Protein 6V6N (pdb70)

Organism: Agrobacterium tumefaciens (NCBI:txid358)

B-factor: mean 37.76, std 15.02, range [13.53, 128.52]

CATH classification: 3.40.710.10

Foldseek 3Di:
DPDDDDPWDKWKWKAWLVVRGTQFIDDPQADKDQQALVVLLLLLLLCQVPVAPFQFPDWAAADPPFDWDPVLRGIDHLLCCQVVVTQSVQLVSLVVCDDVSQLVSLVQQVQAPSDQCFAPPPRCSSRCCSAQRPGIHTFVSLQVSQSCLVVQNGPGDSVSSVRSQVSQDWDAAPPGKIWRKGKGKHAQDPVGRGDQQWIKMKIWHKIDHPHIIMTMIIMTTGRGHDPDTVRVVRVVVCRHCVVVSNPD/DPWDKWKWKAWLVVRGTLFIDDPQFDKDQQALLVLLLLLLCVLVPNAPFQFPDWDAADPPQDFDPVQRGIDHNQNCQVVVTQSVQLVSLVVCDDPNQQVSLVQQVQAVSDLCFAPPPRCSSRCCSQQRPGIHTFVSLQVSQSCLVVQNGPGDSVSSVRSQVRQDWDAAPPGKIWRWGKRKHAQDPVGRGDQQWIKMKIWGKIDDPRIIMTMIMMTTGRGHDDDTVRVVRVVVCRHCVVVSNPSD/DPWDKWKWKAWLVVRHTLDIDDPQADKDQQALLVLLLLLLCVLVPNAPFQFPDWDAADPPQDFDPVLRGIDHNLNCQVVVTLSVQLVSLVVCDDVSQLVSLVQQVQAVSDLCFAPPPSCSSRCCSQQRPGIHTFVSLQVSQSCLVVQNGPGDSVSSVRSQVRQDWDAAPPGKIWRWGKGKHAQDPVGHGDQQWIKMKIWHKIDDPNIIMTMIIMTIGRGHDPDGVRVVVVVVCSHCVVVSNPRD/DPWDKWKWKAWLVPRHTLDIDDPQFDKDQQALQVLLLLLLCVLVPVAPFQFPDWDAADPPQDFDPVLHGIDHLLNCQVVVTLSVQLVSLVVCDDVSQLVSLVQQVQAVSDLCFAPPPSCSSRCCSQQRPGIHTFVSLQVSQSCLVVCNGPGDSVSSVRSQVRQDWDAAPPGKIWRWGKGKHAQDDVRDGDQQWIKMKIWHKIDDPHIIMTMIMMTTGRGHDPDTVNVVRVVVCSHCVVVSND

Solvent-accessible surface area: 42645 Å² total

InterPro domains:
  IPR001460 Penicillin-binding protein, transpeptidase [PF00905] (46-265)
  IPR002137 Beta-lactamase, class-D active site [PS00337] (57-67)
  IPR012338 Beta-lactamase/transpeptidase-like [G3DSA:3.40.710.10] (22-273)
  IPR012338 Beta-lactamase/transpeptidase-like [SSF56601] (33-249)

Secondary structure (DSSP, 8-state):
--SPPP--EEEEEEEETTT--EEEEES-----B--GGG--HHHHHHHHHTS--SSS-S-EE--TTS---GGG-SEE-HHHHHHHT-HHHHHHHHHHH-HHHHHHHHHHHT-TT---S-STTT--HHHHGGGTTS--B-HHHHHHHHHHHHHT-SSS-HHHHHHHHHHS-EEEETTTEEEEEEEEEE---TTSS--TTS-EEEEEEEEEETTEEEEEEEEEE-SS--SS-HHHHHHHHHHHHHHHHTT-/---EEEEEEEETTT-SEEEEES-----B--GGG--HHHHHHHHHTS--SSS---EE--TTS---GGG-SEE-HHHHHHHT-HHHHHHHHHHHHHHHHHHHHHHHT-TT---S-STTT--HHHHGGGTTS--B-HHHHHHHHHHHHHT-SSS-HHHHHHHHHHS-EEEETTTEEEEEEEEEE---SSSS--TTS-EEEEEEEEEETTEEEEEEEEEE-SS--SS-HHHHHHHHHHHHHHHHTTT-/---EEEEEEEETTT--EEEEES-----B--GGG--HHHHHHHHHTS--SSS---EE--TTS---GGG-SEE-HHHHHHHT-HHHHHHHHHHHHHHHHHHHHHHHT-TT-----STTT--HHHHGGGTTS--B-HHHHHHHHHHHHHT-SSS-HHHHHHHHHTS-EEEETTTEEEEEEEEEE---TTSS--TTS-EEEEEEEEEETTEEEEEEEEEE-SS--SS-HHHHHHHHHHHHHHHHTT--/---EEEEEEEETTT--EEEEES-----B--GGG--HHHHHHHHHTS--SSS---EE--TTS---GGG-SEE-HHHHHHHT-HHHHHHHHHHH-HHHHHHHHHHHT-TT-----STTT--HHHHGGGTTS--B-HHHHHHHHHHHHHT-SSS-HHHHHHHHHTS-EEEETTTEEEEEEEEEE---SSS---TT--EEEEEEEEEETTEEEEEEEEEE-SS--SS-HHHHHHHHHHHHHHHH--

Radius of gyration: 34.35 Å; Cα contacts (8 Å, |Δi|>4): 2169; chains: 4; bounding box: 76×96×93 Å

Sequence (978 aa):
SNAQQSQAFECCTLVTSIETGAVINQQGACDQRVAPASTFVPLALIGYDAGILLDDKTPAWDWKPGTEARAQDRKTVDPTIWEQDSVLWYSRELTRRLGPEKFAAYVKRLGYGNADVSGEPGKNNGLTHSWLGASLTVSPVEQVGFIRRLLAGNLPVSRDAQAKTRAIVPVFYAPESWSVHGKTGTGFRDEKGNPDRSRPFGWFVGWAEREGQHIVFARRLRRVADKPSSEPLGPAVRDAFLRDIARLAVHSQAFECCTLVTSIETGAVINQQGACDQRVAPASTFVPLALIGYDAGILLDDKTPAWDWKPGTEARAQDRKTVDPTIWEQDSVLWYSRELTRRLGPEKFAAYVKRLGYGNADVSGEPGKNNGLTHSWLGASLTVSPVVEQVGFIRRLLAGNLPVSRDAQAKTRAIVPVFYAPESWSVHGKTGTGFRDEKGNPDRSRPFGWFVGWAEREGQHIVFARRLRVADKPSSEPLGPAVRRDAFLRDIARLAVHRSQAFECCTLVTSIETGAVINQQGACDQRVAPASTFVPLALIGYDAGILLDDKTPAWDWKPGTEARAQDRKTVDPTIWEQDSVLWYSRELTRRLGPEKFAAYVKRLGYGNADVSGEPGKNNGLTHSWLGASLTVSPVEQVGFIRRLLAGNLPVSRDAQAKTRAIVPVFYAPESWSSVHGKTGTGFRDEKGNPDRSRPFGWFVGWAEREGQHIVFARLRVADKPSSEPLGPAVRRDAFLRDIARLAVHRSQAFECCTLVTSIETGAVINQQGACDQRVVAPASTFVPLALIGYDAGILLDDKTPAWDWKPGTEARAQDRKTVDPTIWEQDSVLWYSRELTRRLGPEKFAAYVKRLGYGNADVSGEPGKNNGLTHSWLGASLTVSPVEQVGFIRRRLLAGNLPVSRDAQAKTRAIVPVFYAPESWSVHGKTGTGFRDEKGNPDRSRPFGWFVGWAEREGQHIVFARLRVADKPSSEPLGPAVRRDAFLRRDIARLAV

Nearest PDB structures (foldseek):
  4gn2-assembly1_A  TM=9.568E-01  e=1.330E-32  Pseudomonas aeruginosa
  6ni0-assembly1_A  TM=9.558E-01  e=9.386E-31  Burkholderia thailandensis
  6whl-assembly9_I  TM=9.369E-01  e=4.673E-27  Legionella pneumophila str. Paris
  6huh-assembly1_B  TM=9.194E-01  e=2.414E-26  Klebsiella pneumoniae
  4mll-assembly4_D  TM=9.193E-01  e=9.934E-24  Escherichia coli

Structure (mmCIF, N/CA/C/O backbone):
data_6V6N
#
_entry.id   6V6N
#
_cell.length_a   58.119
_cell.length_b   101.655
_cell.length_c   108.142
_cell.angle_alpha   90.000
_cell.angle_beta   97.841
_cell.angle_gamma   90.000
#
_symmetry.space_group_name_H-M   'P 1 21 1'
#
loop_
_entity.id
_entity.type
_entity.pdbx_description
1 polymer Beta-lactamase
2 non-polymer GLYCEROL
3 non-polymer 'FORMIC ACID'
4 non-polymer 'SULFATE ION'
5 water water
#
loop_
_atom_site.group_PDB
_atom_site.id
_atom_site.type_symbol
_atom_site.label_atom_id
_atom_site.label_alt_id
_atom_site.label_comp_id
_atom_site.label_asym_id
_atom_site.label_entity_id
_atom_site.label_seq_id
_atom_site.pdbx_PDB_ins_code
_atom_site.Cartn_x
_atom_site.Cartn_y
_atom_site.Cartn_z
_atom_site.occupancy
_atom_site.B_iso_or_equiv
_atom_site.auth_seq_id
_atom_site.auth_comp_id
_atom_site.auth_asym_id
_atom_site.auth_atom_id
_atom_site.pdbx_PDB_model_num
ATOM 1 N N . SER A 1 1 ? -26.17397 -29.91212 17.00621 1.000 92.84216 23 SER A N 1
ATOM 2 C CA . SER A 1 1 ? -24.94337 -29.90262 17.78982 1.000 100.80469 23 SER A CA 1
ATOM 3 C C . SER A 1 1 ? -23.85546 -29.10064 17.08414 1.000 106.70000 23 SER A C 1
ATOM 4 O O . SER A 1 1 ? -23.30324 -29.54523 16.07927 1.000 111.76136 23 SER A O 1
ATOM 7 N N . ASN A 1 2 ? -23.53958 -27.92216 17.62852 1.000 106.88103 24 ASN A N 1
ATOM 8 C CA . ASN A 1 2 ? -22.56074 -27.03964 17.00125 1.000 106.77117 24 ASN A CA 1
ATOM 9 C C . ASN A 1 2 ? -21.16822 -27.65923 16.94029 1.000 105.71615 24 ASN A C 1
ATOM 10 O O . ASN A 1 2 ? -20.31764 -27.17038 16.18917 1.000 114.28867 24 ASN A O 1
ATOM 15 N N . ALA A 1 3 ? -20.91787 -28.72403 17.69783 1.000 93.54396 25 ALA A N 1
ATOM 16 C CA . ALA A 1 3 ? -19.61279 -29.36440 17.70799 1.000 83.48678 25 ALA A CA 1
ATOM 17 C C . ALA A 1 3 ? -19.41070 -30.21144 16.45065 1.000 79.25500 25 ALA A C 1
ATOM 18 O O . ALA A 1 3 ? -20.34413 -30.49728 15.69503 1.000 74.04698 25 ALA A O 1
ATOM 20 N N . GLN A 1 4 ? -18.16094 -30.61047 16.22943 1.000 79.36198 26 GLN A N 1
ATOM 21 C CA . GLN A 1 4 ? -17.84083 -31.47774 15.10925 1.000 75.95721 26 GLN A CA 1
ATOM 22 C C . GLN A 1 4 ? -18.34949 -32.89259 15.37707 1.000 70.05157 26 GLN A C 1
ATOM 23 O O . GLN A 1 4 ? -18.73080 -33.24876 16.49656 1.000 68.31947 26 GLN A O 1
ATOM 25 N N . GLN A 1 5 ? -18.35221 -33.70545 14.32540 1.000 64.16629 27 GLN A N 1
ATOM 26 C CA . GLN A 1 5 ? -18.82519 -35.07560 14.44362 1.000 61.19481 27 GLN A CA 1
ATOM 27 C C . GLN A 1 5 ? -17.88972 -35.88739 15.33712 1.000 64.09981 27 GLN A C 1
ATOM 28 O O . GLN A 1 5 ? -16.67638 -35.66090 15.37997 1.000 60.48311 27 GLN A O 1
ATOM 34 N N . SER A 1 6 ? -18.47397 -36.83097 16.07122 1.000 65.68870 28 SER A N 1
ATOM 35 C CA . SER A 1 6 ? -17.70603 -37.63546 17.01132 1.000 64.72309 28 SER A CA 1
ATOM 36 C C . SER A 1 6 ? -16.73867 -38.55161 16.27122 1.000 64.99154 28 SER A C 1
ATOM 37 O O . SER A 1 6 ? -17.13030 -39.27883 15.35305 1.000 67.33487 28 SER A O 1
ATOM 40 N N . GLN A 1 7 ? -15.46979 -38.51384 16.67604 1.000 57.57389 29 GLN A N 1
ATOM 41 C CA . GLN A 1 7 ? -14.44325 -39.40360 16.15071 1.000 46.05556 29 GLN A CA 1
ATOM 42 C C . GLN A 1 7 ? -14.00148 -40.42706 17.19670 1.000 43.90160 29 GLN A C 1
ATOM 43 O O . GLN A 1 7 ? -12.87582 -40.92828 17.15037 1.000 45.73310 29 GLN A O 1
ATOM 49 N N . ALA A 1 8 ? -14.88070 -40.74277 18.14496 1.000 42.39416 30 ALA A N 1
ATOM 50 C CA . ALA A 1 8 ? -14.57692 -41.74941 19.15232 1.000 42.14002 30 ALA A CA 1
ATOM 51 C C . ALA A 1 8 ? -14.62467 -43.15049 18.55366 1.000 41.01010 30 ALA A C 1
ATOM 52 O O . ALA A 1 8 ? -15.42102 -43.44194 17.65704 1.000 39.72302 30 ALA A O 1
ATOM 54 N N . PHE A 1 9 ? -13.76208 -44.02776 19.06270 1.000 38.65455 31 PHE A N 1
ATOM 55 C CA . PHE A 1 9 ? -13.80131 -45.42189 18.64690 1.000 37.39907 31 PHE A CA 1
ATOM 56 C C . PHE A 1 9 ? -13.01934 -46.26825 19.63562 1.000 36.54150 31 PHE A C 1
ATOM 57 O O . PHE A 1 9 ? -12.23167 -45.76313 20.44103 1.000 36.97323 31 PHE A O 1
ATOM 65 N N . GLU A 1 10 ? -13.25844 -47.56960 19.55576 1.000 35.70015 32 GLU A N 1
ATOM 66 C CA . GLU A 1 10 ? -12.62411 -48.55552 20.41293 1.000 34.98057 32 GLU A CA 1
ATOM 67 C C . GLU A 1 10 ? -12.13184 -49.69516 19.54225 1.000 43.04792 32 GLU A C 1
ATOM 68 O O . GLU A 1 10 ? -12.80750 -50.08789 18.58606 1.000 42.04475 32 GLU A O 1
ATOM 74 N N A CYS A 1 11 ? -10.98087 -50.25216 19.90893 0.445 33.10320 33 CYS A N 1
ATOM 75 N N B CYS A 1 11 ? -10.92621 -50.18006 19.82151 0.555 33.10292 33 CYS A N 1
ATOM 76 C CA A CYS A 1 11 ? -10.39558 -51.37129 19.18687 0.445 32.18526 33 CYS A CA 1
ATOM 77 C CA B CYS A 1 11 ? -10.44574 -51.40680 19.20634 0.555 32.19395 33 CYS A CA 1
ATOM 78 C C A CYS A 1 11 ? -9.78728 -52.34696 20.18325 0.445 31.57267 33 CYS A C 1
ATOM 79 C C B CYS A 1 11 ? -9.92389 -52.33831 20.28370 0.555 31.66759 33 CYS A C 1
ATOM 80 O O A CYS A 1 11 ? -9.02002 -51.93945 21.06031 0.445 31.68986 33 CYS A O 1
ATOM 81 O O B CYS A 1 11 ? -9.34643 -51.90504 21.28550 0.555 31.92426 33 CYS A O 1
ATOM 86 N N . THR A 1 12 ? -10.14163 -53.62700 20.05505 1.000 31.32610 34 THR A N 1
ATOM 87 C CA . THR A 1 12 ? -9.59650 -54.69076 20.89529 1.000 30.92993 34 THR A CA 1
ATOM 88 C C . THR A 1 12 ? -9.19877 -55.81235 19.94955 1.000 34.56393 34 THR A C 1
ATOM 89 O O . THR A 1 12 ? -10.06594 -56.40115 19.29553 1.000 34.66204 34 THR A O 1
ATOM 93 N N . LEU A 1 13 ? -7.90013 -56.08941 19.85113 1.000 29.35687 35 LEU A N 1
ATOM 94 C CA . LEU A 1 13 ? -7.38299 -57.09519 18.93086 1.000 31.88241 35 LEU A CA 1
ATOM 95 C C . LEU A 1 13 ? -6.55942 -58.10275 19.71412 1.000 32.00285 35 LEU A C 1
ATOM 96 O O . LEU A 1 13 ? -5.59598 -57.72643 20.38836 1.000 27.87310 35 LEU A O 1
ATOM 101 N N . VAL A 1 14 ? -6.94184 -59.37468 19.62949 1.000 28.55845 36 VAL A N 1
ATOM 102 C CA . VAL A 1 14 ? -6.21245 -60.46517 20.26601 1.000 28.16220 36 VAL A CA 1
ATOM 103 C C . VAL A 1 14 ? -5.92686 -61.51601 19.20319 1.000 28.12582 36 VAL A C 1
ATOM 104 O O . VAL A 1 14 ? -6.83615 -61.92891 18.47375 1.000 33.86060 36 VAL A O 1
ATOM 108 N N . THR A 1 15 ? -4.66603 -61.92211 19.09079 1.000 27.22933 37 THR A N 1
ATOM 109 C CA . THR A 1 15 ? -4.26385 -62.91062 18.10104 1.000 27.37398 37 THR A CA 1
ATOM 110 C C . THR A 1 15 ? -3.46897 -64.02125 18.76628 1.000 26.90492 37 THR A C 1
ATOM 111 O O . THR A 1 15 ? -2.75244 -63.79487 19.74408 1.000 26.21068 37 THR A O 1
ATOM 115 N N . SER A 1 16 ? -3.58865 -65.22090 18.20722 1.000 27.61956 38 SER A N 1
ATOM 116 C CA . SER A 1 16 ? -2.91518 -66.39666 18.73722 1.000 35.46881 38 SER A CA 1
ATOM 117 C C . SER A 1 16 ? -1.52777 -66.51046 18.12725 1.000 31.54470 38 SER A C 1
ATOM 118 O O . SER A 1 16 ? -1.36985 -66.41381 16.90731 1.000 38.82972 38 SER A O 1
ATOM 121 N N . ILE A 1 17 ? -0.52780 -66.73033 18.97752 1.000 41.02565 39 ILE A N 1
ATOM 122 C CA . ILE A 1 17 ? 0.83075 -66.90081 18.47941 1.000 42.59102 39 ILE A CA 1
ATOM 123 C C . ILE A 1 17 ? 0.99516 -68.26686 17.82730 1.000 40.03634 39 ILE A C 1
ATOM 124 O O . ILE A 1 17 ? 1.67210 -68.40050 16.80149 1.000 46.97708 39 ILE A O 1
ATOM 129 N N . GLU A 1 18 ? 0.37110 -69.30006 18.39928 1.000 41.26103 40 GLU A N 1
ATOM 130 C CA . GLU A 1 18 ? 0.59793 -70.65876 17.92086 1.000 51.44701 40 GLU A CA 1
ATOM 131 C C . GLU A 1 18 ? -0.13653 -70.95998 16.61694 1.000 45.61000 40 GLU A C 1
ATOM 132 O O . GLU A 1 18 ? 0.37127 -71.73214 15.79491 1.000 48.16306 40 GLU A O 1
ATOM 138 N N . THR A 1 19 ? -1.32220 -70.38446 16.40767 1.000 40.90246 41 THR A N 1
ATOM 139 C CA . THR A 1 19 ? -2.07155 -70.59246 15.17394 1.000 50.04188 41 THR A CA 1
ATOM 140 C C . THR A 1 19 ? -1.98070 -69.41595 14.21184 1.000 47.68448 41 THR A C 1
ATOM 141 O O . THR A 1 19 ? -2.39916 -69.55119 13.05822 1.000 44.32150 41 THR A O 1
ATOM 145 N N . GLY A 1 20 ? -1.46678 -68.27052 14.65760 1.000 49.07634 42 GLY A N 1
ATOM 146 C CA . GLY A 1 20 ? -1.40477 -67.07738 13.83847 1.000 46.32163 42 GLY A CA 1
ATOM 147 C C . GLY A 1 20 ? -2.72956 -66.39115 13.58280 1.000 47.14935 42 GLY A C 1
ATOM 148 O O . GLY A 1 20 ? -2.73961 -65.30869 12.98446 1.000 47.82879 42 GLY A O 1
ATOM 149 N N . ALA A 1 21 ? -3.84394 -66.96917 14.01813 1.000 35.75171 43 ALA A N 1
ATOM 150 C CA . ALA A 1 21 ? -5.15768 -66.45880 13.66340 1.000 39.20301 43 ALA A CA 1
ATOM 151 C C . ALA A 1 21 ? -5.65842 -65.43752 14.67614 1.000 33.55146 43 ALA A C 1
ATOM 152 O O . ALA A 1 21 ? -5.28674 -65.45662 15.85195 1.000 32.53661 43 ALA A O 1
ATOM 154 N N . VAL A 1 22 ? -6.52550 -64.54277 14.19824 1.000 33.21211 44 VAL A N 1
ATOM 155 C CA . VAL A 1 22 ? -7.25750 -63.65615 15.09105 1.000 33.09171 44 VAL A CA 1
ATOM 156 C C . VAL A 1 22 ? -8.10380 -64.49099 16.04511 1.000 37.97211 44 VAL A C 1
ATOM 157 O O . VAL A 1 22 ? -8.76927 -65.45024 15.63697 1.000 37.91923 44 VAL A O 1
ATOM 161 N N . ILE A 1 23 ? -8.05486 -64.15268 17.32948 1.000 34.21180 45 ILE A N 1
ATOM 162 C CA . ILE A 1 23 ? -8.92564 -64.78517 18.31762 1.000 37.73534 45 ILE A CA 1
ATOM 163 C C . ILE A 1 23 ? -10.16782 -63.94146 18.56910 1.000 31.25181 45 ILE A C 1
ATOM 164 O O . ILE A 1 23 ? -11.29148 -64.45049 18.60447 1.000 32.45824 45 ILE A O 1
ATOM 169 N N . ASN A 1 24 ? -9.96800 -62.64134 18.75872 1.000 31.69488 46 ASN A N 1
ATOM 170 C CA . ASN A 1 24 ? -11.05114 -61.72406 19.08514 1.000 29.70636 46 ASN A CA 1
ATOM 171 C C . ASN A 1 24 ? -10.67944 -60.35904 18.54364 1.000 28.70164 46 ASN A C 1
ATOM 172 O O . ASN A 1 24 ? -9.61359 -59.83632 18.87156 1.000 34.81829 46 ASN A O 1
ATOM 177 N N . GLN A 1 25 ? -11.54916 -59.79088 17.71528 1.000 29.32736 47 GLN A N 1
ATOM 178 C CA . GLN A 1 25 ? -11.35278 -58.45320 17.17615 1.000 30.64729 47 GLN A CA 1
ATOM 179 C C . GLN A 1 25 ? -12.65530 -57.68782 17.32560 1.000 31.14696 47 GLN A C 1
ATOM 180 O O . GLN A 1 25 ? -13.67717 -58.09222 16.76354 1.000 30.61344 47 GLN A O 1
ATOM 186 N N . GLN A 1 26 ? -12.62148 -56.59056 18.07886 1.000 28.48410 48 GLN A N 1
ATOM 187 C CA . GLN A 1 26 ? -13.76031 -55.68741 18.19663 1.000 30.22670 48 GLN A CA 1
ATOM 188 C C . GLN A 1 26 ? -13.32890 -54.31526 17.70196 1.000 32.97639 48 GLN A C 1
ATOM 189 O O . GLN A 1 26 ? -12.45589 -53.68200 18.30417 1.000 35.13348 48 GLN A O 1
ATOM 195 N N . GLY A 1 27 ? -13.93431 -53.86286 16.61082 1.000 29.75428 49 GLY A N 1
ATOM 196 C CA . GLY A 1 27 ? -13.51666 -52.64483 15.95142 1.000 34.97835 49 GLY A CA 1
ATOM 197 C C . GLY A 1 27 ? -12.57629 -52.92040 14.78871 1.000 33.38775 49 GLY A C 1
ATOM 198 O O . GLY A 1 27 ? -12.00620 -54.00575 14.64815 1.000 39.05331 49 GLY A O 1
ATOM 199 N N . ALA A 1 28 ? -12.40261 -51.89901 13.94379 1.000 36.53971 50 ALA A N 1
ATOM 200 C CA . ALA A 1 28 ? -11.62591 -52.06789 12.71887 1.000 31.65207 50 ALA A CA 1
ATOM 201 C C . ALA A 1 28 ? -10.13665 -52.21482 13.00239 1.000 37.01935 50 ALA A C 1
ATOM 202 O O . ALA A 1 28 ? -9.41605 -52.83755 12.21185 1.000 29.92857 50 ALA A O 1
ATOM 204 N N . CYS A 1 29 ? -9.66289 -51.63832 14.10871 1.000 28.29648 51 CYS A N 1
ATOM 205 C CA . CYS A 1 29 ? -8.29251 -51.77894 14.60052 1.000 32.16939 51 CYS A CA 1
ATOM 206 C C . CYS A 1 29 ? -7.24308 -51.31051 13.59732 1.000 30.12719 51 CYS A C 1
ATOM 207 O O . CYS A 1 29 ? -6.06486 -51.65663 13.72901 1.000 29.44956 51 CYS A O 1
ATOM 210 N N . ASP A 1 30 ? -7.62739 -50.50114 12.61000 1.000 31.28781 52 ASP A N 1
ATOM 211 C CA . ASP A 1 30 ? -6.68625 -50.01390 11.61093 1.000 38.54524 52 ASP A CA 1
ATOM 212 C C . ASP A 1 30 ? -6.39152 -48.52128 11.72045 1.000 41.35800 52 ASP A C 1
ATOM 213 O O . ASP A 1 30 ? -5.55536 -48.01900 10.96397 1.000 38.17528 52 ASP A O 1
ATOM 218 N N . GLN A 1 31 ? -7.02825 -47.80518 12.64801 1.000 30.31856 53 GLN A N 1
ATOM 219 C CA . GLN A 1 31 ? -6.81643 -46.36800 12.78416 1.000 30.61725 53 GLN A CA 1
ATOM 220 C C . GLN A 1 31 ? -5.48435 -46.08716 13.47166 1.000 29.15763 53 GLN A C 1
ATOM 221 O O . GLN A 1 31 ? -5.11896 -46.75709 14.43264 1.000 27.33353 53 GLN A O 1
ATOM 227 N N . ARG A 1 32 ? -4.75467 -45.09413 12.97446 1.000 35.07388 54 ARG A N 1
ATOM 228 C CA . ARG A 1 32 ? -3.45055 -44.75595 13.52867 1.000 32.48957 54 ARG A CA 1
ATOM 229 C C . ARG A 1 32 ? -3.57686 -43.61990 14.53326 1.000 29.41899 54 ARG A C 1
ATOM 230 O O . ARG A 1 32 ? -4.26385 -42.62915 14.27983 1.000 29.74455 54 ARG A O 1
ATOM 238 N N . VAL A 1 33 ? -2.89358 -43.77006 15.66818 1.000 31.07935 55 VAL A N 1
ATOM 239 C CA . VAL A 1 33 ? -2.93703 -42.82387 16.77849 1.000 32.23478 55 VAL A CA 1
ATOM 240 C C . VAL A 1 33 ? -1.53918 -42.78335 17.38556 1.000 30.04883 55 VAL A C 1
ATOM 241 O O . VAL A 1 33 ? -0.78377 -43.75220 17.28702 1.000 28.79331 55 VAL A O 1
ATOM 245 N N . ALA A 1 34 ? -1.18127 -41.65014 17.99304 1.000 27.22707 56 ALA A N 1
ATOM 246 C CA . ALA A 1 34 ? 0.10988 -41.54171 18.65748 1.000 26.89358 56 ALA A CA 1
ATOM 247 C C . ALA A 1 34 ? 0.28260 -42.68069 19.66050 1.000 28.98823 56 ALA A C 1
ATOM 248 O O . ALA A 1 34 ? -0.63970 -42.95596 20.44868 1.000 24.88647 56 ALA A O 1
ATOM 250 N N . PRO A 1 35 ? 1.43023 -43.36262 19.66848 1.000 26.06931 57 PRO A N 1
ATOM 251 C CA . PRO A 1 35 ? 1.60131 -44.49253 20.59624 1.000 26.60448 57 PRO A CA 1
ATOM 252 C C . PRO A 1 35 ? 1.72659 -44.08153 22.06247 1.000 23.60879 57 PRO A C 1
ATOM 253 O O . PRO A 1 35 ? 1.58936 -44.94748 22.94267 1.000 25.81110 57 PRO A O 1
ATOM 257 N N . ALA A 1 36 ? 1.97593 -42.80231 22.35062 1.000 26.00912 58 ALA A N 1
ATOM 258 C CA . ALA A 1 36 ? 2.20690 -42.33769 23.71517 1.000 33.50366 58 ALA A CA 1
ATOM 259 C C . ALA A 1 36 ? 3.22722 -43.22539 24.42599 1.000 29.53678 58 ALA A C 1
ATOM 260 O O . ALA A 1 36 ? 4.23078 -43.62209 23.82074 1.000 30.87418 58 ALA A O 1
ATOM 262 N N . SER A 1 37 ? 2.96016 -43.57749 25.68971 1.000 26.48953 59 SER A N 1
ATOM 263 C CA . SER A 1 37 ? 3.90524 -44.37572 26.46847 1.000 26.57956 59 SER A CA 1
ATOM 264 C C . SER A 1 37 ? 4.08504 -45.80294 25.94766 1.000 30.22424 59 SER A C 1
ATOM 265 O O . SER A 1 37 ? 5.00457 -46.48559 26.41024 1.000 25.18390 59 SER A O 1
ATOM 268 N N . THR A 1 38 ? 3.25705 -46.28409 25.00788 1.000 30.25704 60 THR A N 1
ATOM 269 C CA . THR A 1 38 ? 3.56127 -47.59511 24.43389 1.000 26.67563 60 THR A CA 1
ATOM 270 C C . THR A 1 38 ? 4.84161 -47.56531 23.61893 1.000 29.08875 60 THR A C 1
ATOM 271 O O . THR A 1 38 ? 5.40282 -48.62613 23.33000 1.000 30.32682 60 THR A O 1
ATOM 275 N N . PHE A 1 39 ? 5.30447 -46.38143 23.23758 1.000 28.47650 61 PHE A N 1
ATOM 276 C CA . PHE A 1 39 ? 6.51392 -46.25419 22.45264 1.000 27.14156 61 PHE A CA 1
ATOM 277 C C . PHE A 1 39 ? 7.74352 -46.64218 23.27083 1.000 26.13822 61 PHE A C 1
ATOM 278 O O . PHE A 1 39 ? 8.80637 -46.91494 22.71438 1.000 26.56801 61 PHE A O 1
ATOM 298 N N . VAL A 1 41 ? 8.29962 -49.32212 24.52575 1.000 37.98381 63 VAL A N 1
ATOM 299 C CA . VAL A 1 41 ? 8.69126 -50.68730 24.17920 1.000 35.74990 63 VAL A CA 1
ATOM 300 C C . VAL A 1 41 ? 9.71197 -50.66720 23.02736 1.000 34.28254 63 VAL A C 1
ATOM 301 O O . VAL A 1 41 ? 10.83137 -51.14910 23.21803 1.000 35.56779 63 VAL A O 1
ATOM 305 N N . PRO A 1 42 ? 9.37399 -50.10709 21.85155 1.000 29.06608 64 PRO A N 1
ATOM 306 C CA . PRO A 1 42 ? 10.40834 -49.97950 20.81381 1.000 34.00782 64 PRO A CA 1
ATOM 307 C C . PRO A 1 42 ? 11.53712 -49.05237 21.20964 1.000 39.52750 64 PRO A C 1
ATOM 308 O O . PRO A 1 42 ? 12.63890 -49.19496 20.66665 1.000 28.31786 64 PRO A O 1
ATOM 312 N N . LEU A 1 43 ? 11.31665 -48.12304 22.14809 1.000 30.92546 65 LEU A N 1
ATOM 313 C CA . LEU A 1 43 ? 12.41265 -47.24781 22.54790 1.000 34.40759 65 LEU A CA 1
ATOM 314 C C . LEU A 1 43 ? 13.39795 -47.98210 23.44983 1.000 30.34113 65 LEU A C 1
ATOM 315 O O . LEU A 1 43 ? 14.61355 -47.78369 23.33996 1.000 37.90305 65 LEU A O 1
ATOM 320 N N . ALA A 1 44 ? 12.89508 -48.84206 24.33560 1.000 33.80560 66 ALA A N 1
ATOM 321 C CA . ALA A 1 44 ? 13.78216 -49.72937 25.07963 1.000 34.79277 66 ALA A CA 1
ATOM 322 C C . ALA A 1 44 ? 14.59777 -50.59260 24.13141 1.000 31.17237 66 ALA A C 1
ATOM 323 O O . ALA A 1 44 ? 15.80624 -50.77361 24.32202 1.000 31.45512 66 ALA A O 1
ATOM 325 N N . LEU A 1 45 ? 13.93886 -51.13546 23.10506 1.000 32.11830 67 LEU A N 1
ATOM 326 C CA . LEU A 1 45 ? 14.61284 -51.94698 22.09786 1.000 34.50237 67 LEU A CA 1
ATOM 327 C C . LEU A 1 45 ? 15.73091 -51.16797 21.41941 1.000 36.40554 67 LEU A C 1
ATOM 328 O O . LEU A 1 45 ? 16.84748 -51.67459 21.25251 1.000 35.48236 67 LEU A O 1
ATOM 333 N N . ILE A 1 46 ? 15.44226 -49.92907 21.01594 1.000 41.80096 68 ILE A N 1
ATOM 334 C CA . ILE A 1 46 ? 16.45134 -49.09223 20.37475 1.000 41.24949 68 ILE A CA 1
ATOM 335 C C . ILE A 1 46 ? 17.58832 -48.79238 21.34172 1.000 41.14942 68 ILE A C 1
ATOM 336 O O . ILE A 1 46 ? 18.76529 -48.78947 20.95769 1.000 43.37461 68 ILE A O 1
ATOM 341 N N . GLY A 1 47 ? 17.25924 -48.55611 22.61377 1.000 39.60665 69 GLY A N 1
ATOM 342 C CA . GLY A 1 47 ? 18.29066 -48.22662 23.58598 1.000 37.17144 69 GLY A CA 1
ATOM 343 C C . GLY A 1 47 ? 19.18239 -49.40585 23.92909 1.000 41.19186 69 GLY A C 1
ATOM 344 O O . GLY A 1 47 ? 20.40149 -49.25497 24.06236 1.000 43.39102 69 GLY A O 1
ATOM 345 N N . TYR A 1 48 ? 18.59059 -50.59261 24.09100 1.000 36.19394 70 TYR A N 1
ATOM 346 C CA . TYR A 1 48 ? 19.39050 -51.77533 24.40183 1.000 40.78565 70 TYR A CA 1
ATOM 347 C C . TYR A 1 48 ? 20.29153 -52.15909 23.23515 1.000 45.35070 70 TYR A C 1
ATOM 348 O O . TYR A 1 48 ? 21.42899 -52.59676 23.44273 1.000 49.44781 70 TYR A O 1
ATOM 357 N N . ASP A 1 49 ? 19.80644 -52.01125 22.00158 1.000 44.45193 71 ASP A N 1
ATOM 358 C CA . ASP A 1 49 ? 20.65249 -52.34009 20.85861 1.000 53.37788 71 ASP A CA 1
ATOM 359 C C . ASP A 1 49 ? 21.78392 -51.33276 20.71009 1.000 57.02518 71 ASP A C 1
ATOM 360 O O . ASP A 1 49 ? 22.93315 -51.71690 20.47243 1.000 60.72113 71 ASP A O 1
ATOM 365 N N . ALA A 1 50 ? 21.48510 -50.04187 20.87543 1.000 48.91453 72 ALA A N 1
ATOM 366 C CA . ALA A 1 50 ? 22.50928 -49.01498 20.72183 1.000 45.79456 72 ALA A CA 1
ATOM 367 C C . ALA A 1 50 ? 23.56054 -49.05991 21.82485 1.000 48.14537 72 ALA A C 1
ATOM 368 O O . ALA A 1 50 ? 24.67257 -48.56189 21.61925 1.000 51.59255 72 ALA A O 1
ATOM 370 N N . GLY A 1 51 ? 23.24120 -49.63404 22.98292 1.000 50.34823 73 GLY A N 1
ATOM 371 C CA . GLY A 1 51 ? 24.19312 -49.72511 24.07086 1.000 46.70354 73 GLY A CA 1
ATOM 372 C C . GLY A 1 51 ? 24.10079 -48.63380 25.11190 1.000 51.72704 73 GLY A C 1
ATOM 373 O O . GLY A 1 51 ? 24.97751 -48.55694 25.98518 1.000 47.15822 73 GLY A O 1
ATOM 374 N N . ILE A 1 52 ? 23.08708 -47.77044 25.03968 1.000 57.59683 74 ILE A N 1
ATOM 375 C CA . ILE A 1 52 ? 22.88941 -46.78498 26.09791 1.000 58.76200 74 ILE A CA 1
ATOM 376 C C . ILE A 1 52 ? 22.22789 -47.43570 27.30249 1.000 57.10602 74 ILE A C 1
ATOM 377 O O . ILE A 1 52 ? 22.55887 -47.12736 28.45236 1.000 56.86127 74 ILE A O 1
ATOM 382 N N . LEU A 1 53 ? 21.28306 -48.33699 27.05613 1.000 50.74793 75 LEU A N 1
ATOM 383 C CA . LEU A 1 53 ? 20.71486 -49.17863 28.09531 1.000 50.53984 75 LEU A CA 1
ATOM 384 C C . LEU A 1 53 ? 21.50302 -50.48066 28.15974 1.000 47.80594 75 LEU A C 1
ATOM 385 O O . LEU A 1 53 ? 21.81788 -51.07778 27.12625 1.000 47.87619 75 LEU A O 1
ATOM 390 N N . LEU A 1 54 ? 21.82888 -50.91494 29.37733 1.000 40.28508 76 LEU A N 1
ATOM 391 C CA . LEU A 1 54 ? 22.65848 -52.10098 29.57440 1.000 40.09885 76 LEU A CA 1
ATOM 392 C C . LEU A 1 54 ? 21.83819 -53.30318 30.02985 1.000 52.12548 76 LEU A C 1
ATOM 393 O O . LEU A 1 54 ? 21.81803 -54.33175 29.34786 1.000 54.96418 76 LEU A O 1
ATOM 398 N N . ASP A 1 55 ? 21.16334 -53.19586 31.17765 1.000 51.10149 77 ASP A N 1
ATOM 399 C CA . ASP A 1 55 ? 20.30654 -54.27762 31.65341 1.000 54.67697 77 ASP A CA 1
ATOM 400 C C . ASP A 1 55 ? 19.03757 -53.73589 32.30644 1.000 52.56316 77 ASP A C 1
ATOM 401 O O . ASP A 1 55 ? 18.59507 -52.62757 31.98635 1.000 54.43203 77 ASP A O 1
ATOM 406 N N . ASP A 1 56 ? 18.45613 -54.50292 33.23494 1.000 51.17385 78 ASP A N 1
ATOM 407 C CA . ASP A 1 56 ? 17.18429 -54.13719 33.85024 1.000 52.03574 78 ASP A CA 1
ATOM 408 C C . ASP A 1 56 ? 17.30955 -53.02296 34.88602 1.000 50.25231 78 ASP A C 1
ATOM 409 O O . ASP A 1 56 ? 16.31152 -52.34880 35.17061 1.000 44.77453 78 ASP A O 1
ATOM 414 N N . LYS A 1 57 ? 18.50227 -52.80814 35.45206 1.000 53.03543 79 LYS A N 1
ATOM 415 C CA . LYS A 1 57 ? 18.69503 -51.80530 36.48970 1.000 57.19783 79 LYS A CA 1
ATOM 416 C C . LYS A 1 57 ? 19.66837 -50.69447 36.12092 1.000 53.80295 79 LYS A C 1
ATOM 417 O O . LYS A 1 57 ? 19.77502 -49.72405 36.87518 1.000 48.95186 79 LYS A O 1
ATOM 423 N N . THR A 1 58 ? 20.37943 -50.79956 35.00464 1.000 51.50368 80 THR A N 1
ATOM 424 C CA . THR A 1 58 ? 21.33304 -49.77988 34.59911 1.000 47.55106 80 THR A CA 1
ATOM 425 C C . THR A 1 58 ? 21.09154 -49.39528 33.14757 1.000 47.81692 80 THR A C 1
ATOM 426 O O . THR A 1 58 ? 20.72775 -50.24556 32.33162 1.000 46.91627 80 THR A O 1
ATOM 430 N N . PRO A 1 59 ? 21.29697 -48.11764 32.78962 1.000 51.89402 81 PRO A N 1
ATOM 431 C CA .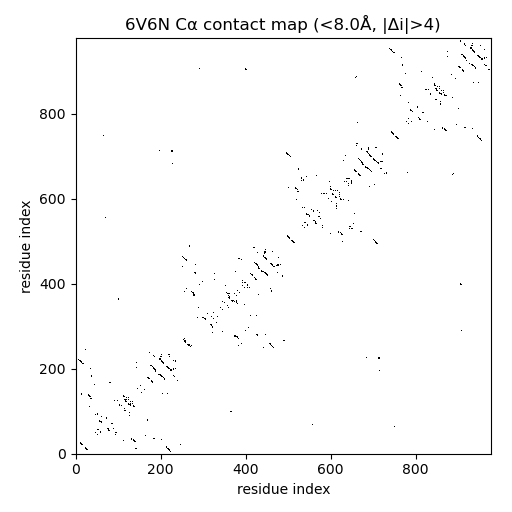 PRO A 1 59 ? 21.77896 -47.03661 33.65387 1.000 54.20285 81 PRO A CA 1
ATOM 432 C C . PRO A 1 59 ? 20.68903 -46.42640 34.52961 1.000 55.41470 81 PRO A C 1
ATOM 433 O O . PRO A 1 59 ? 19.55302 -46.24727 34.08059 1.000 52.72394 81 PRO A O 1
ATOM 437 N N . ALA A 1 60 ? 21.04361 -46.11812 35.77406 1.000 56.94629 82 ALA A N 1
ATOM 438 C CA . ALA A 1 60 ? 20.15333 -45.44412 36.70939 1.000 54.33078 82 ALA A CA 1
ATOM 439 C C . ALA A 1 60 ? 20.46350 -43.95298 36.67961 1.000 50.98655 82 ALA A C 1
ATOM 440 O O . ALA A 1 60 ? 21.57311 -43.54166 37.02603 1.000 49.95422 82 ALA A O 1
ATOM 442 N N . TRP A 1 61 ? 19.49529 -43.15315 36.24565 1.000 55.99800 83 TRP A N 1
ATOM 443 C CA . TRP A 1 61 ? 19.64262 -41.70880 36.16979 1.000 54.26627 83 TRP A CA 1
ATOM 444 C C . TRP A 1 61 ? 18.76599 -41.04233 37.22084 1.000 56.71184 83 TRP A C 1
ATOM 445 O O . TRP A 1 61 ? 17.72369 -41.57526 37.61192 1.000 56.35749 83 TRP A O 1
ATOM 456 N N . ASP A 1 62 ? 19.20153 -39.87186 37.67740 1.000 56.66904 84 ASP A N 1
ATOM 457 C CA . ASP A 1 62 ? 18.47754 -39.09389 38.67191 1.000 61.94125 84 ASP A CA 1
ATOM 458 C C . ASP A 1 62 ? 17.82295 -37.89891 37.99814 1.000 61.71981 84 ASP A C 1
ATOM 459 O O . ASP A 1 62 ? 18.46564 -37.20395 37.20565 1.000 70.61956 84 ASP A O 1
ATOM 464 N N . TRP A 1 63 ? 16.55036 -37.66423 38.30880 1.000 54.55430 85 TRP A N 1
ATOM 465 C CA . TRP A 1 63 ? 15.91359 -36.42295 37.89247 1.000 59.88705 85 TRP A CA 1
ATOM 466 C C . TRP A 1 63 ? 16.66493 -35.24036 38.49108 1.000 60.72525 85 TRP A C 1
ATOM 467 O O . TRP A 1 63 ? 17.11224 -35.28630 39.64039 1.000 58.66818 85 TRP A O 1
ATOM 478 N N . LYS A 1 64 ? 16.81524 -34.18418 37.69987 1.000 62.78530 86 LYS A N 1
ATOM 479 C CA . LYS A 1 64 ? 17.55890 -33.00439 38.10808 1.000 66.76285 86 LYS A CA 1
ATOM 480 C C . LYS A 1 64 ? 16.73969 -31.74953 37.84265 1.000 66.46860 86 LYS A C 1
ATOM 481 O O . LYS A 1 64 ? 15.87857 -31.74039 36.95558 1.000 66.83998 86 LYS A O 1
ATOM 487 N N . PRO A 1 65 ? 16.97092 -30.68286 38.61059 1.000 67.62845 87 PRO A N 1
ATOM 488 C CA . PRO A 1 65 ? 16.17366 -29.46152 38.43492 1.000 67.42997 87 PRO A CA 1
ATOM 489 C C . PRO A 1 65 ? 16.26960 -28.92069 37.01558 1.000 65.78333 87 PRO A C 1
ATOM 490 O O . PRO A 1 65 ? 17.32169 -28.97640 36.37707 1.000 66.02933 87 PRO A O 1
ATOM 494 N N . GLY A 1 66 ? 15.14775 -28.39951 36.52253 1.000 71.04185 88 GLY A N 1
ATOM 495 C CA . GLY A 1 66 ? 15.05449 -27.86225 35.18556 1.000 74.85908 88 GLY A CA 1
ATOM 496 C C . GLY A 1 66 ? 14.41475 -28.78992 34.17048 1.000 74.79073 88 GLY A C 1
ATOM 497 O O . GLY A 1 66 ? 14.02306 -28.32698 33.09192 1.000 76.90515 88 GLY A O 1
ATOM 498 N N . THR A 1 67 ? 14.29151 -30.07826 34.48492 1.000 71.61759 89 THR A N 1
ATOM 499 C CA . THR A 1 67 ? 13.74061 -31.05456 33.55313 1.000 60.88444 89 THR A CA 1
ATOM 500 C C . THR A 1 67 ? 12.23376 -31.17735 33.74776 1.000 67.11696 89 THR A C 1
ATOM 501 O O . THR A 1 67 ? 11.75603 -31.30593 34.88004 1.000 60.53872 89 THR A O 1
ATOM 505 N N . GLU A 1 68 ? 11.49219 -31.14711 32.63886 1.000 68.05990 90 GLU A N 1
ATOM 506 C CA . GLU A 1 68 ? 10.04010 -31.27686 32.68461 1.000 69.33228 90 GLU A CA 1
ATOM 507 C C . GLU A 1 68 ? 9.65591 -32.67970 33.13901 1.000 65.92168 90 GLU A C 1
ATOM 508 O O . GLU A 1 68 ? 9.99909 -33.66852 32.48054 1.000 62.25981 90 GLU A O 1
ATOM 514 N N . ALA A 1 69 ? 8.93529 -32.76781 34.25600 1.000 62.46767 91 ALA A N 1
ATOM 515 C CA . ALA A 1 69 ? 8.57042 -34.06452 34.80701 1.000 60.20406 91 ALA A CA 1
ATOM 516 C C . ALA A 1 69 ? 7.47605 -33.88792 35.84685 1.000 66.26109 91 ALA A C 1
ATOM 517 O O . ALA A 1 69 ? 7.46414 -32.89669 36.58196 1.000 67.55397 91 ALA A O 1
ATOM 519 N N . ARG A 1 70 ? 6.57497 -34.86286 35.91189 1.000 69.71645 92 ARG A N 1
ATOM 520 C CA . ARG A 1 70 ? 5.54485 -34.87055 36.93545 1.000 68.19455 92 ARG A CA 1
ATOM 521 C C . ARG A 1 70 ? 6.17047 -35.04534 38.31548 1.000 66.57103 92 ARG A C 1
ATOM 522 O O . ARG A 1 70 ? 7.31527 -35.48312 38.45987 1.000 68.80685 92 ARG A O 1
ATOM 530 N N . ALA A 1 71 ? 5.39349 -34.69623 39.34348 1.000 58.70161 93 ALA A N 1
ATOM 531 C CA . ALA A 1 71 ? 5.89294 -34.78402 40.71253 1.000 46.76061 93 ALA A CA 1
ATOM 532 C C . ALA A 1 71 ? 6.26937 -36.21160 41.09165 1.000 47.83839 93 ALA A C 1
ATOM 533 O O . ALA A 1 71 ? 7.21110 -36.41899 41.86660 1.000 48.60631 93 ALA A O 1
ATOM 535 N N . GLN A 1 72 ? 5.56148 -37.20650 40.55133 1.000 52.98056 94 GLN A N 1
ATOM 536 C CA . GLN A 1 72 ? 5.90302 -38.59511 40.83378 1.000 54.99126 94 GLN A CA 1
ATOM 537 C C . GLN A 1 72 ? 7.15639 -39.05295 40.09397 1.000 49.30426 94 GLN A C 1
ATOM 538 O O . GLN A 1 72 ? 7.78498 -40.02961 40.51521 1.000 50.26366 94 GLN A O 1
ATOM 544 N N . ASP A 1 73 ? 7.53720 -38.37389 39.01336 1.000 49.75463 95 ASP A N 1
ATOM 545 C CA . ASP A 1 73 ? 8.69732 -38.76254 38.21894 1.000 43.00279 95 ASP A CA 1
ATOM 546 C C . ASP A 1 73 ? 10.01225 -38.21494 38.75629 1.000 46.68868 95 ASP A C 1
ATOM 547 O O . ASP A 1 73 ? 11.07248 -38.60918 38.26283 1.000 50.58223 95 ASP A O 1
ATOM 552 N N . ARG A 1 74 ? 9.97751 -37.32336 39.74781 1.000 54.82937 96 ARG A N 1
ATOM 553 C CA . ARG A 1 74 ? 11.18617 -36.65176 40.22816 1.000 60.11261 96 ARG A CA 1
ATOM 554 C C . ARG A 1 74 ? 11.87824 -37.54439 41.25600 1.000 61.23355 96 ARG A C 1
ATOM 555 O O . ARG A 1 74 ? 11.78777 -37.35041 42.47092 1.000 59.90914 96 ARG A O 1
ATOM 563 N N . LYS A 1 75 ? 12.59461 -38.53884 40.73931 1.000 60.55898 97 LYS A N 1
ATOM 564 C CA . LYS A 1 75 ? 13.27400 -39.54424 41.54759 1.000 55.09940 97 LYS A CA 1
ATOM 565 C C . LYS A 1 75 ? 14.40154 -40.14181 40.71047 1.000 52.75084 97 LYS A C 1
ATOM 566 O O . LYS A 1 75 ? 14.68588 -39.68055 39.60024 1.000 54.04279 97 LYS A O 1
ATOM 572 N N . THR A 1 76 ? 15.04891 -41.17263 41.24411 1.000 54.15478 98 THR A N 1
ATOM 573 C CA . THR A 1 76 ? 16.01917 -41.93743 40.47325 1.000 49.66836 98 THR A CA 1
ATOM 574 C C . THR A 1 76 ? 15.28622 -42.99119 39.65394 1.000 46.26132 98 THR A C 1
ATOM 575 O O . THR A 1 76 ? 14.43221 -43.71276 40.17804 1.000 49.01875 98 THR A O 1
ATOM 579 N N . VAL A 1 77 ? 15.61101 -43.06972 38.36533 1.000 47.22452 99 VAL A N 1
ATOM 580 C CA . VAL A 1 77 ? 14.91195 -43.93516 37.42303 1.000 38.96144 99 VAL A CA 1
ATOM 581 C C . VAL A 1 77 ? 15.92435 -44.84269 36.74022 1.000 40.36131 99 VAL A C 1
ATOM 582 O O . VAL A 1 77 ? 17.01907 -44.40156 36.37636 1.000 49.25899 99 VAL A O 1
ATOM 586 N N . ASP A 1 78 ? 15.55668 -46.11368 36.56739 1.000 41.61477 100 ASP A N 1
ATOM 587 C CA . ASP A 1 78 ? 16.35111 -47.06786 35.80431 1.000 41.12739 100 ASP A CA 1
ATOM 588 C C . ASP A 1 78 ? 15.41093 -47.70621 34.77572 1.000 36.55978 100 ASP A C 1
ATOM 589 O O . ASP A 1 78 ? 14.23828 -47.31419 34.72208 1.000 37.00501 100 ASP A O 1
ATOM 594 N N . PRO A 1 79 ? 15.85387 -48.63351 33.91559 1.000 42.25002 101 PRO A N 1
ATOM 595 C CA . PRO A 1 79 ? 14.93251 -49.12203 32.86652 1.000 31.40165 101 PRO A CA 1
ATOM 596 C C . PRO A 1 79 ? 13.67095 -49.78933 33.39207 1.000 31.91127 101 PRO A C 1
ATOM 597 O O . PRO A 1 79 ? 12.61116 -49.67995 32.75311 1.000 29.06156 101 PRO A O 1
ATOM 601 N N . THR A 1 80 ? 13.74612 -50.48424 34.52942 1.000 39.72412 102 THR A N 1
ATOM 602 C CA . THR A 1 80 ? 12.55793 -51.13660 35.07474 1.000 30.58508 102 THR A CA 1
ATOM 603 C C . THR A 1 80 ? 11.52198 -50.10711 35.51513 1.000 29.15636 102 THR A C 1
ATOM 604 O O . THR A 1 80 ? 10.33513 -50.22187 35.18236 1.000 39.29400 102 THR A O 1
ATOM 608 N N . ILE A 1 81 ? 11.96207 -49.07745 36.24185 1.000 31.87923 103 ILE A N 1
ATOM 609 C CA . ILE A 1 81 ? 11.04376 -48.05935 36.74279 1.000 37.74773 103 ILE A CA 1
ATOM 610 C C . ILE A 1 81 ? 10.48050 -47.24679 35.58497 1.000 33.63590 103 ILE A C 1
ATOM 611 O O . ILE A 1 81 ? 9.27859 -46.96321 35.52492 1.000 36.10374 103 ILE A O 1
ATOM 616 N N . TRP A 1 82 ? 11.35804 -46.83733 34.67265 1.000 28.94862 104 TRP A N 1
ATOM 617 C CA . TRP A 1 82 ? 10.98047 -46.18208 33.42280 1.000 38.76028 104 TRP A CA 1
ATOM 618 C C . TRP A 1 82 ? 9.74398 -46.80979 32.78657 1.000 33.42949 104 TRP A C 1
ATOM 619 O O . TRP A 1 82 ? 8.76376 -46.11970 32.48318 1.000 26.52030 104 TRP A O 1
ATOM 630 N N . GLU A 1 83 ? 9.76150 -48.13350 32.62342 1.000 30.36301 105 GLU A N 1
ATOM 631 C CA . GLU A 1 83 ? 8.63613 -48.82435 32.00052 1.000 31.37168 105 GLU A CA 1
ATOM 632 C C . GLU A 1 83 ? 7.44854 -48.92755 32.94552 1.000 28.56154 105 GLU A C 1
ATOM 633 O O . GLU A 1 83 ? 6.30025 -48.73078 32.52865 1.000 29.66273 105 GLU A O 1
ATOM 639 N N . GLN A 1 84 ? 7.69804 -49.27537 34.21015 1.000 31.54901 106 GLN A N 1
ATOM 640 C CA . GLN A 1 84 ? 6.59169 -49.50932 35.13164 1.000 27.37657 106 GLN A CA 1
ATOM 641 C C . GLN A 1 84 ? 5.84405 -48.21568 35.42424 1.000 29.56983 106 GLN A C 1
ATOM 642 O O . GLN A 1 84 ? 4.61708 -48.22028 35.56242 1.000 37.71413 106 GLN A O 1
ATOM 648 N N . ASP A 1 85 ? 6.55943 -47.09420 35.48803 1.000 31.77666 107 ASP A N 1
ATOM 649 C CA . ASP A 1 85 ? 5.97340 -45.82252 35.89222 1.000 36.80534 107 ASP A CA 1
ATOM 650 C C . ASP A 1 85 ? 5.78510 -44.84259 34.73973 1.000 37.01373 107 ASP A C 1
ATOM 651 O O . ASP A 1 85 ? 5.28239 -43.73722 34.96905 1.000 28.50657 107 ASP A O 1
ATOM 656 N N . SER A 1 86 ? 6.16907 -45.21419 33.51375 1.000 40.37823 108 SER A N 1
ATOM 657 C CA . SER A 1 86 ? 6.02406 -44.36837 32.32246 1.000 41.90011 108 SER A CA 1
ATOM 658 C C . SER A 1 86 ? 6.71237 -43.01440 32.51646 1.000 42.66735 108 SER A C 1
ATOM 659 O O . SER A 1 86 ? 6.07998 -41.95684 32.49267 1.000 43.67221 108 SER A O 1
ATOM 662 N N . VAL A 1 87 ? 8.02986 -43.05960 32.69409 1.000 30.37711 109 VAL A N 1
ATOM 663 C CA . VAL A 1 87 ? 8.79851 -41.86726 33.03985 1.000 32.23923 109 VAL A CA 1
ATOM 664 C C . VAL A 1 87 ? 9.21809 -41.17096 31.75130 1.000 30.71520 109 VAL A C 1
ATOM 665 O O . VAL A 1 87 ? 10.14784 -41.60870 31.06964 1.000 36.08040 109 VAL A O 1
ATOM 669 N N . LEU A 1 88 ? 8.55062 -40.05874 31.43891 1.000 32.21400 110 LEU A N 1
ATOM 670 C CA . LEU A 1 88 ? 8.73858 -39.41231 30.14378 1.000 36.58608 110 LEU A CA 1
ATOM 671 C C . LEU A 1 88 ? 10.14403 -38.83498 29.99097 1.000 38.41634 110 LEU A C 1
ATOM 672 O O . LEU A 1 88 ? 10.75459 -38.96775 28.92364 1.000 32.58107 110 LEU A O 1
ATOM 677 N N . TRP A 1 89 ? 10.68205 -38.19434 31.03956 1.000 37.47880 111 TRP A N 1
ATOM 678 C CA . TRP A 1 89 ? 11.97731 -37.53206 30.88358 1.000 41.06821 111 TRP A CA 1
ATOM 679 C C . TRP A 1 89 ? 13.09531 -38.53321 30.61543 1.000 41.06624 111 TRP A C 1
ATOM 680 O O . TRP A 1 89 ? 14.07257 -38.20035 29.93489 1.000 38.11204 111 TRP A O 1
ATOM 691 N N . TYR A 1 90 ? 12.97563 -39.75193 31.14202 1.000 35.19688 112 TYR A N 1
ATOM 692 C CA . TYR A 1 90 ? 13.96712 -40.78551 30.85949 1.000 36.15957 112 TYR A CA 1
ATOM 693 C C . TYR A 1 90 ? 13.94706 -41.16265 29.38570 1.000 38.59948 112 TYR A C 1
ATOM 694 O O . TYR A 1 90 ? 14.99816 -41.41805 28.78758 1.000 40.12320 112 TYR A O 1
ATOM 703 N N . SER A 1 91 ? 12.75628 -41.20180 28.78451 1.000 37.76245 113 SER A N 1
ATOM 704 C CA . SER A 1 91 ? 12.66780 -41.42401 27.34443 1.000 39.64465 113 SER A CA 1
ATOM 705 C C . SER A 1 91 ? 13.38480 -40.32092 26.57775 1.000 39.62818 113 SER A C 1
ATOM 706 O O . SER A 1 91 ? 14.10897 -40.59124 25.61391 1.000 34.15683 113 SER A O 1
ATOM 709 N N . ARG A 1 92 ? 13.19535 -39.06781 26.99084 1.000 38.87885 114 ARG A N 1
ATOM 710 C CA . ARG A 1 92 ? 13.81477 -37.96162 26.27067 1.000 38.77298 114 ARG A CA 1
ATOM 711 C C . ARG A 1 92 ? 15.31393 -37.89384 26.52252 1.000 43.90212 114 ARG A C 1
ATOM 712 O O . ARG A 1 92 ? 16.06645 -37.44151 25.65184 1.000 45.59568 114 ARG A O 1
ATOM 720 N N . GLU A 1 93 ? 15.77049 -38.32537 27.69973 1.000 46.39859 115 GLU A N 1
ATOM 721 C CA . GLU A 1 93 ? 17.21028 -38.42856 27.90875 1.000 48.33231 115 GLU A CA 1
ATOM 722 C C . GLU A 1 93 ? 17.80617 -39.53900 27.05211 1.000 45.08206 115 GLU A C 1
ATOM 723 O O . GLU A 1 93 ? 18.95797 -39.43864 26.61873 1.000 49.34693 115 GLU A O 1
ATOM 729 N N . LEU A 1 94 ? 17.02745 -40.58374 26.76557 1.000 43.28003 116 LEU A N 1
ATOM 730 C CA . LEU A 1 94 ? 17.52636 -41.65661 25.91373 1.000 37.90786 116 LEU A CA 1
ATOM 731 C C . LEU A 1 94 ? 17.63351 -41.20494 24.46152 1.000 39.72264 116 LEU A C 1
ATOM 732 O O . LEU A 1 94 ? 18.64123 -41.47597 23.79618 1.000 45.14612 116 LEU A O 1
ATOM 737 N N . THR A 1 95 ? 16.61249 -40.50619 23.95153 1.000 42.57411 117 THR A N 1
ATOM 738 C CA . THR A 1 95 ? 16.67287 -40.01690 22.57471 1.000 42.95819 117 THR A CA 1
ATOM 739 C C . THR A 1 95 ? 17.71445 -38.92009 22.41257 1.000 45.28321 117 THR A C 1
ATOM 740 O O . THR A 1 95 ? 18.29606 -38.77146 21.33048 1.000 51.34411 117 THR A O 1
ATOM 744 N N . ARG A 1 96 ? 17.95336 -38.13511 23.46383 1.000 45.31113 118 ARG A N 1
ATOM 745 C CA . ARG A 1 96 ? 18.95690 -37.08402 23.36864 1.000 46.36178 118 ARG A CA 1
ATOM 746 C C . ARG A 1 96 ? 20.35612 -37.66710 23.21620 1.000 53.99068 118 ARG A C 1
ATOM 747 O O . ARG A 1 96 ? 21.20258 -37.07175 22.54007 1.000 51.05691 118 ARG A O 1
ATOM 755 N N . ARG A 1 97 ? 20.61578 -38.82637 23.82596 1.000 57.69816 119 ARG A N 1
ATOM 756 C CA . ARG A 1 97 ? 21.89677 -39.49666 23.63262 1.000 59.90793 119 ARG A CA 1
ATOM 757 C C . ARG A 1 97 ? 21.95348 -40.23573 22.30171 1.000 62.18394 119 ARG A C 1
ATOM 758 O O . ARG A 1 97 ? 23.04385 -40.43084 21.75451 1.000 66.88797 119 ARG A O 1
ATOM 766 N N . LEU A 1 98 ? 20.80014 -40.64798 21.76852 1.000 55.31241 120 LEU A N 1
ATOM 767 C CA . LEU A 1 98 ? 20.77649 -41.33311 20.47895 1.000 54.07220 120 LEU A CA 1
ATOM 768 C C . LEU A 1 98 ? 21.09951 -40.37435 19.34117 1.000 53.84278 120 LEU A C 1
ATOM 769 O O . LEU A 1 98 ? 21.90823 -40.68796 18.45952 1.000 55.37795 120 LEU A O 1
ATOM 774 N N . GLY A 1 99 ? 20.47956 -39.19889 19.34544 1.000 57.01084 121 GLY A N 1
ATOM 775 C CA . GLY A 1 99 ? 20.62900 -38.26096 18.26138 1.000 60.81075 121 GLY A CA 1
ATOM 776 C C . GLY A 1 99 ? 19.53779 -38.44378 17.22783 1.000 60.24203 121 GLY A C 1
ATOM 777 O O . GLY A 1 99 ? 18.91735 -39.50513 17.13168 1.000 64.34554 121 GLY A O 1
ATOM 778 N N . PRO A 1 100 ? 19.28627 -37.40565 16.42609 1.000 61.89164 122 PRO A N 1
ATOM 779 C CA . PRO A 1 100 ? 18.17364 -37.48094 15.46353 1.000 57.35846 122 PRO A CA 1
ATOM 780 C C . PRO A 1 100 ? 18.37287 -38.51099 14.36001 1.000 56.46921 122 PRO A C 1
ATOM 781 O O . PRO A 1 100 ? 17.39050 -39.12541 13.92727 1.000 57.70318 122 PRO A O 1
ATOM 785 N N . GLU A 1 101 ? 19.60112 -38.71942 13.87919 1.000 58.43717 123 GLU A N 1
ATOM 786 C CA . GLU A 1 101 ? 19.79479 -39.65045 12.77002 1.000 62.45237 123 GLU A CA 1
ATOM 787 C C . GLU A 1 101 ? 19.69781 -41.10121 13.23700 1.000 57.89516 123 GLU A C 1
ATOM 788 O O . GLU A 1 101 ? 19.01612 -41.91881 12.60894 1.000 57.91111 123 GLU A O 1
ATOM 794 N N . LYS A 1 102 ? 20.37205 -41.43465 14.34010 1.000 55.02873 124 LYS A N 1
ATOM 795 C CA . LYS A 1 102 ? 20.29221 -42.78508 14.89040 1.000 52.23436 124 LYS A CA 1
ATOM 796 C C . LYS A 1 102 ? 18.86035 -43.13505 15.27955 1.000 49.49542 124 LYS A C 1
ATOM 797 O O . LYS A 1 102 ? 18.43112 -44.28866 15.14535 1.000 45.69491 124 LYS A O 1
ATOM 803 N N . PHE A 1 103 ? 18.10595 -42.14197 15.75545 1.000 48.23717 125 PHE A N 1
ATOM 804 C CA . PHE A 1 103 ? 16.73399 -42.36882 16.20005 1.000 44.70970 125 PHE A CA 1
ATOM 805 C C . PHE A 1 103 ? 15.81981 -42.68823 15.02275 1.000 50.32645 125 PHE A C 1
ATOM 806 O O . PHE A 1 103 ? 15.05280 -43.65599 15.06578 1.000 52.63675 125 PHE A O 1
ATOM 814 N N . ALA A 1 104 ? 15.89285 -41.88636 13.95569 1.000 54.29662 126 ALA A N 1
ATOM 815 C CA . ALA A 1 104 ? 15.05073 -42.13086 12.78921 1.000 54.85242 126 ALA A CA 1
ATOM 816 C C . ALA A 1 104 ? 15.51646 -43.34929 12.00130 1.000 55.41375 126 ALA A C 1
ATOM 817 O O . ALA A 1 104 ? 14.71757 -43.96760 11.28956 1.000 55.59182 126 ALA A O 1
ATOM 819 N N . ALA A 1 105 ? 16.79707 -43.70569 12.10966 1.000 51.60541 127 ALA A N 1
ATOM 820 C CA . ALA A 1 105 ? 17.29320 -44.90489 11.44168 1.000 49.92362 127 ALA A CA 1
ATOM 821 C C . ALA A 1 105 ? 16.68701 -46.16041 12.05086 1.000 50.26463 127 ALA A C 1
ATOM 822 O O . ALA A 1 105 ? 16.23931 -47.06029 11.32860 1.000 42.99255 127 ALA A O 1
ATOM 824 N N . TYR A 1 106 ? 16.66249 -46.23132 13.38731 1.000 38.58200 128 TYR A N 1
ATOM 825 C CA . TYR A 1 106 ? 16.12826 -47.39946 14.07917 1.000 36.54557 128 TYR A CA 1
ATOM 826 C C . TYR A 1 106 ? 14.62051 -47.51459 13.90610 1.000 40.56337 128 TYR A C 1
ATOM 827 O O . TYR A 1 106 ? 14.09648 -48.61687 13.71204 1.000 39.94444 128 TYR A O 1
ATOM 836 N N . VAL A 1 107 ? 13.90299 -46.39232 13.99556 1.000 41.69613 129 VAL A N 1
ATOM 837 C CA . VAL A 1 107 ? 12.45133 -46.43452 13.85932 1.000 39.24025 129 VAL A CA 1
ATOM 838 C C . VAL A 1 107 ? 12.05618 -46.88051 12.45603 1.000 38.90955 129 VAL A C 1
ATOM 839 O O . VAL A 1 107 ? 11.14116 -47.69490 12.28406 1.000 42.12906 129 VAL A O 1
ATOM 843 N N . LYS A 1 108 ? 12.74303 -46.37200 11.43156 1.000 43.53888 130 LYS A N 1
ATOM 844 C CA . LYS A 1 108 ? 12.46513 -46.82274 10.07367 1.000 40.61770 130 LYS A CA 1
ATOM 845 C C . LYS A 1 108 ? 12.77930 -48.30632 9.91660 1.000 42.00534 130 LYS A C 1
ATOM 846 O O . LYS A 1 108 ? 11.95294 -49.07646 9.41308 1.000 43.28434 130 LYS A O 1
ATOM 852 N N . ARG A 1 109 ? 13.97000 -48.72773 10.36149 1.000 47.42351 131 ARG A N 1
ATOM 853 C CA . ARG A 1 109 ? 14.37572 -50.12620 10.22384 1.000 47.51389 131 ARG A CA 1
ATOM 854 C C . ARG A 1 109 ? 13.44035 -51.07031 10.98170 1.000 45.06065 131 ARG A C 1
ATOM 855 O O . ARG A 1 109 ? 13.21759 -52.20575 10.54446 1.000 43.18830 131 ARG A O 1
ATOM 863 N N . LEU A 1 110 ? 12.86487 -50.62311 12.09998 1.000 39.47602 132 LEU A N 1
ATOM 864 C CA . LEU A 1 110 ? 11.87808 -51.44908 12.78988 1.000 37.18847 132 LEU A CA 1
ATOM 865 C C . LEU A 1 110 ? 10.53338 -51.47403 12.07346 1.000 39.94590 132 LEU A C 1
ATOM 866 O O . LEU A 1 110 ? 9.70536 -52.33877 12.37656 1.000 50.02775 132 LEU A O 1
ATOM 871 N N . GLY A 1 111 ? 10.29051 -50.54828 11.15054 1.000 36.11386 133 GLY A N 1
ATOM 872 C CA . GLY A 1 111 ? 9.00278 -50.48522 10.46727 1.000 41.52582 133 GLY A CA 1
ATOM 873 C C . GLY A 1 111 ? 7.84127 -50.20930 11.39945 1.000 43.22004 133 GLY A C 1
ATOM 874 O O . GLY A 1 111 ? 6.75160 -50.76845 11.21649 1.000 40.93678 133 GLY A O 1
ATOM 875 N N . TYR A 1 112 ? 8.04730 -49.34595 12.39247 1.000 29.90547 134 TYR A N 1
ATOM 876 C CA . TYR A 1 112 ? 7.08114 -49.13645 13.46917 1.000 31.62534 134 TYR A CA 1
ATOM 877 C C . TYR A 1 112 ? 6.08131 -48.05260 13.07538 1.000 34.75155 134 TYR A C 1
ATOM 878 O O . TYR A 1 112 ? 6.39463 -46.85762 13.12875 1.000 34.24527 134 TYR A O 1
ATOM 887 N N . GLY A 1 113 ? 4.86795 -48.46789 12.71339 1.000 37.70840 135 GLY A N 1
ATOM 888 C CA . GLY A 1 113 ? 3.84283 -47.50051 12.35362 1.000 27.03001 135 GLY A CA 1
ATOM 889 C C . GLY A 1 113 ? 4.25701 -46.72220 11.12683 1.000 30.64993 135 GLY A C 1
ATOM 890 O O . GLY A 1 113 ? 4.81168 -47.28021 10.17867 1.000 39.77061 135 GLY A O 1
ATOM 891 N N . ASN A 1 114 ? 4.00399 -45.40962 11.14407 1.000 34.22831 136 ASN A N 1
ATOM 892 C CA . ASN A 1 114 ? 4.38460 -44.56928 10.01451 1.000 40.52773 136 ASN A CA 1
ATOM 893 C C . ASN A 1 114 ? 5.86007 -44.19085 10.04100 1.000 42.57222 136 ASN A C 1
ATOM 894 O O . ASN A 1 114 ? 6.33105 -43.54045 9.10315 1.000 50.49988 136 ASN A O 1
ATOM 899 N N . ALA A 1 115 ? 6.58373 -44.58744 11.08868 1.000 40.88373 137 ALA A N 1
ATOM 900 C CA . ALA A 1 115 ? 8.03233 -44.41727 11.18373 1.000 36.68039 137 ALA A CA 1
ATOM 901 C C . ALA A 1 115 ? 8.44484 -42.96398 10.95689 1.000 44.05962 137 ALA A C 1
ATOM 902 O O . ALA A 1 115 ? 9.44420 -42.67402 10.29729 1.000 57.35906 137 ALA A O 1
ATOM 904 N N . ASP A 1 116 ? 7.66942 -42.03876 11.52385 1.000 43.32649 138 ASP A N 1
ATOM 905 C CA . ASP A 1 116 ? 7.88059 -40.60058 11.35270 1.000 43.84400 138 ASP A CA 1
ATOM 906 C C . ASP A 1 116 ? 8.18988 -40.00100 12.72172 1.000 33.67702 138 ASP A C 1
ATOM 907 O O . ASP A 1 116 ? 7.28097 -39.77558 13.52690 1.000 33.99786 138 ASP A O 1
ATOM 912 N N . VAL A 1 117 ? 9.46559 -39.72299 12.98593 1.000 34.78166 139 VAL A N 1
ATOM 913 C CA . VAL A 1 117 ? 9.84458 -39.14604 14.27190 1.000 45.93804 139 VAL A CA 1
ATOM 914 C C . VAL A 1 117 ? 10.47314 -37.77773 14.06252 1.000 46.09802 139 VAL A C 1
ATOM 915 O O . VAL A 1 117 ? 11.27497 -37.31801 14.88251 1.000 55.38571 139 VAL A O 1
ATOM 919 N N . SER A 1 118 ? 10.10132 -37.11157 12.97408 1.000 40.80984 140 SER A N 1
ATOM 920 C CA . SER A 1 118 ? 10.62047 -35.77670 12.70514 1.000 48.13606 140 SER A CA 1
ATOM 921 C C . SER A 1 118 ? 9.94708 -34.70603 13.55301 1.000 47.94265 140 SER A C 1
ATOM 922 O O . SER A 1 118 ? 10.50094 -33.61143 13.70330 1.000 49.19142 140 SER A O 1
ATOM 925 N N . GLY A 1 119 ? 8.77090 -34.98941 14.09871 1.000 43.15783 141 GLY A N 1
ATOM 926 C CA . GLY A 1 119 ? 8.04956 -34.00091 14.86705 1.000 51.58787 141 GLY A CA 1
ATOM 927 C C . GLY A 1 119 ? 7.25493 -33.05316 13.98774 1.000 54.94037 141 GLY A C 1
ATOM 928 O O . GLY A 1 119 ? 7.05602 -33.26765 12.78838 1.000 60.43381 141 GLY A O 1
ATOM 929 N N . GLU A 1 120 ? 6.79500 -31.97986 14.61315 1.000 54.04449 142 GLU A N 1
ATOM 930 C CA . GLU A 1 120 ? 5.98787 -30.99091 13.91263 1.000 55.24902 142 GLU A CA 1
ATOM 931 C C . GLU A 1 120 ? 6.89088 -30.07480 13.09542 1.000 60.87969 142 GLU A C 1
ATOM 932 O O . GLU A 1 120 ? 7.83327 -29.49649 13.64497 1.000 61.16971 142 GLU A O 1
ATOM 938 N N . PRO A 1 121 ? 6.63451 -29.91549 11.79083 1.000 68.14008 143 PRO A N 1
ATOM 939 C CA . PRO A 1 121 ? 7.56833 -29.16805 10.93507 1.000 72.98015 143 PRO A CA 1
ATOM 940 C C . PRO A 1 121 ? 7.67126 -27.69747 11.30414 1.000 75.95935 143 PRO A C 1
ATOM 941 O O . PRO A 1 121 ? 6.82236 -26.88884 10.91708 1.000 80.10397 143 PRO A O 1
ATOM 945 N N . GLY A 1 122 ? 8.71478 -27.34377 12.05036 1.000 74.91535 144 GLY A N 1
ATOM 946 C CA . GLY A 1 122 ? 8.93090 -25.96699 12.44566 1.000 72.49531 144 GLY A CA 1
ATOM 947 C C . GLY A 1 122 ? 9.26534 -25.81316 13.91411 1.000 68.21002 144 GLY A C 1
ATOM 948 O O . GLY A 1 122 ? 9.75982 -24.76355 14.33511 1.000 67.78637 144 GLY A O 1
ATOM 949 N N . LYS A 1 123 ? 9.00572 -26.85527 14.70576 1.000 62.86849 145 LYS A N 1
ATOM 950 C CA . LYS A 1 123 ? 9.23717 -26.80993 16.14263 1.000 67.59497 145 LYS A CA 1
ATOM 951 C C . LYS A 1 123 ? 10.41315 -27.66269 16.59799 1.000 61.47372 145 LYS A C 1
ATOM 952 O O . LYS A 1 123 ? 10.77801 -27.59576 17.77722 1.000 65.08458 145 LYS A O 1
ATOM 958 N N . ASN A 1 124 ? 11.01013 -28.45209 15.70267 1.000 55.17180 146 ASN A N 1
ATOM 959 C CA . ASN A 1 124 ? 12.19751 -29.25480 16.00170 1.000 53.70024 146 ASN A CA 1
ATOM 960 C C . ASN A 1 124 ? 12.01213 -30.06405 17.28560 1.000 54.82161 146 ASN A C 1
ATOM 961 O O . ASN A 1 124 ? 12.88142 -30.11145 18.15817 1.000 59.76379 146 ASN A O 1
ATOM 966 N N . ASN A 1 125 ? 10.84927 -30.70115 17.40326 1.000 49.64333 147 ASN A N 1
ATOM 967 C CA . ASN A 1 125 ? 10.51192 -31.49741 18.57598 1.000 45.29578 147 ASN A CA 1
ATOM 968 C C . ASN A 1 125 ? 10.41857 -32.98244 18.24413 1.000 49.48691 147 ASN A C 1
ATOM 969 O O . ASN A 1 125 ? 9.68847 -33.72667 18.90510 1.000 49.62010 147 ASN A O 1
ATOM 974 N N . GLY A 1 126 ? 11.14158 -33.42119 17.21216 1.000 39.63163 148 GLY A N 1
ATOM 975 C CA . GLY A 1 126 ? 11.11578 -34.82941 16.85721 1.000 42.77203 148 GLY A CA 1
ATOM 976 C C . GLY A 1 126 ? 11.62643 -35.72653 17.96870 1.000 39.76928 148 GLY A C 1
ATOM 977 O O . GLY A 1 126 ? 11.07706 -36.80340 18.21254 1.000 43.41411 148 GLY A O 1
ATOM 978 N N . LEU A 1 127 ? 12.67169 -35.28999 18.66999 1.000 38.95721 149 LEU A N 1
ATOM 979 C CA . LEU A 1 127 ? 13.28751 -36.12292 19.69610 1.000 42.12297 149 LEU A CA 1
ATOM 980 C C . LEU A 1 127 ? 12.54388 -36.08531 21.02359 1.000 43.64080 149 LEU A C 1
ATOM 981 O O . LEU A 1 127 ? 12.84333 -36.90638 21.89681 1.000 43.87722 149 LEU A O 1
ATOM 986 N N . THR A 1 128 ? 11.59702 -35.15994 21.20279 1.000 40.99839 150 THR A N 1
ATOM 987 C CA . THR A 1 128 ? 10.92417 -34.98216 22.48416 1.000 41.59700 150 THR A CA 1
ATOM 988 C C . THR A 1 128 ? 9.42626 -35.23625 22.44696 1.000 41.17332 150 THR A C 1
ATOM 989 O O . THR A 1 128 ? 8.86552 -35.63897 23.46803 1.000 38.47751 150 THR A O 1
ATOM 993 N N . HIS A 1 129 ? 8.76045 -35.02047 21.31009 1.000 42.97166 151 HIS A N 1
ATOM 994 C CA . HIS A 1 129 ? 7.30698 -35.09409 21.26558 1.000 41.12199 151 HIS A CA 1
ATOM 995 C C . HIS A 1 129 ? 6.73145 -35.96777 20.15592 1.000 33.30400 151 HIS A C 1
ATOM 996 O O . HIS A 1 129 ? 5.50538 -36.07724 20.06907 1.000 30.41905 151 HIS A O 1
ATOM 1003 N N . SER A 1 130 ? 7.55931 -36.60245 19.31984 1.000 37.61390 152 SER A N 1
ATOM 1004 C CA . SER A 1 130 ? 7.01880 -37.29037 18.14802 1.000 33.58695 152 SER A CA 1
ATOM 1005 C C . SER A 1 130 ? 6.09483 -38.43667 18.54437 1.000 33.23511 152 SER A C 1
ATOM 1006 O O . SER A 1 130 ? 5.06107 -38.66187 17.90138 1.000 31.71043 152 SER A O 1
ATOM 1009 N N . TRP A 1 131 ? 6.42584 -39.15503 19.61050 1.000 31.56904 153 TRP A N 1
ATOM 1010 C CA . TRP A 1 131 ? 5.57594 -40.26707 20.00754 1.000 28.88116 153 TRP A CA 1
ATOM 1011 C C . TRP A 1 131 ? 4.38585 -39.83064 20.85270 1.000 27.78576 153 TRP A C 1
ATOM 1012 O O . TRP A 1 131 ? 3.58894 -40.68671 21.25789 1.000 27.04443 153 TRP A O 1
ATOM 1023 N N . LEU A 1 132 ? 4.22980 -38.52809 21.10457 1.000 27.05206 154 LEU A N 1
ATOM 1024 C CA . LEU A 1 132 ? 3.11628 -38.01661 21.89541 1.000 39.00198 154 LEU A CA 1
ATOM 1025 C C . LEU A 1 132 ? 2.01769 -37.38082 21.05144 1.000 42.08352 154 LEU A C 1
ATOM 1026 O O . LEU A 1 132 ? 0.91120 -37.16953 21.56150 1.000 40.45214 154 LEU A O 1
ATOM 1031 N N . GLY A 1 133 ? 2.29194 -37.06919 19.78607 1.000 32.80682 155 GLY A N 1
ATOM 1032 C CA . GLY A 1 133 ? 1.29777 -36.44925 18.93241 1.000 33.60547 155 GLY A CA 1
ATOM 1033 C C . GLY A 1 133 ? 1.89899 -35.62561 17.80904 1.000 34.58722 155 GLY A C 1
ATOM 1034 O O . GLY A 1 133 ? 1.19080 -35.19698 16.89311 1.000 33.04933 155 GLY A O 1
ATOM 1035 N N . ALA A 1 134 ? 3.21551 -35.41959 17.85428 1.000 38.31139 156 ALA A N 1
ATOM 1036 C CA . ALA A 1 134 ? 3.85082 -34.49562 16.92372 1.000 37.40515 156 ALA A CA 1
ATOM 1037 C C . ALA A 1 134 ? 4.07278 -35.10326 15.54227 1.000 44.42418 156 ALA A C 1
ATOM 1038 O O . ALA A 1 134 ? 4.11156 -34.35979 14.55640 1.000 44.70970 156 ALA A O 1
ATOM 1040 N N . SER A 1 135 ? 4.22225 -36.42826 15.43132 1.000 39.49063 157 SER A N 1
ATOM 1041 C CA . SER A 1 135 ? 4.42726 -37.00440 14.10354 1.000 38.80793 157 SER A CA 1
ATOM 1042 C C . SER A 1 135 ? 4.17707 -38.50740 14.03320 1.000 34.40476 157 SER A C 1
ATOM 1043 O O . SER A 1 135 ? 3.57770 -38.98642 13.06695 1.000 35.98511 157 SER A O 1
ATOM 1046 N N . LEU A 1 136 ? 4.62746 -39.26197 15.03049 1.000 32.16390 158 LEU A N 1
ATOM 1047 C CA . LEU A 1 136 ? 4.61423 -40.71655 14.93918 1.000 31.14445 158 LEU A CA 1
ATOM 1048 C C . LEU A 1 136 ? 3.24243 -41.27420 15.31273 1.000 35.73408 158 LEU A C 1
ATOM 1049 O O . LEU A 1 136 ? 2.67226 -40.90148 16.34475 1.000 33.23769 158 LEU A O 1
ATOM 1054 N N . THR A 1 137 ? 2.71187 -42.16648 14.46848 1.000 28.66077 159 THR A N 1
ATOM 1055 C CA . THR A 1 137 ? 1.43373 -42.82910 14.71940 1.000 25.92352 159 THR A CA 1
ATOM 1056 C C . THR A 1 137 ? 1.54588 -44.31610 14.40291 1.000 24.74511 159 THR A C 1
ATOM 1057 O O . THR A 1 137 ? 2.41028 -44.74738 13.63581 1.000 28.44096 159 THR A O 1
ATOM 1061 N N . VAL A 1 138 ? 0.64469 -45.09472 14.99543 1.000 26.56678 160 VAL A N 1
ATOM 1062 C CA . VAL A 1 138 ? 0.66800 -46.54861 14.86581 1.000 26.48209 160 VAL A CA 1
ATOM 1063 C C . VAL A 1 138 ? -0.73048 -47.06506 15.16883 1.000 26.12828 160 VAL A C 1
ATOM 1064 O O . VAL A 1 138 ? -1.43870 -46.51061 16.00796 1.000 23.94378 160 VAL A O 1
ATOM 1068 N N . SER A 1 139 ? -1.13758 -48.11861 14.45745 1.000 29.04861 161 SER A N 1
ATOM 1069 C CA . SER A 1 139 ? -2.45802 -48.70367 14.63857 1.000 23.12898 161 SER A CA 1
ATOM 1070 C C . SER A 1 139 ? -2.39976 -49.90143 15.57708 1.000 23.32557 161 SER A C 1
ATOM 1071 O O . SER A 1 139 ? -1.32707 -50.44808 15.84385 1.000 24.64242 161 SER A O 1
ATOM 1074 N N . PRO A 1 140 ? -3.54486 -50.34130 16.10119 1.000 21.83151 162 PRO A N 1
ATOM 1075 C CA . PRO A 1 140 ? -3.54286 -51.60012 16.86673 1.000 23.41815 162 PRO A CA 1
ATOM 1076 C C . PRO A 1 140 ? -2.96446 -52.77728 16.09708 1.000 27.78063 162 PRO A C 1
ATOM 1077 O O . PRO A 1 140 ? -2.16053 -53.53761 16.65522 1.000 26.48567 162 PRO A O 1
ATOM 1081 N N . VAL A 1 141 ? -3.35033 -52.95862 14.82852 1.000 27.41070 163 VAL A N 1
ATOM 1082 C CA . VAL A 1 141 ? -2.81725 -54.08784 14.06947 1.000 23.92908 163 VAL A CA 1
ATOM 1083 C C . VAL A 1 141 ? -1.29707 -54.00046 13.97847 1.000 23.34998 163 VAL A C 1
ATOM 1084 O O . VAL A 1 141 ? -0.59889 -55.01853 14.06821 1.000 25.18237 163 VAL A O 1
ATOM 1088 N N . GLU A 1 142 ? -0.75527 -52.78453 13.84190 1.000 27.93937 164 GLU A N 1
ATOM 1089 C CA . GLU A 1 142 ? 0.69615 -52.63108 13.76489 1.000 32.60980 164 GLU A CA 1
ATOM 1090 C C . GLU A 1 142 ? 1.34458 -52.80727 15.13417 1.000 23.69378 164 GLU A C 1
ATOM 1091 O O . GLU A 1 142 ? 2.49661 -53.24624 15.22280 1.000 27.77467 164 GLU A O 1
ATOM 1097 N N . GLN A 1 143 ? 0.63084 -52.48324 16.20978 1.000 28.85925 165 GLN A N 1
ATOM 1098 C CA . GLN A 1 143 ? 1.14782 -52.81233 17.53701 1.000 27.99362 165 GLN A CA 1
ATOM 1099 C C . GLN A 1 143 ? 1.27433 -54.32268 17.70679 1.000 28.95411 165 GLN A C 1
ATOM 1100 O O . GLN A 1 143 ? 2.29800 -54.81818 18.19347 1.000 19.70865 165 GLN A O 1
ATOM 1106 N N . VAL A 1 144 ? 0.25717 -55.07058 17.26787 1.000 26.22600 166 VAL A N 1
ATOM 1107 C CA . VAL A 1 144 ? 0.26724 -56.52559 17.40233 1.000 31.57222 166 VAL A CA 1
ATOM 1108 C C . VAL A 1 144 ? 1.36553 -57.14361 16.54580 1.000 28.15190 166 VAL A C 1
ATOM 1109 O O . VAL A 1 144 ? 2.08081 -58.05304 16.98912 1.000 26.30821 166 VAL A O 1
ATOM 1113 N N . GLY A 1 145 ? 1.52864 -56.65217 15.31721 1.000 28.74631 167 GLY A N 1
ATOM 1114 C CA . GLY A 1 145 ? 2.57524 -57.17959 14.44901 1.000 31.21724 167 GLY A CA 1
ATOM 1115 C C . GLY A 1 145 ? 3.96360 -56.97372 15.02912 1.000 31.54077 167 GLY A C 1
ATOM 1116 O O . GLY A 1 145 ? 4.78498 -57.89604 15.05238 1.000 23.66892 167 GLY A O 1
ATOM 1117 N N . PHE A 1 146 ? 4.23785 -55.76304 15.51869 1.000 29.52692 168 PHE A N 1
ATOM 1118 C CA . PHE A 1 146 ? 5.52702 -55.48861 16.14272 1.000 32.54256 168 PHE A CA 1
ATOM 1119 C C . PHE A 1 146 ? 5.74871 -56.36454 17.37487 1.000 25.83736 168 PHE A C 1
ATOM 1120 O O . PHE A 1 146 ? 6.83705 -56.92653 17.54931 1.000 34.49440 168 PHE A O 1
ATOM 1128 N N . ILE A 1 147 ? 4.73308 -56.49929 18.24063 1.000 19.50707 169 ILE A N 1
ATOM 1129 C CA . ILE A 1 147 ? 4.91071 -57.30920 19.44529 1.000 22.88246 169 ILE A CA 1
ATOM 1130 C C . ILE A 1 147 ? 5.08184 -58.77553 19.07775 1.000 25.87325 169 ILE A C 1
ATOM 1131 O O . ILE A 1 147 ? 5.85662 -59.50034 19.71222 1.000 23.17486 169 ILE A O 1
ATOM 1136 N N . ARG A 1 148 ? 4.37156 -59.24047 18.04562 1.000 28.97721 170 ARG A N 1
ATOM 1137 C CA . ARG A 1 148 ? 4.57252 -60.61559 17.60651 1.000 27.50368 170 ARG A CA 1
ATOM 1138 C C . ARG A 1 148 ? 6.02642 -60.84145 17.21700 1.000 30.44136 170 ARG A C 1
ATOM 1139 O O . ARG A 1 148 ? 6.64240 -61.83905 17.61813 1.000 32.42221 170 ARG A O 1
ATOM 1147 N N . ARG A 1 149 ? 6.59948 -59.90284 16.46429 1.000 31.04048 171 ARG A N 1
ATOM 1148 C CA . ARG A 1 149 ? 7.97839 -60.04550 16.01878 1.000 28.14040 171 ARG A CA 1
ATOM 1149 C C . ARG A 1 149 ? 8.94163 -59.96819 17.19675 1.000 28.75106 171 ARG A C 1
ATOM 1150 O O . ARG A 1 149 ? 9.88631 -60.76219 17.28445 1.000 32.97559 171 ARG A O 1
ATOM 1158 N N . LEU A 1 150 ? 8.70731 -59.02409 18.11602 1.000 23.40006 172 LEU A N 1
ATOM 1159 C CA . LEU A 1 150 ? 9.51377 -58.94112 19.33163 1.000 32.64151 172 LEU A CA 1
ATOM 1160 C C . LEU A 1 150 ? 9.46839 -60.24246 20.12113 1.000 36.14349 172 LEU A C 1
ATOM 1161 O O . LEU A 1 150 ? 10.49352 -60.69756 20.64479 1.000 36.61229 172 LEU A O 1
ATOM 1166 N N . LEU A 1 151 ? 8.28284 -60.84705 20.22780 1.000 32.22465 173 LEU A N 1
ATOM 1167 C CA . LEU A 1 151 ? 8.12874 -62.04878 21.03665 1.000 31.06506 173 LEU A CA 1
ATOM 1168 C C . LEU A 1 151 ? 8.90635 -63.22060 20.45892 1.000 37.59998 173 LEU A C 1
ATOM 1169 O O . LEU A 1 151 ? 9.41660 -64.05521 21.21633 1.000 35.42767 173 LEU A O 1
ATOM 1174 N N . ALA A 1 152 ? 9.01651 -63.29646 19.13128 1.000 28.54221 174 ALA A N 1
ATOM 1175 C CA . ALA A 1 152 ? 9.75903 -64.35793 18.47169 1.000 35.75258 174 ALA A CA 1
ATOM 1176 C C . ALA A 1 152 ? 11.22404 -64.00987 18.23231 1.000 38.83929 174 ALA A C 1
ATOM 1177 O O . ALA A 1 152 ? 11.99784 -64.89189 17.84690 1.000 45.20080 174 ALA A O 1
ATOM 1179 N N . GLY A 1 153 ? 11.62088 -62.75581 18.43121 1.000 32.56636 175 GLY A N 1
ATOM 1180 C CA . GLY A 1 153 ? 12.99056 -62.36073 18.17677 1.000 36.46188 175 GLY A CA 1
ATOM 1181 C C . GLY A 1 153 ? 13.32277 -62.07047 16.72949 1.000 40.76944 175 GLY A C 1
ATOM 1182 O O . GLY A 1 153 ? 14.50433 -62.07966 16.36726 1.000 37.49808 175 GLY A O 1
ATOM 1183 N N . ASN A 1 154 ? 12.32147 -61.79672 15.88969 1.000 39.12449 176 ASN A N 1
ATOM 1184 C CA . ASN A 1 154 ? 12.51805 -61.62379 14.45411 1.000 45.36639 176 ASN A CA 1
ATOM 1185 C C . ASN A 1 154 ? 12.66712 -60.16813 14.03171 1.000 38.89743 176 ASN A C 1
ATOM 1186 O O . ASN A 1 154 ? 12.79163 -59.89701 12.83126 1.000 34.76906 176 ASN A O 1
ATOM 1191 N N . LEU A 1 155 ? 12.65692 -59.23094 14.97862 1.000 39.24373 177 LEU A N 1
ATOM 1192 C CA . LEU A 1 155 ? 12.90341 -57.83645 14.64964 1.000 41.28055 177 LEU A CA 1
ATOM 1193 C C . LEU A 1 155 ? 14.34292 -57.65778 14.16001 1.000 36.74932 177 LEU A C 1
ATOM 1194 O O . LEU A 1 155 ? 15.23377 -58.42162 14.53767 1.000 33.57140 177 LEU A O 1
ATOM 1199 N N . PRO A 1 156 ? 14.59688 -56.65978 13.29508 1.000 42.46616 178 PRO A N 1
ATOM 1200 C CA . PRO A 1 156 ? 15.93844 -56.45359 12.73308 1.000 43.89232 178 PRO A CA 1
ATOM 1201 C C . PRO A 1 156 ? 16.88099 -55.67931 13.65482 1.000 38.82689 178 PRO A C 1
ATOM 1202 O O . PRO A 1 156 ? 17.48586 -54.68015 13.26170 1.000 35.24453 178 PRO A O 1
ATOM 1206 N N . VAL A 1 157 ? 16.98420 -56.13031 14.90248 1.000 41.23785 179 VAL A N 1
ATOM 1207 C CA . VAL A 1 157 ? 18.01000 -55.68964 15.83200 1.000 34.91940 179 VAL A CA 1
ATOM 1208 C C . VAL A 1 157 ? 18.60675 -56.93405 16.48132 1.000 34.23945 179 VAL A C 1
ATOM 1209 O O . VAL A 1 157 ? 18.23687 -58.05882 16.14560 1.000 32.52179 179 VAL A O 1
ATOM 1213 N N . SER A 1 158 ? 19.55163 -56.73171 17.39874 1.000 33.09168 180 SER A N 1
ATOM 1214 C CA . SER A 1 158 ? 20.18838 -57.87366 18.04122 1.000 34.38891 180 SER A CA 1
ATOM 1215 C C . SER A 1 158 ? 19.16649 -58.62024 18.89284 1.000 34.68576 180 SER A C 1
ATOM 1216 O O . SER A 1 158 ? 18.26051 -58.01640 19.47217 1.000 34.75004 180 SER A O 1
ATOM 1219 N N . ARG A 1 159 ? 19.29394 -59.94957 18.94277 1.000 37.78974 181 ARG A N 1
ATOM 1220 C CA . ARG A 1 159 ? 18.34343 -60.74396 19.71407 1.000 46.69466 181 ARG A CA 1
ATOM 1221 C C . ARG A 1 159 ? 18.51233 -60.53834 21.21526 1.000 41.14049 181 ARG A C 1
ATOM 1222 O O . ARG A 1 159 ? 17.55494 -60.74048 21.97181 1.000 39.15420 181 ARG A O 1
ATOM 1230 N N . ASP A 1 160 ? 19.69994 -60.12598 21.66224 1.000 38.82518 182 ASP A N 1
ATOM 1231 C CA . ASP A 1 160 ? 19.87724 -59.81067 23.07561 1.000 40.90501 182 ASP A CA 1
ATOM 1232 C C . ASP A 1 160 ? 19.12190 -58.54195 23.45381 1.000 39.76068 182 ASP A C 1
ATOM 1233 O O . ASP A 1 160 ? 18.55625 -58.45049 24.55074 1.000 31.91572 182 ASP A O 1
ATOM 1238 N N . ALA A 1 161 ? 19.08919 -57.55393 22.55515 1.000 36.22102 183 ALA A N 1
ATOM 1239 C CA . ALA A 1 161 ? 18.30081 -56.35548 22.82254 1.000 37.07513 183 ALA A CA 1
ATOM 1240 C C . ALA A 1 161 ? 16.81540 -56.68759 22.92823 1.000 32.94919 183 ALA A C 1
ATOM 1241 O O . ALA A 1 161 ? 16.09498 -56.09789 23.74123 1.000 33.25355 183 ALA A O 1
ATOM 1243 N N . GLN A 1 162 ? 16.33809 -57.63741 22.11911 1.000 35.94076 184 GLN A N 1
ATOM 1244 C CA . GLN A 1 162 ? 14.93483 -58.03274 22.20414 1.000 38.62971 184 GLN A CA 1
ATOM 1245 C C . GLN A 1 162 ? 14.65271 -58.77380 23.50839 1.000 39.64929 184 GLN A C 1
ATOM 1246 O O . GLN A 1 162 ? 13.62865 -58.53105 24.16477 1.000 30.95926 184 GLN A O 1
ATOM 1252 N N . ALA A 1 163 ? 15.56943 -59.65109 23.92190 1.000 42.04114 185 ALA A N 1
ATOM 1253 C CA . ALA A 1 163 ? 15.41867 -60.33507 25.20301 1.000 30.85779 185 ALA A CA 1
ATOM 1254 C C . ALA A 1 163 ? 15.40046 -59.34505 26.36482 1.000 37.88226 185 ALA A C 1
ATOM 1255 O O . ALA A 1 163 ? 14.57896 -59.46406 27.28475 1.000 27.62792 185 ALA A O 1
ATOM 1257 N N . LYS A 1 164 ? 16.29881 -58.35969 26.34206 1.000 33.82732 186 LYS A N 1
ATOM 1258 C CA . LYS A 1 164 ? 16.31667 -57.36733 27.40851 1.000 32.50181 186 LYS A CA 1
ATOM 1259 C C . LYS A 1 164 ? 15.08629 -56.47191 27.36427 1.000 34.52665 186 LYS A C 1
ATOM 1260 O O . LYS A 1 164 ? 14.63981 -55.98885 28.40997 1.000 37.92478 186 LYS A O 1
ATOM 1266 N N . THR A 1 165 ? 14.51999 -56.23694 26.17821 1.000 31.01289 187 THR A N 1
ATOM 1267 C CA . THR A 1 165 ? 13.30041 -55.43402 26.11771 1.000 34.57020 187 THR A CA 1
ATOM 1268 C C . THR A 1 165 ? 12.12358 -56.18256 26.73588 1.000 33.90733 187 THR A C 1
ATOM 1269 O O . THR A 1 165 ? 11.35595 -55.60914 27.52059 1.000 30.39787 187 THR A O 1
ATOM 1273 N N . ARG A 1 166 ? 11.98473 -57.47394 26.42026 1.000 39.29503 188 ARG A N 1
ATOM 1274 C CA . ARG A 1 166 ? 10.91346 -58.27024 27.01079 1.000 31.33874 188 ARG A CA 1
ATOM 1275 C C . ARG A 1 166 ? 11.01897 -58.31940 28.52857 1.000 23.60291 188 ARG A C 1
ATOM 1276 O O . ARG A 1 166 ? 9.99724 -58.42681 29.21675 1.000 39.82904 188 ARG A O 1
ATOM 1284 N N . ALA A 1 167 ? 12.24074 -58.22107 29.06521 1.000 26.55512 189 ALA A N 1
ATOM 1285 C CA . ALA A 1 167 ? 12.45672 -58.42678 30.49854 1.000 34.94645 189 ALA A CA 1
ATOM 1286 C C . ALA A 1 167 ? 11.91784 -57.27765 31.34006 1.000 31.67579 189 ALA A C 1
ATOM 1287 O O . ALA A 1 167 ? 11.51397 -57.49224 32.48669 1.000 32.05767 189 ALA A O 1
ATOM 1289 N N . ILE A 1 168 ? 11.90756 -56.05729 30.80408 1.000 31.52383 190 ILE A N 1
ATOM 1290 C CA . ILE A 1 168 ? 11.41059 -54.90560 31.54277 1.000 27.75480 190 ILE A CA 1
ATOM 1291 C C . ILE A 1 168 ? 10.00993 -54.50684 31.11989 1.000 32.13880 190 ILE A C 1
ATOM 1292 O O . ILE A 1 168 ? 9.49020 -53.49917 31.61770 1.000 37.05533 190 ILE A O 1
ATOM 1297 N N . VAL A 1 169 ? 9.38809 -55.24252 30.20187 1.000 23.46379 191 VAL A N 1
ATOM 1298 C CA . VAL A 1 169 ? 7.96256 -54.98012 29.97648 1.000 20.90910 191 VAL A CA 1
ATOM 1299 C C . VAL A 1 169 ? 7.21297 -55.33721 31.25055 1.000 24.34827 191 VAL A C 1
ATOM 1300 O O . VAL A 1 169 ? 7.40536 -56.44873 31.78152 1.000 26.79379 191 VAL A O 1
ATOM 1304 N N . PRO A 1 170 ? 6.40248 -54.43902 31.81136 1.000 26.56494 192 PRO A N 1
ATOM 1305 C CA . PRO A 1 170 ? 5.75974 -54.73198 33.09984 1.000 30.59724 192 PRO A CA 1
ATOM 1306 C C . PRO A 1 170 ? 4.86826 -55.96176 33.01772 1.000 33.94100 192 PRO A C 1
ATOM 1307 O O . PRO A 1 170 ? 4.28983 -56.26801 31.97063 1.000 25.33702 192 PRO A O 1
ATOM 1311 N N . VAL A 1 171 ? 4.75876 -56.66662 34.14737 1.000 28.48931 193 VAL A N 1
ATOM 1312 C CA . VAL A 1 171 ? 4.04727 -57.93801 34.21939 1.000 32.58171 193 VAL A CA 1
ATOM 1313 C C . VAL A 1 171 ? 2.82210 -57.78838 35.10884 1.000 30.87616 193 VAL A C 1
ATOM 1314 O O . VAL A 1 171 ? 2.87044 -57.13530 36.16066 1.000 23.10805 193 VAL A O 1
ATOM 1318 N N . PHE A 1 172 ? 1.72523 -58.40279 34.67694 1.000 22.14006 194 PHE A N 1
ATOM 1319 C CA . PHE A 1 172 ? 0.45087 -58.37695 35.36801 1.000 30.15508 194 PHE A CA 1
ATOM 1320 C C . PHE A 1 172 ? -0.11041 -59.78794 35.35131 1.000 34.18587 194 PHE A C 1
ATOM 1321 O O . PHE A 1 172 ? 0.17905 -60.56869 34.44115 1.000 27.74333 194 PHE A O 1
ATOM 1329 N N . TYR A 1 173 ? -0.91250 -60.11283 36.36171 1.000 21.95331 195 TYR A N 1
ATOM 1330 C CA . TYR A 1 173 ? -1.47784 -61.44922 36.50436 1.000 31.75100 195 TYR A CA 1
ATOM 1331 C C . TYR A 1 173 ? -2.99263 -61.35093 36.44268 1.000 35.43827 195 TYR A C 1
ATOM 1332 O O . TYR A 1 173 ? -3.61229 -60.68203 37.27782 1.000 39.34125 195 TYR A O 1
ATOM 1341 N N . ALA A 1 174 ? -3.58111 -62.01936 35.46286 1.000 22.08967 196 ALA A N 1
ATOM 1342 C CA . ALA A 1 174 ? -5.00945 -61.97122 35.20992 1.000 21.72644 196 ALA A CA 1
ATOM 1343 C C . ALA A 1 174 ? -5.64702 -63.32160 35.52882 1.000 27.29868 196 ALA A C 1
ATOM 1344 O O . ALA A 1 174 ? -4.94884 -64.33557 35.61862 1.000 28.65304 196 ALA A O 1
ATOM 1346 N N . PRO A 1 175 ? -6.96663 -63.36607 35.73145 1.000 30.97422 197 PRO A N 1
ATOM 1347 C CA . PRO A 1 175 ? -7.63264 -64.63078 36.08690 1.000 32.62888 197 PRO A CA 1
ATOM 1348 C C . PRO A 1 175 ? -7.25019 -65.80226 35.18793 1.000 36.65329 197 PRO A C 1
ATOM 1349 O O . PRO A 1 175 ? -6.85692 -65.62708 34.03439 1.000 32.73955 197 PRO A O 1
ATOM 1353 N N . GLU A 1 176 ? -7.35886 -67.00924 35.75385 1.000 31.18187 198 GLU A N 1
ATOM 1354 C CA . GLU A 1 176 ? -7.08835 -68.27224 35.06274 1.000 29.85789 198 GLU A CA 1
ATOM 1355 C C . GLU A 1 176 ? -5.61825 -68.41630 34.67094 1.000 31.84392 198 GLU A C 1
ATOM 1356 O O . GLU A 1 176 ? -5.29303 -69.04519 33.65666 1.000 35.36448 198 GLU A O 1
ATOM 1362 N N . SER A 1 177 ? -4.72904 -67.85334 35.49330 1.000 30.35819 199 SER A N 1
ATOM 1363 C CA . SER A 1 177 ? -3.27874 -68.02372 35.41841 1.000 32.99100 199 SER A CA 1
ATOM 1364 C C . SER A 1 177 ? -2.65301 -67.33094 34.20997 1.000 29.62528 199 SER A C 1
ATOM 1365 O O . SER A 1 177 ? -1.50779 -67.63005 33.85350 1.000 28.53595 199 SER A O 1
ATOM 1368 N N . TRP A 1 178 ? -3.36713 -66.39699 33.58500 1.000 27.47731 200 TRP A N 1
ATOM 1369 C CA . TRP A 1 178 ? -2.77460 -65.59453 32.52286 1.000 29.79467 200 TRP A CA 1
ATOM 1370 C C . TRP A 1 178 ? -1.68960 -64.69402 33.10046 1.000 28.70104 200 TRP A C 1
ATOM 1371 O O . TRP A 1 178 ? -1.95835 -63.84059 33.95208 1.000 25.52320 200 TRP A O 1
ATOM 1382 N N . SER A 1 179 ? -0.46065 -64.89848 32.64868 1.000 30.73213 201 SER A N 1
ATOM 1383 C CA . SER A 1 179 ? 0.62414 -63.96464 32.90499 1.000 27.32853 201 SER A CA 1
ATOM 1384 C C . SER A 1 179 ? 0.66272 -62.98814 31.73303 1.000 29.68700 201 SER A C 1
ATOM 1385 O O . SER A 1 179 ? 0.80948 -63.40646 30.58262 1.000 22.21894 201 SER A O 1
ATOM 1388 N N . VAL A 1 180 ? 0.47536 -61.70265 32.01565 1.000 28.54632 202 VAL A N 1
ATOM 1389 C CA . VAL A 1 180 ? 0.31155 -60.68052 30.98698 1.000 21.39590 202 VAL A CA 1
ATOM 1390 C C . VAL A 1 180 ? 1.49659 -59.73299 31.05993 1.000 30.92550 202 VAL A C 1
ATOM 1391 O O . VAL A 1 180 ? 1.87467 -59.27895 32.14822 1.000 29.20373 202 VAL A O 1
ATOM 1395 N N . HIS A 1 181 ? 2.09009 -59.44868 29.90490 1.000 28.59567 203 HIS A N 1
ATOM 1396 C CA . HIS A 1 181 ? 3.19100 -58.50333 29.78953 1.000 20.79217 203 HIS A CA 1
ATOM 1397 C C . HIS A 1 181 ? 2.68688 -57.35346 28.93171 1.000 22.92469 203 HIS A C 1
ATOM 1398 O O . HIS A 1 181 ? 2.50226 -57.51952 27.72236 1.000 28.74610 203 HIS A O 1
ATOM 1405 N N . GLY A 1 182 ? 2.45226 -56.19384 29.54881 1.000 21.15902 204 GLY A N 1
ATOM 1406 C CA . GLY A 1 182 ? 1.79302 -55.10853 28.85052 1.000 26.41779 204 GLY A CA 1
ATOM 1407 C C . GLY A 1 182 ? 2.32187 -53.74339 29.24349 1.000 22.90271 204 GLY A C 1
ATOM 1408 O O . GLY A 1 182 ? 2.93907 -53.56351 30.29309 1.000 25.12296 204 GLY A O 1
ATOM 1409 N N . LYS A 1 183 ? 2.06633 -52.77702 28.35716 1.000 29.43496 205 LYS A N 1
ATOM 1410 C CA . LYS A 1 183 ? 2.49587 -51.39349 28.52905 1.000 22.05782 205 LYS A CA 1
ATOM 1411 C C . LYS A 1 183 ? 1.32695 -50.48617 28.18505 1.000 19.62384 205 LYS A C 1
ATOM 1412 O O . LYS A 1 183 ? 0.66843 -50.68162 27.15720 1.000 22.13183 205 LYS A O 1
ATOM 1418 N N . THR A 1 184 ? 1.06183 -49.52184 29.05244 1.000 20.54374 206 THR A N 1
ATOM 1419 C CA . THR A 1 184 ? -0.02536 -48.57770 28.86777 1.000 19.09112 206 THR A CA 1
ATOM 1420 C C . THR A 1 184 ? 0.46657 -47.33183 28.14463 1.000 24.15814 206 THR A C 1
ATOM 1421 O O . THR A 1 184 ? 1.66403 -47.06169 28.05757 1.000 33.01670 206 THR A O 1
ATOM 1425 N N . GLY A 1 185 ? -0.48808 -46.56133 27.63411 1.000 29.10261 207 GLY A N 1
ATOM 1426 C CA . GLY A 1 185 ? -0.21003 -45.26113 27.06050 1.000 34.60983 207 GLY A CA 1
ATOM 1427 C C . GLY A 1 185 ? -1.41885 -44.36475 27.22393 1.000 26.04297 207 GLY A C 1
ATOM 1428 O O . GLY A 1 185 ? -2.55036 -44.83083 27.07421 1.000 23.73235 207 GLY A O 1
ATOM 1429 N N . THR A 1 186 ? -1.20917 -43.09072 27.55453 1.000 25.18394 208 THR A N 1
ATOM 1430 C CA . THR A 1 186 ? -2.31217 -42.15668 27.71519 1.000 24.00709 208 THR A CA 1
ATOM 1431 C C . THR A 1 186 ? -1.96038 -40.85445 27.01480 1.000 27.03594 208 THR A C 1
ATOM 1432 O O . THR A 1 186 ? -0.80035 -40.44104 27.02066 1.000 25.76807 208 THR A O 1
ATOM 1436 N N . GLY A 1 187 ? -2.95186 -40.22023 26.40132 1.000 28.94264 209 GLY A N 1
ATOM 1437 C CA . GLY A 1 187 ? -2.67708 -38.97930 25.70819 1.000 32.49607 209 GLY A CA 1
ATOM 1438 C C . GLY A 1 187 ? -3.94474 -38.30448 25.24137 1.000 31.41635 209 GLY A C 1
ATOM 1439 O O . GLY A 1 187 ? -5.05361 -38.68559 25.62029 1.000 28.93465 209 GLY A O 1
ATOM 1440 N N . PHE A 1 188 ? -3.75781 -37.27851 24.41405 1.000 31.07125 210 PHE A N 1
ATOM 1441 C CA . PHE A 1 188 ? -4.85896 -36.52722 23.82999 1.000 36.65390 210 PHE A CA 1
ATOM 1442 C C . PHE A 1 188 ? -4.68250 -36.46449 22.32311 1.000 36.55238 210 PHE A C 1
ATOM 1443 O O . PHE A 1 188 ? -3.56188 -36.31051 21.82827 1.000 32.71727 210 PHE A O 1
ATOM 1459 N N . ARG A 1 190 ? -5.07657 -34.54143 18.71023 1.000 37.46160 212 ARG A N 1
ATOM 1460 C CA . ARG A 1 190 ? -4.82294 -33.15781 18.34672 1.000 38.62106 212 ARG A CA 1
ATOM 1461 C C . ARG A 1 190 ? -6.06258 -32.55046 17.70233 1.000 44.76000 212 ARG A C 1
ATOM 1462 O O . ARG A 1 190 ? -6.82529 -33.23418 17.01523 1.000 50.14790 212 ARG A O 1
ATOM 1470 N N . ASP A 1 191 ? -6.25778 -31.25574 17.92733 1.000 44.73887 213 ASP A N 1
ATOM 1471 C CA . ASP A 1 191 ? -7.35837 -30.53868 17.30381 1.000 50.69687 213 ASP A CA 1
ATOM 1472 C C . ASP A 1 191 ? -6.92098 -30.08025 15.90995 1.000 55.08914 213 ASP A C 1
ATOM 1473 O O . ASP A 1 191 ? -5.83818 -30.43206 15.43266 1.000 53.45433 213 ASP A O 1
ATOM 1478 N N . GLU A 1 192 ? -7.76319 -29.28897 15.23683 1.000 60.93232 214 GLU A N 1
ATOM 1479 C CA . GLU A 1 192 ? -7.45457 -28.87554 13.86954 1.000 67.12419 214 GLU A CA 1
ATOM 1480 C C . GLU A 1 192 ? -6.19635 -28.01773 13.80505 1.000 77.25932 214 GLU A C 1
ATOM 1481 O O . GLU A 1 192 ? -5.44524 -28.09248 12.82485 1.000 76.59919 214 GLU A O 1
ATOM 1483 N N . LYS A 1 193 ? -5.94452 -27.20913 14.83539 1.000 78.54984 215 LYS A N 1
ATOM 1484 C CA . LYS A 1 193 ? -4.78974 -26.31924 14.86315 1.000 75.49209 215 LYS A CA 1
ATOM 1485 C C . LYS A 1 193 ? -3.51353 -27.00107 15.34394 1.000 73.30578 215 LYS A C 1
ATOM 1486 O O . LYS A 1 193 ? -2.47338 -26.33870 15.42687 1.000 79.93578 215 LYS A O 1
ATOM 1488 N N . GLY A 1 194 ? -3.56012 -28.29164 15.66142 1.000 64.70785 216 GLY A N 1
ATOM 1489 C CA . GLY A 1 194 ? -2.38579 -29.00619 16.11703 1.000 60.50912 216 GLY A CA 1
ATOM 1490 C C . GLY A 1 194 ? -2.15379 -28.99167 17.61073 1.000 65.05052 216 GLY A C 1
ATOM 1491 O O . GLY A 1 194 ? -1.09107 -29.44004 18.05948 1.000 68.09988 216 GLY A O 1
ATOM 1492 N N . ASN A 1 195 ? -3.11025 -28.49399 18.39758 1.000 64.22215 217 ASN A N 1
ATOM 1493 C CA . ASN A 1 195 ? -2.98299 -28.43768 19.84379 1.000 62.41371 217 ASN A CA 1
ATOM 1494 C C . ASN A 1 195 ? -3.70422 -29.61350 20.49297 1.000 55.59608 217 ASN A C 1
ATOM 1495 O O . ASN A 1 195 ? -4.68198 -30.13079 19.94388 1.000 53.70823 217 ASN A O 1
ATOM 1500 N N . PRO A 1 196 ? -3.23827 -30.06631 21.65519 1.000 50.92428 218 PRO A N 1
ATOM 1501 C CA . PRO A 1 196 ? -3.92366 -31.17117 22.33880 1.000 44.66503 218 PRO A CA 1
ATOM 1502 C C . PRO A 1 196 ? -5.35406 -30.79842 22.70331 1.000 42.65537 218 PRO A C 1
ATOM 1503 O O . PRO A 1 196 ? -5.61129 -29.75622 23.31105 1.000 45.33962 218 PRO A O 1
ATOM 1507 N N . ASP A 1 197 ? -6.28843 -31.65830 22.30305 1.000 40.19006 219 ASP A N 1
ATOM 1508 C CA . ASP A 1 197 ? -7.70685 -31.50285 22.60914 1.000 43.78028 219 ASP A CA 1
ATOM 1509 C C . ASP A 1 197 ? -8.01448 -32.36675 23.82812 1.000 42.92486 219 ASP A C 1
ATOM 1510 O O . ASP A 1 197 ? -8.04707 -33.59881 23.73057 1.000 35.30340 219 ASP A O 1
ATOM 1515 N N . ARG A 1 198 ? -8.24290 -31.71635 24.97354 1.000 39.44950 220 ARG A N 1
ATOM 1516 C CA . ARG A 1 198 ? -8.44864 -32.42774 26.23197 1.000 43.06084 220 ARG A CA 1
ATOM 1517 C C . ARG A 1 198 ? -9.79481 -33.13502 26.29908 1.000 39.29599 220 ARG A C 1
ATOM 1518 O O . ARG A 1 198 ? -10.00398 -33.94297 27.21036 1.000 37.17860 220 ARG A O 1
ATOM 1526 N N . SER A 1 199 ? -10.70658 -32.85021 25.37218 1.000 37.87372 221 SER A N 1
ATOM 1527 C CA . SER A 1 199 ? -11.95598 -33.59191 25.26485 1.000 35.11230 221 SER A CA 1
ATOM 1528 C C . SER A 1 199 ? -11.81138 -34.86735 24.45409 1.000 32.66154 221 SER A C 1
ATOM 1529 O O . SER A 1 199 ? -12.80264 -35.58430 24.28373 1.000 31.64504 221 SER A O 1
ATOM 1532 N N . ARG A 1 200 ? -10.61654 -35.16113 23.94269 1.000 32.03535 222 ARG A N 1
ATOM 1533 C CA . ARG A 1 200 ? -10.36873 -36.36656 23.14831 1.000 30.03385 222 ARG A CA 1
ATOM 1534 C C . ARG A 1 200 ? -9.19403 -37.14864 23.72418 1.000 35.16711 222 ARG A C 1
ATOM 1535 O O . ARG A 1 200 ? -8.17670 -37.35694 23.05197 1.000 31.48217 222 ARG A O 1
ATOM 1543 N N . PRO A 1 201 ? -9.30899 -37.61335 24.96698 1.000 28.73686 223 PRO A N 1
ATOM 1544 C CA . PRO A 1 201 ? -8.24749 -38.44719 25.53666 1.000 27.84337 223 PRO A CA 1
ATOM 1545 C C . PRO A 1 201 ? -8.27016 -39.83584 24.92522 1.000 25.83735 223 PRO A C 1
ATOM 1546 O O . PRO A 1 201 ? -9.30777 -40.32459 24.47529 1.000 25.18896 223 PRO A O 1
ATOM 1550 N N . PHE A 1 202 ? -7.11196 -40.48561 24.92724 1.000 28.67690 224 PHE A N 1
ATOM 1551 C CA . PHE A 1 202 ? -7.04646 -41.85928 24.46718 1.000 28.97551 224 PHE A CA 1
ATOM 1552 C C . PHE A 1 202 ? -6.15721 -42.66304 25.40116 1.000 22.89290 224 PHE A C 1
ATOM 1553 O O . PHE A 1 202 ? -5.30949 -42.11832 26.11251 1.000 23.80219 224 PHE A O 1
ATOM 1561 N N . GLY A 1 203 ? -6.37014 -43.97584 25.38181 1.000 22.42724 225 GLY A N 1
ATOM 1562 C CA . GLY A 1 203 ? -5.61488 -44.90627 26.19474 1.000 20.98561 225 GLY A CA 1
ATOM 1563 C C . GLY A 1 203 ? -5.28288 -46.18253 25.44304 1.000 21.72456 225 GLY A C 1
ATOM 1564 O O . GLY A 1 203 ? -6.08630 -46.68334 24.64313 1.000 23.21105 225 GLY A O 1
ATOM 1565 N N . TRP A 1 204 ? -4.08426 -46.70118 25.69826 1.000 20.24944 226 TRP A N 1
ATOM 1566 C CA . TRP A 1 204 ? -3.56705 -47.90894 25.07992 1.000 24.14959 226 TRP A CA 1
ATOM 1567 C C . TRP A 1 204 ? -3.28001 -48.94181 26.15193 1.000 20.58984 226 TRP A C 1
ATOM 1568 O O . TRP A 1 204 ? -2.85312 -48.59569 27.25165 1.000 18.72006 226 TRP A O 1
ATOM 1579 N N . PHE A 1 205 ? -3.41452 -50.21341 25.78860 1.000 23.62846 227 PHE A N 1
ATOM 1580 C CA . PHE A 1 205 ? -2.72092 -51.28822 26.48912 1.000 20.33993 227 PHE A CA 1
ATOM 1581 C C . PHE A 1 205 ? -2.34099 -52.34083 25.46029 1.000 18.61691 227 PHE A C 1
ATOM 1582 O O . PHE A 1 205 ? -3.21442 -52.86537 24.75771 1.000 18.44673 227 PHE A O 1
ATOM 1590 N N . VAL A 1 206 ? -1.04314 -52.61229 25.33717 1.000 20.94441 228 VAL A N 1
ATOM 1591 C CA . VAL A 1 206 ? -0.53096 -53.51075 24.30644 1.000 17.22236 228 VAL A CA 1
ATOM 1592 C C . VAL A 1 206 ? 0.48759 -54.45431 24.93200 1.000 17.11594 228 VAL A C 1
ATOM 1593 O O . VAL A 1 206 ? 1.23234 -54.06863 25.83633 1.000 25.65391 228 VAL A O 1
ATOM 1597 N N . GLY A 1 207 ? 0.52335 -55.69575 24.45417 1.000 21.82786 229 GLY A N 1
ATOM 1598 C CA . GLY A 1 207 ? 1.54541 -56.61566 24.92779 1.000 21.89462 229 GLY A CA 1
ATOM 1599 C C . GLY A 1 207 ? 1.21983 -58.04681 24.56561 1.000 22.00472 229 GLY A C 1
ATOM 1600 O O . GLY A 1 207 ? 0.49347 -58.30667 23.61414 1.000 22.70366 229 GLY A O 1
ATOM 1601 N N . TRP A 1 208 ? 1.74251 -58.97374 25.36344 1.000 24.92396 230 TRP A N 1
ATOM 1602 C CA . TRP A 1 208 ? 1.46033 -60.38128 25.13335 1.000 28.27812 230 TRP A CA 1
ATOM 1603 C C . TRP A 1 208 ? 1.12101 -61.06003 26.45160 1.000 31.53966 230 TRP A C 1
ATOM 1604 O O . TRP A 1 208 ? 1.32631 -60.51173 27.54402 1.000 29.73549 230 TRP A O 1
ATOM 1615 N N . ALA A 1 209 ? 0.58807 -62.27283 26.34039 1.000 20.54898 231 ALA A N 1
ATOM 1616 C CA . ALA A 1 209 ? 0.13364 -63.00120 27.51767 1.000 19.69391 231 ALA A CA 1
ATOM 1617 C C . ALA A 1 209 ? 0.38186 -64.48613 27.30950 1.000 24.26223 231 ALA A C 1
ATOM 1618 O O . ALA A 1 209 ? 0.41787 -64.97041 26.17478 1.000 24.98186 231 ALA A O 1
ATOM 1620 N N . GLU A 1 210 ? 0.54873 -65.20526 28.41692 1.000 23.19378 232 GLU A N 1
ATOM 1621 C CA . GLU A 1 210 ? 0.83201 -66.63273 28.37753 1.000 28.85755 232 GLU A CA 1
ATOM 1622 C C . GLU A 1 210 ? -0.02506 -67.37139 29.39439 1.000 31.06802 232 GLU A C 1
ATOM 1623 O O . GLU A 1 210 ? -0.19043 -66.91255 30.52917 1.000 29.25416 232 GLU A O 1
ATOM 1629 N N . ARG A 1 211 ? -0.55410 -68.52387 28.98468 1.000 26.50332 233 ARG A N 1
ATOM 1630 C CA . ARG A 1 211 ? -1.27458 -69.41889 29.88813 1.000 28.43006 233 ARG A CA 1
ATOM 1631 C C . ARG A 1 211 ? -1.02420 -70.85736 29.46399 1.000 35.95262 233 ARG A C 1
ATOM 1632 O O . ARG A 1 211 ? -1.39450 -71.24175 28.35027 1.000 33.72371 233 ARG A O 1
ATOM 1640 N N . GLU A 1 212 ? -0.41605 -71.64628 30.35385 1.000 35.30137 234 GLU A N 1
ATOM 1641 C CA . GLU A 1 212 ? -0.14881 -73.06728 30.10978 1.000 39.02787 234 GLU A CA 1
ATOM 1642 C C . GLU A 1 212 ? 0.57588 -73.28576 28.78382 1.000 43.19582 234 GLU A C 1
ATOM 1643 O O . GLU A 1 212 ? 0.26876 -74.20956 28.02657 1.000 43.64898 234 GLU A O 1
ATOM 1649 N N . GLY A 1 213 ? 1.54850 -72.42499 28.49513 1.000 37.55586 235 GLY A N 1
ATOM 1650 C CA . GLY A 1 213 ? 2.34648 -72.55327 27.29766 1.000 45.90198 235 GLY A CA 1
ATOM 1651 C C . GLY A 1 213 ? 1.79360 -71.85390 26.07491 1.000 44.01639 235 GLY A C 1
ATOM 1652 O O . GLY A 1 213 ? 2.55600 -71.57885 25.14350 1.000 49.32753 235 GLY A O 1
ATOM 1653 N N . GLN A 1 214 ? 0.49700 -71.55468 26.04895 1.000 36.56876 236 GLN A N 1
ATOM 1654 C CA . GLN A 1 214 ? -0.09613 -70.84284 24.92481 1.000 39.59080 236 GLN A CA 1
ATOM 1655 C C . GLN A 1 214 ? 0.14064 -69.34535 25.05863 1.000 39.07765 236 GLN A C 1
ATOM 1656 O O . GLN A 1 214 ? 0.05461 -68.78640 26.15511 1.000 34.88310 236 GLN A O 1
ATOM 1662 N N . HIS A 1 215 ? 0.42427 -68.69210 23.93411 1.000 36.00830 237 HIS A N 1
ATOM 1663 C CA . HIS A 1 215 ? 0.71115 -67.26542 23.92011 1.000 31.32447 237 HIS A CA 1
ATOM 1664 C C . HIS A 1 215 ? -0.26277 -66.53718 23.00394 1.000 25.62047 237 HIS A C 1
ATOM 1665 O O . HIS A 1 215 ? -0.61925 -67.03329 21.92892 1.000 27.35467 237 HIS A O 1
ATOM 1672 N N . ILE A 1 216 ? -0.69463 -65.36275 23.45110 1.000 24.05483 238 ILE A N 1
ATOM 1673 C CA . ILE A 1 216 ? -1.49687 -64.44857 22.65777 1.000 23.93214 238 ILE A CA 1
ATOM 1674 C C . ILE A 1 216 ? -0.77375 -63.10650 22.62188 1.000 24.72288 238 ILE A C 1
ATOM 1675 O O . ILE A 1 216 ? 0.01999 -62.78301 23.50704 1.000 26.12227 238 ILE A O 1
ATOM 1680 N N . VAL A 1 217 ? -1.04697 -62.32265 21.57731 1.000 24.81372 239 VAL A N 1
ATOM 1681 C CA . VAL A 1 217 ? -0.55173 -60.95295 21.49399 1.000 22.19455 239 VAL A CA 1
ATOM 1682 C C . VAL A 1 217 ? -1.74401 -60.04619 21.24902 1.000 28.53510 239 VAL A C 1
ATOM 1683 O O . VAL A 1 217 ? -2.65153 -60.40320 20.49265 1.000 26.90118 239 VAL A O 1
ATOM 1687 N N . PHE A 1 218 ? -1.76284 -58.88351 21.90260 1.000 19.64630 240 PHE A N 1
ATOM 1688 C CA . PHE A 1 218 ? -2.98059 -58.08379 21.92241 1.000 28.77319 240 PHE A CA 1
ATOM 1689 C C . PHE A 1 218 ? -2.66970 -56.59691 21.82499 1.000 30.69011 240 PHE A C 1
ATOM 1690 O O . PHE A 1 218 ? -1.56569 -56.14339 22.12695 1.000 29.62981 240 PHE A O 1
ATOM 1698 N N . ALA A 1 219 ? -3.68724 -55.83184 21.43975 1.000 26.07780 241 ALA A N 1
ATOM 1699 C CA . ALA A 1 219 ? -3.61069 -54.38241 21.52660 1.000 18.51741 241 ALA A CA 1
ATOM 1700 C C . ALA A 1 219 ? -5.01231 -53.86264 21.79075 1.000 19.38311 241 ALA A C 1
ATOM 1701 O O . ALA A 1 219 ? -5.96145 -54.25489 21.10577 1.000 23.58948 241 ALA A O 1
ATOM 1703 N N A ARG A 1 220 ? -5.13916 -52.99916 22.79147 0.461 18.87937 242 ARG A N 1
ATOM 1704 N N B ARG A 1 220 ? -5.15292 -52.99175 22.78311 0.539 18.69633 242 ARG A N 1
ATOM 1705 C CA A ARG A 1 220 ? -6.39574 -52.33763 23.09217 0.461 20.11591 242 ARG A CA 1
ATOM 1706 C CA B ARG A 1 220 ? -6.43605 -52.36206 23.04903 0.539 20.04304 242 ARG A CA 1
ATOM 1707 C C A ARG A 1 220 ? -6.18820 -50.83334 23.01107 0.461 18.37173 242 ARG A C 1
ATOM 1708 C C B ARG A 1 220 ? -6.25123 -50.85347 23.07897 0.539 18.37218 242 ARG A C 1
ATOM 1709 O O A ARG A 1 220 ? -5.17524 -50.31015 23.48217 0.461 18.64010 242 ARG A O 1
ATOM 1710 O O B ARG A 1 220 ? -5.32137 -50.34824 23.71260 0.539 21.16745 242 ARG A O 1
ATOM 1725 N N . LEU A 1 221 ? -7.13348 -50.14267 22.38020 1.000 18.92697 243 LEU A N 1
ATOM 1726 C CA . LEU A 1 221 ? -7.03842 -48.69905 22.23359 1.000 19.18835 243 LEU A CA 1
ATOM 1727 C C . LEU A 1 221 ? -8.42821 -48.10029 22.33946 1.000 23.78573 243 LEU A C 1
ATOM 1728 O O . LEU A 1 221 ? -9.34533 -48.52020 21.62681 1.000 28.85847 243 LEU A O 1
ATOM 1733 N N A ARG A 1 222 ? -8.58136 -47.12025 23.22613 0.473 21.78965 244 ARG A N 1
ATOM 1734 N N B ARG A 1 222 ? -8.58416 -47.13835 23.24252 0.527 19.95874 244 ARG A N 1
ATOM 1735 C CA A ARG A 1 222 ? -9.83685 -46.40486 23.40982 0.473 24.58108 244 ARG A CA 1
ATOM 1736 C CA B ARG A 1 222 ? -9.82562 -46.39986 23.40058 0.527 24.50034 244 ARG A CA 1
ATOM 1737 C C A ARG A 1 222 ? -9.58828 -44.93236 23.12701 0.473 24.76591 244 ARG A C 1
ATOM 1738 C C B ARG A 1 222 ? -9.55553 -44.93842 23.09256 0.527 24.67449 244 ARG A C 1
ATOM 1739 O O A ARG A 1 222 ? -8.71611 -44.32097 23.75018 0.473 25.18341 244 ARG A O 1
ATOM 1740 O O B ARG A 1 222 ? -8.63938 -44.34244 23.66422 0.527 25.08998 244 ARG A O 1
ATOM 1755 N N . VAL A 1 223 ? -10.33803 -44.37044 22.18323 1.000 25.78521 245 VAL A N 1
ATOM 1756 C CA . VAL A 1 223 ? -10.27492 -42.94854 21.86657 1.000 25.71981 245 VAL A CA 1
ATOM 1757 C C . VAL A 1 223 ? -11.64794 -42.37918 22.18506 1.000 28.06544 245 VAL A C 1
ATOM 1758 O O . VAL A 1 223 ? -12.64283 -42.75417 21.55221 1.000 27.98162 245 VAL A O 1
ATOM 1762 N N . ALA A 1 224 ? -11.71139 -41.48652 23.16646 1.000 24.46533 246 ALA A N 1
ATOM 1763 C CA . ALA A 1 224 ? -12.97576 -40.91381 23.60556 1.000 25.52451 246 ALA A CA 1
ATOM 1764 C C . ALA A 1 224 ? -13.22291 -39.56513 22.93958 1.000 26.88469 246 ALA A C 1
ATOM 1765 O O . ALA A 1 224 ? -12.30398 -38.91518 22.43597 1.000 37.09921 246 ALA A O 1
ATOM 1767 N N . ASP A 1 225 ? -14.49127 -39.15350 22.93386 1.000 30.03377 247 ASP A N 1
ATOM 1768 C CA . ASP A 1 225 ? -14.88055 -37.82746 22.46671 1.000 33.64946 247 ASP A CA 1
ATOM 1769 C C . ASP A 1 225 ? -15.34635 -36.92382 23.60585 1.000 35.54014 247 ASP A C 1
ATOM 1770 O O . ASP A 1 225 ? -15.94937 -35.87400 23.34743 1.000 33.06626 247 ASP A O 1
ATOM 1775 N N . LYS A 1 226 ? -15.08394 -37.30673 24.85230 1.000 30.45220 248 LYS A N 1
ATOM 1776 C CA . LYS A 1 226 ? -15.43808 -36.51804 26.02156 1.000 35.91272 248 LYS A CA 1
ATOM 1777 C C . LYS A 1 226 ? -14.33518 -36.63831 27.06281 1.000 35.04358 248 LYS A C 1
ATOM 1778 O O . LYS A 1 226 ? -13.65024 -37.66755 27.13205 1.000 32.97853 248 LYS A O 1
ATOM 1780 N N . PRO A 1 227 ? -14.13794 -35.60161 27.87856 1.000 42.16582 249 PRO A N 1
ATOM 1781 C CA . PRO A 1 227 ? -13.09777 -35.65582 28.91396 1.000 38.62741 249 PRO A CA 1
ATOM 1782 C C . PRO A 1 227 ? -13.29741 -36.81166 29.88424 1.000 38.63696 249 PRO A C 1
ATOM 1783 O O . PRO A 1 227 ? -14.41879 -37.24904 30.15048 1.000 40.76811 249 PRO A O 1
ATOM 1787 N N . SER A 1 228 ? -12.18383 -37.29786 30.42157 1.000 33.01936 250 SER A N 1
ATOM 1788 C CA . SER A 1 228 ? -12.18620 -38.35637 31.41841 1.000 43.52184 250 SER A CA 1
ATOM 1789 C C . SER A 1 228 ? -11.47621 -37.87610 32.67587 1.000 45.78691 250 SER A C 1
ATOM 1790 O O . SER A 1 228 ? -10.51518 -37.10397 32.60902 1.000 44.08168 250 SER A O 1
ATOM 1793 N N . SER A 1 229 ? -11.95577 -38.34740 33.82779 1.000 48.82772 251 SER A N 1
ATOM 1794 C CA . SER A 1 229 ? -11.34565 -37.95928 35.09481 1.000 60.58700 251 SER A CA 1
ATOM 1795 C C . SER A 1 229 ? -10.02889 -38.68977 35.33363 1.000 61.73320 251 SER A C 1
ATOM 1796 O O . SER A 1 229 ? -9.07581 -38.09936 35.85521 1.000 71.62615 251 SER A O 1
ATOM 1799 N N . GLU A 1 230 ? -9.95649 -39.97529 34.96166 1.000 45.12700 252 GLU A N 1
ATOM 1800 C CA . GLU A 1 230 ? -8.78685 -40.79754 35.23165 1.000 41.14390 252 GLU A CA 1
ATOM 1801 C C . GLU A 1 230 ? -8.03685 -41.10758 33.93303 1.000 34.36048 252 GLU A C 1
ATOM 1802 O O . GLU A 1 230 ? -8.62706 -41.06673 32.85057 1.000 37.93365 252 GLU A O 1
ATOM 1805 N N . PRO A 1 231 ? -6.73514 -41.39207 34.00132 1.000 33.52100 253 PRO A N 1
ATOM 1806 C CA . PRO A 1 231 ? -5.98015 -41.67467 32.77129 1.000 32.51323 253 PRO A CA 1
ATOM 1807 C C . PRO A 1 231 ? -6.48408 -42.94542 32.10251 1.000 34.87493 253 PRO A C 1
ATOM 1808 O O . PRO A 1 231 ? -6.61661 -43.99422 32.73816 1.000 30.33801 253 PRO A O 1
ATOM 1812 N N . LEU A 1 232 ? -6.75727 -42.84397 30.80015 1.000 37.36598 254 LEU A N 1
ATOM 1813 C CA . LEU A 1 232 ? -7.42236 -43.93728 30.09601 1.000 37.39410 254 LEU A CA 1
ATOM 1814 C C . LEU A 1 232 ? -6.53362 -45.16460 29.95321 1.000 35.11196 254 LEU A C 1
ATOM 1815 O O . LEU A 1 232 ? -7.04043 -46.29297 29.96208 1.000 36.92279 254 LEU A O 1
ATOM 1820 N N . GLY A 1 233 ? -5.22429 -44.97393 29.81614 1.000 34.14228 255 GLY A N 1
ATOM 1821 C CA . GLY A 1 233 ? -4.30247 -46.07836 29.68432 1.000 28.65131 255 GLY A CA 1
ATOM 1822 C C . GLY A 1 233 ? -4.46882 -47.12221 30.77235 1.000 31.73300 255 GLY A C 1
ATOM 1823 O O . GLY A 1 233 ? -4.76723 -48.29051 30.50368 1.000 32.77091 255 GLY A O 1
ATOM 1824 N N . PRO A 1 234 ? -4.25833 -46.72149 32.02899 1.000 28.96263 256 PRO A N 1
ATOM 1825 C CA . PRO A 1 234 ? -4.50412 -47.65421 33.14120 1.000 25.80335 256 PRO A CA 1
ATOM 1826 C C . PRO A 1 234 ? -5.93204 -48.16766 33.20630 1.000 23.13206 256 PRO A C 1
ATOM 1827 O O . PRO A 1 234 ? -6.14214 -49.32170 33.59885 1.000 34.02575 256 PRO A O 1
ATOM 1831 N N . ALA A 1 235 ? -6.92397 -47.35223 32.83705 1.000 26.84553 257 ALA A N 1
ATOM 1832 C CA . ALA A 1 235 ? -8.30372 -47.82719 32.86553 1.000 29.62616 257 ALA A CA 1
ATOM 1833 C C . ALA A 1 235 ? -8.53211 -48.90576 31.81249 1.000 42.73777 257 ALA A C 1
ATOM 1834 O O . ALA A 1 235 ? -9.17714 -49.92514 32.08235 1.000 29.13924 257 ALA A O 1
ATOM 1836 N N . VAL A 1 236 ? -7.99950 -48.70138 30.60859 1.000 35.42164 258 VAL A N 1
ATOM 1837 C CA . VAL A 1 236 ? -8.10639 -49.71495 29.56424 1.000 34.90679 258 VAL A CA 1
ATOM 1838 C C . VAL A 1 236 ? -7.40562 -51.00052 29.99737 1.000 24.19153 258 VAL A C 1
ATOM 1839 O O . VAL A 1 236 ? -7.90204 -52.11121 29.75743 1.000 30.36757 258 VAL A O 1
ATOM 1843 N N . ARG A 1 237 ? -6.25990 -50.86707 30.66924 1.000 22.26550 259 ARG A N 1
ATOM 1844 C CA . ARG A 1 237 ? -5.52710 -52.02060 31.19078 1.000 23.85194 259 ARG A CA 1
ATOM 1845 C C . ARG A 1 237 ? -6.36815 -52.83215 32.17020 1.000 30.68174 259 ARG A C 1
ATOM 1846 O O . ARG A 1 237 ? -6.53698 -54.04646 32.01143 1.000 28.11156 259 ARG A O 1
ATOM 1854 N N . ASP A 1 238 ? -6.85255 -52.18081 33.22959 1.000 28.12655 260 ASP A N 1
ATOM 1855 C CA . ASP A 1 238 ? -7.64757 -52.87837 34.23914 1.000 29.28058 260 ASP A CA 1
ATOM 1856 C C . ASP A 1 238 ? -8.84417 -53.58545 33.61722 1.000 34.24026 260 ASP A C 1
ATOM 1857 O O . ASP A 1 238 ? -9.19084 -54.70236 34.02082 1.000 35.97960 260 ASP A O 1
ATOM 1862 N N . ALA A 1 239 ? -9.49089 -52.94781 32.63441 1.000 33.64501 261 ALA A N 1
ATOM 1863 C CA . ALA A 1 239 ? -10.61823 -53.57816 31.95290 1.000 35.13624 261 ALA A CA 1
ATOM 1864 C C . ALA A 1 239 ? -10.16226 -54.76803 31.12284 1.000 35.68334 261 ALA A C 1
ATOM 1865 O O . ALA A 1 239 ? -10.85900 -55.78723 31.04943 1.000 37.02386 261 ALA A O 1
ATOM 1867 N N . PHE A 1 240 ? -8.99224 -54.66159 30.49508 1.000 25.90696 262 PHE A N 1
ATOM 1868 C CA . PHE A 1 240 ? -8.50573 -55.77053 29.68624 1.000 27.22185 262 PHE A CA 1
ATOM 1869 C C . PHE A 1 240 ? -8.13578 -56.97137 30.54948 1.000 25.96705 262 PHE A C 1
ATOM 1870 O O . PHE A 1 240 ? -8.44677 -58.11268 30.18842 1.000 28.85141 262 PHE A O 1
ATOM 1878 N N . LEU A 1 241 ? -7.48575 -56.74144 31.70071 1.000 25.08557 263 LEU A N 1
ATOM 1879 C CA . LEU A 1 241 ? -7.11804 -57.85903 32.56282 1.000 26.27626 263 LEU A CA 1
ATOM 1880 C C . LEU A 1 241 ? -8.35823 -58.58984 33.05765 1.000 32.26741 263 LEU A C 1
ATOM 1881 O O . LEU A 1 241 ? -8.37081 -59.82323 33.13473 1.000 38.26638 263 LEU A O 1
ATOM 1886 N N . ARG A 1 242 ? -9.41643 -57.84164 33.39017 1.000 32.63708 264 ARG A N 1
ATOM 1887 C CA . ARG A 1 242 ? -10.65863 -58.45742 33.84627 1.000 39.23127 264 ARG A CA 1
ATOM 1888 C C . ARG A 1 242 ? -11.30790 -59.30482 32.76219 1.000 41.38593 264 ARG A C 1
ATOM 1889 O O . ARG A 1 242 ? -12.02333 -60.26281 33.07374 1.000 46.33693 264 ARG A O 1
ATOM 1897 N N . ASP A 1 243 ? -11.07129 -58.97673 31.49254 1.000 33.12888 265 ASP A N 1
ATOM 1898 C CA . ASP A 1 243 ? -11.79929 -59.57917 30.38441 1.000 35.62612 265 ASP A CA 1
ATOM 1899 C C . ASP A 1 243 ? -10.99507 -60.61100 29.60481 1.000 35.05505 265 ASP A C 1
ATOM 1900 O O . ASP A 1 243 ? -11.57939 -61.32205 28.78472 1.000 34.62377 265 ASP A O 1
ATOM 1905 N N . ILE A 1 244 ? -9.68324 -60.71038 29.83177 1.000 37.39509 266 ILE A N 1
ATOM 1906 C CA . ILE A 1 244 ? -8.82047 -61.41546 28.88374 1.000 33.00327 266 ILE A CA 1
ATOM 1907 C C . ILE A 1 244 ? -9.16003 -62.90036 28.80713 1.000 31.77387 266 ILE A C 1
ATOM 1908 O O . ILE A 1 244 ? -8.99862 -63.52363 27.75013 1.000 31.43569 266 ILE A O 1
ATOM 1913 N N . ALA A 1 245 ? -9.66506 -63.48525 29.89632 1.000 33.94002 267 ALA A N 1
ATOM 1914 C CA . ALA A 1 245 ? -9.99831 -64.90787 29.88023 1.000 39.89753 267 ALA A CA 1
ATOM 1915 C C . ALA A 1 245 ? -11.16032 -65.19815 28.93229 1.000 47.88298 267 ALA A C 1
ATOM 1916 O O . ALA A 1 245 ? -11.11211 -66.15455 28.14781 1.000 41.72386 267 ALA A O 1
ATOM 1918 N N . ARG A 1 246 ? -12.22094 -64.38844 28.99224 1.000 52.28993 268 ARG A N 1
ATOM 1919 C CA . ARG A 1 246 ? -13.31462 -64.56298 28.04119 1.000 48.77076 268 ARG A CA 1
ATOM 1920 C C . ARG A 1 246 ? -12.91165 -64.11196 26.64299 1.000 39.91711 268 ARG A C 1
ATOM 1921 O O . ARG A 1 246 ? -13.44093 -64.62581 25.65159 1.000 47.37647 268 ARG A O 1
ATOM 1929 N N . LEU A 1 247 ? -11.98029 -63.15912 26.54297 1.000 36.13360 269 LEU A N 1
ATOM 1930 C CA . LEU A 1 247 ? -11.55225 -62.67530 25.23552 1.000 37.46433 269 LEU A CA 1
ATOM 1931 C C . LEU A 1 247 ? -10.72575 -63.71938 24.49747 1.000 43.52684 269 LEU A C 1
ATOM 1932 O O . LEU A 1 247 ? -10.82666 -63.84221 23.27039 1.000 42.48334 269 LEU A O 1
ATOM 1937 N N . ALA A 1 248 ? -9.91563 -64.48762 25.22291 1.000 36.39520 270 ALA A N 1
ATOM 1938 C CA . ALA A 1 248 ? -8.98113 -65.42559 24.61336 1.000 33.07664 270 ALA A CA 1
ATOM 1939 C C . ALA A 1 248 ? -9.54127 -66.83644 24.47541 1.000 40.39700 270 ALA A C 1
ATOM 1940 O O . ALA A 1 248 ? -8.80130 -67.74251 24.07743 1.000 35.99202 270 ALA A O 1
ATOM 1942 N N . VAL A 1 249 ? -10.82386 -67.04692 24.78366 1.000 35.03773 271 VAL A N 1
ATOM 1943 C CA . VAL A 1 249 ? -11.36831 -68.40244 24.75714 1.000 47.01390 271 VAL A CA 1
ATOM 1944 C C . VAL A 1 249 ? -11.51052 -68.91375 23.32629 1.000 52.79486 271 VAL A C 1
ATOM 1945 O O . VAL A 1 249 ? -11.49665 -70.12985 23.09333 1.000 44.21815 271 VAL A O 1
ATOM 1949 N N . HIS A 1 250 ? -11.64019 -68.01549 22.35073 1.000 62.59286 272 HIS A N 1
ATOM 1950 C CA . HIS A 1 250 ? -11.87390 -68.42060 20.96343 1.000 70.93181 272 HIS A CA 1
ATOM 1951 C C . HIS A 1 250 ? -10.56061 -68.73496 20.25286 1.000 66.95335 272 HIS A C 1
ATOM 1952 O O . HIS A 1 250 ? -10.55698 -69.15263 19.09642 1.000 66.66666 272 HIS A O 1
ATOM 1959 N N . SER B 1 6 ? 10.04319 -29.62557 -20.86708 1.000 92.04886 28 SER B N 1
ATOM 1960 C CA . SER B 1 6 ? 11.40786 -30.04340 -20.56654 1.000 90.62514 28 SER B CA 1
ATOM 1961 C C . SER B 1 6 ? 11.85486 -29.53358 -19.20192 1.000 86.37781 28 SER B C 1
ATOM 1962 O O . SER B 1 6 ? 11.24555 -28.62735 -18.63090 1.000 88.66788 28 SER B O 1
ATOM 1965 N N . GLN B 1 7 ? 12.92958 -30.12038 -18.68467 1.000 77.40149 29 GLN B N 1
ATOM 1966 C CA . GLN B 1 7 ? 13.49461 -29.71809 -17.40704 1.000 66.27765 29 GLN B CA 1
ATOM 1967 C C . GLN B 1 7 ? 14.59973 -28.67907 -17.55427 1.000 59.61889 29 GLN B C 1
ATOM 1968 O O . GLN B 1 7 ? 15.33579 -28.43785 -16.59204 1.000 56.23477 29 GLN B O 1
ATOM 1970 N N . ALA B 1 8 ? 14.73127 -28.06336 -18.72788 1.000 52.78403 30 ALA B N 1
ATOM 1971 C CA . ALA B 1 8 ? 15.75937 -27.06408 -18.98481 1.000 47.31133 30 ALA B CA 1
ATOM 1972 C C . ALA B 1 8 ? 15.17662 -25.66196 -18.86499 1.000 42.35791 30 ALA B C 1
ATOM 1973 O O . ALA B 1 8 ? 14.06085 -25.40066 -19.31998 1.000 48.34866 30 ALA B O 1
ATOM 1975 N N . PHE B 1 9 ? 15.93492 -24.76307 -18.24279 1.000 39.62334 31 PHE B N 1
ATOM 1976 C CA . PHE B 1 9 ? 15.51183 -23.37572 -18.11547 1.000 43.34017 31 PHE B CA 1
ATOM 1977 C C . PHE B 1 9 ? 16.71867 -22.53439 -17.73302 1.000 45.01579 31 PHE B C 1
ATOM 1978 O O . PHE B 1 9 ? 17.76687 -23.05002 -17.33476 1.000 45.11724 31 PHE B O 1
ATOM 1986 N N . GLU B 1 10 ? 16.55359 -21.22378 -17.86405 1.000 31.66465 32 GLU B N 1
ATOM 1987 C CA . GLU B 1 10 ? 17.56217 -20.27203 -17.43887 1.000 39.84852 32 GLU B CA 1
ATOM 1988 C C . GLU B 1 10 ? 16.86291 -19.12313 -16.73177 1.000 35.46277 32 GLU B C 1
ATOM 1989 O O . GLU B 1 10 ? 15.73292 -18.75950 -17.07179 1.000 42.00843 32 GLU B O 1
ATOM 1995 N N A CYS B 1 11 ? 17.56800 -18.52427 -15.78105 0.761 26.53062 33 CYS B N 1
ATOM 1996 N N B CYS B 1 11 ? 17.51906 -18.59034 -15.70544 0.239 28.59829 33 CYS B N 1
ATOM 1997 C CA A CYS B 1 11 ? 17.03486 -17.41384 -15.00848 0.761 28.49427 33 CYS B CA 1
ATOM 1998 C CA B CYS B 1 11 ? 17.05205 -17.39131 -15.02618 0.239 28.73924 33 CYS B CA 1
ATOM 1999 C C A CYS B 1 11 ? 18.15155 -16.41300 -14.74528 0.761 29.10809 33 CYS B C 1
ATOM 2000 C C B CYS B 1 11 ? 18.20384 -16.41433 -14.87899 0.239 29.38358 33 CYS B C 1
ATOM 2001 O O A CYS B 1 11 ? 19.24705 -16.80393 -14.33523 0.761 34.04568 33 CYS B O 1
ATOM 2002 O O B CYS B 1 11 ? 19.34978 -16.81379 -14.65230 0.239 29.60692 33 CYS B O 1
ATOM 2007 N N . THR B 1 12 ? 17.88532 -15.13225 -15.01365 1.000 28.84642 34 THR B N 1
ATOM 2008 C CA . THR B 1 12 ? 18.82629 -14.05160 -14.74279 1.000 27.71558 34 THR B CA 1
ATOM 2009 C C . THR B 1 12 ? 18.07076 -12.99055 -13.96104 1.000 28.74480 34 THR B C 1
ATOM 2010 O O . THR B 1 12 ? 17.08398 -12.44877 -14.46521 1.000 31.31628 34 THR B O 1
ATOM 2014 N N . LEU B 1 13 ? 18.51968 -12.68476 -12.74419 1.000 25.28362 35 LEU B N 1
ATOM 2015 C CA . LEU B 1 13 ? 17.83870 -11.70178 -11.91206 1.000 28.55929 35 LEU B CA 1
ATOM 2016 C C . LEU B 1 13 ? 18.84443 -10.67653 -11.41944 1.000 30.65199 35 LEU B C 1
ATOM 2017 O O . LEU B 1 13 ? 19.83872 -11.04176 -10.78737 1.000 24.12239 35 LEU B O 1
ATOM 2022 N N . VAL B 1 14 ? 18.58859 -9.40101 -11.71305 1.000 24.26732 36 VAL B N 1
ATOM 2023 C CA . VAL B 1 14 ? 19.44782 -8.30480 -11.28360 1.000 27.00788 36 VAL B CA 1
ATOM 2024 C C . VAL B 1 14 ? 18.57950 -7.26964 -10.58689 1.000 28.30690 36 VAL B C 1
ATOM 2025 O O . VAL B 1 14 ? 17.56435 -6.83511 -11.13756 1.000 34.00842 36 VAL B O 1
ATOM 2029 N N . THR B 1 15 ? 18.98282 -6.86945 -9.38234 1.000 26.57988 37 THR B N 1
ATOM 2030 C CA . THR B 1 15 ? 18.23107 -5.90579 -8.59751 1.000 28.77020 37 THR B CA 1
ATOM 2031 C C . THR B 1 15 ? 19.15027 -4.76087 -8.19796 1.000 36.80408 37 THR B C 1
ATOM 2032 O O . THR B 1 15 ? 20.35754 -4.95012 -8.02199 1.000 34.08140 37 THR B O 1
ATOM 2036 N N . SER B 1 16 ? 18.57365 -3.56328 -8.08997 1.000 33.51234 38 SER B N 1
ATOM 2037 C CA . SER B 1 16 ? 19.31316 -2.37465 -7.68637 1.000 36.38773 38 SER B CA 1
ATOM 2038 C C . SER B 1 16 ? 19.28025 -2.23886 -6.17222 1.000 46.15329 38 SER B C 1
ATOM 2039 O O . SER B 1 16 ? 18.21343 -2.33741 -5.55870 1.000 48.01151 38 SER B O 1
ATOM 2042 N N . ILE B 1 17 ? 20.44704 -2.00444 -5.57121 1.000 46.73702 39 ILE B N 1
ATOM 2043 C CA . ILE B 1 17 ? 20.48263 -1.73292 -4.13898 1.000 45.81297 39 ILE B CA 1
ATOM 2044 C C . ILE B 1 17 ? 19.84611 -0.38074 -3.84352 1.000 52.16678 39 ILE B C 1
ATOM 2045 O O . ILE B 1 17 ? 19.00679 -0.25549 -2.94445 1.000 57.39413 39 ILE B O 1
ATOM 2050 N N . GLU B 1 18 ? 20.21310 0.64447 -4.61811 1.000 48.47089 40 GLU B N 1
ATOM 2051 C CA . GLU B 1 18 ? 19.78597 2.00481 -4.30149 1.000 57.20552 40 GLU B CA 1
ATOM 2052 C C . GLU B 1 18 ? 18.27507 2.16856 -4.42204 1.000 54.44018 40 GLU B C 1
ATOM 2053 O O . GLU B 1 18 ? 17.66094 2.89723 -3.63494 1.000 57.55067 40 GLU B O 1
ATOM 2059 N N . THR B 1 19 ? 17.65675 1.50658 -5.39924 1.000 54.73533 41 THR B N 1
ATOM 2060 C CA . THR B 1 19 ? 16.21813 1.62822 -5.60435 1.000 63.95166 41 THR B CA 1
ATOM 2061 C C . THR B 1 19 ? 15.42647 0.45113 -5.04920 1.000 58.86546 41 THR B C 1
ATOM 2062 O O . THR B 1 19 ? 14.23250 0.60534 -4.77012 1.000 65.59029 41 THR B O 1
ATOM 2066 N N . GLY B 1 20 ? 16.05572 -0.71025 -4.87252 1.000 49.67621 42 GLY B N 1
ATOM 2067 C CA . GLY B 1 20 ? 15.35615 -1.90005 -4.43774 1.000 48.60306 42 GLY B CA 1
ATOM 2068 C C . GLY B 1 20 ? 14.56742 -2.59926 -5.51864 1.000 52.36163 42 GLY B C 1
ATOM 2069 O O . GLY B 1 20 ? 14.03149 -3.68649 -5.26946 1.000 55.65435 42 GLY B O 1
ATOM 2070 N N . ALA B 1 21 ? 14.49880 -2.03128 -6.71558 1.000 54.26806 43 ALA B N 1
ATOM 2071 C CA . ALA B 1 21 ? 13.64294 -2.54842 -7.76783 1.000 49.72236 43 ALA B CA 1
ATOM 2072 C C . ALA B 1 21 ? 14.39003 -3.53385 -8.65865 1.000 40.79948 43 ALA B C 1
ATOM 2073 O O . ALA B 1 21 ? 15.62019 -3.50763 -8.76329 1.000 34.60640 43 ALA B O 1
ATOM 2075 N N . VAL B 1 22 ? 13.62014 -4.42008 -9.29295 1.000 34.34412 44 VAL B N 1
ATOM 2076 C CA . VAL B 1 22 ? 14.15883 -5.27529 -10.34315 1.000 37.85811 44 VAL B CA 1
ATOM 2077 C C . VAL B 1 22 ? 14.71802 -4.40592 -11.45799 1.000 37.71335 44 VAL B C 1
ATOM 2078 O O . VAL B 1 22 ? 14.03548 -3.51178 -11.97180 1.000 38.34177 44 VAL B O 1
ATOM 2082 N N . ILE B 1 23 ? 15.97515 -4.64908 -11.81668 1.000 31.18402 45 ILE B N 1
ATOM 2083 C CA . ILE B 1 23 ? 16.59954 -4.00973 -12.97075 1.000 36.38889 45 ILE B CA 1
ATOM 2084 C C . ILE B 1 23 ? 16.38307 -4.83809 -14.22985 1.000 31.14873 45 ILE B C 1
ATOM 2085 O O . ILE B 1 23 ? 16.13540 -4.30336 -15.31203 1.000 32.86630 45 ILE B O 1
ATOM 2090 N N . ASN B 1 24 ? 16.47702 -6.15089 -14.08950 1.000 28.97698 46 ASN B N 1
ATOM 2091 C CA . ASN B 1 24 ? 16.50392 -7.04777 -15.23578 1.000 28.47532 46 ASN B CA 1
ATOM 2092 C C . ASN B 1 24 ? 16.11726 -8.42341 -14.73998 1.000 26.84015 46 ASN B C 1
ATOM 2093 O O . ASN B 1 24 ? 16.73812 -8.93728 -13.80632 1.000 33.76252 46 ASN B O 1
ATOM 2098 N N . GLN B 1 25 ? 15.08981 -9.01081 -15.34071 1.000 27.68723 47 GLN B N 1
ATOM 2099 C CA . GLN B 1 25 ? 14.71741 -10.36734 -14.99021 1.000 32.24291 47 GLN B CA 1
ATOM 2100 C C . GLN B 1 25 ? 14.39978 -11.13442 -16.25586 1.000 27.86661 47 GLN B C 1
ATOM 2101 O O . GLN B 1 25 ? 13.59871 -10.68235 -17.08020 1.000 30.09868 47 GLN B O 1
ATOM 2107 N N . GLN B 1 26 ? 15.03379 -12.28806 -16.40845 1.000 27.02628 48 GLN B N 1
ATOM 2108 C CA . GLN B 1 26 ? 14.69813 -13.20835 -17.48816 1.000 28.49807 48 GLN B CA 1
ATOM 2109 C C . GLN B 1 26 ? 14.43229 -14.56400 -16.86148 1.000 29.13800 48 GLN B C 1
ATOM 2110 O O . GLN B 1 26 ? 15.29145 -15.09763 -16.15704 1.000 35.78705 48 GLN B O 1
ATOM 2116 N N . GLY B 1 27 ? 13.24108 -15.10065 -17.08861 1.000 36.53293 49 GLY B N 1
ATOM 2117 C CA . GLY B 1 27 ? 12.81797 -16.31990 -16.43906 1.000 38.85666 49 GLY B CA 1
ATOM 2118 C C . GLY B 1 27 ? 12.01598 -16.04325 -15.18235 1.000 36.25057 49 GLY B C 1
ATOM 2119 O O . GLY B 1 27 ? 11.95850 -14.92549 -14.66579 1.000 31.42227 49 GLY B O 1
ATOM 2120 N N . ALA B 1 28 ? 11.37233 -17.09886 -14.68655 1.000 40.49021 50 ALA B N 1
ATOM 2121 C CA . ALA B 1 28 ? 10.51960 -16.95456 -13.51575 1.000 39.78596 50 ALA B CA 1
ATOM 2122 C C . ALA B 1 28 ? 11.33701 -16.80907 -12.24013 1.000 40.94861 50 ALA B C 1
ATOM 2123 O O . ALA B 1 28 ? 10.88322 -16.15723 -11.29275 1.000 38.66045 50 ALA B O 1
ATOM 2125 N N . CYS B 1 29 ? 12.53046 -17.40863 -12.20178 1.000 26.43999 51 CYS B N 1
ATOM 2126 C CA . CYS B 1 29 ? 13.53009 -17.20071 -11.15612 1.000 24.48901 51 CYS B CA 1
ATOM 2127 C C . CYS B 1 29 ? 13.05856 -17.65318 -9.76924 1.000 29.35476 51 CYS B C 1
ATOM 2128 O O . CYS B 1 29 ? 13.67910 -17.30253 -8.75349 1.000 28.70884 51 CYS B O 1
ATOM 2131 N N . ASP B 1 30 ? 11.99304 -18.45067 -9.68985 1.000 30.46875 52 ASP B N 1
ATOM 2132 C CA . ASP B 1 30 ? 11.51013 -18.96897 -8.41306 1.000 32.58373 52 ASP B CA 1
ATOM 2133 C C . ASP B 1 30 ? 11.66134 -20.48172 -8.28816 1.000 38.53539 52 ASP B C 1
ATOM 2134 O O . ASP B 1 30 ? 11.19096 -21.06156 -7.30218 1.000 38.19949 52 ASP B O 1
ATOM 2139 N N . GLN B 1 31 ? 12.30313 -21.13548 -9.25456 1.000 35.29082 53 GLN B N 1
ATOM 2140 C CA . GLN B 1 31 ? 12.55343 -22.56863 -9.16321 1.000 34.69186 53 GLN B CA 1
ATOM 2141 C C . GLN B 1 31 ? 13.72350 -22.83957 -8.22107 1.000 32.03645 53 GLN B C 1
ATOM 2142 O O . GLN B 1 31 ? 14.78443 -22.21975 -8.33939 1.000 34.96613 53 GLN B O 1
ATOM 2148 N N . ARG B 1 32 ? 13.53341 -23.77230 -7.29005 1.000 29.69670 54 ARG B N 1
ATOM 2149 C CA . ARG B 1 32 ? 14.55833 -24.10912 -6.30755 1.000 37.27611 54 ARG B CA 1
ATOM 2150 C C . ARG B 1 32 ? 15.43405 -25.24883 -6.81751 1.000 34.24865 54 ARG B C 1
ATOM 2151 O O . ARG B 1 32 ? 14.92474 -26.27367 -7.27669 1.000 31.53721 54 ARG B O 1
ATOM 2159 N N . VAL B 1 33 ? 16.75295 -25.07062 -6.73616 1.000 28.09469 55 VAL B N 1
ATOM 2160 C CA . VAL B 1 33 ? 17.69857 -26.14779 -6.99871 1.000 29.08453 55 VAL B CA 1
ATOM 2161 C C . VAL B 1 33 ? 18.79236 -26.09655 -5.94041 1.000 33.49418 55 VAL B C 1
ATOM 2162 O O . VAL B 1 33 ? 18.96995 -25.09411 -5.24482 1.000 29.66905 55 VAL B O 1
ATOM 2166 N N . ALA B 1 34 ? 19.52260 -27.19841 -5.81901 1.000 30.43177 56 ALA B N 1
ATOM 2167 C CA . ALA B 1 34 ? 20.63680 -27.24011 -4.88703 1.000 30.78163 56 ALA B CA 1
ATOM 2168 C C . ALA B 1 34 ? 21.60722 -26.09554 -5.17852 1.000 43.61344 56 ALA B C 1
ATOM 2169 O O . ALA B 1 34 ? 21.90482 -25.80903 -6.35224 1.000 28.14146 56 ALA B O 1
ATOM 2171 N N . PRO B 1 35 ? 22.09937 -25.40468 -4.14376 1.000 28.56488 57 PRO B N 1
ATOM 2172 C CA . PRO B 1 35 ? 23.00862 -24.27048 -4.37982 1.000 27.15195 57 PRO B CA 1
ATOM 2173 C C . PRO B 1 35 ? 24.40933 -24.68092 -4.80187 1.000 35.14760 57 PRO B C 1
ATOM 2174 O O . PRO B 1 35 ? 25.09522 -23.89227 -5.47637 1.000 28.88748 57 PRO B O 1
ATOM 2178 N N . ALA B 1 36 ? 24.84619 -25.88497 -4.45551 1.000 37.15208 58 ALA B N 1
ATOM 2179 C CA . ALA B 1 36 ? 26.20398 -26.35977 -4.76436 1.000 36.64035 58 ALA B CA 1
ATOM 2180 C C . ALA B 1 36 ? 27.18097 -25.35836 -4.13834 1.000 29.44649 58 ALA B C 1
ATOM 2181 O O . ALA B 1 36 ? 26.93206 -24.86840 -3.02456 1.000 27.56856 58 ALA B O 1
ATOM 2183 N N . SER B 1 37 ? 28.26412 -25.00049 -4.82974 1.000 29.94101 59 SER B N 1
ATOM 2184 C CA . SER B 1 37 ? 29.33516 -24.23324 -4.20017 1.000 39.35862 59 SER B CA 1
ATOM 2185 C C . SER B 1 37 ? 28.95194 -22.79561 -3.84967 1.000 31.03438 59 SER B C 1
ATOM 2186 O O . SER B 1 37 ? 29.65519 -22.18154 -3.03974 1.000 29.26487 59 SER B O 1
ATOM 2189 N N . THR B 1 38 ? 27.86182 -22.24308 -4.39823 1.000 37.33146 60 THR B N 1
ATOM 2190 C CA . THR B 1 38 ? 27.37827 -20.95990 -3.88131 1.000 32.63394 60 THR B CA 1
ATOM 2191 C C . THR B 1 38 ? 26.96890 -21.04388 -2.41650 1.000 30.96285 60 THR B C 1
ATOM 2192 O O . THR B 1 38 ? 26.79657 -19.99844 -1.76618 1.000 24.34318 60 THR B O 1
ATOM 2196 N N . PHE B 1 39 ? 26.81682 -22.25115 -1.87981 1.000 27.52243 61 PHE B N 1
ATOM 2197 C CA . PHE B 1 39 ? 26.54414 -22.40451 -0.45991 1.000 26.41438 61 PHE B CA 1
ATOM 2198 C C . PHE B 1 39 ? 27.75035 -21.99439 0.37711 1.000 26.31167 61 PHE B C 1
ATOM 2199 O O . PHE B 1 39 ? 27.61064 -21.71098 1.56297 1.000 27.11345 61 PHE B O 1
ATOM 2219 N N . VAL B 1 41 ? 28.98183 -19.28809 0.51732 1.000 26.67141 63 VAL B N 1
ATOM 2220 C CA . VAL B 1 41 ? 28.77266 -17.94077 1.06136 1.000 26.21486 63 VAL B CA 1
ATOM 2221 C C . VAL B 1 41 ? 28.03162 -17.99965 2.42052 1.000 29.74662 63 VAL B C 1
ATOM 2222 O O . VAL B 1 41 ? 28.58888 -17.55067 3.43962 1.000 22.10053 63 VAL B O 1
ATOM 2226 N N . PRO B 1 42 ? 26.81132 -18.55829 2.48404 1.000 28.26582 64 PRO B N 1
ATOM 2227 C CA . PRO B 1 42 ? 26.18490 -18.69885 3.81187 1.000 29.93643 64 PRO B CA 1
ATOM 2228 C C . PRO B 1 42 ? 26.94457 -19.62550 4.74383 1.000 32.11491 64 PRO B C 1
ATOM 2229 O O . PRO B 1 42 ? 26.88266 -19.44823 5.96902 1.000 28.33443 64 PRO B O 1
ATOM 2233 N N . LEU B 1 43 ? 27.68718 -20.60270 4.22086 1.000 25.68769 65 LEU B N 1
ATOM 2234 C CA . LEU B 1 43 ? 28.44055 -21.45089 5.13541 1.000 21.29629 65 LEU B CA 1
ATOM 2235 C C . LEU B 1 43 ? 29.60233 -20.68231 5.75285 1.000 29.28885 65 LEU B C 1
ATOM 2236 O O . LEU B 1 43 ? 29.92857 -20.87851 6.93031 1.000 27.74967 65 LEU B O 1
ATOM 2241 N N . ALA B 1 44 ? 30.21299 -19.77807 4.98428 1.000 25.30522 66 ALA B N 1
ATOM 2242 C CA . ALA B 1 44 ? 31.22855 -18.89404 5.54501 1.000 24.46832 66 ALA B CA 1
ATOM 2243 C C . ALA B 1 44 ? 30.62693 -18.00294 6.61810 1.000 25.46765 66 ALA B C 1
ATOM 2244 O O . ALA B 1 44 ? 31.25460 -17.74996 7.65178 1.000 27.11727 66 ALA B O 1
ATOM 2246 N N . LEU B 1 45 ? 29.41073 -17.51158 6.37819 1.000 23.08497 67 LEU B N 1
ATOM 2247 C CA . LEU B 1 45 ? 28.71140 -16.70463 7.37792 1.000 26.76982 67 LEU B CA 1
ATOM 2248 C C . LEU B 1 45 ? 28.55149 -17.46262 8.69558 1.000 23.37949 67 LEU B C 1
ATOM 2249 O O . LEU B 1 45 ? 28.86537 -16.94020 9.77177 1.000 27.65663 67 LEU B O 1
ATOM 2254 N N . ILE B 1 46 ? 28.03068 -18.68860 8.62203 1.000 25.21195 68 ILE B N 1
ATOM 2255 C CA . ILE B 1 46 ? 27.90637 -19.55940 9.78533 1.000 35.38154 68 ILE B CA 1
ATOM 2256 C C . ILE B 1 46 ? 29.26587 -19.80212 10.42465 1.000 34.88052 68 ILE B C 1
ATOM 2257 O O . ILE B 1 46 ? 29.41527 -19.74066 11.65310 1.000 28.26055 68 ILE B O 1
ATOM 2262 N N . GLY B 1 47 ? 30.27249 -20.09243 9.59979 1.000 30.17226 69 GLY B N 1
ATOM 2263 C CA . GLY B 1 47 ? 31.58611 -20.41830 10.11890 1.000 26.87881 69 GLY B CA 1
ATOM 2264 C C . GLY B 1 47 ? 32.22008 -19.26904 10.87906 1.000 28.80851 69 GLY B C 1
ATOM 2265 O O . GLY B 1 47 ? 32.80290 -19.47136 11.94463 1.000 30.70519 69 GLY B O 1
ATOM 2266 N N . TYR B 1 48 ? 32.10353 -18.04943 10.34668 1.000 24.76780 70 TYR B N 1
ATOM 2267 C CA . TYR B 1 48 ? 32.63045 -16.87792 11.03620 1.000 22.63156 70 TYR B CA 1
ATOM 2268 C C . TYR B 1 48 ? 31.81576 -16.57407 12.28658 1.000 25.37219 70 TYR B C 1
ATOM 2269 O O . TYR B 1 48 ? 32.37930 -16.30715 13.35562 1.000 28.59802 70 TYR B O 1
ATOM 2278 N N . ASP B 1 49 ? 30.48703 -16.60273 12.17290 1.000 22.29885 71 ASP B N 1
ATOM 2279 C CA . ASP B 1 49 ? 29.66444 -16.27872 13.33417 1.000 23.92202 71 ASP B CA 1
ATOM 2280 C C . ASP B 1 49 ? 29.89747 -17.27548 14.46317 1.000 28.81872 71 ASP B C 1
ATOM 2281 O O . ASP B 1 49 ? 30.00654 -16.88359 15.62445 1.00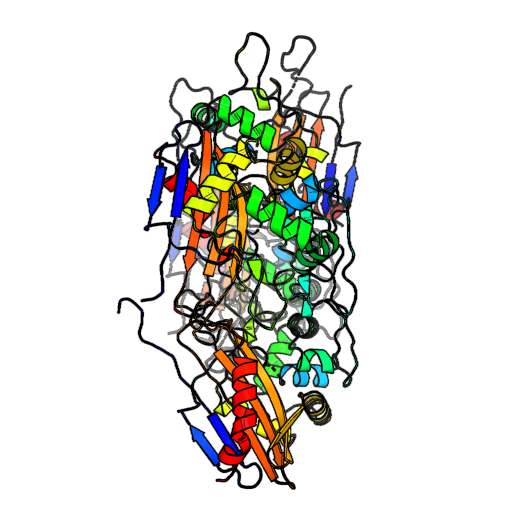0 24.22192 71 ASP B O 1
ATOM 2286 N N . ALA B 1 50 ? 30.01526 -18.56375 14.13567 1.000 24.30637 72 ALA B N 1
ATOM 2287 C CA . ALA B 1 50 ? 30.23559 -19.59567 15.14269 1.000 27.00918 72 ALA B CA 1
ATOM 2288 C C . ALA B 1 50 ? 31.63112 -19.55143 15.75241 1.000 34.30735 72 ALA B C 1
ATOM 2289 O O . ALA B 1 50 ? 31.86400 -20.21387 16.77036 1.000 29.83265 72 ALA B O 1
ATOM 2291 N N . GLY B 1 51 ? 32.55734 -18.79027 15.17873 1.000 31.62036 73 GLY B N 1
ATOM 2292 C CA . GLY B 1 51 ? 33.88835 -18.68403 15.73810 1.000 33.15023 73 GLY B CA 1
ATOM 2293 C C . GLY B 1 51 ? 34.87652 -19.71309 15.24503 1.000 36.02016 73 GLY B C 1
ATOM 2294 O O . GLY B 1 51 ? 35.99831 -19.76586 15.76075 1.000 33.73512 73 GLY B O 1
ATOM 2295 N N . ILE B 1 52 ? 34.50239 -20.52965 14.26102 1.000 30.80041 74 ILE B N 1
ATOM 2296 C CA . ILE B 1 52 ? 35.43004 -21.51190 13.71101 1.000 28.19264 74 ILE B CA 1
ATOM 2297 C C . ILE B 1 52 ? 36.33221 -20.87582 12.65553 1.000 27.52822 74 ILE B C 1
ATOM 2298 O O . ILE B 1 52 ? 37.53098 -21.16375 12.59743 1.000 31.70618 74 ILE B O 1
ATOM 2303 N N . LEU B 1 53 ? 35.78345 -20.00819 11.80227 1.000 30.78404 75 LEU B N 1
ATOM 2304 C CA . LEU B 1 53 ? 36.60996 -19.20655 10.91038 1.000 30.13281 75 LEU B CA 1
ATOM 2305 C C . LEU B 1 53 ? 36.94954 -17.88590 11.59609 1.000 33.69015 75 LEU B C 1
ATOM 2306 O O . LEU B 1 53 ? 36.10130 -17.28075 12.25798 1.000 34.05206 75 LEU B O 1
ATOM 2311 N N . LEU B 1 54 ? 38.19796 -17.44370 11.44429 1.000 35.05789 76 LEU B N 1
ATOM 2312 C CA . LEU B 1 54 ? 38.70246 -16.29551 12.19376 1.000 40.06684 76 LEU B CA 1
ATOM 2313 C C . LEU B 1 54 ? 38.91816 -15.05695 11.33414 1.000 36.10762 76 LEU B C 1
ATOM 2314 O O . LEU B 1 54 ? 38.39274 -13.98903 11.65943 1.000 37.33296 76 LEU B O 1
ATOM 2319 N N . ASP B 1 55 ? 39.68178 -15.15000 10.25195 1.000 37.12855 77 ASP B N 1
ATOM 2320 C CA . ASP B 1 55 ? 39.81925 -14.01077 9.34215 1.000 36.72228 77 ASP B CA 1
ATOM 2321 C C . ASP B 1 55 ? 39.93186 -14.55079 7.91765 1.000 33.19336 77 ASP B C 1
ATOM 2322 O O . ASP B 1 55 ? 39.54947 -15.69287 7.64523 1.000 32.33576 77 ASP B O 1
ATOM 2327 N N . ASP B 1 56 ? 40.45573 -13.73036 7.00161 1.000 37.27518 78 ASP B N 1
ATOM 2328 C CA . ASP B 1 56 ? 40.59834 -14.16679 5.61320 1.000 32.14547 78 ASP B CA 1
ATOM 2329 C C . ASP B 1 56 ? 41.66177 -15.24619 5.44695 1.000 36.79321 78 ASP B C 1
ATOM 2330 O O . ASP B 1 56 ? 41.58463 -16.03544 4.49989 1.000 37.56012 78 ASP B O 1
ATOM 2335 N N . LYS B 1 57 ? 42.64276 -15.30733 6.34581 1.000 42.65915 79 LYS B N 1
ATOM 2336 C CA . LYS B 1 57 ? 43.76233 -16.22779 6.21511 1.000 38.73281 79 LYS B CA 1
ATOM 2337 C C . LYS B 1 57 ? 43.74574 -17.37345 7.21984 1.000 40.13410 79 LYS B C 1
ATOM 2338 O O . LYS B 1 57 ? 44.56868 -18.28747 7.09473 1.000 37.20782 79 LYS B O 1
ATOM 2344 N N . THR B 1 58 ? 42.82787 -17.36681 8.19495 1.000 37.54768 80 THR B N 1
ATOM 2345 C CA . THR B 1 58 ? 42.87266 -18.30776 9.32181 1.000 39.63184 80 THR B CA 1
ATOM 2346 C C . THR B 1 58 ? 41.46262 -18.80907 9.62016 1.000 33.72753 80 THR B C 1
ATOM 2347 O O . THR B 1 58 ? 40.52987 -17.99448 9.70884 1.000 35.97401 80 THR B O 1
ATOM 2351 N N . PRO B 1 59 ? 41.26481 -20.12658 9.80625 1.000 41.48767 81 PRO B N 1
ATOM 2352 C CA . PRO B 1 59 ? 42.28180 -21.18280 9.83001 1.000 36.65380 81 PRO B CA 1
ATOM 2353 C C . PRO B 1 59 ? 42.70729 -21.69899 8.46474 1.000 35.09269 81 PRO B C 1
ATOM 2354 O O . PRO B 1 59 ? 41.91401 -21.73326 7.51917 1.000 33.32147 81 PRO B O 1
ATOM 2358 N N . ALA B 1 60 ? 43.96886 -22.10373 8.38553 1.000 36.60511 82 ALA B N 1
ATOM 2359 C CA . ALA B 1 60 ? 44.50282 -22.82109 7.23987 1.000 41.58702 82 ALA B CA 1
ATOM 2360 C C . ALA B 1 60 ? 44.58405 -24.29729 7.60623 1.000 46.05999 82 ALA B C 1
ATOM 2361 O O . ALA B 1 60 ? 45.22965 -24.66057 8.59674 1.000 42.40980 82 ALA B O 1
ATOM 2363 N N . TRP B 1 61 ? 43.91603 -25.13727 6.82099 1.000 42.51734 83 TRP B N 1
ATOM 2364 C CA . TRP B 1 61 ? 43.86339 -26.57272 7.05026 1.000 38.35479 83 TRP B CA 1
ATOM 2365 C C . TRP B 1 61 ? 44.59878 -27.28658 5.92514 1.000 44.56755 83 TRP B C 1
ATOM 2366 O O . TRP B 1 61 ? 44.49090 -26.89579 4.76027 1.000 48.51488 83 TRP B O 1
ATOM 2377 N N . ASP B 1 62 ? 45.36279 -28.31925 6.27401 1.000 51.18769 84 ASP B N 1
ATOM 2378 C CA . ASP B 1 62 ? 46.08812 -29.10020 5.28023 1.000 50.94860 84 ASP B CA 1
ATOM 2379 C C . ASP B 1 62 ? 45.25801 -30.30625 4.86499 1.000 49.60711 84 ASP B C 1
ATOM 2380 O O . ASP B 1 62 ? 44.72287 -31.02186 5.71800 1.000 56.73644 84 ASP B O 1
ATOM 2385 N N . TRP B 1 63 ? 45.15107 -30.52742 3.55678 1.000 46.12171 85 TRP B N 1
ATOM 2386 C CA . TRP B 1 63 ? 44.56512 -31.76551 3.06571 1.000 44.43018 85 TRP B CA 1
ATOM 2387 C C . TRP B 1 63 ? 45.44140 -32.94094 3.48083 1.000 49.05459 85 TRP B C 1
ATOM 2388 O O . TRP B 1 63 ? 46.66731 -32.89111 3.34094 1.000 61.44983 85 TRP B O 1
ATOM 2399 N N . LYS B 1 64 ? 44.81357 -34.00051 3.98028 1.000 47.79062 86 LYS B N 1
ATOM 2400 C CA . LYS B 1 64 ? 45.52340 -35.19164 4.41939 1.000 52.41323 86 LYS B CA 1
ATOM 2401 C C . LYS B 1 64 ? 44.91651 -36.42905 3.77527 1.000 56.60888 86 LYS B C 1
ATOM 2402 O O . LYS B 1 64 ? 43.73510 -36.42690 3.41019 1.000 50.95175 86 LYS B O 1
ATOM 2406 N N . PRO B 1 65 ? 45.70502 -37.49447 3.60490 1.000 65.40326 87 PRO B N 1
ATOM 2407 C CA . PRO B 1 65 ? 45.18586 -38.69323 2.93358 1.000 70.00311 87 PRO B CA 1
ATOM 2408 C C . PRO B 1 65 ? 43.98775 -39.27345 3.66993 1.000 65.45372 87 PRO B C 1
ATOM 2409 O O . PRO B 1 65 ? 43.90505 -39.22696 4.89883 1.000 68.48368 87 PRO B O 1
ATOM 2413 N N . GLY B 1 66 ? 43.05442 -39.82569 2.89768 1.000 59.21757 88 GLY B N 1
ATOM 2414 C CA . GLY B 1 66 ? 41.79095 -40.29987 3.41548 1.000 56.81714 88 GLY B CA 1
ATOM 2415 C C . GLY B 1 66 ? 40.65022 -39.31675 3.27180 1.000 59.81627 88 GLY B C 1
ATOM 2416 O O . GLY B 1 66 ? 39.48985 -39.70648 3.45595 1.000 62.75884 88 GLY B O 1
ATOM 2417 N N . THR B 1 67 ? 40.94465 -38.05951 2.95339 1.000 55.34385 89 THR B N 1
ATOM 2418 C CA . THR B 1 67 ? 39.91933 -37.04514 2.75734 1.000 51.99426 89 THR B CA 1
ATOM 2419 C C . THR B 1 67 ? 39.57467 -36.95416 1.27588 1.000 57.14569 89 THR B C 1
ATOM 2420 O O . THR B 1 67 ? 40.46494 -36.78965 0.43406 1.000 62.66956 89 THR B O 1
ATOM 2424 N N . GLU B 1 68 ? 38.28627 -37.08215 0.96016 1.000 60.50641 90 GLU B N 1
ATOM 2425 C CA . GLU B 1 68 ? 37.84846 -36.98991 -0.42674 1.000 58.25774 90 GLU B CA 1
ATOM 2426 C C . GLU B 1 68 ? 38.14289 -35.60079 -0.97622 1.000 54.98937 90 GLU B C 1
ATOM 2427 O O . GLU B 1 68 ? 37.71840 -34.59010 -0.40789 1.000 48.41875 90 GLU B O 1
ATOM 2433 N N . ALA B 1 69 ? 38.87707 -35.55409 -2.08628 1.000 59.35802 91 ALA B N 1
ATOM 2434 C CA . ALA B 1 69 ? 39.22885 -34.28336 -2.70624 1.000 60.41495 91 ALA B CA 1
ATOM 2435 C C . ALA B 1 69 ? 39.75457 -34.49302 -4.11789 1.000 56.80073 91 ALA B C 1
ATOM 2436 O O . ALA B 1 69 ? 40.60117 -35.36335 -4.34871 1.000 51.97592 91 ALA B O 1
ATOM 2438 N N . ARG B 1 70 ? 39.25853 -33.70227 -5.06616 1.000 56.71517 92 ARG B N 1
ATOM 2439 C CA . ARG B 1 70 ? 39.82408 -33.71100 -6.40384 1.000 66.44036 92 ARG B CA 1
ATOM 2440 C C . ARG B 1 70 ? 41.28977 -33.28628 -6.34991 1.000 63.74362 92 ARG B C 1
ATOM 2441 O O . ARG B 1 70 ? 41.76124 -32.70718 -5.36666 1.000 62.61881 92 ARG B O 1
ATOM 2449 N N . ALA B 1 71 ? 42.01312 -33.58636 -7.43208 1.000 62.41910 93 ALA B N 1
ATOM 2450 C CA . ALA B 1 71 ? 43.46352 -33.41156 -7.43318 1.000 65.73809 93 ALA B CA 1
ATOM 2451 C C . ALA B 1 71 ? 43.86110 -31.96782 -7.15154 1.000 54.87455 93 ALA B C 1
ATOM 2452 O O . ALA B 1 71 ? 44.78803 -31.71385 -6.37303 1.000 59.27302 93 ALA B O 1
ATOM 2454 N N . GLN B 1 72 ? 43.16653 -31.00839 -7.76673 1.000 53.44124 94 GLN B N 1
ATOM 2455 C CA . GLN B 1 72 ? 43.53891 -29.60600 -7.62672 1.000 53.95110 94 GLN B CA 1
ATOM 2456 C C . GLN B 1 72 ? 43.34535 -29.08116 -6.20849 1.000 53.21073 94 GLN B C 1
ATOM 2457 O O . GLN B 1 72 ? 43.90818 -28.03415 -5.87258 1.000 54.64966 94 GLN B O 1
ATOM 2463 N N . ASP B 1 73 ? 42.57268 -29.78115 -5.37405 1.000 60.87369 95 ASP B N 1
ATOM 2464 C CA . ASP B 1 73 ? 42.22319 -29.31778 -4.03552 1.000 50.17729 95 ASP B CA 1
ATOM 2465 C C . ASP B 1 73 ? 43.11160 -29.88871 -2.93875 1.000 50.78651 95 ASP B C 1
ATOM 2466 O O . ASP B 1 73 ? 42.98932 -29.46809 -1.78273 1.000 52.64798 95 ASP B O 1
ATOM 2471 N N . ARG B 1 74 ? 43.99677 -30.82782 -3.26730 1.000 50.02358 96 ARG B N 1
ATOM 2472 C CA . ARG B 1 74 ? 44.83592 -31.49187 -2.27383 1.000 49.07106 96 ARG B CA 1
ATOM 2473 C C . ARG B 1 74 ? 46.02622 -30.58916 -1.96131 1.000 50.66206 96 ARG B C 1
ATOM 2474 O O . ARG B 1 74 ? 47.15802 -30.80179 -2.40557 1.000 53.18334 96 ARG B O 1
ATOM 2482 N N . LYS B 1 75 ? 45.74834 -29.55597 -1.17010 1.000 53.87483 97 LYS B N 1
ATOM 2483 C CA . LYS B 1 75 ? 46.74549 -28.57771 -0.76431 1.000 54.13819 97 LYS B CA 1
ATOM 2484 C C . LYS B 1 75 ? 46.31338 -27.97884 0.56806 1.000 49.56667 97 LYS B C 1
ATOM 2485 O O . LYS B 1 75 ? 45.31145 -28.38877 1.16228 1.000 47.84789 97 LYS B O 1
ATOM 2491 N N . THR B 1 76 ? 47.08010 -26.99820 1.03592 1.000 45.85541 98 THR B N 1
ATOM 2492 C CA . THR B 1 76 ? 46.69062 -26.22186 2.20515 1.000 44.37582 98 THR B CA 1
ATOM 2493 C C . THR B 1 76 ? 45.67163 -25.16558 1.79391 1.000 41.88267 98 THR B C 1
ATOM 2494 O O . THR B 1 76 ? 45.89526 -24.41682 0.83791 1.000 48.44451 98 THR B O 1
ATOM 2498 N N . VAL B 1 77 ? 44.54983 -25.10695 2.51008 1.000 37.70234 99 VAL B N 1
ATOM 2499 C CA . VAL B 1 77 ? 43.44907 -24.21679 2.16166 1.000 36.44648 99 VAL B CA 1
ATOM 2500 C C . VAL B 1 77 ? 43.10044 -23.35845 3.36898 1.000 36.45862 99 VAL B C 1
ATOM 2501 O O . VAL B 1 77 ? 43.11474 -23.83788 4.50691 1.000 37.56862 99 VAL B O 1
ATOM 2505 N N . ASP B 1 78 ? 42.79680 -22.09133 3.11766 1.000 37.58826 100 ASP B N 1
ATOM 2506 C CA . ASP B 1 78 ? 42.31362 -21.13833 4.10430 1.000 33.97954 100 ASP B CA 1
ATOM 2507 C C . ASP B 1 78 ? 41.03644 -20.51674 3.56008 1.000 36.32774 100 ASP B C 1
ATOM 2508 O O . ASP B 1 78 ? 40.67921 -20.74911 2.40047 1.000 39.98638 100 ASP B O 1
ATOM 2513 N N . PRO B 1 79 ? 40.30389 -19.72763 4.37074 1.000 32.34471 101 PRO B N 1
ATOM 2514 C CA . PRO B 1 79 ? 38.99993 -19.22271 3.88799 1.000 28.13187 101 PRO B CA 1
ATOM 2515 C C . PRO B 1 79 ? 39.05860 -18.51117 2.54668 1.000 29.65600 101 PRO B C 1
ATOM 2516 O O . PRO B 1 79 ? 38.11921 -18.62960 1.74838 1.000 33.07610 101 PRO B O 1
ATOM 2520 N N . THR B 1 80 ? 40.13481 -17.77798 2.26698 1.000 31.12740 102 THR B N 1
ATOM 2521 C CA . THR B 1 80 ? 40.24415 -17.09969 0.97695 1.000 31.07823 102 THR B CA 1
ATOM 2522 C C . THR B 1 80 ? 40.32794 -18.10643 -0.16859 1.000 40.24892 102 THR B C 1
ATOM 2523 O O . THR B 1 80 ? 39.50957 -18.08412 -1.09423 1.000 31.77381 102 THR B O 1
ATOM 2527 N N . ILE B 1 81 ? 41.31344 -19.00697 -0.11136 1.000 34.83622 103 ILE B N 1
ATOM 2528 C CA . ILE B 1 81 ? 41.47468 -20.03249 -1.14092 1.000 39.10154 103 ILE B CA 1
ATOM 2529 C C . ILE B 1 81 ? 40.22308 -20.89917 -1.23600 1.000 34.87984 103 ILE B C 1
ATOM 2530 O O . ILE B 1 81 ? 39.81779 -21.32334 -2.32838 1.000 35.55173 103 ILE B O 1
ATOM 2535 N N . TRP B 1 82 ? 39.60362 -21.18164 -0.09146 1.000 32.29062 104 TRP B N 1
ATOM 2536 C CA . TRP B 1 82 ? 38.35465 -21.93751 -0.04656 1.000 31.68025 104 TRP B CA 1
ATOM 2537 C C . TRP B 1 82 ? 37.32022 -21.36380 -1.00694 1.000 38.39597 104 TRP B C 1
ATOM 2538 O O . TRP B 1 82 ? 36.79014 -22.07295 -1.86980 1.000 35.59602 104 TRP B O 1
ATOM 2549 N N . GLU B 1 83 ? 37.03531 -20.06899 -0.87993 1.000 38.57178 105 GLU B N 1
ATOM 2550 C CA . GLU B 1 83 ? 36.01496 -19.45227 -1.72098 1.000 34.70010 105 GLU B CA 1
ATOM 2551 C C . GLU B 1 83 ? 36.45969 -19.38116 -3.17349 1.000 36.46665 105 GLU B C 1
ATOM 2552 O O . GLU B 1 83 ? 35.67881 -19.69236 -4.08098 1.000 35.79829 105 GLU B O 1
ATOM 2558 N N . GLN B 1 84 ? 37.71133 -18.97408 -3.41294 1.000 40.20499 106 GLN B N 1
ATOM 2559 C CA . GLN B 1 84 ? 38.18158 -18.76959 -4.78104 1.000 36.63826 106 GLN B CA 1
ATOM 2560 C C . GLN B 1 84 ? 38.22815 -20.07956 -5.55734 1.000 35.48019 106 GLN B C 1
ATOM 2561 O O . GLN B 1 84 ? 37.85081 -20.12146 -6.73515 1.000 36.74905 106 GLN B O 1
ATOM 2567 N N . ASP B 1 85 ? 38.67119 -21.15918 -4.91230 1.000 40.73481 107 ASP B N 1
ATOM 2568 C CA . ASP B 1 85 ? 38.90016 -22.43784 -5.57378 1.000 45.72838 107 ASP B CA 1
ATOM 2569 C C . ASP B 1 85 ? 37.78795 -23.45610 -5.34052 1.000 41.85299 107 ASP B C 1
ATOM 2570 O O . ASP B 1 85 ? 37.91204 -24.59673 -5.80002 1.000 43.93267 107 ASP B O 1
ATOM 2575 N N . SER B 1 86 ? 36.70056 -23.06534 -4.67667 1.000 36.14586 108 SER B N 1
ATOM 2576 C CA . SER B 1 86 ? 35.56817 -23.94631 -4.37441 1.000 37.98081 108 SER B CA 1
ATOM 2577 C C . SER B 1 86 ? 36.04387 -25.30005 -3.84648 1.000 42.96459 108 SER B C 1
ATOM 2578 O O . SER B 1 86 ? 35.78355 -26.35504 -4.43271 1.000 39.75901 108 SER B O 1
ATOM 2581 N N . VAL B 1 87 ? 36.76338 -25.25034 -2.72627 1.000 32.74825 109 VAL B N 1
ATOM 2582 C CA . VAL B 1 87 ? 37.36927 -26.44241 -2.13048 1.000 33.63279 109 VAL B CA 1
ATOM 2583 C C . VAL B 1 87 ? 36.31403 -27.11938 -1.25682 1.000 35.67560 109 VAL B C 1
ATOM 2584 O O . VAL B 1 87 ? 36.04312 -26.67421 -0.14238 1.000 33.04547 109 VAL B O 1
ATOM 2588 N N . LEU B 1 88 ? 35.75674 -28.23479 -1.74263 1.000 33.49377 110 LEU B N 1
ATOM 2589 C CA . LEU B 1 88 ? 34.61712 -28.86635 -1.08157 1.000 32.66036 110 LEU B CA 1
ATOM 2590 C C . LEU B 1 88 ? 35.00333 -29.51169 0.25239 1.000 34.41289 110 LEU B C 1
ATOM 2591 O O . LEU B 1 88 ? 34.21510 -29.48069 1.20599 1.000 31.25765 110 LEU B O 1
ATOM 2596 N N . TRP B 1 89 ? 36.19153 -30.12400 0.34552 1.000 34.20499 111 TRP B N 1
ATOM 2597 C CA . TRP B 1 89 ? 36.54836 -30.76403 1.61432 1.000 36.78826 111 TRP B CA 1
ATOM 2598 C C . TRP B 1 89 ? 36.72676 -29.74180 2.73015 1.000 37.89554 111 TRP B C 1
ATOM 2599 O O . TRP B 1 89 ? 36.55232 -30.07802 3.90846 1.000 36.14043 111 TRP B O 1
ATOM 2610 N N . TYR B 1 90 ? 37.08697 -28.50027 2.39102 1.000 35.99767 112 TYR B N 1
ATOM 2611 C CA . TYR B 1 90 ? 37.19098 -27.46755 3.42116 1.000 32.91321 112 TYR B CA 1
ATOM 2612 C C . TYR B 1 90 ? 35.82181 -27.14384 4.00378 1.000 37.53679 112 TYR B C 1
ATOM 2613 O O . TYR B 1 90 ? 35.68855 -26.93413 5.21620 1.000 36.97803 112 TYR B O 1
ATOM 2622 N N . SER B 1 91 ? 34.79410 -27.09683 3.15279 1.000 27.98746 113 SER B N 1
ATOM 2623 C CA . SER B 1 91 ? 33.42867 -26.94442 3.64131 1.000 26.71984 113 SER B CA 1
ATOM 2624 C C . SER B 1 91 ? 33.05192 -28.08643 4.58016 1.000 30.56685 113 SER B C 1
ATOM 2625 O O . SER B 1 91 ? 32.45050 -27.86310 5.64017 1.000 27.54730 113 SER B O 1
ATOM 2628 N N . ARG B 1 92 ? 33.41899 -29.31664 4.21678 1.000 30.76657 114 ARG B N 1
ATOM 2629 C CA . ARG B 1 92 ? 32.99684 -30.47972 4.99017 1.000 36.22411 114 ARG B CA 1
ATOM 2630 C C . ARG B 1 92 ? 33.71549 -30.56767 6.32955 1.000 38.58326 114 ARG B C 1
ATOM 2631 O O . ARG B 1 92 ? 33.14282 -31.06436 7.30772 1.000 39.21615 114 ARG B O 1
ATOM 2639 N N . GLU B 1 93 ? 34.96684 -30.10937 6.39519 1.000 34.03520 115 GLU B N 1
ATOM 2640 C CA . GLU B 1 93 ? 35.63123 -30.02041 7.68500 1.000 35.89512 115 GLU B CA 1
ATOM 2641 C C . GLU B 1 93 ? 34.97942 -28.95592 8.55787 1.000 37.50850 115 GLU B C 1
ATOM 2642 O O . GLU B 1 93 ? 34.90499 -29.12095 9.77942 1.000 37.72282 115 GLU B O 1
ATOM 2648 N N . LEU B 1 94 ? 34.46714 -27.88157 7.94868 1.000 39.62291 116 LEU B N 1
ATOM 2649 C CA . LEU B 1 94 ? 33.77133 -26.85618 8.72300 1.000 30.56171 116 LEU B CA 1
ATOM 2650 C C . LEU B 1 94 ? 32.44300 -27.37290 9.27031 1.000 28.14506 116 LEU B C 1
ATOM 2651 O O . LEU B 1 94 ? 32.10059 -27.10528 10.42709 1.000 32.84408 116 LEU B O 1
ATOM 2656 N N . THR B 1 95 ? 31.67834 -28.11805 8.46827 1.000 27.51511 117 THR B N 1
ATOM 2657 C CA . THR B 1 95 ? 30.40379 -28.61912 8.98063 1.000 28.57299 117 THR B CA 1
ATOM 2658 C C . THR B 1 95 ? 30.60281 -29.72846 10.00738 1.000 28.44021 117 THR B C 1
ATOM 2659 O O . THR B 1 95 ? 29.74485 -29.92373 10.87397 1.000 30.35581 117 THR B O 1
ATOM 2663 N N . ARG B 1 96 ? 31.69843 -30.48858 9.90850 1.000 28.94224 118 ARG B N 1
ATOM 2664 C CA . ARG B 1 96 ? 31.98964 -31.47283 10.94365 1.000 33.49926 118 ARG B CA 1
ATOM 2665 C C . ARG B 1 96 ? 32.25350 -30.78752 12.27641 1.000 35.11011 118 ARG B C 1
ATOM 2666 O O . ARG B 1 96 ? 31.86171 -31.29592 13.33336 1.000 38.84396 118 ARG B O 1
ATOM 2674 N N . ARG B 1 97 ? 32.90033 -29.62172 12.24478 1.000 35.75560 119 ARG B N 1
ATOM 2675 C CA . ARG B 1 97 ? 33.17472 -28.90714 13.48606 1.000 36.01588 119 ARG B CA 1
ATOM 2676 C C . ARG B 1 97 ? 31.92265 -28.23561 14.04065 1.000 37.99792 119 ARG B C 1
ATOM 2677 O O . ARG B 1 97 ? 31.78247 -28.10078 15.26355 1.000 35.36067 119 ARG B O 1
ATOM 2685 N N . LEU B 1 98 ? 30.99458 -27.82650 13.17044 1.000 27.05029 120 LEU B N 1
ATOM 2686 C CA . LEU B 1 98 ? 29.73428 -27.26416 13.65325 1.000 26.18299 120 LEU B CA 1
ATOM 2687 C C . LEU B 1 98 ? 28.85456 -28.33895 14.27197 1.000 27.45986 120 LEU B C 1
ATOM 2688 O O . LEU B 1 98 ? 28.15758 -28.08892 15.26259 1.000 34.87962 120 LEU B O 1
ATOM 2693 N N . GLY B 1 99 ? 28.87131 -29.54093 13.70963 1.000 29.65249 121 GLY B N 1
ATOM 2694 C CA . GLY B 1 99 ? 28.00025 -30.59032 14.17705 1.000 29.95436 121 GLY B CA 1
ATOM 2695 C C . GLY B 1 99 ? 26.60334 -30.40162 13.63000 1.000 30.96424 121 GLY B C 1
ATOM 2696 O O . GLY B 1 99 ? 26.25089 -29.32702 13.13446 1.000 30.71648 121 GLY B O 1
ATOM 2697 N N . PRO B 1 100 ? 25.76960 -31.44063 13.72466 1.000 39.25674 122 PRO B N 1
ATOM 2698 C CA . PRO B 1 100 ? 24.46158 -31.37329 13.05189 1.000 41.18492 122 PRO B CA 1
ATOM 2699 C C . PRO B 1 100 ? 23.53115 -30.33307 13.64969 1.000 42.50826 122 PRO B C 1
ATOM 2700 O O . PRO B 1 100 ? 22.84510 -29.62461 12.90336 1.000 40.93965 122 PRO B O 1
ATOM 2704 N N . GLU B 1 101 ? 23.48857 -30.20898 14.97595 1.000 34.57104 123 GLU B N 1
ATOM 2705 C CA . GLU B 1 101 ? 22.49749 -29.32127 15.58451 1.000 44.97929 123 GLU B CA 1
ATOM 2706 C C . GLU B 1 101 ? 22.78371 -27.85185 15.27184 1.000 42.82579 123 GLU B C 1
ATOM 2707 O O . GLU B 1 101 ? 21.88741 -27.11705 14.83518 1.000 32.27610 123 GLU B O 1
ATOM 2713 N N . LYS B 1 102 ? 24.02510 -27.40079 15.48715 1.000 41.37324 124 LYS B N 1
ATOM 2714 C CA . LYS B 1 102 ? 24.35868 -26.00539 15.19912 1.000 40.31963 124 LYS B CA 1
ATOM 2715 C C . LYS B 1 102 ? 24.19495 -25.68256 13.71713 1.000 33.70571 124 LYS B C 1
ATOM 2716 O O . LYS B 1 102 ? 23.68240 -24.61503 13.36070 1.000 33.28034 124 LYS B O 1
ATOM 2722 N N . PHE B 1 103 ? 24.64221 -26.58569 12.83787 1.000 37.59318 125 PHE B N 1
ATOM 2723 C CA . PHE B 1 103 ? 24.51072 -26.36457 11.40031 1.000 34.86730 125 PHE B CA 1
ATOM 2724 C C . PHE B 1 103 ? 23.04980 -26.21396 11.00064 1.000 36.29373 125 PHE B C 1
ATOM 2725 O O . PHE B 1 103 ? 22.71014 -25.37155 10.15955 1.000 29.89689 125 PHE B O 1
ATOM 2733 N N . ALA B 1 104 ? 22.16593 -27.00921 11.60864 1.000 25.59524 126 ALA B N 1
ATOM 2734 C CA . ALA B 1 104 ? 20.74899 -26.92648 11.27056 1.000 37.51136 126 ALA B CA 1
ATOM 2735 C C . ALA B 1 104 ? 20.11950 -25.66128 11.83511 1.000 35.14822 126 ALA B C 1
ATOM 2736 O O . ALA B 1 104 ? 19.34727 -24.98424 11.14475 1.000 28.04665 126 ALA B O 1
ATOM 2738 N N . ALA B 1 105 ? 20.42496 -25.33525 13.09357 1.000 37.66512 127 ALA B N 1
ATOM 2739 C CA . ALA B 1 105 ? 19.85692 -24.13942 13.70778 1.000 36.71584 127 ALA B CA 1
ATOM 2740 C C . ALA B 1 105 ? 20.26594 -22.87981 12.95267 1.000 27.19324 127 ALA B C 1
ATOM 2741 O O . ALA B 1 105 ? 19.46330 -21.95347 12.79619 1.000 32.94305 127 ALA B O 1
ATOM 2743 N N . TYR B 1 106 ? 21.51082 -22.82764 12.47396 1.000 30.09670 128 TYR B N 1
ATOM 2744 C CA . TYR B 1 106 ? 21.97327 -21.65099 11.74602 1.000 25.88065 128 TYR B CA 1
ATOM 2745 C C . TYR B 1 106 ? 21.22906 -21.48922 10.42769 1.000 29.87158 128 TYR B C 1
ATOM 2746 O O . TYR B 1 106 ? 20.74622 -20.39776 10.10720 1.000 31.45225 128 TYR B O 1
ATOM 2755 N N . VAL B 1 107 ? 21.14305 -22.56299 9.63636 1.000 28.76281 129 VAL B N 1
ATOM 2756 C CA . VAL B 1 107 ? 20.45822 -22.46631 8.34790 1.000 23.99438 129 VAL B CA 1
ATOM 2757 C C . VAL B 1 107 ? 18.99748 -22.08237 8.55152 1.000 28.65317 129 VAL B C 1
ATOM 2758 O O . VAL B 1 107 ? 18.43209 -21.29879 7.78196 1.000 29.90583 129 VAL B O 1
ATOM 2762 N N . LYS B 1 108 ? 18.37312 -22.59234 9.61210 1.000 28.89351 130 LYS B N 1
ATOM 2763 C CA . LYS B 1 108 ? 16.97883 -22.24502 9.86286 1.000 31.47282 130 LYS B CA 1
ATOM 2764 C C . LYS B 1 108 ? 16.82602 -20.77033 10.22830 1.000 34.15201 130 LYS B C 1
ATOM 2765 O O . LYS B 1 108 ? 15.93398 -20.08609 9.71551 1.000 45.41378 130 LYS B O 1
ATOM 2771 N N . ARG B 1 109 ? 17.69069 -20.25716 11.10697 1.000 31.57675 131 ARG B N 1
ATOM 2772 C CA . ARG B 1 109 ? 17.59981 -18.84718 11.48128 1.000 33.61339 131 ARG B CA 1
ATOM 2773 C C . ARG B 1 109 ? 17.87711 -17.93655 10.28379 1.000 28.20151 131 ARG B C 1
ATOM 2774 O O . ARG B 1 109 ? 17.26543 -16.87064 10.14840 1.000 30.50332 131 ARG B O 1
ATOM 2782 N N . LEU B 1 110 ? 18.79175 -18.34134 9.39922 1.000 27.29156 132 LEU B N 1
ATOM 2783 C CA . LEU B 1 110 ? 19.00515 -17.59024 8.16459 1.000 33.16392 132 LEU B CA 1
ATOM 2784 C C . LEU B 1 110 ? 17.80837 -17.65677 7.22212 1.000 31.93854 132 LEU B C 1
ATOM 2785 O O . LEU B 1 110 ? 17.62986 -16.74672 6.40295 1.000 30.30046 132 LEU B O 1
ATOM 2790 N N . GLY B 1 111 ? 16.98791 -18.69839 7.31674 1.000 31.16012 133 GLY B N 1
ATOM 2791 C CA . GLY B 1 111 ? 15.90950 -18.87193 6.35454 1.000 34.06178 133 GLY B CA 1
ATOM 2792 C C . GLY B 1 111 ? 16.40977 -19.00485 4.93130 1.000 27.67212 133 GLY B C 1
ATOM 2793 O O . GLY B 1 111 ? 15.83437 -18.41211 4.01102 1.000 30.30424 133 GLY B O 1
ATOM 2794 N N . TYR B 1 112 ? 17.48756 -19.75393 4.73320 1.000 26.78049 134 TYR B N 1
ATOM 2795 C CA . TYR B 1 112 ? 18.12240 -19.87684 3.42068 1.000 24.99248 134 TYR B CA 1
ATOM 2796 C C . TYR B 1 112 ? 17.44092 -20.99059 2.63257 1.000 29.23360 134 TYR B C 1
ATOM 2797 O O . TYR B 1 112 ? 17.64239 -22.17460 2.92130 1.000 34.06955 134 TYR B O 1
ATOM 2806 N N . GLY B 1 113 ? 16.63784 -20.61017 1.63750 1.000 27.55243 135 GLY B N 1
ATOM 2807 C CA . GLY B 1 113 ? 15.99649 -21.59434 0.77513 1.000 32.81051 135 GLY B CA 1
ATOM 2808 C C . GLY B 1 113 ? 14.96712 -22.43344 1.50980 1.000 32.15014 135 GLY B C 1
ATOM 2809 O O . GLY B 1 113 ? 14.20588 -21.93911 2.34973 1.000 34.66369 135 GLY B O 1
ATOM 2810 N N . ASN B 1 114 ? 14.92548 -23.72991 1.18257 1.000 32.74286 136 ASN B N 1
ATOM 2811 C CA . ASN B 1 114 ? 14.05600 -24.62691 1.93583 1.000 37.58745 136 ASN B CA 1
ATOM 2812 C C . ASN B 1 114 ? 14.61757 -24.97321 3.31726 1.000 38.04267 136 ASN B C 1
ATOM 2813 O O . ASN B 1 114 ? 13.91978 -25.62155 4.10208 1.000 38.44118 136 ASN B O 1
ATOM 2818 N N . ALA B 1 115 ? 15.85457 -24.56156 3.62072 1.000 34.76722 137 ALA B N 1
ATOM 2819 C CA . ALA B 1 115 ? 16.45951 -24.65424 4.95692 1.000 37.25924 137 ALA B CA 1
ATOM 2820 C C . ALA B 1 115 ? 16.57570 -26.09021 5.46663 1.000 36.24607 137 ALA B C 1
ATOM 2821 O O . ALA B 1 115 ? 16.60499 -26.32589 6.67820 1.000 35.15566 137 ALA B O 1
ATOM 2823 N N . ASP B 1 116 ? 16.66190 -27.06543 4.57145 1.000 32.70388 138 ASP B N 1
ATOM 2824 C CA . ASP B 1 116 ? 16.75265 -28.47092 4.95782 1.000 29.32065 138 ASP B CA 1
ATOM 2825 C C . ASP B 1 116 ? 18.17479 -28.95545 4.68670 1.000 42.18510 138 ASP B C 1
ATOM 2826 O O . ASP B 1 116 ? 18.56271 -29.15248 3.53005 1.000 29.18229 138 ASP B O 1
ATOM 2831 N N . VAL B 1 117 ? 18.94824 -29.14727 5.75165 1.000 40.89937 139 VAL B N 1
ATOM 2832 C CA . VAL B 1 117 ? 20.29634 -29.68651 5.64631 1.000 38.94312 139 VAL B CA 1
ATOM 2833 C C . VAL B 1 117 ? 20.39060 -31.06838 6.29180 1.000 37.34364 139 VAL B C 1
ATOM 2834 O O . VAL B 1 117 ? 21.46970 -31.48441 6.71095 1.000 35.45196 139 VAL B O 1
ATOM 2838 N N . SER B 1 118 ? 19.27579 -31.79503 6.37521 1.000 35.17196 140 SER B N 1
ATOM 2839 C CA . SER B 1 118 ? 19.30330 -33.10213 7.02034 1.000 43.37763 140 SER B CA 1
ATOM 2840 C C . SER B 1 118 ? 19.75486 -34.21135 6.08149 1.000 44.47600 140 SER B C 1
ATOM 2841 O O . SER B 1 118 ? 20.04486 -35.31624 6.55271 1.000 40.65141 140 SER B O 1
ATOM 2844 N N . GLY B 1 119 ? 19.82818 -33.94369 4.77872 1.000 42.92289 141 GLY B N 1
ATOM 2845 C CA . GLY B 1 119 ? 20.31499 -34.92056 3.82603 1.000 43.93306 141 GLY B CA 1
ATOM 2846 C C . GLY B 1 119 ? 19.22781 -35.85128 3.33096 1.000 39.29475 141 GLY B C 1
ATOM 2847 O O . GLY B 1 119 ? 18.03252 -35.65452 3.56038 1.000 39.57793 141 GLY B O 1
ATOM 2848 N N . GLU B 1 120 ? 19.66609 -36.88939 2.62165 1.000 41.41640 142 GLU B N 1
ATOM 2849 C CA . GLU B 1 120 ? 18.74338 -37.92313 2.16572 1.000 48.79692 142 GLU B CA 1
ATOM 2850 C C . GLU B 1 120 ? 18.47494 -38.89923 3.30457 1.000 56.63771 142 GLU B C 1
ATOM 2851 O O . GLU B 1 120 ? 19.42294 -39.45482 3.86726 1.000 46.73137 142 GLU B O 1
ATOM 2857 N N . PRO B 1 121 ? 17.21263 -39.13980 3.66016 1.000 67.31149 143 PRO B N 1
ATOM 2858 C CA . PRO B 1 121 ? 16.91404 -39.97361 4.83670 1.000 73.65958 143 PRO B CA 1
ATOM 2859 C C . PRO B 1 121 ? 17.48300 -41.37660 4.69022 1.000 74.82872 143 PRO B C 1
ATOM 2860 O O . PRO B 1 121 ? 17.19785 -42.08771 3.72335 1.000 77.39869 143 PRO B O 1
ATOM 2864 N N . GLY B 1 122 ? 18.30532 -41.76822 5.66271 1.000 74.59410 144 GLY B N 1
ATOM 2865 C CA . GLY B 1 122 ? 18.93580 -43.06645 5.68408 1.000 74.88306 144 GLY B CA 1
ATOM 2866 C C . GLY B 1 122 ? 20.40382 -43.06579 5.30860 1.000 75.28584 144 GLY B C 1
ATOM 2867 O O . GLY B 1 122 ? 21.12370 -43.99850 5.68322 1.000 80.97775 144 GLY B O 1
ATOM 2868 N N . LYS B 1 123 ? 20.86768 -42.04677 4.58665 1.000 67.46634 145 LYS B N 1
ATOM 2869 C CA . LYS B 1 123 ? 22.24950 -41.99295 4.12872 1.000 59.73338 145 LYS B CA 1
ATOM 2870 C C . LYS B 1 123 ? 23.16179 -41.19590 5.05086 1.000 53.03619 145 LYS B C 1
ATOM 2871 O O . LYS B 1 123 ? 24.38571 -41.27591 4.89705 1.000 49.05910 145 LYS B O 1
ATOM 2877 N N . ASN B 1 124 ? 22.60218 -40.43582 5.99095 1.000 47.17135 146 ASN B N 1
ATOM 2878 C CA . ASN B 1 124 ? 23.37161 -39.66638 6.96510 1.000 49.01898 146 ASN B CA 1
ATOM 2879 C C . ASN B 1 124 ? 24.44689 -38.82863 6.27079 1.000 44.89328 146 ASN B C 1
ATOM 2880 O O . ASN B 1 124 ? 25.64110 -38.93163 6.55319 1.000 49.12985 146 ASN B O 1
ATOM 2885 N N . ASN B 1 125 ? 23.99848 -37.99709 5.33010 1.000 44.89751 147 ASN B N 1
ATOM 2886 C CA . ASN B 1 125 ? 24.90757 -37.15916 4.55749 1.000 39.74364 147 ASN B CA 1
ATOM 2887 C C . ASN B 1 125 ? 24.49587 -35.69534 4.62486 1.000 38.47619 147 ASN B C 1
ATOM 2888 O O . ASN B 1 125 ? 24.73074 -34.93342 3.68362 1.000 37.02930 147 ASN B O 1
ATOM 2893 N N . GLY B 1 126 ? 23.86420 -35.28707 5.72652 1.000 33.08229 148 GLY B N 1
ATOM 2894 C CA . GLY B 1 126 ? 23.48610 -33.89254 5.85785 1.000 32.18948 148 GLY B CA 1
ATOM 2895 C C . GLY B 1 126 ? 24.69212 -32.97802 5.94069 1.000 36.95146 148 GLY B C 1
ATOM 2896 O O . GLY B 1 126 ? 24.72286 -31.91517 5.31767 1.000 36.49956 148 GLY B O 1
ATOM 2897 N N . LEU B 1 127 ? 25.71226 -33.39404 6.69275 1.000 31.25494 149 LEU B N 1
ATOM 2898 C CA . LEU B 1 127 ? 26.91497 -32.59087 6.86533 1.000 37.85820 149 LEU B CA 1
ATOM 2899 C C . LEU B 1 127 ? 27.79415 -32.57214 5.62588 1.000 39.07343 149 LEU B C 1
ATOM 2900 O O . LEU B 1 127 ? 28.67810 -31.71571 5.52382 1.000 38.47486 149 LEU B O 1
ATOM 2905 N N . THR B 1 128 ? 27.58839 -33.49742 4.69659 1.000 35.37398 150 THR B N 1
ATOM 2906 C CA . THR B 1 128 ? 28.51627 -33.68471 3.59407 1.000 36.72796 150 THR B CA 1
ATOM 2907 C C . THR B 1 128 ? 27.92683 -33.41100 2.21646 1.000 38.49260 150 THR B C 1
ATOM 2908 O O . THR B 1 128 ? 28.67158 -33.00141 1.32279 1.000 35.23678 150 THR B O 1
ATOM 2912 N N . HIS B 1 129 ? 26.62423 -33.62644 2.00923 1.000 34.39052 151 HIS B N 1
ATOM 2913 C CA . HIS B 1 129 ? 26.05584 -33.54080 0.66976 1.000 34.97425 151 HIS B CA 1
ATOM 2914 C C . HIS B 1 129 ? 24.76282 -32.74103 0.56347 1.000 34.63003 151 HIS B C 1
ATOM 2915 O O . HIS B 1 129 ? 24.21279 -32.65227 -0.53991 1.000 33.17076 151 HIS B O 1
ATOM 2922 N N . SER B 1 130 ? 24.26073 -32.15684 1.65901 1.000 37.42093 152 SER B N 1
ATOM 2923 C CA . SER B 1 130 ? 22.96036 -31.48932 1.60728 1.000 27.09780 152 SER B CA 1
ATOM 2924 C C . SER B 1 130 ? 22.94024 -30.36722 0.56940 1.000 29.63777 152 SER B C 1
ATOM 2925 O O . SER B 1 130 ? 21.97486 -30.23676 -0.19531 1.000 29.86778 152 SER B O 1
ATOM 2928 N N . TRP B 1 131 ? 23.99868 -29.56219 0.50852 1.000 24.98027 153 TRP B N 1
ATOM 2929 C CA . TRP B 1 131 ? 24.01736 -28.44510 -0.42485 1.000 26.97488 153 TRP B CA 1
ATOM 2930 C C . TRP B 1 131 ? 24.39664 -28.86254 -1.84244 1.000 26.04631 153 TRP B C 1
ATOM 2931 O O . TRP B 1 131 ? 24.35393 -28.02594 -2.75236 1.000 26.47341 153 TRP B O 1
ATOM 2942 N N . LEU B 1 132 ? 24.72897 -30.13314 -2.05246 1.000 28.07221 154 LEU B N 1
ATOM 2943 C CA . LEU B 1 132 ? 25.07714 -30.65365 -3.36347 1.000 34.92669 154 LEU B CA 1
ATOM 2944 C C . LEU B 1 132 ? 23.91730 -31.35434 -4.05860 1.000 41.55931 154 LEU B C 1
ATOM 2945 O O . LEU B 1 132 ? 24.05688 -31.73597 -5.22697 1.000 37.25102 154 LEU B O 1
ATOM 2950 N N . GLY B 1 133 ? 22.78713 -31.53687 -3.37821 1.000 34.36894 155 GLY B N 1
ATOM 2951 C CA . GLY B 1 133 ? 21.65854 -32.21381 -3.98741 1.000 27.49526 155 GLY B CA 1
ATOM 2952 C C . GLY B 1 133 ? 20.89912 -33.11907 -3.03689 1.000 32.11300 155 GLY B C 1
ATOM 2953 O O . GLY B 1 133 ? 19.84508 -33.64650 -3.39465 1.000 29.18447 155 GLY B O 1
ATOM 2954 N N . ALA B 1 134 ? 21.40048 -33.29681 -1.81198 1.000 31.21059 156 ALA B N 1
ATOM 2955 C CA . ALA B 1 134 ? 20.80175 -34.28320 -0.92047 1.000 30.40202 156 ALA B CA 1
ATOM 2956 C C . ALA B 1 134 ? 19.58480 -33.75942 -0.15953 1.000 34.93841 156 ALA B C 1
ATOM 2957 O O . ALA B 1 134 ? 18.79592 -34.57293 0.33378 1.000 37.06457 156 ALA B O 1
ATOM 2959 N N . SER B 1 135 ? 19.40786 -32.43730 -0.04465 1.000 27.83414 157 SER B N 1
ATOM 2960 C CA . SER B 1 135 ? 18.19775 -31.90651 0.57778 1.000 27.34964 157 SER B CA 1
ATOM 2961 C C . SER B 1 135 ? 18.03504 -30.39926 0.40893 1.000 28.67360 157 SER B C 1
ATOM 2962 O O . SER B 1 135 ? 16.91676 -29.91890 0.19520 1.000 30.71263 157 SER B O 1
ATOM 2965 N N . LEU B 1 136 ? 19.12726 -29.64284 0.50584 1.000 30.78421 158 LEU B N 1
ATOM 2966 C CA . LEU B 1 136 ? 19.04113 -28.18640 0.52984 1.000 29.98476 158 LEU B CA 1
ATOM 2967 C C . LEU B 1 136 ? 18.88681 -27.62189 -0.88021 1.000 28.55462 158 LEU B C 1
ATOM 2968 O O . LEU B 1 136 ? 19.64299 -27.98012 -1.78875 1.000 24.33619 158 LEU B O 1
ATOM 2973 N N . THR B 1 137 ? 17.91204 -26.72723 -1.05216 1.000 24.28154 159 THR B N 1
ATOM 2974 C CA . THR B 1 137 ? 17.63628 -26.08892 -2.33082 1.000 24.26238 159 THR B CA 1
ATOM 2975 C C . THR B 1 137 ? 17.29829 -24.61783 -2.11021 1.000 27.18535 1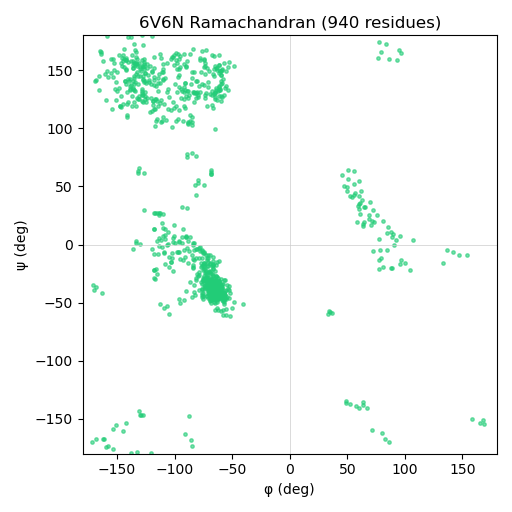59 THR B C 1
ATOM 2976 O O . THR B 1 137 ? 16.85591 -24.21302 -1.02986 1.000 30.81308 159 THR B O 1
ATOM 2980 N N . VAL B 1 138 ? 17.49271 -23.81989 -3.16218 1.000 26.59897 160 VAL B N 1
ATOM 2981 C CA . VAL B 1 138 ? 17.30273 -22.37300 -3.08690 1.000 24.84296 160 VAL B CA 1
ATOM 2982 C C . VAL B 1 138 ? 17.07077 -21.85306 -4.50331 1.000 26.99305 160 VAL B C 1
ATOM 2983 O O . VAL B 1 138 ? 17.57788 -22.41518 -5.47924 1.000 28.72168 160 VAL B O 1
ATOM 2987 N N . SER B 1 139 ? 16.28153 -20.77855 -4.61580 1.000 22.35253 161 SER B N 1
ATOM 2988 C CA . SER B 1 139 ? 15.93756 -20.20346 -5.91018 1.000 26.28129 161 SER B CA 1
ATOM 2989 C C . SER B 1 139 ? 16.73529 -18.93789 -6.18417 1.000 22.41491 161 SER B C 1
ATOM 2990 O O . SER B 1 139 ? 17.25171 -18.30246 -5.25973 1.000 23.83154 161 SER B O 1
ATOM 2993 N N . PRO B 1 140 ? 16.85098 -18.53133 -7.46274 1.000 20.67649 162 PRO B N 1
ATOM 2994 C CA . PRO B 1 140 ? 17.53053 -17.25656 -7.75907 1.000 23.33063 162 PRO B CA 1
ATOM 2995 C C . PRO B 1 140 ? 16.98772 -16.07447 -6.96029 1.000 33.79373 162 PRO B C 1
ATOM 2996 O O . PRO B 1 140 ? 17.77647 -15.26215 -6.46049 1.000 32.38594 162 PRO B O 1
ATOM 3000 N N . VAL B 1 141 ? 15.66721 -15.96900 -6.79183 1.000 27.48298 163 VAL B N 1
ATOM 3001 C CA A VAL B 1 141 ? 15.13247 -14.84561 -6.03113 0.492 26.61930 163 VAL B CA 1
ATOM 3002 C CA B VAL B 1 141 ? 15.09807 -14.86585 -6.01713 0.508 26.63936 163 VAL B CA 1
ATOM 3003 C C . VAL B 1 141 ? 15.58751 -14.91789 -4.57826 1.000 29.71884 163 VAL B C 1
ATOM 3004 O O . VAL B 1 141 ? 15.93173 -13.89220 -3.97899 1.000 23.48989 163 VAL B O 1
ATOM 3011 N N . GLU B 1 142 ? 15.63485 -16.12204 -4.00285 1.000 24.01198 164 GLU B N 1
ATOM 3012 C CA . GLU B 1 142 ? 16.07253 -16.26993 -2.62180 1.000 28.41754 164 GLU B CA 1
ATOM 3013 C C . GLU B 1 142 ? 17.55900 -15.95692 -2.47142 1.000 26.37324 164 GLU B C 1
ATOM 3014 O O . GLU B 1 142 ? 17.96882 -15.35214 -1.47216 1.000 32.86456 164 GLU B O 1
ATOM 3020 N N . GLN B 1 143 ? 18.37836 -16.35355 -3.44512 1.000 28.19071 165 GLN B N 1
ATOM 3021 C CA . GLN B 1 143 ? 19.78471 -15.95841 -3.44261 1.000 25.51725 165 GLN B CA 1
ATOM 3022 C C . GLN B 1 143 ? 19.92770 -14.43790 -3.42170 1.000 25.98772 165 GLN B C 1
ATOM 3023 O O . GLN B 1 143 ? 20.68012 -13.88418 -2.60934 1.000 27.13481 165 GLN B O 1
ATOM 3029 N N . VAL B 1 144 ? 19.21660 -13.74481 -4.31850 1.000 21.90237 166 VAL B N 1
ATOM 3030 C CA . VAL B 1 144 ? 19.27884 -12.28238 -4.34439 1.000 27.42929 166 VAL B CA 1
ATOM 3031 C C . VAL B 1 144 ? 18.84043 -11.69664 -3.00311 1.000 32.25118 166 VAL B C 1
ATOM 3032 O O . VAL B 1 144 ? 19.48638 -10.79061 -2.46413 1.000 26.66412 166 VAL B O 1
ATOM 3036 N N . GLY B 1 145 ? 17.73956 -12.20465 -2.44236 1.000 22.51213 167 GLY B N 1
ATOM 3037 C CA . GLY B 1 145 ? 17.26640 -11.67987 -1.17437 1.000 27.08584 167 GLY B CA 1
ATOM 3038 C C . GLY B 1 145 ? 18.25187 -11.92106 -0.04500 1.000 28.22434 167 GLY B C 1
ATOM 3039 O O . GLY B 1 145 ? 18.44137 -11.06381 0.82128 1.000 31.14928 167 GLY B O 1
ATOM 3040 N N . PHE B 1 146 ? 18.89789 -13.09009 -0.04367 1.000 28.83094 168 PHE B N 1
ATOM 3041 C CA . PHE B 1 146 ? 19.91012 -13.37610 0.96941 1.000 34.11735 168 PHE B CA 1
ATOM 3042 C C . PHE B 1 146 ? 21.12390 -12.46776 0.79565 1.000 33.89993 168 PHE B C 1
ATOM 3043 O O . PHE B 1 146 ? 21.62930 -11.89728 1.77042 1.000 26.63052 168 PHE B O 1
ATOM 3051 N N . ILE B 1 147 ? 21.57314 -12.28790 -0.44755 1.000 23.94846 169 ILE B N 1
ATOM 3052 C CA . ILE B 1 147 ? 22.75745 -11.47908 -0.71743 1.000 26.87498 169 ILE B CA 1
ATOM 3053 C C . ILE B 1 147 ? 22.48078 -10.01407 -0.41950 1.000 21.44365 169 ILE B C 1
ATOM 3054 O O . ILE B 1 147 ? 23.35964 -9.28694 0.05461 1.000 24.57896 169 ILE B O 1
ATOM 3059 N N . ARG B 1 148 ? 21.26532 -9.55114 -0.72080 1.000 20.92426 170 ARG B N 1
ATOM 3060 C CA . ARG B 1 148 ? 20.89886 -8.17752 -0.40430 1.000 28.27188 170 ARG B CA 1
ATOM 3061 C C . ARG B 1 148 ? 20.99387 -7.92344 1.09864 1.000 26.90950 170 ARG B C 1
ATOM 3062 O O . ARG B 1 148 ? 21.48860 -6.87620 1.52750 1.000 25.59180 170 ARG B O 1
ATOM 3070 N N . ARG B 1 149 ? 20.53467 -8.87804 1.90951 1.000 24.40366 171 ARG B N 1
ATOM 3071 C CA . ARG B 1 149 ? 20.64314 -8.74097 3.36270 1.000 28.25109 171 ARG B CA 1
ATOM 3072 C C . ARG B 1 149 ? 22.09820 -8.80303 3.82199 1.000 28.85558 171 ARG B C 1
ATOM 3073 O O . ARG B 1 149 ? 22.48789 -8.07719 4.74551 1.000 22.37668 171 ARG B O 1
ATOM 3081 N N . LEU B 1 150 ? 22.91912 -9.63209 3.16932 1.000 25.73925 172 LEU B N 1
ATOM 3082 C CA . LEU B 1 150 ? 24.34121 -9.70619 3.50604 1.000 29.34703 172 LEU B CA 1
ATOM 3083 C C . LEU B 1 150 ? 25.05463 -8.38800 3.22745 1.000 29.83841 172 LEU B C 1
ATOM 3084 O O . LEU B 1 150 ? 25.90170 -7.94945 4.02026 1.000 26.50517 172 LEU B O 1
ATOM 3089 N N . LEU B 1 151 ? 24.74590 -7.75508 2.09260 1.000 28.06393 173 LEU B N 1
ATOM 3090 C CA . LEU B 1 151 ? 25.38057 -6.48466 1.75531 1.000 36.88167 173 LEU B CA 1
ATOM 3091 C C . LEU B 1 151 ? 24.98546 -5.39176 2.73527 1.000 30.50615 173 LEU B C 1
ATOM 3092 O O . LEU B 1 151 ? 25.79760 -4.51553 3.05560 1.000 31.80206 173 LEU B O 1
ATOM 3097 N N . ALA B 1 152 ? 23.74212 -5.41760 3.21492 1.000 30.50710 174 ALA B N 1
ATOM 3098 C CA . ALA B 1 152 ? 23.28972 -4.41636 4.17148 1.000 28.93087 174 ALA B CA 1
ATOM 3099 C C . ALA B 1 152 ? 23.67799 -4.74851 5.60444 1.000 34.18873 174 ALA B C 1
ATOM 3100 O O . ALA B 1 152 ? 23.57723 -3.87647 6.47313 1.000 31.56768 174 ALA B O 1
ATOM 3102 N N . GLY B 1 153 ? 24.12020 -5.97377 5.86889 1.000 32.95175 175 GLY B N 1
ATOM 3103 C CA . GLY B 1 153 ? 24.42175 -6.37409 7.22514 1.000 31.10174 175 GLY B CA 1
ATOM 3104 C C . GLY B 1 153 ? 23.20651 -6.66035 8.07594 1.000 33.14331 175 GLY B C 1
ATOM 3105 O O . GLY B 1 153 ? 23.28991 -6.55812 9.30055 1.000 30.97923 175 GLY B O 1
ATOM 3106 N N . ASN B 1 154 ? 22.07796 -7.03455 7.46373 1.000 25.75729 176 ASN B N 1
ATOM 3107 C CA . ASN B 1 154 ? 20.82560 -7.24631 8.18556 1.000 27.88237 176 ASN B CA 1
ATOM 3108 C C . ASN B 1 154 ? 20.45781 -8.71774 8.35181 1.000 19.27736 176 ASN B C 1
ATOM 3109 O O . ASN B 1 154 ? 19.31727 -9.01302 8.71344 1.000 26.04579 176 ASN B O 1
ATOM 3114 N N . LEU B 1 155 ? 21.36348 -9.64801 8.05328 1.000 19.50772 177 LEU B N 1
ATOM 3115 C CA . LEU B 1 155 ? 21.08131 -11.04274 8.35214 1.000 20.39285 177 LEU B CA 1
ATOM 3116 C C . LEU B 1 155 ? 21.15163 -11.26750 9.86616 1.000 24.66490 177 LEU B C 1
ATOM 3117 O O . LEU B 1 155 ? 21.85382 -10.53925 10.57261 1.000 22.68945 177 LEU B O 1
ATOM 3122 N N . PRO B 1 156 ? 20.39885 -12.26880 10.40402 1.000 24.02715 178 PRO B N 1
ATOM 3123 C CA . PRO B 1 156 ? 20.35725 -12.51418 11.85443 1.000 29.98391 178 PRO B CA 1
ATOM 3124 C C . PRO B 1 156 ? 21.55693 -13.28615 12.40681 1.000 26.28776 178 PRO B C 1
ATOM 3125 O O . PRO B 1 156 ? 21.40633 -14.32271 13.05616 1.000 24.62429 178 PRO B O 1
ATOM 3129 N N . VAL B 1 157 ? 22.76082 -12.79122 12.11133 1.000 20.72044 179 VAL B N 1
ATOM 3130 C CA . VAL B 1 157 ? 24.00789 -13.21295 12.72701 1.000 20.55994 179 VAL B CA 1
ATOM 3131 C C . VAL B 1 157 ? 24.82038 -11.95273 12.98947 1.000 19.27335 179 VAL B C 1
ATOM 3132 O O . VAL B 1 157 ? 24.37612 -10.84113 12.69838 1.000 22.99841 179 VAL B O 1
ATOM 3136 N N . SER B 1 158 ? 26.01359 -12.12326 13.54414 1.000 19.81365 180 SER B N 1
ATOM 3137 C CA . SER B 1 158 ? 26.78496 -10.95946 13.96539 1.000 27.91235 180 SER B CA 1
ATOM 3138 C C . SER B 1 158 ? 27.14892 -10.09118 12.76140 1.000 33.52584 180 SER B C 1
ATOM 3139 O O . SER B 1 158 ? 27.26575 -10.57127 11.62776 1.000 26.78619 180 SER B O 1
ATOM 3142 N N . ARG B 1 159 ? 27.30371 -8.78820 13.01190 1.000 28.94381 181 ARG B N 1
ATOM 3143 C CA . ARG B 1 159 ? 27.67942 -7.88432 11.92887 1.000 35.70259 181 ARG B CA 1
ATOM 3144 C C . ARG B 1 159 ? 29.09212 -8.16752 11.43853 1.000 34.87476 181 ARG B C 1
ATOM 3145 O O . ARG B 1 159 ? 29.37057 -8.03521 10.24056 1.000 29.23503 181 ARG B O 1
ATOM 3147 N N . ASP B 1 160 ? 29.98694 -8.56814 12.34656 1.000 31.38401 182 ASP B N 1
ATOM 3148 C CA . ASP B 1 160 ? 31.36176 -8.86406 11.96060 1.000 35.06463 182 ASP B CA 1
ATOM 3149 C C . ASP B 1 160 ? 31.43380 -10.09539 11.06738 1.000 27.50193 182 ASP B C 1
ATOM 3150 O O . ASP B 1 160 ? 32.24980 -10.14545 10.14204 1.000 26.03215 182 ASP B O 1
ATOM 3155 N N . ALA B 1 161 ? 30.59797 -11.10215 11.33366 1.000 24.56521 183 ALA B N 1
ATOM 3156 C CA . ALA B 1 161 ? 30.57709 -12.28260 10.47742 1.000 28.18729 183 ALA B CA 1
ATOM 3157 C C . ALA B 1 161 ? 30.12331 -11.93724 9.06612 1.000 27.38409 183 ALA B C 1
ATOM 3158 O O . ALA B 1 161 ? 30.58876 -12.54908 8.09889 1.000 24.90117 183 ALA B O 1
ATOM 3160 N N . GLN B 1 162 ? 29.21817 -10.96592 8.93187 1.000 22.69226 184 GLN B N 1
ATOM 3161 C CA . GLN B 1 162 ? 28.77695 -10.54960 7.60922 1.000 28.45167 184 GLN B CA 1
ATOM 3162 C C . GLN B 1 162 ? 29.87525 -9.78495 6.87790 1.000 28.89082 184 GLN B C 1
ATOM 3163 O O . GLN B 1 162 ? 30.06172 -9.96837 5.67159 1.000 27.56453 184 GLN B O 1
ATOM 3169 N N . ALA B 1 163 ? 30.63544 -8.95144 7.59817 1.000 30.19714 185 ALA B N 1
ATOM 3170 C CA . ALA B 1 163 ? 31.74741 -8.24039 6.97353 1.000 21.39621 185 ALA B CA 1
ATOM 3171 C C . ALA B 1 163 ? 32.88596 -9.18757 6.61326 1.000 26.62106 185 ALA B C 1
ATOM 3172 O O . ALA B 1 163 ? 33.50079 -9.04594 5.54948 1.000 26.69080 185 ALA B O 1
ATOM 3174 N N . LYS B 1 164 ? 33.19728 -10.14893 7.49008 1.000 24.65474 186 LYS B N 1
ATOM 3175 C CA . LYS B 1 164 ? 34.24480 -11.11066 7.16875 1.000 24.42353 186 LYS B CA 1
ATOM 3176 C C . LYS B 1 164 ? 33.84698 -11.96975 5.97233 1.000 27.10838 186 LYS B C 1
ATOM 3177 O O . LYS B 1 164 ? 34.69245 -12.31423 5.13715 1.000 26.57710 186 LYS B O 1
ATOM 3183 N N . THR B 1 165 ? 32.55938 -12.30137 5.85968 1.000 25.21707 187 THR B N 1
ATOM 3184 C CA . THR B 1 165 ? 32.08635 -13.08327 4.71301 1.000 26.71211 187 THR B CA 1
ATOM 3185 C C . THR B 1 165 ? 32.19850 -12.29648 3.40536 1.000 26.93783 187 THR B C 1
ATOM 3186 O O . THR B 1 165 ? 32.66405 -12.82464 2.38565 1.000 25.61078 187 THR B O 1
ATOM 3190 N N . ARG B 1 166 ? 31.76290 -11.03495 3.40742 1.000 24.02451 188 ARG B N 1
ATOM 3191 C CA . ARG B 1 166 ? 31.90388 -10.20957 2.20930 1.000 28.26556 188 ARG B CA 1
ATOM 3192 C C . ARG B 1 166 ? 33.35943 -10.10408 1.76054 1.000 34.18596 188 ARG B C 1
ATOM 3193 O O . ARG B 1 166 ? 33.63382 -9.99116 0.55924 1.000 29.41007 188 ARG B O 1
ATOM 3201 N N . ALA B 1 167 ? 34.30351 -10.16400 2.70242 1.000 30.71113 189 ALA B N 1
ATOM 3202 C CA . ALA B 1 167 ? 35.70508 -9.92421 2.37687 1.000 28.29159 189 ALA B CA 1
ATOM 3203 C C . ALA B 1 167 ? 36.33946 -11.06320 1.58999 1.000 30.41039 189 ALA B C 1
ATOM 3204 O O . ALA B 1 167 ? 37.33989 -10.82970 0.90394 1.000 30.58903 189 ALA B O 1
ATOM 3206 N N . ILE B 1 168 ? 35.79825 -12.28020 1.65808 1.000 25.85999 190 ILE B N 1
ATOM 3207 C CA . ILE B 1 168 ? 36.41063 -13.41141 0.96048 1.000 24.20837 190 ILE B CA 1
ATOM 3208 C C . ILE B 1 168 ? 35.59229 -13.86241 -0.24429 1.000 23.30723 190 ILE B C 1
ATOM 3209 O O . ILE B 1 168 ? 35.93693 -14.86972 -0.87129 1.000 25.32531 190 ILE B O 1
ATOM 3214 N N . VAL B 1 169 ? 34.52303 -13.15998 -0.58902 1.000 24.99781 191 VAL B N 1
ATOM 3215 C CA . VAL B 1 169 ? 33.82839 -13.51190 -1.83647 1.000 25.90862 191 VAL B CA 1
ATOM 3216 C C . VAL B 1 169 ? 34.72053 -13.13449 -3.01781 1.000 20.21650 191 VAL B C 1
ATOM 3217 O O . VAL B 1 169 ? 35.23195 -12.00255 -3.06322 1.000 25.69848 191 VAL B O 1
ATOM 3221 N N . PRO B 1 170 ? 34.95586 -14.03535 -3.97337 1.000 30.57920 192 PRO B N 1
ATOM 3222 C CA . PRO B 1 170 ? 35.93610 -13.75361 -5.03731 1.000 33.80209 192 PRO B CA 1
ATOM 3223 C C . PRO B 1 170 ? 35.56079 -12.53732 -5.87563 1.000 24.73876 192 PRO B C 1
ATOM 3224 O O . PRO B 1 170 ? 34.38818 -12.19563 -6.02141 1.000 25.61259 192 PRO B O 1
ATOM 3228 N N . VAL B 1 171 ? 36.57478 -11.89999 -6.46543 1.000 29.39833 193 VAL B N 1
ATOM 3229 C CA . VAL B 1 171 ? 36.38465 -10.65003 -7.19486 1.000 30.64265 193 VAL B CA 1
ATOM 3230 C C . VAL B 1 171 ? 36.75304 -10.83803 -8.66068 1.000 34.08013 193 VAL B C 1
ATOM 3231 O O . VAL B 1 171 ? 37.77339 -11.45409 -8.99000 1.000 27.17423 193 VAL B O 1
ATOM 3235 N N . PHE B 1 172 ? 35.92193 -10.27988 -9.53630 1.000 33.61864 194 PHE B N 1
ATOM 3236 C CA . PHE B 1 172 ? 36.10996 -10.33713 -10.97303 1.000 31.11038 194 PHE B CA 1
ATOM 3237 C C . PHE B 1 172 ? 35.90114 -8.94701 -11.54953 1.000 33.38709 194 PHE B C 1
ATOM 3238 O O . PHE B 1 172 ? 35.22470 -8.10295 -10.95841 1.000 26.31926 194 PHE B O 1
ATOM 3246 N N . TYR B 1 173 ? 36.49178 -8.71369 -12.71606 1.000 32.27378 195 TYR B N 1
ATOM 3247 C CA . TYR B 1 173 ? 36.37806 -7.43163 -13.39751 1.000 38.29286 195 TYR B CA 1
ATOM 3248 C C . TYR B 1 173 ? 35.71773 -7.64568 -14.74818 1.000 30.75907 195 TYR B C 1
ATOM 3249 O O . TYR B 1 173 ? 36.18733 -8.45059 -15.55867 1.000 33.46127 195 TYR B O 1
ATOM 3258 N N . ALA B 1 174 ? 34.62362 -6.94213 -14.96761 1.000 30.04543 196 ALA B N 1
ATOM 3259 C CA . ALA B 1 174 ? 33.79419 -7.02127 -16.15214 1.000 31.27324 196 ALA B CA 1
ATOM 3260 C C . ALA B 1 174 ? 33.89144 -5.72340 -16.93630 1.000 28.06038 196 ALA B C 1
ATOM 3261 O O . ALA B 1 174 ? 34.35488 -4.70741 -16.40611 1.000 30.57585 196 ALA B O 1
ATOM 3263 N N . PRO B 1 175 ? 33.46995 -5.71753 -18.21516 1.000 32.52133 197 PRO B N 1
ATOM 3264 C CA . PRO B 1 175 ? 33.59574 -4.50076 -19.03023 1.000 38.13093 197 PRO B CA 1
ATOM 3265 C C . PRO B 1 175 ? 32.99838 -3.26117 -18.38388 1.000 36.54918 197 PRO B C 1
ATOM 3266 O O . PRO B 1 175 ? 32.14355 -3.35965 -17.49055 1.000 32.69362 197 PRO B O 1
ATOM 3270 N N . GLU B 1 176 ? 33.47075 -2.08786 -18.81780 1.000 36.34337 198 GLU B N 1
ATOM 3271 C CA . GLU B 1 176 ? 32.95290 -0.79788 -18.35490 1.000 44.07441 198 GLU B CA 1
ATOM 3272 C C . GLU B 1 176 ? 33.11567 -0.61726 -16.84787 1.000 42.32107 198 GLU B C 1
ATOM 3273 O O . GLU B 1 176 ? 32.26350 -0.01314 -16.19225 1.000 43.13172 198 GLU B O 1
ATOM 3279 N N . SER B 1 177 ? 34.20361 -1.15466 -16.29248 1.000 40.47711 199 SER B N 1
ATOM 3280 C CA . SER B 1 177 ? 34.66693 -0.86346 -14.93803 1.000 41.80408 199 SER B CA 1
ATOM 3281 C C . SER B 1 177 ? 33.79893 -1.49519 -13.85462 1.000 36.28428 199 SER B C 1
ATOM 3282 O O . SER B 1 177 ? 33.84455 -1.06306 -12.70061 1.000 41.72730 199 SER B O 1
ATOM 3285 N N . TRP B 1 178 ? 33.00953 -2.51368 -14.18704 1.000 25.53411 200 TRP B N 1
ATOM 3286 C CA . TRP B 1 178 ? 32.24039 -3.20949 -13.16232 1.000 25.54675 200 TRP B CA 1
ATOM 3287 C C . TRP B 1 178 ? 33.15909 -4.08846 -12.32117 1.000 29.92829 200 TRP B C 1
ATOM 3288 O O . TRP B 1 178 ? 33.90897 -4.91039 -12.85443 1.000 31.06185 200 TRP B O 1
ATOM 3299 N N . SER B 1 179 ? 33.10860 -3.90185 -11.00438 1.000 31.58189 201 SER B N 1
ATOM 3300 C CA . SER B 1 179 ? 33.76632 -4.79277 -10.05782 1.000 32.14849 201 SER B CA 1
ATOM 3301 C C . SER B 1 179 ? 32.72600 -5.76296 -9.51041 1.000 21.52416 201 SER B C 1
ATOM 3302 O O . SER B 1 179 ? 31.75676 -5.34157 -8.87431 1.000 35.90949 201 SER B O 1
ATOM 3305 N N . VAL B 1 180 ? 32.93319 -7.05574 -9.74311 1.000 22.47689 202 VAL B N 1
ATOM 3306 C CA . VAL B 1 180 ? 31.90967 -8.06686 -9.50949 1.000 27.83866 202 VAL B CA 1
ATOM 3307 C C . VAL B 1 180 ? 32.41792 -9.04215 -8.46266 1.000 31.02235 202 VAL B C 1
ATOM 3308 O O . VAL B 1 180 ? 33.48189 -9.65062 -8.63574 1.000 33.00952 202 VAL B O 1
ATOM 3312 N N . HIS B 1 181 ? 31.65045 -9.19506 -7.38548 1.000 27.97742 203 HIS B N 1
ATOM 3313 C CA . HIS B 1 181 ? 31.96554 -10.10228 -6.28716 1.000 24.61459 203 HIS B CA 1
ATOM 3314 C C . HIS B 1 181 ? 30.95500 -11.23853 -6.33865 1.000 26.97771 203 HIS B C 1
ATOM 3315 O O . HIS B 1 181 ? 29.77594 -11.03006 -6.04495 1.000 31.35988 203 HIS B O 1
ATOM 3322 N N . GLY B 1 182 ? 31.40443 -12.43562 -6.70136 1.000 28.07078 204 GLY B N 1
ATOM 3323 C CA . GLY B 1 182 ? 30.46505 -13.51871 -6.92059 1.000 28.58948 204 GLY B CA 1
ATOM 3324 C C . GLY B 1 182 ? 31.06819 -14.88673 -6.69886 1.000 24.07389 204 GLY B C 1
ATOM 3325 O O . GLY B 1 182 ? 32.28894 -15.07661 -6.75885 1.000 22.54058 204 GLY B O 1
ATOM 3326 N N . LYS B 1 183 ? 30.17232 -15.85171 -6.47678 1.000 19.76376 205 LYS B N 1
ATOM 3327 C CA . LYS B 1 183 ? 30.51288 -17.23472 -6.16475 1.000 24.29341 205 LYS B CA 1
ATOM 3328 C C . LYS B 1 183 ? 29.80750 -18.14515 -7.15804 1.000 25.20823 205 LYS B C 1
ATOM 3329 O O . LYS B 1 183 ? 28.58431 -18.06455 -7.30717 1.000 30.83837 205 LYS B O 1
ATOM 3335 N N . THR B 1 184 ? 30.57618 -19.00312 -7.83574 1.000 20.73545 206 THR B N 1
ATOM 3336 C CA . THR B 1 184 ? 30.02121 -19.96458 -8.77219 1.000 20.30618 206 THR B CA 1
ATOM 3337 C C . THR B 1 184 ? 29.53590 -21.22752 -8.06396 1.000 29.73129 206 THR B C 1
ATOM 3338 O O . THR B 1 184 ? 29.84688 -21.48770 -6.89832 1.000 30.44224 206 THR B O 1
ATOM 3342 N N . GLY B 1 185 ? 28.79267 -22.03592 -8.81496 1.000 28.73650 207 GLY B N 1
ATOM 3343 C CA . GLY B 1 185 ? 28.38766 -23.35346 -8.36406 1.000 25.72510 207 GLY B CA 1
ATOM 3344 C C . GLY B 1 185 ? 27.97787 -24.20771 -9.53955 1.000 26.70987 207 GLY B C 1
ATOM 3345 O O . GLY B 1 185 ? 27.41733 -23.71349 -10.52046 1.000 26.53794 207 GLY B O 1
ATOM 3346 N N . THR B 1 186 ? 28.25047 -25.50301 -9.43084 1.000 28.55458 208 THR B N 1
ATOM 3347 C CA . THR B 1 186 ? 28.06668 -26.45184 -10.52102 1.000 28.15554 208 THR B CA 1
ATOM 3348 C C . THR B 1 186 ? 27.55692 -27.76386 -9.94614 1.000 33.72560 208 THR B C 1
ATOM 3349 O O . THR B 1 186 ? 28.05072 -28.22049 -8.91271 1.000 32.70835 208 THR B O 1
ATOM 3353 N N . GLY B 1 187 ? 26.59183 -28.37888 -10.61818 1.000 31.43268 209 GLY B N 1
ATOM 3354 C CA . GLY B 1 187 ? 26.08773 -29.64175 -10.12373 1.000 31.86504 209 GLY B CA 1
ATOM 3355 C C . GLY B 1 187 ? 25.20987 -30.33910 -11.13530 1.000 27.74027 209 GLY B C 1
ATOM 3356 O O . GLY B 1 187 ? 25.17276 -29.97782 -12.31367 1.000 29.92249 209 GLY B O 1
ATOM 3357 N N . PHE B 1 188 ? 24.50485 -31.36150 -10.65090 1.000 34.15106 210 PHE B N 1
ATOM 3358 C CA . PHE B 1 188 ? 23.56763 -32.13320 -11.45818 1.000 43.02971 210 PHE B CA 1
ATOM 3359 C C . PHE B 1 188 ? 22.23945 -32.24662 -10.72498 1.000 44.90862 210 PHE B C 1
ATOM 3360 O O . PHE B 1 188 ? 22.20759 -32.40879 -9.49934 1.000 36.42037 210 PHE B O 1
ATOM 3376 N N . ARG B 1 190 ? 18.80723 -34.35098 -9.78663 1.000 55.06631 212 ARG B N 1
ATOM 3377 C CA . ARG B 1 190 ? 18.60162 -35.75445 -9.46088 1.000 59.71382 212 ARG B CA 1
ATOM 3378 C C . ARG B 1 190 ? 17.50888 -36.34577 -10.34366 1.000 61.06305 212 ARG B C 1
ATOM 3379 O O . ARG B 1 190 ? 16.61690 -35.63693 -10.81638 1.000 59.96203 212 ARG B O 1
ATOM 3387 N N . ASP B 1 191 ? 17.58989 -37.65534 -10.57155 1.000 70.25609 213 ASP B N 1
ATOM 3388 C CA . ASP B 1 191 ? 16.59694 -38.34633 -11.38298 1.000 75.65322 213 ASP B CA 1
ATOM 3389 C C . ASP B 1 191 ? 15.47300 -38.86039 -10.47890 1.000 81.90286 213 ASP B C 1
ATOM 3390 O O . ASP B 1 191 ? 15.33180 -38.42657 -9.33174 1.000 76.49999 213 ASP B O 1
ATOM 3395 N N . GLU B 1 192 ? 14.66441 -39.79525 -10.98682 1.000 88.73574 214 GLU B N 1
ATOM 3396 C CA . GLU B 1 192 ? 13.51124 -40.27507 -10.23177 1.000 90.39963 214 GLU B CA 1
ATOM 3397 C C . GLU B 1 192 ? 13.92130 -41.17213 -9.06982 1.000 90.31930 214 GLU B C 1
ATOM 3398 O O . GLU B 1 192 ? 13.20490 -41.24589 -8.06479 1.000 89.23498 214 GLU B O 1
ATOM 3400 N N . LYS B 1 193 ? 15.05790 -41.86102 -9.18524 1.000 90.65224 215 LYS B N 1
ATOM 3401 C CA . LYS B 1 193 ? 15.52342 -42.72936 -8.11157 1.000 93.83356 215 LYS B CA 1
ATOM 3402 C C . LYS B 1 193 ? 16.29455 -41.97566 -7.03548 1.000 95.89675 215 LYS B C 1
ATOM 3403 O O . LYS B 1 193 ? 16.45706 -42.49872 -5.92761 1.000 105.28435 215 LYS B O 1
ATOM 3405 N N . GLY B 1 194 ? 16.76490 -40.76495 -7.32873 1.000 87.06236 216 GLY B N 1
ATOM 3406 C CA . GLY B 1 194 ? 17.55794 -39.99481 -6.39227 1.000 81.23017 216 GLY B CA 1
ATOM 3407 C C . GLY B 1 194 ? 19.02786 -39.90397 -6.73490 1.000 81.66213 216 GLY B C 1
ATOM 3408 O O . GLY B 1 194 ? 19.79286 -39.32978 -5.95086 1.000 82.06248 216 GLY B O 1
ATOM 3409 N N . ASN B 1 195 ? 19.45154 -40.45004 -7.87539 1.000 81.61030 217 ASN B N 1
ATOM 3410 C CA . ASN B 1 195 ? 20.83033 -40.41971 -8.33573 1.000 77.55941 217 ASN B CA 1
ATOM 3411 C C . ASN B 1 195 ? 21.08486 -39.17855 -9.18916 1.000 70.06983 217 ASN B C 1
ATOM 3412 O O . ASN B 1 195 ? 20.15896 -38.63776 -9.80329 1.000 70.83549 217 ASN B O 1
ATOM 3414 N N . PRO B 1 196 ? 22.32705 -38.69526 -9.23738 1.000 58.78171 218 PRO B N 1
ATOM 3415 C CA . PRO B 1 196 ? 22.63320 -37.53618 -10.08956 1.000 52.32646 218 PRO B CA 1
ATOM 3416 C C . PRO B 1 196 ? 22.47450 -37.87529 -11.56692 1.000 53.50528 218 PRO B C 1
ATOM 3417 O O . PRO B 1 196 ? 23.01769 -38.86863 -12.05524 1.000 51.25258 218 PRO B O 1
ATOM 3421 N N . ASP B 1 197 ? 21.72380 -37.03570 -12.27571 1.000 52.23402 219 ASP B N 1
ATOM 3422 C CA . ASP B 1 197 ? 21.49404 -37.20834 -13.70650 1.000 55.73741 219 ASP B CA 1
ATOM 3423 C C . ASP B 1 197 ? 22.54445 -36.39560 -14.45551 1.000 52.28784 219 ASP B C 1
ATOM 3424 O O . ASP B 1 197 ? 22.46308 -35.16432 -14.51006 1.000 45.24403 219 ASP B O 1
ATOM 3429 N N . ARG B 1 198 ? 23.52435 -37.08460 -15.04448 1.000 47.20173 220 ARG B N 1
ATOM 3430 C CA . ARG B 1 198 ? 24.63535 -36.39192 -15.68371 1.000 47.15725 220 ARG B CA 1
ATOM 3431 C C . ARG B 1 198 ? 24.24280 -35.72219 -16.99537 1.000 45.48789 220 ARG B C 1
ATOM 3432 O O . ARG B 1 198 ? 25.04877 -34.96395 -17.54735 1.000 43.64005 220 ARG B O 1
ATOM 3440 N N . SER B 1 199 ? 23.03788 -35.97593 -17.50276 1.000 45.74151 221 SER B N 1
ATOM 3441 C CA . SER B 1 199 ? 22.50335 -35.23722 -18.63862 1.000 44.86507 221 SER B CA 1
ATOM 3442 C C . SER B 1 199 ? 21.72193 -33.99898 -18.21005 1.000 50.59820 221 SER B C 1
ATOM 3443 O O . SER B 1 199 ? 21.10056 -33.34972 -19.05645 1.000 41.50233 221 SER B O 1
ATOM 3446 N N . ARG B 1 200 ? 21.73306 -33.66180 -16.91904 1.000 40.62205 222 ARG B N 1
ATOM 3447 C CA . ARG B 1 200 ? 21.06086 -32.46469 -16.40673 1.000 38.14648 222 ARG B CA 1
ATOM 3448 C C . ARG B 1 200 ? 21.99219 -31.66681 -15.49739 1.000 41.84910 222 ARG B C 1
ATOM 3449 O O . ARG B 1 200 ? 21.69636 -31.45242 -14.31570 1.000 41.97424 222 ARG B O 1
ATOM 3457 N N . PRO B 1 201 ? 23.11669 -31.18327 -16.02121 1.000 35.32666 223 PRO B N 1
ATOM 3458 C CA . PRO B 1 201 ? 23.98256 -30.31397 -15.22276 1.000 33.43073 223 PRO B CA 1
ATOM 3459 C C . PRO B 1 201 ? 23.38219 -28.92371 -15.09588 1.000 33.53164 223 PRO B C 1
ATOM 3460 O O . PRO B 1 201 ? 22.53401 -28.51007 -15.88774 1.000 30.98396 223 PRO B O 1
ATOM 3464 N N . PHE B 1 202 ? 23.83717 -28.20290 -14.07146 1.000 29.61049 224 PHE B N 1
ATOM 3465 C CA . PHE B 1 202 ? 23.40356 -26.83204 -13.85032 1.000 27.61601 224 PHE B CA 1
ATOM 3466 C C . PHE B 1 202 ? 24.57606 -26.00600 -13.34447 1.000 27.87885 224 PHE B C 1
ATOM 3467 O O . PHE B 1 202 ? 25.56233 -26.53308 -12.82141 1.000 26.97516 224 PHE B O 1
ATOM 3475 N N . GLY B 1 203 ? 24.45900 -24.69718 -13.52453 1.000 24.91734 225 GLY B N 1
ATOM 3476 C CA . GLY B 1 203 ? 25.48909 -23.77607 -13.09131 1.000 23.88443 225 GLY B CA 1
ATOM 3477 C C . GLY B 1 203 ? 24.89991 -22.52402 -12.48245 1.000 25.63899 225 GLY B C 1
ATOM 3478 O O . GLY B 1 203 ? 23.88373 -22.01696 -12.96378 1.000 23.90544 225 GLY B O 1
ATOM 3479 N N . TRP B 1 204 ? 25.52531 -22.03805 -11.40905 1.000 22.57798 226 TRP B N 1
ATOM 3480 C CA . TRP B 1 204 ? 25.16975 -20.80310 -10.72981 1.000 25.85446 226 TRP B CA 1
ATOM 3481 C C . TRP B 1 204 ? 26.27275 -19.76448 -10.88059 1.000 27.22707 226 TRP B C 1
ATOM 3482 O O . TRP B 1 204 ? 27.46183 -20.09678 -10.85192 1.000 20.56074 226 TRP B O 1
ATOM 3493 N N . PHE B 1 205 ? 25.87174 -18.49399 -10.94398 1.000 25.09680 227 PHE B N 1
ATOM 3494 C CA . PHE B 1 205 ? 26.73857 -17.39473 -10.52765 1.000 24.26303 227 PHE B CA 1
ATOM 3495 C C . PHE B 1 205 ? 25.88454 -16.35395 -9.81846 1.000 23.78688 227 PHE B C 1
ATOM 3496 O O . PHE B 1 205 ? 24.94905 -15.81196 -10.41943 1.000 20.49454 227 PHE B O 1
ATOM 3504 N N . VAL B 1 206 ? 26.21000 -16.07380 -8.55274 1.000 22.78499 228 VAL B N 1
ATOM 3505 C CA . VAL B 1 206 ? 25.44352 -15.15321 -7.71814 1.000 20.76706 228 VAL B CA 1
ATOM 3506 C C . VAL B 1 206 ? 26.41166 -14.21905 -7.00031 1.000 32.18709 228 VAL B C 1
ATOM 3507 O O . VAL B 1 206 ? 27.57150 -14.55760 -6.75638 1.000 30.21863 228 VAL B O 1
ATOM 3511 N N . GLY B 1 207 ? 25.91809 -13.03846 -6.64146 1.000 28.64558 229 GLY B N 1
ATOM 3512 C CA . GLY B 1 207 ? 26.78339 -12.08944 -5.95227 1.000 24.18550 229 GLY B CA 1
ATOM 3513 C C . GLY B 1 207 ? 26.26913 -10.66322 -6.09202 1.000 23.10986 229 GLY B C 1
ATOM 3514 O O . GLY B 1 207 ? 25.06366 -10.43066 -6.18126 1.000 19.44640 229 GLY B O 1
ATOM 3515 N N . TRP B 1 208 ? 27.21281 -9.72062 -6.07179 1.000 23.60561 230 TRP B N 1
ATOM 3516 C CA . TRP B 1 208 ? 26.89136 -8.30744 -6.21536 1.000 23.76028 230 TRP B CA 1
ATOM 3517 C C . TRP B 1 208 ? 28.00349 -7.63527 -7.00473 1.000 24.28058 230 TRP B C 1
ATOM 3518 O O . TRP B 1 208 ? 29.06260 -8.21924 -7.24420 1.000 27.74820 230 TRP B O 1
ATOM 3529 N N . ALA B 1 209 ? 27.74856 -6.40236 -7.43982 1.000 23.41952 231 ALA B N 1
ATOM 3530 C CA . ALA B 1 209 ? 28.70277 -5.70498 -8.28649 1.000 23.30460 231 ALA B CA 1
ATOM 3531 C C . ALA B 1 209 ? 28.54124 -4.20841 -8.08582 1.000 29.46725 231 ALA B C 1
ATOM 3532 O O . ALA B 1 209 ? 27.48124 -3.72813 -7.67809 1.000 29.79916 231 ALA B O 1
ATOM 3534 N N . GLU B 1 210 ? 29.61355 -3.47586 -8.37475 1.000 29.11288 232 GLU B N 1
ATOM 3535 C CA . GLU B 1 210 ? 29.65974 -2.04271 -8.13877 1.000 30.25276 232 GLU B CA 1
ATOM 3536 C C . GLU B 1 210 ? 30.32666 -1.34898 -9.31563 1.000 33.34913 232 GLU B C 1
ATOM 3537 O O . GLU B 1 210 ? 31.33132 -1.83302 -9.84361 1.000 31.37924 232 GLU B O 1
ATOM 3543 N N . ARG B 1 211 ? 29.75325 -0.22001 -9.72926 1.000 38.02404 233 ARG B N 1
ATOM 3544 C CA . ARG B 1 211 ? 30.37048 0.66294 -10.71576 1.000 39.84922 233 ARG B CA 1
ATOM 3545 C C . ARG B 1 211 ? 30.09458 2.09578 -10.28320 1.000 45.47651 233 ARG B C 1
ATOM 3546 O O . ARG B 1 211 ? 28.94254 2.54122 -10.31586 1.000 41.32318 233 ARG B O 1
ATOM 3554 N N . GLU B 1 212 ? 31.14701 2.80655 -9.87074 1.000 50.43225 234 GLU B N 1
ATOM 3555 C CA . GLU B 1 212 ? 31.05366 4.21510 -9.48160 1.000 55.45468 234 GLU B CA 1
ATOM 3556 C C . GLU B 1 212 ? 30.01843 4.42237 -8.37572 1.000 56.47749 234 GLU B C 1
ATOM 3557 O O . GLU B 1 212 ? 29.11572 5.25564 -8.48318 1.000 56.41842 234 GLU B O 1
ATOM 3563 N N . GLY B 1 213 ? 30.15218 3.64554 -7.30102 1.000 58.16273 235 GLY B N 1
ATOM 3564 C CA . GLY B 1 213 ? 29.28849 3.77612 -6.14673 1.000 64.24474 235 GLY B CA 1
ATOM 3565 C C . GLY B 1 213 ? 27.93344 3.10985 -6.25767 1.000 66.98984 235 GLY B C 1
ATOM 3566 O O . GLY B 1 213 ? 27.29895 2.85986 -5.22508 1.000 69.20584 235 GLY B O 1
ATOM 3567 N N . GLN B 1 214 ? 27.46231 2.81364 -7.46737 1.000 63.84892 236 GLN B N 1
ATOM 3568 C CA . GLN B 1 214 ? 26.16211 2.18408 -7.65498 1.000 53.38877 236 GLN B CA 1
ATOM 3569 C C . GLN B 1 214 ? 26.31119 0.66935 -7.60688 1.000 46.51988 236 GLN B C 1
ATOM 3570 O O . GLN B 1 214 ? 27.12268 0.09486 -8.34013 1.000 45.22715 236 GLN B O 1
ATOM 3576 N N . HIS B 1 215 ? 25.52851 0.02784 -6.74441 1.000 39.95772 237 HIS B N 1
ATOM 3577 C CA . HIS B 1 215 ? 25.61231 -1.40884 -6.53486 1.000 35.30468 237 HIS B CA 1
ATOM 3578 C C . HIS B 1 215 ? 24.38587 -2.11636 -7.09547 1.000 26.89308 237 HIS B C 1
ATOM 3579 O O . HIS B 1 215 ? 23.28231 -1.57212 -7.10318 1.000 28.20328 237 HIS B O 1
ATOM 3586 N N . ILE B 1 216 ? 24.59643 -3.35141 -7.55151 1.000 23.14738 238 ILE B N 1
ATOM 3587 C CA . ILE B 1 216 ? 23.52782 -4.24260 -7.97706 1.000 22.29608 238 ILE B CA 1
ATOM 3588 C C . ILE B 1 216 ? 23.77710 -5.59502 -7.32967 1.000 25.09928 238 ILE B C 1
ATOM 3589 O O . ILE B 1 216 ? 24.89369 -5.91617 -6.92230 1.000 29.27317 238 ILE B O 1
ATOM 3594 N N . VAL B 1 217 ? 22.71825 -6.39190 -7.24711 1.000 25.30018 239 VAL B N 1
ATOM 3595 C CA . VAL B 1 217 ? 22.78948 -7.75216 -6.73197 1.000 19.26406 239 VAL B CA 1
ATOM 3596 C C . VAL B 1 217 ? 22.16580 -8.65652 -7.77717 1.000 23.79395 239 VAL B C 1
ATOM 3597 O O . VAL B 1 217 ? 21.19092 -8.27438 -8.43045 1.000 27.87987 239 VAL B O 1
ATOM 3601 N N . PHE B 1 218 ? 22.74126 -9.84064 -7.96101 1.000 25.52162 240 PHE B N 1
ATOM 3602 C CA . PHE B 1 218 ? 22.39994 -10.64298 -9.12232 1.000 25.84574 240 PHE B CA 1
ATOM 3603 C C . PHE B 1 218 ? 22.42583 -12.12400 -8.78866 1.000 26.34481 240 PHE B C 1
ATOM 3604 O O . PHE B 1 218 ? 23.07413 -12.57004 -7.83864 1.000 24.98626 240 PHE B O 1
ATOM 3612 N N . ALA B 1 219 ? 21.75424 -12.89047 -9.63819 1.000 23.79290 241 ALA B N 1
ATOM 3613 C CA . ALA B 1 219 ? 21.79912 -14.34198 -9.53629 1.000 22.89954 241 ALA B CA 1
ATOM 3614 C C . ALA B 1 219 ? 21.42285 -14.88734 -10.89493 1.000 21.53317 241 ALA B C 1
ATOM 3615 O O . ALA B 1 219 ? 20.36825 -14.52974 -11.43002 1.000 25.01860 241 ALA B O 1
ATOM 3617 N N A ARG B 1 220 ? 22.28857 -15.72315 -11.46132 0.543 24.31896 242 ARG B N 1
ATOM 3618 N N B ARG B 1 220 ? 22.29340 -15.70624 -11.47399 0.457 24.07314 242 ARG B N 1
ATOM 3619 C CA A ARG B 1 220 ? 22.02390 -16.39568 -12.72290 0.543 22.39431 242 ARG B CA 1
ATOM 3620 C CA B ARG B 1 220 ? 21.99504 -16.39374 -12.71792 0.457 22.41221 242 ARG B CA 1
ATOM 3621 C C A ARG B 1 220 ? 22.07685 -17.89933 -12.49711 0.543 22.28931 242 ARG B C 1
ATOM 3622 C C B ARG B 1 220 ? 22.06824 -17.89557 -12.49005 0.457 22.24014 242 ARG B C 1
ATOM 3623 O O A ARG B 1 220 ? 22.99504 -18.40050 -11.84003 0.543 21.19811 242 ARG B O 1
ATOM 3624 O O B ARG B 1 220 ? 22.98873 -18.39197 -11.83328 0.457 21.05411 242 ARG B O 1
ATOM 3639 N N . LEU B 1 221 ? 21.09482 -18.61233 -13.04301 1.000 28.45661 243 LEU B N 1
ATOM 3640 C CA . LEU B 1 221 ? 21.00174 -20.05685 -12.90397 1.000 21.54646 243 LEU B CA 1
ATOM 3641 C C . LEU B 1 221 ? 20.68926 -20.63168 -14.27456 1.000 27.02644 243 LEU B C 1
ATOM 3642 O O . LEU B 1 221 ? 19.71683 -20.21477 -14.91443 1.000 27.15150 243 LEU B O 1
ATOM 3647 N N . ARG B 1 222 ? 21.53810 -21.54329 -14.74299 1.000 23.69057 244 ARG B N 1
ATOM 3648 C CA . ARG B 1 222 ? 21.30218 -22.28014 -15.97808 1.000 25.40194 244 ARG B CA 1
ATOM 3649 C C . ARG B 1 222 ? 21.12353 -23.74920 -15.62694 1.000 34.49482 244 ARG B C 1
ATOM 3650 O O . ARG B 1 222 ? 21.99872 -24.34603 -14.99236 1.000 30.41064 244 ARG B O 1
ATOM 3658 N N . VAL B 1 223 ? 19.99091 -24.32463 -16.02015 1.000 32.00875 245 VAL B N 1
ATOM 3659 C CA . VAL B 1 223 ? 19.73773 -25.75206 -15.85668 1.000 35.17343 245 VAL B CA 1
ATOM 3660 C C . VAL B 1 223 ? 19.55847 -26.32926 -17.25103 1.000 36.84768 245 VAL B C 1
ATOM 3661 O O . VAL B 1 223 ? 18.63978 -25.93069 -17.97880 1.000 37.83493 245 VAL B O 1
ATOM 3665 N N . ALA B 1 224 ? 20.45265 -27.23155 -17.63847 1.000 37.19897 246 ALA B N 1
ATOM 3666 C CA . ALA B 1 224 ? 20.44337 -27.80303 -18.97659 1.000 37.00162 246 ALA B CA 1
ATOM 3667 C C . ALA B 1 224 ? 19.77002 -29.17116 -18.98027 1.000 39.44637 246 ALA B C 1
ATOM 3668 O O . ALA B 1 224 ? 19.55027 -29.78705 -17.93367 1.000 40.34040 246 ALA B O 1
ATOM 3670 N N . ASP B 1 225 ? 19.42947 -29.63445 -20.18642 1.000 36.45293 247 ASP B N 1
ATOM 3671 C CA . ASP B 1 225 ? 18.84373 -30.95569 -20.38470 1.000 44.53892 247 ASP B CA 1
ATOM 3672 C C . ASP B 1 225 ? 19.72100 -31.84912 -21.25223 1.000 43.55138 247 ASP B C 1
ATOM 3673 O O . ASP B 1 225 ? 19.25644 -32.89781 -21.71837 1.000 43.44729 247 ASP B O 1
ATOM 3678 N N . LYS B 1 226 ? 20.97220 -31.46249 -21.48027 1.000 40.43262 248 LYS B N 1
ATOM 3679 C CA . LYS B 1 226 ? 21.92873 -32.24973 -22.24238 1.000 42.23360 248 LYS B CA 1
ATOM 3680 C C . LYS B 1 226 ? 23.26089 -32.23449 -21.50891 1.000 46.56055 248 LYS B C 1
ATOM 3681 O O . LYS B 1 226 ? 23.53338 -31.30695 -20.73587 1.000 39.03378 248 LYS B O 1
ATOM 3687 N N . PRO B 1 227 ? 24.09819 -33.25173 -21.70956 1.000 45.66436 249 PRO B N 1
ATOM 3688 C CA . PRO B 1 227 ? 25.39132 -33.27995 -21.01492 1.000 46.78339 249 PRO B CA 1
ATOM 3689 C C . PRO B 1 227 ? 26.28842 -32.13636 -21.46141 1.000 55.05352 249 PRO B C 1
ATOM 3690 O O . PRO B 1 227 ? 26.17148 -31.61773 -22.57429 1.000 57.91836 249 PRO B O 1
ATOM 3694 N N . SER B 1 228 ? 27.19235 -31.73921 -20.56949 1.000 59.96338 250 SER B N 1
ATOM 3695 C CA . SER B 1 228 ? 28.09402 -30.62616 -20.82281 1.000 62.98656 250 SER B CA 1
ATOM 3696 C C . SER B 1 228 ? 29.53153 -31.06715 -20.58461 1.000 64.95735 250 SER B C 1
ATOM 3697 O O . SER B 1 228 ? 29.81245 -31.87833 -19.69775 1.000 63.64069 250 SER B O 1
ATOM 3700 N N . SER B 1 229 ? 30.44303 -30.51763 -21.38903 1.000 61.25962 251 SER B N 1
ATOM 3701 C CA . SER B 1 229 ? 31.84766 -30.90126 -21.29966 1.000 63.39463 251 SER B CA 1
ATOM 3702 C C . SER B 1 229 ? 32.57333 -30.15176 -20.18812 1.000 61.67693 251 SER B C 1
ATOM 3703 O O . SER B 1 229 ? 33.34909 -30.75242 -19.43631 1.000 66.26858 251 SER B O 1
ATOM 3706 N N . GLU B 1 230 ? 32.33467 -28.85420 -20.06368 1.000 58.19163 252 GLU B N 1
ATOM 3707 C CA . GLU B 1 230 ? 32.99369 -28.02224 -19.07178 1.000 47.35347 252 GLU B CA 1
ATOM 3708 C C . GLU B 1 230 ? 32.03218 -27.65152 -17.94520 1.000 39.17656 252 GLU B C 1
ATOM 3709 O O . GLU B 1 230 ? 30.81087 -27.67044 -18.12843 1.000 34.86194 252 GLU B O 1
ATOM 3715 N N . PRO B 1 231 ? 32.55094 -27.33231 -16.75612 1.000 43.63064 253 PRO B N 1
ATOM 3716 C CA . PRO B 1 231 ? 31.67169 -27.03575 -15.61212 1.000 31.67937 253 PRO B CA 1
ATOM 3717 C C . PRO B 1 231 ? 30.80022 -25.81295 -15.86137 1.000 31.78200 253 PRO B C 1
ATOM 3718 O O . PRO B 1 231 ? 31.28498 -24.75255 -16.26056 1.000 35.53353 253 PRO B O 1
ATOM 3722 N N . LEU B 1 232 ? 29.50362 -25.95832 -15.57575 1.000 29.32120 254 LEU B N 1
ATOM 3723 C CA . LEU B 1 232 ? 28.54395 -24.92853 -15.95864 1.000 29.06106 254 LEU B CA 1
ATOM 3724 C C . LEU B 1 232 ? 28.71044 -23.64670 -15.15212 1.000 28.39624 254 LEU B C 1
ATOM 3725 O O . LEU B 1 232 ? 28.46281 -22.55482 -15.68367 1.000 28.55599 254 LEU B O 1
ATOM 3730 N N . GLY B 1 233 ? 29.12030 -23.75229 -13.88329 1.000 28.84439 255 GLY B N 1
ATOM 3731 C CA . GLY B 1 233 ? 29.26267 -22.59690 -13.02076 1.000 25.88779 255 GLY B CA 1
ATOM 3732 C C . GLY B 1 233 ? 30.17054 -21.52906 -13.60684 1.000 29.96891 255 GLY B C 1
ATOM 3733 O O . GLY B 1 233 ? 29.75424 -20.38362 -13.83432 1.000 28.18302 255 GLY B O 1
ATOM 3734 N N . PRO B 1 234 ? 31.43823 -21.88324 -13.85170 1.000 28.53201 256 PRO B N 1
ATOM 3735 C CA . PRO B 1 234 ? 32.32740 -20.96064 -14.58001 1.000 29.78336 256 PRO B CA 1
ATOM 3736 C C . PRO B 1 234 ? 31.75700 -20.47711 -15.90262 1.000 32.13816 256 PRO B C 1
ATOM 3737 O O . PRO B 1 234 ? 31.92048 -19.29754 -16.23570 1.000 29.43583 256 PRO B O 1
ATOM 3741 N N . ALA B 1 235 ? 31.08494 -21.34941 -16.66351 1.000 30.03250 257 ALA B N 1
ATOM 3742 C CA . ALA B 1 235 ? 30.51498 -20.93073 -17.94336 1.000 34.41284 257 ALA B CA 1
ATOM 3743 C C . ALA B 1 235 ? 29.45145 -19.85618 -17.74661 1.000 34.20519 257 ALA B C 1
ATOM 3744 O O . ALA B 1 235 ? 29.42689 -18.84936 -18.46799 1.000 31.25998 257 ALA B O 1
ATOM 3746 N N . VAL B 1 236 ? 28.55268 -20.06539 -16.77633 1.000 24.30718 258 VAL B N 1
ATOM 3747 C CA . VAL B 1 236 ? 27.55283 -19.06029 -16.43280 1.000 24.53708 258 VAL B CA 1
ATOM 3748 C C . VAL B 1 236 ? 28.22917 -17.76656 -15.99473 1.000 30.00446 258 VAL B C 1
ATOM 3749 O O . VAL B 1 236 ? 27.77889 -16.66345 -16.33104 1.000 25.03114 258 VAL B O 1
ATOM 3753 N N . ARG B 1 237 ? 29.31422 -17.88488 -15.22395 1.000 25.93326 259 ARG B N 1
ATOM 3754 C CA A ARG B 1 237 ? 30.02145 -16.70184 -14.73973 0.489 26.50421 259 ARG B CA 1
ATOM 3755 C CA B ARG B 1 237 ? 30.02354 -16.70398 -14.73997 0.511 26.53341 259 ARG B CA 1
ATOM 3756 C C . ARG B 1 237 ? 30.59053 -15.89431 -15.89950 1.000 25.92576 259 ARG B C 1
ATOM 3757 O O . ARG B 1 237 ? 30.38762 -14.67569 -15.98404 1.000 25.73956 259 ARG B O 1
ATOM 3772 N N . ASP B 1 238 ? 31.29835 -16.56363 -16.81007 1.000 27.34463 260 ASP B N 1
ATOM 3773 C CA . ASP B 1 238 ? 31.90526 -15.87228 -17.94448 1.000 30.28796 260 ASP B CA 1
ATOM 3774 C C . ASP B 1 238 ? 30.85489 -15.17968 -18.80624 1.000 30.83961 260 ASP B C 1
ATOM 3775 O O . ASP B 1 238 ? 31.05906 -14.04373 -19.24653 1.000 30.61298 260 ASP B O 1
ATOM 3780 N N . ALA B 1 239 ? 29.71467 -15.83401 -19.04237 1.000 29.78755 261 ALA B N 1
ATOM 3781 C CA . ALA B 1 239 ? 28.65837 -15.18931 -19.81800 1.000 38.08687 261 ALA B CA 1
ATOM 3782 C C . ALA B 1 239 ? 28.07234 -13.99599 -19.07298 1.000 34.11066 261 ALA B C 1
ATOM 3783 O O . ALA B 1 239 ? 27.72458 -12.98113 -19.68911 1.000 30.86125 261 ALA B O 1
ATOM 3785 N N . PHE B 1 240 ? 27.95528 -14.09062 -17.74757 1.000 23.78771 262 PHE B N 1
ATOM 3786 C CA . PHE B 1 240 ? 27.37973 -12.97617 -17.00137 1.000 23.01347 262 PHE B CA 1
ATOM 3787 C C . PHE B 1 240 ? 28.32094 -11.77932 -16.98635 1.000 27.97210 262 PHE B C 1
ATOM 3788 O O . PHE B 1 240 ? 27.87199 -10.63347 -17.11159 1.000 32.80283 262 PHE B O 1
ATOM 3796 N N . LEU B 1 241 ? 29.63063 -12.02269 -16.86079 1.000 27.15259 263 LEU B N 1
ATOM 3797 C CA . LEU B 1 241 ? 30.58772 -10.91887 -16.88191 1.000 33.47410 263 LEU B CA 1
ATOM 3798 C C . LEU B 1 241 ? 30.52792 -10.15885 -18.20370 1.000 38.54035 263 LEU B C 1
ATOM 3799 O O . LEU B 1 241 ? 30.60056 -8.92502 -18.21905 1.000 43.91757 263 LEU B O 1
ATOM 3804 N N . ARG B 1 242 ? 30.39087 -10.87571 -19.32482 1.000 34.34184 264 ARG B N 1
ATOM 3805 C CA . ARG B 1 242 ? 30.31506 -10.20539 -20.62149 1.000 38.78484 264 ARG B CA 1
ATOM 3806 C C . ARG B 1 242 ? 29.02307 -9.40819 -20.78250 1.000 36.38698 264 ARG B C 1
ATOM 3807 O O . ARG B 1 242 ? 29.01368 -8.37878 -21.46946 1.000 39.50181 264 ARG B O 1
ATOM 3815 N N . ASP B 1 243 ? 27.93215 -9.86450 -20.17055 1.000 29.51316 265 ASP B N 1
ATOM 3816 C CA . ASP B 1 243 ? 26.61123 -9.28204 -20.35685 1.000 28.40135 265 ASP B CA 1
ATOM 3817 C C . ASP B 1 243 ? 26.25010 -8.21344 -19.32704 1.000 34.41271 265 ASP B C 1
ATOM 3818 O O . ASP B 1 243 ? 25.26357 -7.49598 -19.53405 1.000 34.23801 265 ASP B O 1
ATOM 3823 N N . ILE B 1 244 ? 27.00377 -8.08807 -18.22731 1.000 31.63568 266 ILE B N 1
ATOM 3824 C CA . ILE B 1 244 ? 26.51516 -7.31388 -17.08117 1.000 29.87145 266 ILE B CA 1
ATOM 3825 C C . ILE B 1 244 ? 26.31898 -5.84165 -17.43252 1.000 28.04289 266 ILE B C 1
ATOM 3826 O O . ILE B 1 244 ? 25.42872 -5.18179 -16.87891 1.000 29.32886 266 ILE B O 1
ATOM 3831 N N . ALA B 1 245 ? 27.12361 -5.30563 -18.35794 1.000 29.88421 267 ALA B N 1
ATOM 3832 C CA . ALA B 1 245 ? 26.98462 -3.90398 -18.74940 1.000 34.73376 267 ALA B CA 1
ATOM 3833 C C . ALA B 1 245 ? 25.58930 -3.61338 -19.29486 1.000 39.31121 267 ALA B C 1
ATOM 3834 O O . ALA B 1 245 ? 24.96826 -2.60364 -18.94064 1.000 38.14717 267 ALA B O 1
ATOM 3836 N N . ARG B 1 246 ? 25.08017 -4.47893 -20.17398 1.000 34.54003 268 ARG B N 1
ATOM 3837 C CA . ARG B 1 246 ? 23.75254 -4.22481 -20.72253 1.000 40.26248 268 ARG B CA 1
ATOM 3838 C C . ARG B 1 246 ? 22.65254 -4.66982 -19.76633 1.000 33.30838 268 ARG B C 1
ATOM 3839 O O . ARG B 1 246 ? 21.57575 -4.06508 -19.75024 1.000 37.07717 268 ARG B O 1
ATOM 3847 N N . LEU B 1 247 ? 22.90150 -5.70594 -18.96224 1.000 35.73242 269 LEU B N 1
ATOM 3848 C CA . LEU B 1 247 ? 21.89151 -6.15661 -18.00609 1.000 39.44556 269 LEU B CA 1
ATOM 3849 C C . LEU B 1 247 ? 21.61029 -5.11193 -16.93378 1.000 41.53773 269 LEU B C 1
ATOM 3850 O O . LEU B 1 247 ? 20.49468 -5.05700 -16.40313 1.000 46.15468 269 LEU B O 1
ATOM 3855 N N . ALA B 1 248 ? 22.59730 -4.27955 -16.60131 1.000 35.64799 270 ALA B N 1
ATOM 3856 C CA . ALA B 1 248 ? 22.47938 -3.31619 -15.51600 1.000 32.10343 270 ALA B CA 1
ATOM 3857 C C . ALA B 1 248 ? 22.18394 -1.90435 -16.00760 1.000 37.45156 270 ALA B C 1
ATOM 3858 O O . ALA B 1 248 ? 22.35101 -0.94538 -15.24888 1.000 41.46946 270 ALA B O 1
ATOM 3860 N N . VAL B 1 249 ? 21.73929 -1.75431 -17.25659 1.000 44.56830 271 VAL B N 1
ATOM 3861 C CA . VAL B 1 249 ? 21.58181 -0.41677 -17.81796 1.000 47.74584 271 VAL B CA 1
ATOM 3862 C C . VAL B 1 249 ? 20.35754 0.28686 -17.23944 1.000 53.45326 271 VAL B C 1
ATOM 3863 O O . VAL B 1 249 ? 20.32426 1.52163 -17.16127 1.000 58.71333 271 VAL B O 1
ATOM 3867 N N . HIS B 1 250 ? 19.34269 -0.46828 -16.80956 1.000 51.47896 272 HIS B N 1
ATOM 3868 C CA . HIS B 1 250 ? 18.10671 0.10919 -16.28977 1.000 55.15958 272 HIS B CA 1
ATOM 3869 C C . HIS B 1 250 ? 18.15734 0.36100 -14.78527 1.000 54.92854 272 HIS B C 1
ATOM 3870 O O . HIS B 1 250 ? 17.12142 0.29562 -14.11091 1.000 55.97118 272 HIS B O 1
ATOM 3877 N N . ARG B 1 251 ? 19.33316 0.66553 -14.24896 1.000 53.49588 273 ARG B N 1
ATOM 3878 C CA . ARG B 1 251 ? 19.53722 0.81434 -12.81236 1.000 53.55078 273 ARG B CA 1
ATOM 3879 C C . ARG B 1 251 ? 19.23453 2.22645 -12.31079 1.000 54.17802 273 ARG B C 1
ATOM 3880 O O . ARG B 1 251 ? 19.62820 3.21811 -12.92594 1.000 55.34496 273 ARG B O 1
ATOM 3888 N N . SER C 1 6 ? -31.10731 -30.90786 34.77428 1.000 88.51093 28 SER C N 1
ATOM 3889 C CA . SER C 1 6 ? -29.65578 -31.03589 34.83679 1.000 87.36777 28 SER C CA 1
ATOM 3890 C C . SER C 1 6 ? -29.11641 -30.55541 36.18020 1.000 81.08436 28 SER C C 1
ATOM 3891 O O . SER C 1 6 ? -29.56284 -29.54005 36.71453 1.000 79.45152 28 SER C O 1
ATOM 3894 N N . GLN C 1 7 ? -28.14794 -31.29461 36.71653 1.000 76.93036 29 GLN C N 1
ATOM 3895 C CA . GLN C 1 7 ? -27.55895 -31.00915 38.01678 1.000 64.44541 29 GLN C CA 1
ATOM 3896 C C . GLN C 1 7 ? -26.40516 -30.01809 37.94225 1.000 57.33831 29 GLN C C 1
ATOM 3897 O O . GLN C 1 7 ? -25.73650 -29.79070 38.95518 1.000 59.82054 29 GLN C O 1
ATOM 3903 N N . ALA C 1 8 ? -26.15400 -29.43146 36.77659 1.000 49.87091 30 ALA C N 1
ATOM 3904 C CA . ALA C 1 8 ? -25.03772 -28.51777 36.58511 1.000 44.78887 30 ALA C CA 1
ATOM 3905 C C . ALA C 1 8 ? -25.49956 -27.07393 36.74692 1.000 45.22053 30 ALA C C 1
ATOM 3906 O O . ALA C 1 8 ? -26.63153 -26.73120 36.39382 1.000 47.81432 30 ALA C O 1
ATOM 3908 N N . PHE C 1 9 ? -24.62074 -26.23294 37.29220 1.000 38.27054 31 PHE C N 1
ATOM 3909 C CA . PHE C 1 9 ? -24.91200 -24.81025 37.41272 1.000 40.50800 31 PHE C CA 1
ATOM 3910 C C . PHE C 1 9 ? -23.61500 -24.05294 37.65137 1.000 36.06105 31 PHE C C 1
ATOM 3911 O O . PHE C 1 9 ? -22.61832 -24.61623 38.11583 1.000 33.69975 31 PHE C O 1
ATOM 3919 N N . GLU C 1 10 ? -23.64557 -22.75816 37.33750 1.000 33.65690 32 GLU C N 1
ATOM 3920 C CA . GLU C 1 10 ? -22.51518 -21.87508 37.58751 1.000 35.43308 32 GLU C CA 1
ATOM 3921 C C . GLU C 1 10 ? -23.02269 -20.57055 38.18289 1.000 36.99838 32 GLU C C 1
ATOM 3922 O O . GLU C 1 10 ? -24.02372 -20.01959 37.71490 1.000 37.99769 32 GLU C O 1
ATOM 3928 N N . CYS C 1 11 ? -22.35276 -20.09348 39.22904 1.000 29.89014 33 CYS C N 1
ATOM 3929 C CA A CYS C 1 11 ? -22.67424 -18.82570 39.85754 0.619 27.43078 33 CYS C CA 1
ATOM 3930 C CA B CYS C 1 11 ? -22.67593 -18.80652 39.83699 0.381 27.32351 33 CYS C CA 1
ATOM 3931 C C . CYS C 1 11 ? -21.44296 -17.92640 39.85136 1.000 26.39868 33 CYS C C 1
ATOM 3932 O O . CYS C 1 11 ? -20.32489 -18.39837 40.07386 1.000 26.44717 33 CYS C O 1
ATOM 3937 N N . THR C 1 12 ? -21.65502 -16.63670 39.61117 1.000 25.11914 34 THR C N 1
ATOM 3938 C CA . THR C 1 12 ? -20.60027 -15.64210 39.76601 1.000 29.33270 34 THR C CA 1
ATOM 3939 C C . THR C 1 12 ? -21.22361 -14.44914 40.46453 1.000 27.81210 34 THR C C 1
ATOM 3940 O O . THR C 1 12 ? -22.18156 -13.86821 39.95331 1.000 31.63293 34 THR C O 1
ATOM 3944 N N . LEU C 1 13 ? -20.70902 -14.10498 41.63954 1.000 30.84200 35 LEU C N 1
ATOM 3945 C CA . LEU C 1 13 ? -21.20483 -12.97156 42.40271 1.000 24.43755 35 LEU C CA 1
ATOM 3946 C C . LEU C 1 13 ? -20.04580 -12.02911 42.67192 1.000 23.32029 35 LEU C C 1
ATOM 3947 O O . LEU C 1 13 ? -19.01588 -12.44784 43.20605 1.000 25.96289 35 LEU C O 1
ATOM 3952 N N . VAL C 1 14 ? -20.21154 -10.76549 42.30088 1.000 26.43574 36 VAL C N 1
ATOM 3953 C CA . VAL C 1 14 ? -19.21886 -9.73403 42.56277 1.000 26.77487 36 VAL C CA 1
ATOM 3954 C C . VAL C 1 14 ? -19.95754 -8.55882 43.17649 1.000 24.32092 36 VAL C C 1
ATOM 3955 O O . VAL C 1 14 ? -20.93794 -8.07452 42.60198 1.000 24.62546 36 VAL C O 1
ATOM 3959 N N . THR C 1 15 ? -19.50688 -8.11689 44.35109 1.000 24.46402 37 THR C N 1
ATOM 3960 C CA . THR C 1 15 ? -20.16449 -7.04166 45.08301 1.000 26.61921 37 THR C CA 1
ATOM 3961 C C . THR C 1 15 ? -19.14345 -5.95940 45.40076 1.000 26.84803 37 THR C C 1
ATOM 3962 O O . THR C 1 15 ? -17.94463 -6.21671 45.46345 1.000 26.91991 37 THR C O 1
ATOM 3966 N N . SER C 1 16 ? -19.63064 -4.73637 45.58532 1.000 28.24387 38 SER C N 1
ATOM 3967 C CA . SER C 1 16 ? -18.77681 -3.58735 45.86112 1.000 30.07743 38 SER C CA 1
ATOM 3968 C C . SER C 1 16 ? -18.67587 -3.38787 47.36563 1.000 39.77949 38 SER C C 1
ATOM 3969 O O . SER C 1 16 ? -19.68940 -3.42565 48.06749 1.000 41.81677 38 SER C O 1
ATOM 3972 N N . ILE C 1 17 ? -17.45642 -3.16634 47.85601 1.000 34.41905 39 ILE C N 1
ATOM 3973 C CA . ILE C 1 17 ? -17.27929 -2.91118 49.28196 1.000 40.34159 39 ILE C CA 1
ATOM 3974 C C . ILE C 1 17 ? -17.72323 -1.49785 49.63798 1.000 48.39454 39 ILE C C 1
ATOM 3975 O O . ILE C 1 17 ? -18.37763 -1.27869 50.66492 1.000 44.25761 39 ILE C O 1
ATOM 3980 N N . GLU C 1 18 ? -17.38896 -0.51814 48.79308 1.000 51.49241 40 GLU C N 1
ATOM 3981 C CA . GLU C 1 18 ? -17.68663 0.87137 49.12253 1.000 50.16242 40 GLU C CA 1
ATOM 3982 C C . GLU C 1 18 ? -19.18406 1.16317 49.10275 1.000 45.43003 40 GLU C C 1
ATOM 3983 O O . GLU C 1 18 ? -19.65476 1.99100 49.89115 1.000 46.87991 40 GLU C O 1
ATOM 3989 N N . THR C 1 19 ? -19.95190 0.50878 48.22298 1.000 41.65656 41 THR C N 1
ATOM 3990 C CA . THR C 1 19 ? -21.39179 0.74284 48.16806 1.000 44.05129 41 THR C CA 1
ATOM 3991 C C . THR C 1 19 ? -22.23161 -0.41189 48.69552 1.000 48.94782 41 THR C C 1
ATOM 3992 O O . THR C 1 19 ? -23.41187 -0.20308 48.99404 1.000 51.25479 41 THR C O 1
ATOM 3996 N N . GLY C 1 20 ? -21.66447 -1.61261 48.82223 1.000 42.18195 42 GLY C N 1
ATOM 3997 C CA . GLY C 1 20 ? -22.42813 -2.77910 49.21215 1.000 38.77615 42 GLY C CA 1
ATOM 3998 C C . GLY C 1 20 ? -23.27599 -3.38570 48.11443 1.000 39.72575 42 GLY C C 1
ATOM 3999 O O . GLY C 1 20 ? -23.74179 -4.52127 48.26792 1.000 39.26206 42 GLY C O 1
ATOM 4000 N N . ALA C 1 21 ? -23.47914 -2.68310 47.00760 1.000 38.76107 43 ALA C N 1
ATOM 4001 C CA . ALA C 1 21 ? -24.39519 -3.15122 45.98176 1.000 39.19704 43 ALA C CA 1
ATOM 4002 C C . ALA C 1 21 ? -23.76594 -4.25160 45.12902 1.000 38.00935 43 ALA C C 1
ATOM 4003 O O . ALA C 1 21 ? -22.54393 -4.40100 45.04530 1.000 34.88490 43 ALA C O 1
ATOM 4005 N N . VAL C 1 22 ? -24.63229 -5.03224 44.48715 1.000 32.22811 44 VAL C N 1
ATOM 4006 C CA . VAL C 1 22 ? -24.17253 -6.01600 43.51925 1.000 33.02823 44 VAL C CA 1
ATOM 4007 C C . VAL C 1 22 ? -23.59364 -5.28802 42.31421 1.000 31.42448 44 VAL C C 1
ATOM 4008 O O . VAL C 1 22 ? -24.18179 -4.32429 41.80479 1.000 29.74706 44 VAL C O 1
ATOM 4012 N N . ILE C 1 23 ? -22.41097 -5.70974 41.88841 1.000 29.81111 45 ILE C N 1
ATOM 4013 C CA . ILE C 1 23 ? -21.84070 -5.24103 40.63264 1.000 33.57595 45 ILE C CA 1
ATOM 4014 C C . ILE C 1 23 ? -22.23008 -6.16394 39.49281 1.000 27.58803 45 ILE C C 1
ATOM 4015 O O . ILE C 1 23 ? -22.69672 -5.72015 38.44168 1.000 29.47079 45 ILE C O 1
ATOM 4020 N N . ASN C 1 24 ? -22.06134 -7.46161 39.71644 1.000 27.22982 46 ASN C N 1
ATOM 4021 C CA . ASN C 1 24 ? -22.37125 -8.48792 38.73500 1.000 32.93253 46 ASN C CA 1
ATOM 4022 C C . ASN C 1 24 ? -22.81949 -9.74024 39.46751 1.000 30.60279 46 ASN C C 1
ATOM 4023 O O . ASN C 1 24 ? -22.18287 -10.14875 40.44347 1.000 31.81648 46 ASN C O 1
ATOM 4028 N N . GLN C 1 25 ? -23.90222 -10.34911 38.99301 1.000 30.81218 47 GLN C N 1
ATOM 4029 C CA . GLN C 1 25 ? -24.32529 -11.64137 39.50698 1.000 33.37721 47 GLN C CA 1
ATOM 4030 C C . GLN C 1 25 ? -24.82449 -12.48216 38.34770 1.000 26.36856 47 GLN C C 1
ATOM 4031 O O . GLN C 1 25 ? -25.61599 -12.00985 37.53081 1.000 27.77113 47 GLN C O 1
ATOM 4037 N N . GLN C 1 26 ? -24.34277 -13.71559 38.27038 1.000 27.33346 48 GLN C N 1
ATOM 4038 C CA . GLN C 1 26 ? -24.80400 -14.66444 37.26844 1.000 34.20026 48 GLN C CA 1
ATOM 4039 C C . GLN C 1 26 ? -25.24347 -15.91210 38.00899 1.000 36.13672 48 GLN C C 1
ATOM 4040 O O . GLN C 1 26 ? -24.50455 -16.41633 38.85521 1.000 30.20537 48 GLN C O 1
ATOM 4046 N N . GLY C 1 27 ? -26.45591 -16.37799 37.73749 1.000 32.49221 49 GLY C N 1
ATOM 4047 C CA . GLY C 1 27 ? -27.02576 -17.46805 38.50105 1.000 41.65920 49 GLY C CA 1
ATOM 4048 C C . GLY C 1 27 ? -27.54959 -17.02173 39.85671 1.000 36.54329 49 GLY C C 1
ATOM 4049 O O . GLY C 1 27 ? -27.37819 -15.87995 40.29218 1.000 35.63099 49 GLY C O 1
ATOM 4050 N N . ALA C 1 28 ? -28.19768 -17.96535 40.54845 1.000 33.30168 50 ALA C N 1
ATOM 4051 C CA . ALA C 1 28 ? -28.88156 -17.64587 41.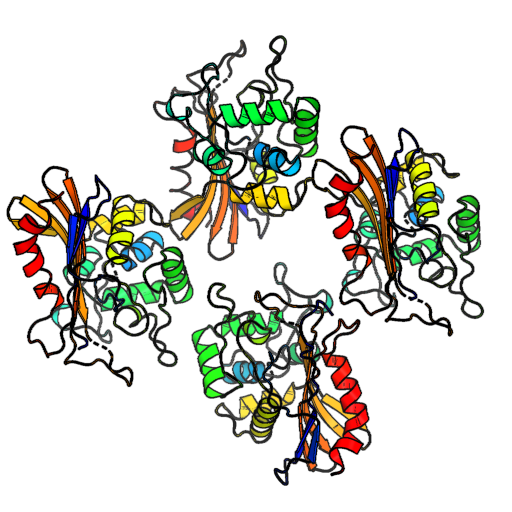80106 1.000 39.60478 50 ALA C CA 1
ATOM 4052 C C . ALA C 1 28 ? -27.92020 -17.44968 42.96902 1.000 38.36218 50 ALA C C 1
ATOM 4053 O O . ALA C 1 28 ? -28.22420 -16.67723 43.88628 1.000 40.24110 50 ALA C O 1
ATOM 4055 N N . CYS C 1 29 ? -26.78483 -18.15082 42.97146 1.000 32.38359 51 CYS C N 1
ATOM 4056 C CA . CYS C 1 29 ? -25.71333 -17.96862 43.95164 1.000 37.00932 51 CYS C CA 1
ATOM 4057 C C . CYS C 1 29 ? -26.13974 -18.30281 45.37859 1.000 31.32321 51 CYS C C 1
ATOM 4058 O O . CYS C 1 29 ? -25.46900 -17.90879 46.33024 1.000 31.40874 51 CYS C O 1
ATOM 4061 N N . ASP C 1 30 ? -27.23476 -19.04196 45.55448 1.000 36.94329 52 ASP C N 1
ATOM 4062 C CA . ASP C 1 30 ? -27.69324 -19.41689 46.88314 1.000 34.87255 52 ASP C CA 1
ATOM 4063 C C . ASP C 1 30 ? -27.64031 -20.91718 47.14917 1.000 38.06595 52 ASP C C 1
ATOM 4064 O O . ASP C 1 30 ? -28.05053 -21.34815 48.23686 1.000 33.93933 52 ASP C O 1
ATOM 4069 N N . GLN C 1 31 ? -27.13526 -21.72236 46.20936 1.000 26.11737 53 GLN C N 1
ATOM 4070 C CA . GLN C 1 31 ? -26.99926 -23.15839 46.43506 1.000 32.20545 53 GLN C CA 1
ATOM 4071 C C . GLN C 1 31 ? -25.73733 -23.45678 47.24264 1.000 29.20098 53 GLN C C 1
ATOM 4072 O O . GLN C 1 31 ? -24.64287 -22.99954 46.89520 1.000 26.33212 53 GLN C O 1
ATOM 4078 N N . ARG C 1 32 ? -25.89031 -24.25075 48.30399 1.000 26.58264 54 ARG C N 1
ATOM 4079 C CA . ARG C 1 32 ? -24.78631 -24.59971 49.19519 1.000 26.70564 54 ARG C CA 1
ATOM 4080 C C . ARG C 1 32 ? -24.03874 -25.82818 48.68189 1.000 25.33075 54 ARG C C 1
ATOM 4081 O O . ARG C 1 32 ? -24.65033 -26.86472 48.40785 1.000 26.77909 54 ARG C O 1
ATOM 4089 N N . VAL C 1 33 ? -22.71423 -25.70676 48.56969 1.000 24.02621 55 VAL C N 1
ATOM 4090 C CA . VAL C 1 33 ? -21.81740 -26.79184 48.18980 1.000 24.09154 55 VAL C CA 1
ATOM 4091 C C . VAL C 1 33 ? -20.71231 -26.86495 49.24194 1.000 27.73665 55 VAL C C 1
ATOM 4092 O O . VAL C 1 33 ? -20.47480 -25.91177 49.98808 1.000 27.41638 55 VAL C O 1
ATOM 4096 N N . ALA C 1 34 ? -20.05470 -28.02163 49.32828 1.000 25.41283 56 ALA C N 1
ATOM 4097 C CA . ALA C 1 34 ? -18.90001 -28.12833 50.21134 1.000 23.53411 56 ALA C CA 1
ATOM 4098 C C . ALA C 1 34 ? -17.83713 -27.10910 49.80372 1.000 22.33636 56 ALA C C 1
ATOM 4099 O O . ALA C 1 34 ? -17.59801 -26.89692 48.60911 1.000 22.17690 56 ALA C O 1
ATOM 4101 N N . PRO C 1 35 ? -17.19090 -26.44229 50.76435 1.000 22.05004 57 PRO C N 1
ATOM 4102 C CA . PRO C 1 35 ? -16.22427 -25.39888 50.39722 1.000 21.30847 57 PRO C CA 1
ATOM 4103 C C . PRO C 1 35 ? -14.92706 -25.93153 49.81026 1.000 25.04663 57 PRO C C 1
ATOM 4104 O O . PRO C 1 35 ? -14.20687 -25.15415 49.17836 1.000 21.03277 57 PRO C O 1
ATOM 4108 N N . ALA C 1 36 ? -14.60477 -27.21509 50.00470 1.000 21.76507 58 ALA C N 1
ATOM 4109 C CA . ALA C 1 36 ? -13.30679 -27.80884 49.63920 1.000 28.24886 58 ALA C CA 1
ATOM 4110 C C . ALA C 1 36 ? -12.20488 -26.90267 50.19047 1.000 23.62586 58 ALA C C 1
ATOM 4111 O O . ALA C 1 36 ? -12.31719 -26.43700 51.33356 1.000 20.54571 58 ALA C O 1
ATOM 4113 N N . SER C 1 37 ? -11.16686 -26.58339 49.41380 1.000 20.57940 59 SER C N 1
ATOM 4114 C CA . SER C 1 37 ? -10.02821 -25.84203 49.94211 1.000 25.32925 59 SER C CA 1
ATOM 4115 C C . SER C 1 37 ? -10.30250 -24.35973 50.16547 1.000 18.24224 59 SER C C 1
ATOM 4116 O O . SER C 1 37 ? -9.44256 -23.68386 50.72879 1.000 18.74693 59 SER C O 1
ATOM 4119 N N . THR C 1 38 ? -11.45321 -23.82138 49.74508 1.000 16.36238 60 THR C N 1
ATOM 4120 C CA . THR C 1 38 ? -11.75915 -22.45975 50.17286 1.000 16.89736 60 THR C CA 1
ATOM 4121 C C . THR C 1 38 ? -11.92796 -22.39218 51.68296 1.000 19.11705 60 THR C C 1
ATOM 4122 O O . THR C 1 38 ? -11.84106 -21.30313 52.25957 1.000 20.86600 60 THR C O 1
ATOM 4126 N N . PHE C 1 39 ? -12.14680 -23.53165 52.32818 1.000 16.73544 61 PHE C N 1
ATOM 4127 C CA . PHE C 1 39 ? -12.30693 -23.58047 53.77212 1.000 18.43826 61 PHE C CA 1
ATOM 4128 C C . PHE C 1 39 ? -10.99814 -23.24284 54.47500 1.000 20.87870 61 PHE C C 1
ATOM 4129 O O . PHE C 1 39 ? -10.98382 -22.98124 55.67699 1.000 23.12007 61 PHE C O 1
ATOM 4149 N N . VAL C 1 41 ? -9.48350 -20.61139 54.23277 1.000 19.58801 63 VAL C N 1
ATOM 4150 C CA . VAL C 1 41 ? -9.51257 -19.21347 54.65715 1.000 23.46748 63 VAL C CA 1
ATOM 4151 C C . VAL C 1 41 ? -10.08827 -19.13380 56.09258 1.000 24.20049 63 VAL C C 1
ATOM 4152 O O . VAL C 1 41 ? -9.38907 -18.66519 56.98638 1.000 26.03979 63 VAL C O 1
ATOM 4156 N N . PRO C 1 42 ? -11.32022 -19.61458 56.34575 1.000 21.27891 64 PRO C N 1
ATOM 4157 C CA . PRO C 1 42 ? -11.78263 -19.64403 57.74476 1.000 26.72641 64 PRO C CA 1
ATOM 4158 C C . PRO C 1 42 ? -10.92067 -20.51200 58.64234 1.000 25.48936 64 PRO C C 1
ATOM 4159 O O . PRO C 1 42 ? -10.77012 -20.19547 59.82790 1.000 19.23672 64 PRO C O 1
ATOM 4163 N N . LEU C 1 43 ? -10.32189 -21.58553 58.12244 1.000 22.54713 65 LEU C N 1
ATOM 4164 C CA . LEU C 1 43 ? -9.50245 -22.42381 58.99619 1.000 20.71532 65 LEU C CA 1
ATOM 4165 C C . LEU C 1 43 ? -8.23898 -21.69052 59.44164 1.000 21.65734 65 LEU C C 1
ATOM 4166 O O . LEU C 1 43 ? -7.78593 -21.85790 60.58223 1.000 18.62146 65 LEU C O 1
ATOM 4171 N N . ALA C 1 44 ? -7.65899 -20.85911 58.57009 1.000 15.49021 66 ALA C N 1
ATOM 4172 C CA . ALA C 1 44 ? -6.51002 -20.06111 58.99310 1.000 17.10123 66 ALA C CA 1
ATOM 4173 C C . ALA C 1 44 ? -6.90801 -19.06942 60.07404 1.000 19.14766 66 ALA C C 1
ATOM 4174 O O . ALA C 1 44 ? -6.14973 -18.82897 61.02395 1.000 21.70868 66 ALA C O 1
ATOM 4176 N N . LEU C 1 45 ? -8.07506 -18.44539 59.90724 1.000 22.22100 67 LEU C N 1
ATOM 4177 C CA . LEU C 1 45 ? -8.59101 -17.51229 60.90224 1.000 25.40155 67 LEU C CA 1
ATOM 4178 C C . LEU C 1 45 ? -8.70120 -18.17852 62.27110 1.000 18.04478 67 LEU C C 1
ATOM 4179 O O . LEU C 1 45 ? -8.28263 -17.61307 63.29161 1.000 21.54023 67 LEU C O 1
ATOM 4184 N N . ILE C 1 46 ? -9.25455 -19.39438 62.29841 1.000 18.06438 68 ILE C N 1
ATOM 4185 C CA . ILE C 1 46 ? -9.35728 -20.18037 63.52701 1.000 25.51361 68 ILE C CA 1
ATOM 4186 C C . ILE C 1 46 ? -7.97243 -20.50155 64.07731 1.000 27.91934 68 ILE C C 1
ATOM 4187 O O . ILE C 1 46 ? -7.70926 -20.35656 65.27915 1.000 21.48778 68 ILE C O 1
ATOM 4192 N N . GLY C 1 47 ? -7.06680 -20.94976 63.20521 1.000 27.41248 69 GLY C N 1
ATOM 4193 C CA . GLY C 1 47 ? -5.73405 -21.31819 63.65483 1.000 22.57160 69 GLY C CA 1
ATOM 4194 C C . GLY C 1 47 ? -4.96886 -20.15735 64.26458 1.000 29.11306 69 GLY C C 1
ATOM 4195 O O . GLY C 1 47 ? -4.27836 -20.31925 65.27767 1.000 28.23187 69 GLY C O 1
ATOM 4196 N N . TYR C 1 48 ? -5.07497 -18.97061 63.65848 1.000 18.76570 70 TYR C N 1
ATOM 4197 C CA . TYR C 1 48 ? -4.39146 -17.80565 64.21359 1.000 21.21850 70 TYR C CA 1
ATOM 4198 C C . TYR C 1 48 ? -5.01809 -17.37691 65.52835 1.000 21.57473 70 TYR C C 1
ATOM 4199 O O . TYR C 1 48 ? -4.31228 -17.09467 66.50640 1.000 23.52874 70 TYR C O 1
ATOM 4208 N N . ASP C 1 49 ? -6.34221 -17.27932 65.55614 1.000 21.50483 71 ASP C N 1
ATOM 4209 C CA . ASP C 1 49 ? -6.99725 -16.81248 66.77032 1.000 24.89986 71 ASP C CA 1
ATOM 4210 C C . ASP C 1 49 ? -6.72006 -17.75816 67.93062 1.000 23.32694 71 ASP C C 1
ATOM 4211 O O . ASP C 1 49 ? -6.50176 -17.31302 69.06426 1.000 25.71676 71 ASP C O 1
ATOM 4216 N N . ALA C 1 50 ? -6.71265 -19.06733 67.65939 1.000 19.58882 72 ALA C N 1
ATOM 4217 C CA . ALA C 1 50 ? -6.44981 -20.08031 68.67905 1.000 25.17904 72 ALA C CA 1
ATOM 4218 C C . ALA C 1 50 ? -5.02289 -20.03233 69.20558 1.000 30.80330 72 ALA C C 1
ATOM 4219 O O . ALA C 1 50 ? -4.75859 -20.55431 70.29751 1.000 34.01331 72 ALA C O 1
ATOM 4221 N N . GLY C 1 51 ? -4.10262 -19.42464 68.46398 1.000 32.98251 73 GLY C N 1
ATOM 4222 C CA . GLY C 1 51 ? -2.71125 -19.40438 68.84919 1.000 36.78087 73 GLY C CA 1
ATOM 4223 C C . GLY C 1 51 ? -1.90284 -20.58514 68.37077 1.000 36.04504 73 GLY C C 1
ATOM 4224 O O . GLY C 1 51 ? -0.76858 -20.75977 68.82910 1.000 42.36579 73 GLY C O 1
ATOM 4225 N N . ILE C 1 52 ? -2.44795 -21.40963 67.47895 1.000 30.16352 74 ILE C N 1
ATOM 4226 C CA . ILE C 1 52 ? -1.68786 -22.52701 66.92837 1.000 32.35323 74 ILE C CA 1
ATOM 4227 C C . ILE C 1 52 ? -0.85067 -22.08260 65.73658 1.000 28.63746 74 ILE C C 1
ATOM 4228 O O . ILE C 1 52 ? 0.32958 -22.43330 65.63505 1.000 28.84767 74 ILE C O 1
ATOM 4233 N N . LEU C 1 53 ? -1.44395 -21.30005 64.83543 1.000 29.96230 75 LEU C N 1
ATOM 4234 C CA . LEU C 1 53 ? -0.68206 -20.60711 63.80915 1.000 31.57441 75 LEU C CA 1
ATOM 4235 C C . LEU C 1 53 ? -0.15468 -19.29880 64.38321 1.000 36.70297 75 LEU C C 1
ATOM 4236 O O . LEU C 1 53 ? -0.83078 -18.63164 65.17174 1.000 28.99807 75 LEU C O 1
ATOM 4241 N N . LEU C 1 54 ? 1.05944 -18.93424 63.98693 1.000 31.64000 76 LEU C N 1
ATOM 4242 C CA . LEU C 1 54 ? 1.76977 -17.82772 64.61408 1.000 32.84996 76 LEU C CA 1
ATOM 4243 C C . LEU C 1 54 ? 1.94700 -16.63566 63.68765 1.000 36.61453 76 LEU C C 1
ATOM 4244 O O . LEU C 1 54 ? 1.61011 -15.51118 64.06947 1.000 35.06533 76 LEU C O 1
ATOM 4249 N N . ASP C 1 55 ? 2.46063 -16.84867 62.48076 1.000 30.39284 77 ASP C N 1
ATOM 4250 C CA . ASP C 1 55 ? 2.55265 -15.78417 61.48461 1.000 30.51156 77 ASP C CA 1
ATOM 4251 C C . ASP C 1 55 ? 2.53640 -16.42864 60.09836 1.000 35.00201 77 ASP C C 1
ATOM 4252 O O . ASP C 1 55 ? 2.08015 -17.56495 59.93526 1.000 28.17361 77 ASP C O 1
ATOM 4257 N N . ASP C 1 56 ? 3.03214 -15.70351 59.09010 1.000 37.06412 78 ASP C N 1
ATOM 4258 C CA . ASP C 1 56 ? 2.97777 -16.21583 57.72529 1.000 34.79683 78 ASP C CA 1
ATOM 4259 C C . ASP C 1 56 ? 3.93458 -17.37925 57.49278 1.000 37.31804 78 ASP C C 1
ATOM 4260 O O . ASP C 1 56 ? 3.74943 -18.12661 56.52584 1.000 29.37746 78 ASP C O 1
ATOM 4265 N N . LYS C 1 57 ? 4.94077 -17.56086 58.35546 1.000 38.58092 79 LYS C N 1
ATOM 4266 C CA . LYS C 1 57 ? 5.96350 -18.57378 58.13989 1.000 40.57465 79 LYS C CA 1
ATOM 4267 C C . LYS C 1 57 ? 6.05490 -19.63005 59.23436 1.000 30.68443 79 LYS C C 1
ATOM 4268 O O . LYS C 1 57 ? 6.85205 -20.56464 59.09077 1.000 37.01885 79 LYS C O 1
ATOM 4274 N N . THR C 1 58 ? 5.28009 -19.51926 60.31718 1.000 29.20925 80 THR C N 1
ATOM 4275 C CA . THR C 1 58 ? 5.35530 -20.47975 61.41295 1.000 29.58268 80 THR C CA 1
ATOM 4276 C C . THR C 1 58 ? 3.95288 -20.79738 61.91057 1.000 27.51471 80 THR C C 1
ATOM 4277 O O . THR C 1 58 ? 3.09847 -19.90045 61.97328 1.000 34.92627 80 THR C O 1
ATOM 4281 N N . PRO C 1 59 ? 3.68278 -22.06100 62.28173 1.000 30.52154 81 PRO C N 1
ATOM 4282 C CA . PRO C 1 59 ? 4.62288 -23.18632 62.29498 1.000 37.22066 81 PRO C CA 1
ATOM 4283 C C . PRO C 1 59 ? 4.89989 -23.78672 60.92156 1.000 39.22847 81 PRO C C 1
ATOM 4284 O O . PRO C 1 59 ? 4.04019 -23.77785 60.03220 1.000 41.11833 81 PRO C O 1
ATOM 4288 N N . ALA C 1 60 ? 6.11403 -24.29799 60.75688 1.000 33.98558 82 ALA C N 1
ATOM 4289 C CA . ALA C 1 60 ? 6.49149 -25.06994 59.58123 1.000 37.82724 82 ALA C CA 1
ATOM 4290 C C . ALA C 1 60 ? 6.50338 -26.53967 59.98335 1.000 41.16149 82 ALA C C 1
ATOM 4291 O O . ALA C 1 60 ? 7.29005 -26.94702 60.84096 1.000 43.09406 82 ALA C O 1
ATOM 4293 N N . TRP C 1 61 ? 5.61692 -27.32804 59.38481 1.000 38.75909 83 TRP C N 1
ATOM 4294 C CA . TRP C 1 61 ? 5.51341 -28.74959 59.67494 1.000 37.43255 83 TRP C CA 1
ATOM 4295 C C . TRP C 1 61 ? 6.03113 -29.55165 58.49127 1.000 44.98517 83 TRP C C 1
ATOM 4296 O O . TRP C 1 61 ? 5.82234 -29.17639 57.33071 1.000 40.12388 83 TRP C O 1
ATOM 4307 N N . ASP C 1 62 ? 6.69661 -30.65970 58.79059 1.000 47.65132 84 ASP C N 1
ATOM 4308 C CA . ASP C 1 62 ? 7.23556 -31.54895 57.77410 1.000 54.66035 84 ASP C CA 1
ATOM 4309 C C . ASP C 1 62 ? 6.27420 -32.70942 57.56519 1.000 52.22752 84 ASP C C 1
ATOM 4310 O O . ASP C 1 62 ? 5.82848 -33.33296 58.53483 1.000 50.54361 84 ASP C O 1
ATOM 4315 N N . TRP C 1 63 ? 5.95050 -32.99005 56.30530 1.000 38.27687 85 TRP C N 1
ATOM 4316 C CA . TRP C 1 63 ? 5.22582 -34.21188 55.99298 1.000 38.93631 85 TRP C CA 1
ATOM 4317 C C . TRP C 1 63 ? 6.04263 -35.41758 56.43402 1.000 42.21799 85 TRP C C 1
ATOM 4318 O O . TRP C 1 63 ? 7.25993 -35.46953 56.24215 1.000 47.64480 85 TRP C O 1
ATOM 4329 N N . LYS C 1 64 ? 5.36659 -36.39292 57.02167 1.000 49.99931 86 LYS C N 1
ATOM 4330 C CA . LYS C 1 64 ? 6.02626 -37.59868 57.49080 1.000 48.32181 86 LYS C CA 1
ATOM 4331 C C . LYS C 1 64 ? 5.33215 -38.82012 56.90932 1.000 48.00980 86 LYS C C 1
ATOM 4332 O O . LYS C 1 64 ? 4.13512 -38.77277 56.60704 1.000 49.89042 86 LYS C O 1
ATOM 4338 N N . PRO C 1 65 ? 6.06179 -39.91891 56.72071 1.000 51.62557 87 PRO C N 1
ATOM 4339 C CA . PRO C 1 65 ? 5.43739 -41.13126 56.17884 1.000 58.31609 87 PRO C CA 1
ATOM 4340 C C . PRO C 1 65 ? 4.24595 -41.57099 57.01689 1.000 64.49780 87 PRO C C 1
ATOM 4341 O O . PRO C 1 65 ? 4.19517 -41.35621 58.23006 1.000 61.91316 87 PRO C O 1
ATOM 4345 N N . GLY C 1 66 ? 3.27443 -42.18846 56.34758 1.000 70.66062 88 GLY C N 1
ATOM 4346 C CA . GLY C 1 66 ? 2.02192 -42.54811 56.97569 1.000 73.73843 88 GLY C CA 1
ATOM 4347 C C . GLY C 1 66 ? 0.94186 -41.49077 56.89253 1.000 67.37231 88 GLY C C 1
ATOM 4348 O O . GLY C 1 66 ? -0.16542 -41.71821 57.39786 1.000 70.17243 88 GLY C O 1
ATOM 4349 N N . THR C 1 67 ? 1.22449 -40.34643 56.27695 1.000 55.11331 89 THR C N 1
ATOM 4350 C CA . THR C 1 67 ? 0.25538 -39.26910 56.12397 1.000 51.17632 89 THR C CA 1
ATOM 4351 C C . THR C 1 67 ? -0.24035 -39.23520 54.68394 1.000 53.60510 89 THR C C 1
ATOM 4352 O O . THR C 1 67 ? 0.56418 -39.19030 53.74742 1.000 52.14304 89 THR C O 1
ATOM 4356 N N . GLU C 1 68 ? -1.56158 -39.26542 54.51262 1.000 58.49227 90 GLU C N 1
ATOM 4357 C CA . GLU C 1 68 ? -2.16320 -39.22933 53.18326 1.000 59.38638 90 GLU C CA 1
ATOM 4358 C C . GLU C 1 68 ? -1.87129 -37.89159 52.51315 1.000 51.00576 90 GLU C C 1
ATOM 4359 O O . GLU C 1 68 ? -2.18170 -36.83438 53.07153 1.000 50.40734 90 GLU C O 1
ATOM 4365 N N . ALA C 1 69 ? -1.28838 -37.93178 51.31448 1.000 43.66099 91 ALA C N 1
ATOM 4366 C CA . ALA C 1 69 ? -0.92042 -36.69400 50.64074 1.000 40.25287 91 ALA C CA 1
ATOM 4367 C C . ALA C 1 69 ? -0.54001 -36.97759 49.19508 1.000 47.69238 91 ALA C C 1
ATOM 4368 O O . ALA C 1 69 ? 0.11131 -37.98390 48.90512 1.000 44.03367 91 ALA C O 1
ATOM 4370 N N . ARG C 1 70 ? -0.94298 -36.07745 48.29981 1.000 45.20835 92 ARG C N 1
ATOM 4371 C CA . ARG C 1 70 ? -0.45634 -36.11866 46.92895 1.000 51.16134 92 ARG C CA 1
ATOM 4372 C C . ARG C 1 70 ? 1.05723 -35.94043 46.91815 1.000 49.60863 92 ARG C C 1
ATOM 4373 O O . ARG C 1 70 ? 1.63636 -35.33650 47.82532 1.000 42.30941 92 ARG C O 1
ATOM 4381 N N . ALA C 1 71 ? 1.69694 -36.46446 45.86800 1.000 52.57720 93 ALA C N 1
ATOM 4382 C CA . ALA C 1 71 ? 3.15464 -36.42779 45.78314 1.000 52.46996 93 ALA C CA 1
ATOM 4383 C C . ALA C 1 71 ? 3.69463 -35.01096 45.94773 1.000 49.91671 93 ALA C C 1
ATOM 4384 O O . ALA C 1 71 ? 4.72543 -34.80232 46.59767 1.000 46.07165 93 ALA C O 1
ATOM 4386 N N . GLN C 1 72 ? 2.99986 -34.02139 45.38178 1.000 41.00581 94 GLN C N 1
ATOM 4387 C CA . GLN C 1 72 ? 3.47499 -32.64307 45.43859 1.000 44.66400 94 GLN C CA 1
ATOM 4388 C C . GLN C 1 72 ? 3.40427 -32.04340 46.83997 1.000 39.29583 94 GLN C C 1
ATOM 4389 O O . GLN C 1 72 ? 4.04413 -31.01574 47.08898 1.000 42.56291 94 GLN C O 1
ATOM 4395 N N . ASP C 1 73 ? 2.64572 -32.64772 47.75319 1.000 37.09067 95 ASP C N 1
ATOM 4396 C CA . ASP C 1 73 ? 2.48017 -32.12240 49.10130 1.000 30.34309 95 ASP C CA 1
ATOM 4397 C C . ASP C 1 73 ? 3.46268 -32.71870 50.10205 1.000 34.08421 95 ASP C C 1
ATOM 4398 O O . ASP C 1 73 ? 3.40046 -32.37371 51.28759 1.000 32.82369 95 ASP C O 1
ATOM 4403 N N . ARG C 1 74 ? 4.35710 -33.59932 49.65955 1.000 33.99804 96 ARG C N 1
ATOM 4404 C CA . ARG C 1 74 ? 5.27621 -34.29655 50.55887 1.000 44.03565 96 ARG C CA 1
ATOM 4405 C C . ARG C 1 74 ? 6.54702 -33.46558 50.70884 1.000 42.09219 96 ARG C C 1
ATOM 4406 O O . ARG C 1 74 ? 7.60222 -33.77098 50.15017 1.000 39.47855 96 ARG C O 1
ATOM 4414 N N . LYS C 1 75 ? 6.43346 -32.39237 51.48625 1.000 35.49861 97 LYS C N 1
ATOM 4415 C CA . LYS C 1 75 ? 7.56286 -31.51399 51.76914 1.000 44.48951 97 LYS C CA 1
ATOM 4416 C C . LYS C 1 75 ? 7.25103 -30.72355 53.03829 1.000 34.38820 97 LYS C C 1
ATOM 4417 O O . LYS C 1 75 ? 6.23629 -30.96312 53.70099 1.000 33.91707 97 LYS C O 1
ATOM 4423 N N . THR C 1 76 ? 8.13251 -29.78435 53.38392 1.000 35.81501 98 THR C N 1
ATOM 4424 C CA . THR C 1 76 ? 7.88077 -28.85901 54.48101 1.000 35.47814 98 THR C CA 1
ATOM 4425 C C . THR C 1 76 ? 6.86407 -27.80335 54.05891 1.000 36.50985 98 THR C C 1
ATOM 4426 O O . THR C 1 76 ? 6.92901 -27.26693 52.94797 1.000 37.33915 98 THR C O 1
ATOM 4430 N N . VAL C 1 77 ? 5.92029 -27.50884 54.95262 1.000 32.03450 99 VAL C N 1
ATOM 4431 C CA . VAL C 1 77 ? 4.80620 -26.60805 54.67034 1.000 32.66687 99 VAL C CA 1
ATOM 4432 C C . VAL C 1 77 ? 4.62564 -25.65007 55.84277 1.000 34.12170 99 VAL C C 1
ATOM 4433 O O . VAL C 1 77 ? 4.60252 -26.07911 57.00263 1.000 32.83314 99 VAL C O 1
ATOM 4437 N N . ASP C 1 78 ? 4.48060 -24.35377 55.53668 1.000 34.52875 100 ASP C N 1
ATOM 4438 C CA . ASP C 1 78 ? 4.19258 -23.31962 56.52804 1.000 35.91586 100 ASP C CA 1
ATOM 4439 C C . ASP C 1 78 ? 2.85299 -22.67632 56.15347 1.000 31.07733 100 ASP C C 1
ATOM 4440 O O . ASP C 1 78 ? 2.25105 -23.10093 55.15961 1.000 28.56824 100 ASP C O 1
ATOM 4445 N N . PRO C 1 79 ? 2.32421 -21.69434 56.90715 1.000 26.61559 101 PRO C N 1
ATOM 4446 C CA . PRO C 1 79 ? 0.98700 -21.17051 56.55264 1.000 28.68810 101 PRO C CA 1
ATOM 4447 C C . PRO C 1 79 ? 0.89165 -20.56675 55.15640 1.000 25.45086 101 PRO C C 1
ATOM 4448 O O . PRO C 1 79 ? -0.16674 -20.67189 54.51716 1.000 25.68985 101 PRO C O 1
ATOM 4452 N N . THR C 1 80 ? 1.94770 -19.91441 54.67314 1.000 25.06371 102 THR C N 1
ATOM 4453 C CA . THR C 1 80 ? 1.91289 -19.35386 53.32220 1.000 28.67531 102 THR C CA 1
ATOM 4454 C C . THR C 1 80 ? 1.80456 -20.46211 52.28353 1.000 35.21807 102 THR C C 1
ATOM 4455 O O . THR C 1 80 ? 0.94015 -20.42163 51.39935 1.000 32.67492 102 THR C O 1
ATOM 4459 N N . ILE C 1 81 ? 2.67227 -21.47212 52.39250 1.000 27.57454 103 ILE C N 1
ATOM 4460 C CA . ILE C 1 81 ? 2.66914 -22.59803 51.45989 1.000 27.34677 103 ILE C CA 1
ATOM 4461 C C . ILE C 1 81 ? 1.34655 -23.34989 51.52626 1.000 32.72988 103 ILE C C 1
ATOM 4462 O O . ILE C 1 81 ? 0.81634 -23.79766 50.50136 1.000 24.33605 103 ILE C O 1
ATOM 4467 N N . TRP C 1 82 ? 0.81761 -23.52800 52.74421 1.000 24.30078 104 TRP C N 1
ATOM 4468 C CA . TRP C 1 82 ? -0.46092 -24.20309 52.97074 1.000 20.56849 104 TRP C CA 1
ATOM 4469 C C . TRP C 1 82 ? -1.57869 -23.60584 52.12252 1.000 21.93452 104 TRP C C 1
ATOM 4470 O O . TRP C 1 82 ? -2.36782 -24.33042 51.50379 1.000 23.69251 104 TRP C O 1
ATOM 4481 N N . GLU C 1 83 ? -1.66692 -22.27991 52.09424 1.000 23.33856 105 GLU C N 1
ATOM 4482 C CA . GLU C 1 83 ? -2.71199 -21.61688 51.32242 1.000 25.51900 105 GLU C CA 1
ATOM 4483 C C . GLU C 1 83 ? -2.39512 -21.62433 49.83251 1.000 26.80477 105 GLU C C 1
ATOM 4484 O O . GLU C 1 83 ? -3.26933 -21.90671 49.00561 1.000 23.66046 105 GLU C O 1
ATOM 4490 N N . GLN C 1 84 ? -1.15127 -21.30134 49.47527 1.000 25.35402 106 GLN C N 1
ATOM 4491 C CA . GLN C 1 84 ? -0.78614 -21.19700 48.06751 1.000 26.25610 106 GLN C CA 1
ATOM 4492 C C . GLN C 1 84 ? -0.91170 -22.53959 47.35365 1.000 32.05534 106 GLN C C 1
ATOM 4493 O O . GLN C 1 84 ? -1.33886 -22.59516 46.18985 1.000 28.39579 106 GLN C O 1
ATOM 4499 N N . ASP C 1 85 ? -0.52763 -23.63048 48.02235 1.000 29.50086 107 ASP C N 1
ATOM 4500 C CA . ASP C 1 85 ? -0.48215 -24.94972 47.39861 1.000 37.23487 107 ASP C CA 1
ATOM 4501 C C . ASP C 1 85 ? -1.62357 -25.86072 47.83982 1.000 36.62566 107 ASP C C 1
ATOM 4502 O O . ASP C 1 85 ? -1.69551 -27.00820 47.38025 1.000 35.02958 107 ASP C O 1
ATOM 4507 N N . SER C 1 86 ? -2.51475 -25.38098 48.70805 1.000 30.47322 108 SER C N 1
ATOM 4508 C CA . SER C 1 86 ? -3.73509 -26.10233 49.09270 1.000 30.23285 108 SER C CA 1
ATOM 4509 C C . SER C 1 86 ? -3.41581 -27.45512 49.73192 1.000 24.19857 108 SER C C 1
ATOM 4510 O O . SER C 1 86 ? -3.92633 -28.49932 49.31883 1.000 26.75720 108 SER C O 1
ATOM 4513 N N . VAL C 1 87 ? -2.58724 -27.42388 50.77425 1.000 25.32758 109 VAL C N 1
ATOM 4514 C CA . VAL C 1 87 ? -2.03306 -28.63482 51.37702 1.000 22.70855 109 VAL C CA 1
ATOM 4515 C C . VAL C 1 87 ? -3.03481 -29.17305 52.39665 1.000 23.66194 109 VAL C C 1
ATOM 4516 O O . VAL C 1 87 ? -3.12696 -28.67829 53.52350 1.000 25.28910 109 VAL C O 1
ATOM 4520 N N . LEU C 1 88 ? -3.75648 -30.23001 52.00973 1.000 21.83352 110 LEU C N 1
ATOM 4521 C CA . LEU C 1 88 ? -4.81344 -30.76885 52.86356 1.000 20.17020 110 LEU C CA 1
ATOM 4522 C C . LEU C 1 88 ? -4.26294 -31.34625 54.16537 1.000 23.32328 110 LEU C C 1
ATOM 4523 O O . LEU C 1 88 ? -4.88124 -31.18421 55.22901 1.000 23.42530 110 LEU C O 1
ATOM 4528 N N . TRP C 1 89 ? -3.11803 -32.03398 54.11437 1.000 23.55349 111 TRP C N 1
ATOM 4529 C CA . TRP C 1 89 ? -2.62720 -32.66684 55.33649 1.000 25.47932 111 TRP C CA 1
ATOM 4530 C C . TRP C 1 89 ? -2.28854 -31.62746 56.39920 1.000 27.12666 111 TRP C C 1
ATOM 4531 O O . TRP C 1 89 ? -2.43469 -31.89413 57.59540 1.000 29.55664 111 TRP C O 1
ATOM 4542 N N . TYR C 1 90 ? -1.85869 -30.43686 55.98183 1.000 26.87832 112 TYR C N 1
ATOM 4543 C CA . TYR C 1 90 ? -1.62613 -29.35031 56.92894 1.000 24.25339 112 TYR C CA 1
ATOM 4544 C C . TYR C 1 90 ? -2.92579 -28.91534 57.59556 1.000 24.69464 112 TYR C C 1
ATOM 4545 O O . TYR C 1 90 ? -2.95712 -28.65947 58.80428 1.000 25.58164 112 TYR C O 1
ATOM 4554 N N . SER C 1 91 ? -4.00692 -28.80692 56.81641 1.000 23.25401 113 SER C N 1
ATOM 4555 C CA . SER C 1 91 ? -5.31293 -28.48948 57.39247 1.000 21.17262 113 SER C CA 1
ATOM 4556 C C . SER C 1 91 ? -5.69782 -29.50533 58.45330 1.000 23.17422 113 SER C C 1
ATOM 4557 O O . SER C 1 91 ? -6.22507 -29.14477 59.51087 1.000 25.19415 113 SER C O 1
ATOM 4560 N N . ARG C 1 92 ? -5.44211 -30.78330 58.17987 1.000 22.09311 114 ARG C N 1
ATOM 4561 C CA . ARG C 1 92 ? -5.86601 -31.84358 59.08684 1.000 18.48540 114 ARG C CA 1
ATOM 4562 C C . ARG C 1 92 ? -5.00382 -31.90263 60.33720 1.000 24.73388 114 ARG C C 1
ATOM 4563 O O . ARG C 1 92 ? -5.48762 -32.31689 61.39263 1.000 25.91554 114 ARG C O 1
ATOM 4571 N N . GLU C 1 93 ? -3.72920 -31.52349 60.24220 1.000 24.50649 115 GLU C N 1
ATOM 4572 C CA . GLU C 1 93 ? -2.92946 -31.43252 61.45701 1.000 27.82071 115 GLU C CA 1
ATOM 4573 C C . GLU C 1 93 ? -3.38280 -30.25741 62.31157 1.000 29.85451 115 GLU C C 1
ATOM 4574 O O . GLU C 1 93 ? -3.32297 -30.32611 63.54813 1.000 31.54574 115 GLU C O 1
ATOM 4580 N N . LEU C 1 94 ? -3.85397 -29.18732 61.67063 1.000 22.31266 116 LEU C N 1
ATOM 4581 C CA . LEU C 1 94 ? -4.38454 -28.03964 62.39944 1.000 22.59743 116 LEU C CA 1
ATOM 4582 C C . LEU C 1 94 ? -5.68756 -28.38427 63.11405 1.000 29.92523 116 LEU C C 1
ATOM 4583 O O . LEU C 1 94 ? -5.87761 -27.99849 64.27078 1.000 23.20800 116 LEU C O 1
ATOM 4588 N N . THR C 1 95 ? -6.60992 -29.08562 62.44581 1.000 27.79932 117 THR C N 1
ATOM 4589 C CA . THR C 1 95 ? -7.82358 -29.48028 63.15379 1.000 21.55258 117 THR C CA 1
ATOM 4590 C C . THR C 1 95 ? -7.52187 -30.52148 64.21759 1.000 21.65874 117 THR C C 1
ATOM 4591 O O . THR C 1 95 ? -8.22325 -30.58043 65.23094 1.000 22.93864 117 THR C O 1
ATOM 4595 N N . ARG C 1 96 ? -6.49882 -31.35492 64.00993 1.000 26.43008 118 ARG C N 1
ATOM 4596 C CA . ARG C 1 96 ? -6.14185 -32.31580 65.04640 1.000 24.95719 118 ARG C CA 1
ATOM 4597 C C . ARG C 1 96 ? -5.68228 -31.59877 66.30792 1.000 33.37821 118 ARG C C 1
ATOM 4598 O O . ARG C 1 96 ? -5.99922 -32.02444 67.42749 1.000 26.02628 118 ARG C O 1
ATOM 4606 N N . ARG C 1 97 ? -4.93069 -30.50658 66.14198 1.000 23.19275 119 ARG C N 1
ATOM 4607 C CA . ARG C 1 97 ? -4.44839 -29.74269 67.28950 1.000 33.86003 119 ARG C CA 1
ATOM 4608 C C . ARG C 1 97 ? -5.55977 -28.90670 67.89763 1.000 32.85067 119 ARG C C 1
ATOM 4609 O O . ARG C 1 97 ? -5.54999 -28.64446 69.10498 1.000 30.65752 119 ARG C O 1
ATOM 4617 N N . LEU C 1 98 ? -6.51724 -28.47669 67.07623 1.000 21.57034 120 LEU C N 1
ATOM 4618 C CA . LEU C 1 98 ? -7.67710 -27.76993 67.59869 1.000 21.16221 120 LEU C CA 1
ATOM 4619 C C . LEU C 1 98 ? -8.57210 -28.69834 68.40219 1.000 28.11558 120 LEU C C 1
ATOM 4620 O O . LEU C 1 98 ? -9.10111 -28.30816 69.45060 1.000 30.07473 120 LEU C O 1
ATOM 4625 N N . GLY C 1 99 ? -8.77272 -29.92380 67.92403 1.000 25.56595 121 GLY C N 1
ATOM 4626 C CA . GLY C 1 99 ? -9.70100 -30.82204 68.56840 1.000 31.10660 121 GLY C CA 1
ATOM 4627 C C . GLY C 1 99 ? -11.14413 -30.47669 68.24920 1.000 24.80654 121 GLY C C 1
ATOM 4628 O O . GLY C 1 99 ? -11.46899 -29.35084 67.85563 1.000 26.31889 121 GLY C O 1
ATOM 4629 N N . PRO C 1 100 ? -12.04709 -31.44153 68.44132 1.000 28.75530 122 PRO C N 1
ATOM 4630 C CA . PRO C 1 100 ? -13.41404 -31.26905 67.92216 1.000 30.07821 122 PRO C CA 1
ATOM 4631 C C . PRO C 1 100 ? -14.22846 -30.22601 68.66567 1.000 31.93537 122 PRO C C 1
ATOM 4632 O O . PRO C 1 100 ? -15.09964 -29.60210 68.05028 1.000 28.36369 122 PRO C O 1
ATOM 4636 N N . GLU C 1 101 ? -13.99987 -30.03646 69.96999 1.000 30.14462 123 GLU C N 1
ATOM 4637 C CA . GLU C 1 101 ? -14.74297 -29.02349 70.71377 1.000 26.82470 123 GLU C CA 1
ATOM 4638 C C . GLU C 1 101 ? -14.47208 -27.63040 70.15863 1.000 32.17353 123 GLU C C 1
ATOM 4639 O O . GLU C 1 101 ? -15.40110 -26.91213 69.76826 1.000 28.87758 123 GLU C O 1
ATOM 4645 N N . LYS C 1 102 ? -13.19162 -27.24041 70.10416 1.000 29.55610 124 LYS C N 1
ATOM 4646 C CA . LYS C 1 102 ? -12.81926 -25.91830 69.60055 1.000 29.75505 124 LYS C CA 1
ATOM 4647 C C . LYS C 1 102 ? -13.25671 -25.72557 68.15547 1.000 29.98606 124 LYS C C 1
ATOM 4648 O O . LYS C 1 102 ? -13.77387 -24.66186 67.79059 1.000 27.83238 124 LYS C O 1
ATOM 4654 N N . PHE C 1 103 ? -13.04130 -26.74010 67.31707 1.000 28.16993 125 PHE C N 1
ATOM 4655 C CA . PHE C 1 103 ? -13.39413 -26.64453 65.90374 1.000 23.39291 125 PHE C CA 1
ATOM 4656 C C . PHE C 1 103 ? -14.87808 -26.33988 65.73087 1.000 20.36281 125 PHE C C 1
ATOM 4657 O O . PHE C 1 103 ? -15.25010 -25.33542 65.11836 1.000 25.86853 125 PHE C O 1
ATOM 4665 N N . ALA C 1 104 ? -15.74511 -27.18260 66.30403 1.000 26.86577 126 ALA C N 1
ATOM 4666 C CA . ALA C 1 104 ? -17.18068 -26.94530 66.19215 1.000 27.37436 126 ALA C CA 1
ATOM 4667 C C . ALA C 1 104 ? -17.57099 -25.58632 66.76468 1.000 27.38018 126 ALA C C 1
ATOM 4668 O O . ALA C 1 104 ? -18.43481 -24.89944 66.20490 1.000 28.60246 126 ALA C O 1
ATOM 4670 N N . ALA C 1 105 ? -16.94003 -25.17237 67.87122 1.000 28.84583 127 ALA C N 1
ATOM 4671 C CA . ALA C 1 105 ? -17.30539 -23.90016 68.49443 1.000 29.25699 127 ALA C CA 1
ATOM 4672 C C . ALA C 1 105 ? -16.95923 -22.72104 67.59069 1.000 26.04478 127 ALA C C 1
ATOM 4673 O O . ALA C 1 105 ? -17.75835 -21.78671 67.45210 1.000 26.17818 127 ALA C O 1
ATOM 4675 N N . TYR C 1 106 ? -15.78040 -22.75609 66.95760 1.000 27.14009 128 TYR C N 1
ATOM 4676 C CA . TYR C 1 106 ? -15.34720 -21.65604 66.09607 1.000 22.23212 128 TYR C CA 1
ATOM 4677 C C . TYR C 1 106 ? -16.21491 -21.54535 64.84875 1.000 25.57910 128 TYR C C 1
ATOM 4678 O O . TYR C 1 106 ? -16.58960 -20.43938 64.44312 1.000 25.69785 128 TYR C O 1
ATOM 4687 N N . VAL C 1 107 ? -16.52580 -22.67921 64.21471 1.000 19.97598 129 VAL C N 1
ATOM 4688 C CA . VAL C 1 107 ? -17.30900 -22.64787 62.98320 1.000 22.47312 129 VAL C CA 1
ATOM 4689 C C . VAL C 1 107 ? -18.71145 -22.12276 63.24814 1.000 26.69401 129 VAL C C 1
ATOM 4690 O O . VAL C 1 107 ? -19.25112 -21.33204 62.46310 1.000 27.33990 129 VAL C O 1
ATOM 4694 N N . LYS C 1 108 ? -19.32039 -22.54259 64.35839 1.000 25.63837 130 LYS C N 1
ATOM 4695 C CA . LYS C 1 108 ? -20.61912 -22.00698 64.73972 1.000 22.89177 130 LYS C CA 1
ATOM 4696 C C . LYS C 1 108 ? -20.53211 -20.51641 65.06304 1.000 24.61780 130 LYS C C 1
ATOM 4697 O O . LYS C 1 108 ? -21.39732 -19.73534 64.65113 1.000 30.12586 130 LYS C O 1
ATOM 4703 N N . ARG C 1 109 ? -19.50069 -20.10163 65.80504 1.000 27.15818 131 ARG C N 1
ATOM 4704 C CA . ARG C 1 109 ? -19.36737 -18.68812 66.14326 1.000 23.71982 131 ARG C CA 1
ATOM 4705 C C . ARG C 1 109 ? -19.22588 -17.83341 64.88979 1.000 26.67459 131 ARG C C 1
ATOM 4706 O O . ARG C 1 109 ? -19.81864 -16.75204 64.79413 1.000 25.53218 131 ARG C O 1
ATOM 4714 N N . LEU C 1 110 ? -18.44609 -18.30584 63.91710 1.000 20.93749 132 LEU C N 1
ATOM 4715 C CA . LEU C 1 110 ? -18.27159 -17.58337 62.66563 1.000 27.03640 132 LEU C CA 1
ATOM 4716 C C . LEU C 1 110 ? -19.51951 -17.62330 61.79055 1.000 30.04236 132 LEU C C 1
ATOM 4717 O O . LEU C 1 110 ? -19.60111 -16.85791 60.82544 1.000 30.47264 132 LEU C O 1
ATOM 4722 N N . GLY C 1 111 ? -20.48336 -18.48479 62.10360 1.000 28.38884 133 GLY C N 1
ATOM 4723 C CA . GLY C 1 111 ? -21.68731 -18.60360 61.28750 1.000 31.52352 133 GLY C CA 1
ATOM 4724 C C . GLY C 1 111 ? -21.41790 -19.02267 59.85882 1.000 31.05939 133 GLY C C 1
ATOM 4725 O O . GLY C 1 111 ? -22.11503 -18.57258 58.94022 1.000 35.03751 133 GLY C O 1
ATOM 4726 N N . TYR C 1 112 ? -20.42456 -19.88376 59.64811 1.000 29.94779 134 TYR C N 1
ATOM 4727 C CA . TYR C 1 112 ? -19.90595 -20.15407 58.30820 1.000 24.23870 134 TYR C CA 1
ATOM 4728 C C . TYR C 1 112 ? -20.74835 -21.21667 57.61017 1.000 22.90184 134 TYR C C 1
ATOM 4729 O O . TYR C 1 112 ? -20.67900 -22.40336 57.95874 1.000 22.40504 134 TYR C O 1
ATOM 4738 N N . GLY C 1 113 ? -21.50320 -20.80345 56.59323 1.000 24.27279 135 GLY C N 1
ATOM 4739 C CA . GLY C 1 113 ? -22.29899 -21.76432 55.83998 1.000 24.04303 135 GLY C CA 1
ATOM 4740 C C . GLY C 1 113 ? -23.35671 -22.39526 56.71883 1.000 29.54290 135 GLY C C 1
ATOM 4741 O O . GLY C 1 113 ? -24.04243 -21.70669 57.48107 1.000 28.03843 135 GLY C O 1
ATOM 4742 N N . ASN C 1 114 ? -23.50448 -23.71721 56.62294 1.000 24.11820 136 ASN C N 1
ATOM 4743 C CA . ASN C 1 114 ? -24.40318 -24.42174 57.53328 1.000 23.71522 136 ASN C CA 1
ATOM 4744 C C . ASN C 1 114 ? -23.75016 -24.73737 58.87663 1.000 27.98272 136 ASN C C 1
ATOM 4745 O O . ASN C 1 114 ? -24.42776 -25.26186 59.77010 1.000 27.03664 136 ASN C O 1
ATOM 4750 N N . ALA C 1 115 ? -22.46093 -24.43504 59.02912 1.000 27.36131 137 ALA C N 1
ATOM 4751 C CA . ALA C 1 115 ? -21.74623 -24.51547 60.30795 1.000 25.76599 137 ALA C CA 1
ATOM 4752 C C . ALA C 1 115 ? -21.73792 -25.92570 60.89118 1.000 27.92679 137 ALA C C 1
ATOM 4753 O O . ALA C 1 115 ? -21.69241 -26.09608 62.11117 1.000 33.02223 137 ALA C O 1
ATOM 4755 N N . ASP C 1 116 ? -21.76333 -26.94893 60.04090 1.000 26.24147 138 ASP C N 1
ATOM 4756 C CA . ASP C 1 116 ? -21.81467 -28.33752 60.48933 1.000 23.81486 138 ASP C CA 1
ATOM 4757 C C . ASP C 1 116 ? -20.49395 -29.03584 60.17823 1.000 28.88601 138 ASP C C 1
ATOM 4758 O O . ASP C 1 116 ? -20.22885 -29.38901 59.01830 1.000 23.53776 138 ASP C O 1
ATOM 4763 N N . VAL C 1 117 ? -19.68922 -29.28124 61.21668 1.000 26.08433 139 VAL C N 1
ATOM 4764 C CA . VAL C 1 117 ? -18.45414 -30.03967 61.03965 1.000 25.94448 139 VAL C CA 1
ATOM 4765 C C . VAL C 1 117 ? -18.50198 -31.35910 61.80421 1.000 26.74901 139 VAL C C 1
ATOM 4766 O O . VAL C 1 117 ? -17.45555 -31.91061 62.16253 1.000 23.01921 139 VAL C O 1
ATOM 4770 N N . SER C 1 118 ? -19.71038 -31.89135 62.02508 1.000 28.36406 140 SER C N 1
ATOM 4771 C CA . SER C 1 118 ? -19.89334 -33.18695 62.67459 1.000 30.29565 140 SER C CA 1
ATOM 4772 C C . SER C 1 118 ? -19.59708 -34.37023 61.75595 1.000 29.70213 140 SER C C 1
ATOM 4773 O O . SER C 1 118 ? -19.51456 -35.50466 62.24411 1.000 30.00596 140 SER C O 1
ATOM 4776 N N . GLY C 1 119 ? -19.45280 -34.14045 60.44886 1.000 24.88768 141 GLY C N 1
ATOM 4777 C CA . GLY C 1 119 ? -19.15752 -35.21316 59.50845 1.000 26.36727 141 GLY C CA 1
ATOM 4778 C C . GLY C 1 119 ? -20.33819 -36.15059 59.27849 1.000 28.19672 141 GLY C C 1
ATOM 4779 O O . GLY C 1 119 ? -21.49677 -35.82374 59.53956 1.000 31.50728 141 GLY C O 1
ATOM 4780 N N . GLU C 1 120 ? -20.00947 -37.39035 58.77492 1.000 30.68616 142 GLU C N 1
ATOM 4781 C CA . GLU C 1 120 ? -21.05587 -38.33293 58.39304 1.000 26.82435 142 GLU C CA 1
ATOM 4782 C C . GLU C 1 120 ? -21.34798 -39.32611 59.51530 1.000 29.01899 142 GLU C C 1
ATOM 4783 O O . GLU C 1 120 ? -20.46060 -39.66444 60.30358 1.000 33.97572 142 GLU C O 1
ATOM 4789 N N . PRO C 1 121 ? -22.58166 -39.82107 59.59437 1.000 34.12008 143 PRO C N 1
ATOM 4790 C CA . PRO C 1 121 ? -22.89180 -40.88330 60.56095 1.000 38.24117 143 PRO C CA 1
ATOM 4791 C C . PRO C 1 121 ? -21.99224 -42.09648 60.36842 1.000 46.26252 143 PRO C C 1
ATOM 4792 O O . PRO C 1 121 ? -21.75283 -42.54209 59.24428 1.000 38.42571 143 PRO C O 1
ATOM 4796 N N . GLY C 1 122 ? -21.47838 -42.61719 61.48358 1.000 45.73997 144 GLY C N 1
ATOM 4797 C CA . GLY C 1 122 ? -20.71932 -43.84907 61.49782 1.000 38.51485 144 GLY C CA 1
ATOM 4798 C C . GLY C 1 122 ? -19.24546 -43.72838 61.17376 1.000 38.56588 144 GLY C C 1
ATOM 4799 O O . GLY C 1 122 ? -18.52911 -44.73308 61.26819 1.000 48.60368 144 GLY C O 1
ATOM 4800 N N . LYS C 1 123 ? -18.75778 -42.53958 60.81264 1.000 38.15433 145 LYS C N 1
ATOM 4801 C CA . LYS C 1 123 ? -17.41308 -42.39906 60.27072 1.000 41.98915 145 LYS C CA 1
ATOM 4802 C C . LYS C 1 123 ? -16.46099 -41.56341 61.11353 1.000 37.86528 145 LYS C C 1
ATOM 4803 O O . LYS C 1 123 ? -15.24381 -41.70507 60.94273 1.000 38.68147 145 LYS C O 1
ATOM 4809 N N . ASN C 1 124 ? -16.96600 -40.69713 61.99246 1.000 30.40149 146 ASN C N 1
ATOM 4810 C CA . ASN C 1 124 ? -16.13394 -39.77200 62.77242 1.000 29.06576 146 ASN C CA 1
ATOM 4811 C C . ASN C 1 124 ? -15.11388 -39.05822 61.88113 1.000 32.34729 146 ASN C C 1
ATOM 4812 O O . ASN C 1 124 ? -13.91597 -39.01688 62.16864 1.000 28.44846 146 ASN C O 1
ATOM 4817 N N . ASN C 1 125 ? -15.59743 -38.49305 60.77390 1.000 28.60702 147 ASN C N 1
ATOM 4818 C CA . ASN C 1 125 ? -14.72005 -37.83311 59.81170 1.000 25.39655 147 ASN C CA 1
ATOM 4819 C C . ASN C 1 125 ? -14.91996 -36.32261 59.77584 1.000 28.37136 147 ASN C C 1
ATOM 4820 O O . ASN C 1 125 ? -14.51359 -35.66745 58.80890 1.000 31.83131 147 ASN C O 1
ATOM 4825 N N . GLY C 1 126 ? -15.52704 -35.75062 60.81600 1.000 28.07073 148 GLY C N 1
ATOM 4826 C CA . GLY C 1 126 ? -15.72310 -34.31327 60.83953 1.000 26.13845 148 GLY C CA 1
ATOM 4827 C C . GLY C 1 126 ? -14.43343 -33.51940 60.93182 1.000 28.39214 148 GLY C C 1
ATOM 4828 O O . GLY C 1 126 ? -14.34181 -32.42231 60.37570 1.000 25.33611 148 GLY C O 1
ATOM 4829 N N . LEU C 1 127 ? -13.42705 -34.03768 61.64933 1.000 22.37985 149 LEU C N 1
ATOM 4830 C CA . LEU C 1 127 ? -12.16685 -33.30565 61.74692 1.000 24.21574 149 LEU C CA 1
ATOM 4831 C C . LEU C 1 127 ? -11.32836 -33.39917 60.47899 1.000 23.11594 149 LEU C C 1
ATOM 4832 O O . LEU C 1 127 ? -10.41454 -32.59026 60.29228 1.000 28.10578 149 LEU C O 1
ATOM 4837 N N . THR C 1 128 ? -11.61701 -34.36480 59.61312 1.000 25.38444 150 THR C N 1
ATOM 4838 C CA . THR C 1 128 ? -10.77977 -34.65493 58.46347 1.000 31.96720 150 THR C CA 1
ATOM 4839 C C . THR C 1 128 ? -11.47437 -34.46288 57.12598 1.000 26.82122 150 THR C C 1
ATOM 4840 O O . THR C 1 128 ? -10.78001 -34.27205 56.11869 1.000 25.78124 150 THR C O 1
ATOM 4844 N N . HIS C 1 129 ? -12.81379 -34.49817 57.08172 1.000 23.34370 151 HIS C N 1
ATOM 4845 C CA . HIS C 1 129 ? -13.52853 -34.50744 55.81353 1.000 28.88389 151 HIS C CA 1
ATOM 4846 C C . HIS C 1 129 ? -14.73238 -33.57548 55.75508 1.000 25.43088 151 HIS C C 1
ATOM 4847 O O . HIS C 1 129 ? -15.34860 -33.47923 54.68812 1.000 26.55924 151 HIS C O 1
ATOM 4854 N N . SER C 1 130 ? -15.09330 -32.89137 56.84863 1.000 20.30786 152 SER C N 1
ATOM 4855 C CA . SER C 1 130 ? -16.31471 -32.09006 56.85281 1.000 20.01830 152 SER C CA 1
ATOM 4856 C C . SER C 1 130 ? -16.32146 -31.07467 55.71788 1.000 22.03259 152 SER C C 1
ATOM 4857 O O . SER C 1 130 ? -17.31865 -30.93344 54.99851 1.000 23.76808 152 SER C O 1
ATOM 4860 N N . TRP C 1 131 ? -15.21262 -30.35747 55.53980 1.000 20.51499 153 TRP C N 1
ATOM 4861 C CA . TRP C 1 131 ? -15.18221 -29.34060 54.49500 1.000 21.61105 153 TRP C CA 1
ATOM 4862 C C . TRP C 1 131 ? -15.01839 -29.91869 53.09570 1.000 22.48550 153 TRP C C 1
ATOM 4863 O O . TRP C 1 131 ? -15.11254 -29.16480 52.12131 1.000 20.80107 153 TRP C O 1
ATOM 4874 N N . LEU C 1 132 ? -14.81301 -31.22612 52.96529 1.000 28.22638 154 LEU C N 1
ATOM 4875 C CA . LEU C 1 132 ? -14.65223 -31.86480 51.66576 1.000 26.77781 154 LEU C CA 1
ATOM 4876 C C . LEU C 1 132 ? -15.94094 -32.46923 51.12687 1.000 27.50163 154 LEU C C 1
ATOM 4877 O O . LEU C 1 132 ? -15.95711 -32.94280 49.98564 1.000 26.57736 154 LEU C O 1
ATOM 4882 N N . GLY C 1 133 ? -17.01289 -32.47962 51.91179 1.000 25.70134 155 GLY C N 1
ATOM 4883 C CA . GLY C 1 133 ? -18.23173 -33.13300 51.47921 1.000 21.51725 155 GLY C CA 1
ATOM 4884 C C . GLY C 1 133 ? -18.88939 -33.95844 52.56658 1.000 23.72394 155 GLY C C 1
ATOM 4885 O O . GLY C 1 133 ? -19.98607 -34.49256 52.36858 1.000 26.03548 155 GLY C O 1
ATOM 4886 N N . ALA C 1 134 ? -18.23994 -34.06235 53.73085 1.000 19.77019 156 ALA C N 1
ATOM 4887 C CA . ALA C 1 134 ? -18.78070 -34.91579 54.78222 1.000 26.28737 156 ALA C CA 1
ATOM 4888 C C . ALA C 1 134 ? -19.90212 -34.25151 55.57333 1.000 27.88525 156 ALA C C 1
ATOM 4889 O O . ALA C 1 134 ? -20.73300 -34.97206 56.13710 1.000 31.91688 156 ALA C O 1
ATOM 4891 N N . SER C 1 135 ? -19.95088 -32.91235 55.63717 1.000 21.88227 157 SER C N 1
ATOM 4892 C CA . SER C 1 135 ? -21.06784 -32.25667 56.31665 1.000 25.86903 157 SER C CA 1
ATOM 4893 C C . SER C 1 135 ? -21.15367 -30.75369 56.06635 1.000 23.19813 157 SER C C 1
ATOM 4894 O O . SER C 1 135 ? -22.25682 -30.20489 55.99786 1.000 22.48313 157 SER C O 1
ATOM 4897 N N . LEU C 1 136 ? -20.01681 -30.06738 55.97034 1.000 19.42902 158 LEU C N 1
ATOM 4898 C CA . LEU C 1 136 ? -20.03086 -28.60825 55.92087 1.000 19.88079 158 LEU C CA 1
ATOM 4899 C C . LEU C 1 136 ? -20.34636 -28.12381 54.50919 1.000 24.01058 158 LEU C C 1
ATOM 4900 O O . LEU C 1 136 ? -19.72168 -28.57264 53.53937 1.000 22.02469 158 LEU C O 1
ATOM 4905 N N . THR C 1 137 ? -21.30850 -27.20042 54.39494 1.000 17.10263 159 THR C N 1
ATOM 4906 C CA . THR C 1 137 ? -21.64759 -26.59116 53.11197 1.000 35.49011 159 THR C CA 1
ATOM 4907 C C . THR C 1 137 ? -21.74926 -25.07427 53.24030 1.000 31.89347 159 THR C C 1
ATOM 4908 O O . THR C 1 137 ? -22.02313 -24.53751 54.31975 1.000 21.71798 159 THR C O 1
ATOM 4912 N N . VAL C 1 138 ? -21.53363 -24.38894 52.11240 1.000 23.70512 160 VAL C N 1
ATOM 4913 C CA . VAL C 1 138 ? -21.57066 -22.92977 52.04537 1.000 23.67865 160 VAL C CA 1
ATOM 4914 C C . VAL C 1 138 ? -22.02087 -22.52701 50.64312 1.000 31.02773 160 VAL C C 1
ATOM 4915 O O . VAL C 1 138 ? -21.75678 -23.22969 49.66485 1.000 24.90930 160 VAL C O 1
ATOM 4919 N N . SER C 1 139 ? -22.71935 -21.39127 50.54730 1.000 25.21661 161 SER C N 1
ATOM 4920 C CA . SER C 1 139 ? -23.18771 -20.86625 49.27127 1.000 21.78493 161 SER C CA 1
ATOM 4921 C C . SER C 1 139 ? -22.29878 -19.71835 48.79034 1.000 24.27202 161 SER C C 1
ATOM 4922 O O . SER C 1 139 ? -21.53006 -19.14822 49.57060 1.000 24.24154 161 SER C O 1
ATOM 4925 N N . PRO C 1 140 ? -22.34863 -19.37403 47.49094 1.000 20.53108 162 PRO C N 1
ATOM 4926 C CA . PRO C 1 140 ? -21.56819 -18.21469 47.01982 1.000 18.27675 162 PRO C CA 1
ATOM 4927 C C . PRO C 1 140 ? -21.89045 -16.92004 47.74742 1.000 25.21469 162 PRO C C 1
ATOM 4928 O O . PRO C 1 140 ? -20.96545 -16.18923 48.12165 1.000 32.48817 162 PRO C O 1
ATOM 4932 N N . VAL C 1 141 ? -23.17270 -16.61433 47.97029 1.000 21.82424 163 VAL C N 1
ATOM 4933 C CA . VAL C 1 141 ? -23.51996 -15.39310 48.69744 1.000 23.46555 163 VAL C CA 1
ATOM 4934 C C . VAL C 1 141 ? -23.00377 -15.44837 50.13479 1.000 25.68970 163 VAL C C 1
ATOM 4935 O O . VAL C 1 141 ? -22.63197 -14.41651 50.71478 1.000 24.62160 163 VAL C O 1
ATOM 4939 N N . GLU C 1 142 ? -22.94628 -16.64484 50.72757 1.000 26.77660 164 GLU C N 1
ATOM 4940 C CA . GLU C 1 142 ? -22.35594 -16.78014 52.05206 1.000 24.64421 164 GLU C CA 1
ATOM 4941 C C . GLU C 1 142 ? -20.84127 -16.59910 52.01253 1.000 24.94278 164 GLU C C 1
ATOM 4942 O O . GLU C 1 142 ? -20.26611 -15.97914 52.91668 1.000 25.39964 164 GLU C O 1
ATOM 4948 N N . GLN C 1 143 ? -20.17279 -17.13990 50.98643 1.000 22.96032 165 GLN C N 1
ATOM 4949 C CA . GLN C 1 143 ? -18.74680 -16.86269 50.81295 1.000 15.27400 165 GLN C CA 1
ATOM 4950 C C . GLN C 1 143 ? -18.50289 -15.36450 50.73721 1.000 17.73679 165 GLN C C 1
ATOM 4951 O O . GLN C 1 143 ? -17.61735 -14.82924 51.41273 1.000 20.82214 165 GLN C O 1
ATOM 4957 N N . VAL C 1 144 ? -19.31638 -14.66173 49.94443 1.000 18.68282 166 VAL C N 1
ATOM 4958 C CA . VAL C 1 144 ? -19.13750 -13.22231 49.80616 1.000 24.13133 166 VAL C CA 1
ATOM 4959 C C . VAL C 1 144 ? -19.33874 -12.51864 51.14354 1.000 23.01158 166 VAL C C 1
ATOM 4960 O O . VAL C 1 144 ? -18.58942 -11.59844 51.49000 1.000 18.86985 166 VAL C O 1
ATOM 4964 N N . GLY C 1 145 ? -20.33583 -12.94848 51.92766 1.000 19.51905 167 GLY C N 1
ATOM 4965 C CA . GLY C 1 145 ? -20.57985 -12.30252 53.20447 1.000 29.09265 167 GLY C CA 1
ATOM 4966 C C . GLY C 1 145 ? -19.45783 -12.51446 54.20066 1.000 26.86431 167 GLY C C 1
ATOM 4967 O O . GLY C 1 145 ? -19.13662 -11.61003 54.97838 1.000 23.56055 167 GLY C O 1
ATOM 4968 N N . PHE C 1 146 ? -18.84806 -13.70151 54.18592 1.000 24.70579 168 PHE C N 1
ATOM 4969 C CA . PHE C 1 146 ? -17.70800 -13.99272 55.05394 1.000 23.15960 168 PHE C CA 1
ATOM 4970 C C . PHE C 1 146 ? -16.50418 -13.12848 54.69653 1.000 28.07062 168 PHE C C 1
ATOM 4971 O O . PHE C 1 146 ? -15.85483 -12.54658 55.57574 1.000 21.01260 168 PHE C O 1
ATOM 4979 N N . ILE C 1 147 ? -16.18882 -13.03550 53.40453 1.000 19.92287 169 ILE C N 1
ATOM 4980 C CA . ILE C 1 147 ? -14.98893 -12.32119 52.98395 1.000 20.98316 169 ILE C CA 1
ATOM 4981 C C . ILE C 1 147 ? -15.14233 -10.81960 53.21487 1.000 23.95083 169 ILE C C 1
ATOM 4982 O O . ILE C 1 147 ? -14.17713 -10.13307 53.57004 1.000 18.06930 169 ILE C O 1
ATOM 4987 N N . ARG C 1 148 ? -16.34596 -10.27856 52.99355 1.000 24.80776 170 ARG C N 1
ATOM 4988 C CA . ARG C 1 148 ? -16.59294 -8.87132 53.30337 1.000 24.36151 170 ARG C CA 1
ATOM 4989 C C . ARG C 1 148 ? -16.30280 -8.56491 54.77371 1.000 22.15786 170 ARG C C 1
ATOM 4990 O O . ARG C 1 148 ? -15.69459 -7.53416 55.09789 1.000 22.01500 170 ARG C O 1
ATOM 4998 N N . ARG C 1 149 ? -16.74482 -9.44206 55.67868 1.000 21.57742 171 ARG C N 1
ATOM 4999 C CA . ARG C 1 149 ? -16.52779 -9.20797 57.10698 1.000 19.11426 171 ARG C CA 1
ATOM 5000 C C . ARG C 1 149 ? -15.05713 -9.37518 57.47917 1.000 22.26937 171 ARG C C 1
ATOM 5001 O O . ARG C 1 149 ? -14.52414 -8.61610 58.30410 1.000 22.80564 171 ARG C O 1
ATOM 5009 N N . LEU C 1 150 ? -14.38641 -10.36335 56.88187 1.000 23.17422 172 LEU C N 1
ATOM 5010 C CA . LEU C 1 150 ? -12.94465 -10.52812 57.05591 1.000 21.73935 172 LEU C CA 1
ATOM 5011 C C . LEU C 1 150 ? -12.19246 -9.25946 56.66618 1.000 25.72794 172 LEU C C 1
ATOM 5012 O O . LEU C 1 150 ? -11.27010 -8.81900 57.36745 1.000 23.76704 172 LEU C O 1
ATOM 5017 N N . LEU C 1 151 ? -12.58323 -8.65364 55.54419 1.000 21.26591 173 LEU C N 1
ATOM 5018 C CA . LEU C 1 151 ? -11.88239 -7.47533 55.04957 1.000 25.56724 173 LEU C CA 1
ATOM 5019 C C . LEU C 1 151 ? -12.10212 -6.27187 55.95841 1.000 31.02065 173 LEU C C 1
ATOM 5020 O O . LEU C 1 151 ? -11.19404 -5.45607 56.15241 1.000 31.43080 173 LEU C O 1
ATOM 5025 N N . ALA C 1 152 ? -13.30425 -6.13297 56.50968 1.000 27.51265 174 ALA C N 1
ATOM 5026 C CA . ALA C 1 152 ? -13.59220 -5.05528 57.44386 1.000 35.93594 174 ALA C CA 1
ATOM 5027 C C . ALA C 1 152 ? -13.06102 -5.32970 58.84214 1.000 29.11484 174 ALA C C 1
ATOM 5028 O O . ALA C 1 152 ? -13.03387 -4.41145 59.66896 1.000 35.99392 174 ALA C O 1
ATOM 5030 N N . GLY C 1 153 ? -12.63021 -6.55622 59.12487 1.000 30.56999 175 GLY C N 1
ATOM 5031 C CA . GLY C 1 153 ? -12.23521 -6.90605 60.47528 1.000 34.93631 175 GLY C CA 1
ATOM 5032 C C . GLY C 1 153 ? -13.39712 -7.03977 61.43044 1.000 35.33432 175 GLY C C 1
ATOM 5033 O O . GLY C 1 153 ? -13.23938 -6.79061 62.63239 1.000 32.87802 175 GLY C O 1
ATOM 5034 N N . ASN C 1 154 ? -14.57073 -7.42502 60.92917 1.000 31.73702 176 ASN C N 1
ATOM 5035 C CA . ASN C 1 154 ? -15.77633 -7.52052 61.74544 1.000 29.21287 176 ASN C CA 1
ATOM 5036 C C . ASN C 1 154 ? -16.20745 -8.95662 62.00789 1.000 23.15704 176 ASN C C 1
ATOM 5037 O O . ASN C 1 154 ? -17.33309 -9.17684 62.46356 1.000 31.44432 176 ASN C O 1
ATOM 5042 N N . LEU C 1 155 ? -15.35612 -9.93269 61.72528 1.000 21.25864 177 LEU C N 1
ATOM 5043 C CA . LEU C 1 155 ? -15.67366 -11.29162 62.12976 1.000 25.87483 177 LEU C CA 1
ATOM 5044 C C . LEU C 1 155 ? -15.47979 -11.43365 63.64010 1.000 25.26079 177 LEU C C 1
ATOM 5045 O O . LEU C 1 155 ? -14.69638 -10.69253 64.23856 1.000 23.68412 177 LEU C O 1
ATOM 5050 N N . PRO C 1 156 ? -16.22089 -12.36680 64.29952 1.000 24.53248 178 PRO C N 1
ATOM 5051 C CA . PRO C 1 156 ? -16.14378 -12.52143 65.76038 1.000 29.44551 178 PRO C CA 1
ATOM 5052 C C . PRO C 1 156 ? -14.92314 -13.30956 66.23998 1.000 31.17166 178 PRO C C 1
ATOM 5053 O O . PRO C 1 156 ? -15.04593 -14.32996 66.92159 1.000 27.06222 178 PRO C O 1
ATOM 5057 N N . VAL C 1 157 ? -13.73510 -12.84785 65.85137 1.000 22.10803 179 VAL C N 1
ATOM 5058 C CA . VAL C 1 157 ? -12.45805 -13.33066 66.36659 1.000 24.64720 179 VAL C CA 1
ATOM 5059 C C . VAL C 1 157 ? -11.55558 -12.11622 66.52594 1.000 17.89580 179 VAL C C 1
ATOM 5060 O O . VAL C 1 157 ? -11.94261 -10.99390 66.19776 1.000 22.30713 179 VAL C O 1
ATOM 5064 N N . SER C 1 158 ? -10.34004 -12.33852 67.01346 1.000 20.36426 180 SER C N 1
ATOM 5065 C CA . SER C 1 158 ? -9.45939 -11.20601 67.28578 1.000 24.79149 180 SER C CA 1
ATOM 5066 C C . SER C 1 158 ? -9.11393 -10.46480 65.99295 1.000 29.50224 180 SER C C 1
ATOM 5067 O O . SER C 1 158 ? -9.10400 -11.03368 64.89337 1.000 20.94226 180 SER C O 1
ATOM 5070 N N . ARG C 1 159 ? -8.85052 -9.16485 66.12519 1.000 27.27952 181 ARG C N 1
ATOM 5071 C CA . ARG C 1 159 ? -8.53223 -8.38632 64.93441 1.000 31.87683 181 ARG C CA 1
ATOM 5072 C C . ARG C 1 159 ? -7.18432 -8.79347 64.35379 1.000 30.16955 181 ARG C C 1
ATOM 5073 O O . ARG C 1 159 ? -7.00221 -8.76586 63.13010 1.000 28.81559 181 ARG C O 1
ATOM 5081 N N . ASP C 1 160 ? -6.25060 -9.21465 65.21191 1.000 28.85405 182 ASP C N 1
ATOM 5082 C CA . ASP C 1 160 ? -4.94391 -9.65810 64.74488 1.000 24.75245 182 ASP C CA 1
ATOM 5083 C C . ASP C 1 160 ? -5.03930 -10.96239 63.96434 1.000 27.60864 182 ASP C C 1
ATOM 5084 O O . ASP C 1 160 ? -4.30831 -11.15268 62.98517 1.000 28.87032 182 ASP C O 1
ATOM 5089 N N . ALA C 1 161 ? -5.92302 -11.88019 64.37930 1.000 23.87042 183 ALA C N 1
ATOM 5090 C CA . ALA C 1 161 ? -6.10892 -13.10087 63.59527 1.000 24.28605 183 ALA C CA 1
ATOM 5091 C C . ALA C 1 161 ? -6.63843 -12.78519 62.20323 1.000 20.50229 183 ALA C C 1
ATOM 5092 O O . ALA C 1 161 ? -6.24930 -13.43384 61.22266 1.000 21.58046 183 ALA C O 1
ATOM 5094 N N . GLN C 1 162 ? -7.52994 -11.79645 62.09947 1.000 22.78034 184 GLN C N 1
ATOM 5095 C CA . GLN C 1 162 ? -8.08420 -11.43044 60.79992 1.000 26.42414 184 GLN C CA 1
ATOM 5096 C C . GLN C 1 162 ? -7.01936 -10.80884 59.90213 1.000 26.54500 184 GLN C C 1
ATOM 5097 O O . GLN C 1 162 ? -6.94640 -11.12486 58.71109 1.000 19.17861 184 GLN C O 1
ATOM 5103 N N . ALA C 1 163 ? -6.16704 -9.95022 60.46588 1.000 24.47198 185 ALA C N 1
ATOM 5104 C CA . ALA C 1 163 ? -5.05190 -9.39183 59.71006 1.000 27.73492 185 ALA C CA 1
ATOM 5105 C C . ALA C 1 163 ? -4.10189 -10.47950 59.21502 1.000 29.82417 185 ALA C C 1
ATOM 5106 O O . ALA C 1 163 ? -3.59779 -10.40720 58.08640 1.000 31.08008 185 ALA C O 1
ATOM 5108 N N . LYS C 1 164 ? -3.83261 -11.48846 60.04353 1.000 24.26497 186 LYS C N 1
ATOM 5109 C CA . LYS C 1 164 ? -2.87443 -12.51174 59.63931 1.000 25.54551 186 LYS C CA 1
ATOM 5110 C C . LYS C 1 164 ? -3.45392 -13.41607 58.55956 1.000 26.65083 186 LYS C C 1
ATOM 5111 O O . LYS C 1 164 ? -2.72280 -13.85787 57.66311 1.000 24.60372 186 LYS C O 1
ATOM 5117 N N . THR C 1 165 ? -4.75792 -13.68062 58.61433 1.000 23.41844 187 THR C N 1
ATOM 5118 C CA . THR C 1 165 ? -5.38892 -14.50367 57.58720 1.000 24.16671 187 THR C CA 1
ATOM 5119 C C . THR C 1 165 ? -5.36687 -13.80155 56.23378 1.000 24.66321 187 THR C C 1
ATOM 5120 O O . THR C 1 165 ? -4.97871 -14.39939 55.22147 1.000 26.02781 187 THR C O 1
ATOM 5124 N N . ARG C 1 166 ? -5.74886 -12.52010 56.19996 1.000 24.39010 188 ARG C N 1
ATOM 5125 C CA . ARG C 1 166 ? -5.69893 -11.77181 54.94400 1.000 26.45038 188 ARG C CA 1
ATOM 5126 C C . ARG C 1 166 ? -4.31426 -11.82911 54.31665 1.000 29.85205 188 ARG C C 1
ATOM 5127 O O . ARG C 1 166 ? -4.19036 -11.88449 53.09016 1.000 25.91242 188 ARG C O 1
ATOM 5135 N N . ALA C 1 167 ? -3.26648 -11.84413 55.14233 1.000 29.49450 189 ALA C N 1
ATOM 5136 C CA . ALA C 1 167 ? -1.90796 -11.76370 54.62935 1.000 28.56907 189 ALA C CA 1
ATOM 5137 C C . ALA C 1 167 ? -1.47504 -13.02439 53.89656 1.000 28.68099 189 ALA C C 1
ATOM 5138 O O . ALA C 1 167 ? -0.55549 -12.95294 53.08362 1.000 24.57660 189 ALA C O 1
ATOM 5140 N N . ILE C 1 168 ? -2.08808 -14.17574 54.16392 1.000 25.57858 190 ILE C N 1
ATOM 5141 C CA . ILE C 1 168 ? -1.64613 -15.41741 53.53624 1.000 27.05918 190 ILE C CA 1
ATOM 5142 C C . ILE C 1 168 ? -2.62934 -15.91238 52.48275 1.000 26.11897 190 ILE C C 1
ATOM 5143 O O . ILE C 1 168 ? -2.48291 -17.03267 51.99057 1.000 35.88216 190 ILE C O 1
ATOM 5148 N N . VAL C 1 169 ? -3.63880 -15.12106 52.14083 1.000 25.99406 191 VAL C N 1
ATOM 5149 C CA . VAL C 1 169 ? -4.47114 -15.48002 50.98630 1.000 25.60222 191 VAL C CA 1
ATOM 5150 C C . VAL C 1 169 ? -3.67989 -15.21703 49.70859 1.000 21.84811 191 VAL C C 1
ATOM 5151 O O . VAL C 1 169 ? -3.14119 -14.11209 49.53449 1.000 22.95944 191 VAL C O 1
ATOM 5155 N N . PRO C 1 170 ? -3.57879 -16.18214 48.79980 1.000 22.57971 192 PRO C N 1
ATOM 5156 C CA . PRO C 1 170 ? -2.75554 -15.98538 47.59541 1.000 23.93660 192 PRO C CA 1
ATOM 5157 C C . PRO C 1 170 ? -3.22191 -14.79764 46.76213 1.000 21.16797 192 PRO C C 1
ATOM 5158 O O . PRO C 1 170 ? -4.41321 -14.48965 46.68413 1.000 21.97581 192 PRO C O 1
ATOM 5162 N N . VAL C 1 171 ? -2.25388 -14.12763 46.13752 1.000 22.31771 193 VAL C N 1
ATOM 5163 C CA . VAL C 1 171 ? -2.49156 -12.93464 45.32531 1.000 32.09108 193 VAL C CA 1
ATOM 5164 C C . VAL C 1 171 ? -2.25554 -13.26240 43.85605 1.000 27.01041 193 VAL C C 1
ATOM 5165 O O . VAL C 1 171 ? -1.33706 -14.01796 43.51611 1.000 28.23518 193 VAL C O 1
ATOM 5169 N N . PHE C 1 172 ? -3.07992 -12.67846 42.98183 1.000 29.73891 194 PHE C N 1
ATOM 5170 C CA . PHE C 1 172 ? -2.93724 -12.80238 41.53566 1.000 26.57812 194 PHE C CA 1
ATOM 5171 C C . PHE C 1 172 ? -3.11432 -11.43051 40.90328 1.000 26.01151 194 PHE C C 1
ATOM 5172 O O . PHE C 1 172 ? -3.75203 -10.54781 41.47625 1.000 27.07749 194 PHE C O 1
ATOM 5180 N N . TYR C 1 173 ? -2.55073 -11.24809 39.70993 1.000 28.70359 195 TYR C N 1
ATOM 5181 C CA . TYR C 1 173 ? -2.62310 -9.95831 39.02619 1.000 25.18570 195 TYR C CA 1
ATOM 5182 C C . TYR C 1 173 ? -3.29961 -10.13605 37.67414 1.000 27.63857 195 TYR C C 1
ATOM 5183 O O . TYR C 1 173 ? -2.75311 -10.78510 36.77316 1.000 35.63063 195 TYR C O 1
ATOM 5192 N N . ALA C 1 174 ? -4.46677 -9.54461 37.53865 1.000 28.21431 196 ALA C N 1
ATOM 5193 C CA . ALA C 1 174 ? -5.33680 -9.59180 36.38020 1.000 27.53959 196 ALA C CA 1
ATOM 5194 C C . ALA C 1 174 ? -5.20921 -8.31439 35.56810 1.000 38.58472 196 ALA C C 1
ATOM 5195 O O . ALA C 1 174 ? -4.71959 -7.29511 36.06642 1.000 38.75405 196 ALA C O 1
ATOM 5197 N N . PRO C 1 175 ? -5.63463 -8.33890 34.30160 1.000 35.99884 197 PRO C N 1
ATOM 5198 C CA . PRO C 1 175 ? -5.54535 -7.13813 33.46656 1.000 34.32434 197 PRO C CA 1
ATOM 5199 C C . PRO C 1 175 ? -6.21087 -5.92336 34.09947 1.000 34.06938 197 PRO C C 1
ATOM 5200 O O . PRO C 1 175 ? -7.12213 -6.03899 34.92186 1.000 37.42806 197 PRO C O 1
ATOM 5204 N N . GLU C 1 176 ? -5.70785 -4.74796 33.71524 1.000 38.68841 198 GLU C N 1
ATOM 5205 C CA . GLU C 1 176 ? -6.26191 -3.44621 34.09101 1.000 39.86417 198 GLU C CA 1
ATOM 5206 C C . GLU C 1 176 ? -6.04746 -3.13726 35.57170 1.000 37.64259 198 GLU C C 1
ATOM 5207 O O . GLU C 1 176 ? -6.89746 -2.52393 36.21515 1.000 43.19845 198 GLU C O 1
ATOM 5213 N N . SER C 1 177 ? -4.89427 -3.55811 36.09931 1.000 33.87570 199 SER C N 1
ATOM 5214 C CA . SER C 1 177 ? -4.38576 -3.18884 37.41795 1.000 40.14261 199 SER C CA 1
ATOM 5215 C C . SER C 1 177 ? -5.19898 -3.77939 38.56613 1.000 40.56424 199 SER C C 1
ATOM 5216 O O . SER C 1 177 ? -5.19692 -3.23012 39.67445 1.000 40.27860 199 SER C O 1
ATOM 5219 N N . TRP C 1 178 ? -5.88586 -4.89264 38.33000 1.000 35.26783 200 TRP C N 1
ATOM 5220 C CA . TRP C 1 178 ? -6.63558 -5.56431 39.38323 1.000 31.74774 200 TRP C CA 1
ATOM 5221 C C . TRP C 1 178 ? -5.69923 -6.46208 40.18529 1.000 32.37365 200 TRP C C 1
ATOM 5222 O O . TRP C 1 178 ? -5.03079 -7.33035 39.61600 1.000 31.25609 200 TRP C O 1
ATOM 5233 N N . SER C 1 179 ? -5.63233 -6.24032 41.49948 1.000 32.05722 201 SER C N 1
ATOM 5234 C CA A SER C 1 179 ? -4.91798 -7.12402 42.41082 0.644 30.03651 201 SER C CA 1
ATOM 5235 C CA B SER C 1 179 ? -4.91275 -7.12035 42.41704 0.356 30.07127 201 SER C CA 1
ATOM 5236 C C . SER C 1 179 ? -5.93351 -8.04881 43.06135 1.000 32.77541 201 SER C C 1
ATOM 5237 O O . SER C 1 179 ? -6.79393 -7.59378 43.82111 1.000 40.50246 201 SER C O 1
ATOM 5242 N N . VAL C 1 180 ? -5.83202 -9.34346 42.77204 1.000 22.48809 202 VAL C N 1
ATOM 5243 C CA . VAL C 1 180 ? -6.84384 -10.31310 43.18100 1.000 23.69849 202 VAL C CA 1
ATOM 5244 C C . VAL C 1 180 ? -6.27714 -11.20377 44.28094 1.000 32.64360 202 VAL C C 1
ATOM 5245 O O . VAL C 1 180 ? -5.27397 -11.89674 44.07586 1.000 34.42746 202 VAL C O 1
ATOM 5249 N N . HIS C 1 181 ? -6.92994 -11.19988 45.44201 1.000 20.74838 203 HIS C N 1
ATOM 5250 C CA . HIS C 1 181 ? -6.60710 -12.11377 46.53281 1.000 20.45674 203 HIS C CA 1
ATOM 5251 C C . HIS C 1 181 ? -7.69395 -13.17517 46.59279 1.000 28.05082 203 HIS C C 1
ATOM 5252 O O . HIS C 1 181 ? -8.85580 -12.85529 46.86536 1.000 36.51068 203 HIS C O 1
ATOM 5259 N N . GLY C 1 182 ? -7.32757 -14.43258 46.34802 1.000 21.61998 204 GLY C N 1
ATOM 5260 C CA . GLY C 1 182 ? -8.35102 -15.45586 46.26193 1.000 17.84991 204 GLY C CA 1
ATOM 5261 C C . GLY C 1 182 ? -7.83613 -16.84181 46.56839 1.000 20.15956 204 GLY C C 1
ATOM 5262 O O . GLY C 1 182 ? -6.63518 -17.11641 46.50352 1.000 24.52530 204 GLY C O 1
ATOM 5263 N N . LYS C 1 183 ? -8.77723 -17.71435 46.92420 1.000 18.40114 205 LYS C N 1
ATOM 5264 C CA . LYS C 1 183 ? -8.50308 -19.09930 47.27638 1.000 16.81659 205 LYS C CA 1
ATOM 5265 C C . LYS C 1 183 ? -9.37173 -20.00138 46.40740 1.000 21.40228 205 LYS C C 1
ATOM 5266 O O . LYS C 1 183 ? -10.58129 -19.77031 46.27844 1.000 20.08691 205 LYS C O 1
ATOM 5272 N N . THR C 1 184 ? -8.75136 -21.01129 45.80469 1.000 20.66784 206 THR C N 1
ATOM 5273 C CA . THR C 1 184 ? -9.44523 -22.01433 45.01609 1.000 19.46308 206 THR C CA 1
ATOM 5274 C C . THR C 1 184 ? -9.94632 -23.15851 45.88885 1.000 21.36880 206 THR C C 1
ATOM 5275 O O . THR C 1 184 ? -9.50460 -23.35846 47.02306 1.000 25.60141 206 THR C O 1
ATOM 5279 N N . GLY C 1 185 ? -10.85586 -23.93502 45.31331 1.000 20.88340 207 GLY C N 1
ATOM 5280 C CA . GLY C 1 185 ? -11.30211 -25.18209 45.89316 1.000 20.64709 207 GLY C CA 1
ATOM 5281 C C . GLY C 1 185 ? -11.77902 -26.10644 44.79669 1.000 23.94067 207 GLY C C 1
ATOM 5282 O O . GLY C 1 185 ? -12.34959 -25.65388 43.80191 1.000 23.81618 207 GLY C O 1
ATOM 5283 N N . THR C 1 186 ? -11.53578 -27.40067 44.95884 1.000 19.91433 208 THR C N 1
ATOM 5284 C CA . THR C 1 186 ? -11.91736 -28.40264 43.97389 1.000 20.18182 208 THR C CA 1
ATOM 5285 C C . THR C 1 186 ? -12.47230 -29.60584 44.71323 1.000 28.14845 208 THR C C 1
ATOM 5286 O O . THR C 1 186 ? -11.89854 -30.02786 45.71762 1.000 25.42503 208 THR C O 1
ATOM 5290 N N . GLY C 1 187 ? -13.57631 -30.15914 44.22145 1.000 26.72666 209 GLY C N 1
ATOM 5291 C CA . GLY C 1 187 ? -14.11873 -31.34067 44.85086 1.000 32.07630 209 GLY C CA 1
ATOM 5292 C C . GLY C 1 187 ? -15.07391 -32.09042 43.95057 1.000 31.81231 209 GLY C C 1
ATOM 5293 O O . GLY C 1 187 ? -15.15705 -31.83808 42.74718 1.000 27.09736 209 GLY C O 1
ATOM 5294 N N . PHE C 1 188 ? -15.80457 -33.02350 44.56015 1.000 35.59316 210 PHE C N 1
ATOM 5295 C CA . PHE C 1 188 ? -16.81958 -33.80489 43.86707 1.000 33.38340 210 PHE C CA 1
ATOM 5296 C C . PHE C 1 188 ? -18.10821 -33.78027 44.67263 1.000 39.96224 210 PHE C C 1
ATOM 5297 O O . PHE C 1 188 ? -18.08406 -33.94484 45.89788 1.000 38.09791 210 PHE C O 1
ATOM 5313 N N . ARG C 1 190 ? -21.42989 -35.47684 46.05492 1.000 56.19863 212 ARG C N 1
ATOM 5314 C CA . ARG C 1 190 ? -21.64965 -36.83909 46.51875 1.000 59.28691 212 ARG C CA 1
ATOM 5315 C C . ARG C 1 190 ? -22.90384 -37.40934 45.86720 1.000 66.45650 212 ARG C C 1
ATOM 5316 O O . ARG C 1 190 ? -23.87777 -36.68849 45.63086 1.000 67.52242 212 ARG C O 1
ATOM 5324 N N . ASP C 1 191 ? -22.87514 -38.70643 45.57394 1.000 71.41041 213 ASP C N 1
ATOM 5325 C CA . ASP C 1 191 ? -24.01982 -39.37191 44.97090 1.000 79.55376 213 ASP C CA 1
ATOM 5326 C C . ASP C 1 191 ? -24.98909 -39.81911 46.06709 1.000 88.53343 213 ASP C C 1
ATOM 5327 O O . ASP C 1 191 ? -24.86951 -39.42751 47.23127 1.000 89.15364 213 ASP C O 1
ATOM 5332 N N . GLU C 1 192 ? -25.96695 -40.65172 45.69918 1.000 95.45044 214 GLU C N 1
ATOM 5333 C CA . GLU C 1 192 ? -26.98917 -41.06809 46.65639 1.000 104.71171 214 GLU C CA 1
ATOM 5334 C C . GLU C 1 192 ? -26.38482 -41.85640 47.81253 1.000 106.29606 214 GLU C C 1
ATOM 5335 O O . GLU C 1 192 ? -26.82071 -41.72116 48.96244 1.000 109.53939 214 GLU C O 1
ATOM 5341 N N . LYS C 1 193 ? -25.37825 -42.68016 47.52850 1.000 102.04447 215 LYS C N 1
ATOM 5342 C CA . LYS C 1 193 ? -24.76885 -43.54391 48.53144 1.000 96.61691 215 LYS C CA 1
ATOM 5343 C C . LYS C 1 193 ? -23.80092 -42.80487 49.44944 1.000 90.04523 215 LYS C C 1
ATOM 5344 O O . LYS C 1 193 ? -23.25605 -43.41955 50.37297 1.000 89.74987 215 LYS C O 1
ATOM 5350 N N . GLY C 1 194 ? -23.57890 -41.51124 49.23150 1.000 84.95817 216 GLY C N 1
ATOM 5351 C CA . GLY C 1 194 ? -22.64107 -40.76572 50.04379 1.000 80.98658 216 GLY C CA 1
ATOM 5352 C C . GLY C 1 194 ? -21.19866 -40.85796 49.60385 1.000 79.47899 216 GLY C C 1
ATOM 5353 O O . GLY C 1 194 ? -20.31218 -40.41483 50.34321 1.000 78.49027 216 GLY C O 1
ATOM 5354 N N . ASN C 1 195 ? -20.93333 -41.41991 48.43299 1.000 78.90177 217 ASN C N 1
ATOM 5355 C CA . ASN C 1 195 ? -19.59330 -41.52933 47.88234 1.000 74.27152 217 ASN C CA 1
ATOM 5356 C C . ASN C 1 195 ? -19.33439 -40.41508 46.87857 1.000 69.46824 217 ASN C C 1
ATOM 5357 O O . ASN C 1 195 ? -20.27060 -39.84544 46.30927 1.000 68.39003 217 ASN C O 1
ATOM 5362 N N . PRO C 1 196 ? -18.06805 -40.06581 46.64425 1.000 64.82756 218 PRO C N 1
ATOM 5363 C CA . PRO C 1 196 ? -17.76420 -39.03338 45.64299 1.000 58.08025 218 PRO C CA 1
ATOM 5364 C C . PRO C 1 196 ? -18.14959 -39.49399 44.24476 1.000 56.29404 218 PRO C C 1
ATOM 5365 O O . PRO C 1 196 ? -17.81751 -40.60505 43.82311 1.000 54.97578 218 PRO C O 1
ATOM 5369 N N . ASP C 1 197 ? -18.86830 -38.63080 43.53448 1.000 48.56302 219 ASP C N 1
ATOM 5370 C CA . ASP C 1 197 ? -19.30650 -38.89797 42.17059 1.000 48.27493 219 ASP C CA 1
ATOM 5371 C C . ASP C 1 197 ? -18.33805 -38.18239 41.23879 1.000 44.87177 219 ASP C C 1
ATOM 5372 O O . ASP C 1 197 ? -18.36626 -36.95292 41.12781 1.000 41.92860 219 ASP C O 1
ATOM 5377 N N . ARG C 1 198 ? -17.47613 -38.95252 40.57542 1.000 46.71856 220 ARG C N 1
ATOM 5378 C CA . ARG C 1 198 ? -16.45033 -38.34847 39.73670 1.000 47.88601 220 ARG C CA 1
ATOM 5379 C C . ARG C 1 198 ? -17.02061 -37.71427 38.47570 1.000 42.41293 220 ARG C C 1
ATOM 5380 O O . ARG C 1 198 ? -16.28940 -37.00448 37.77779 1.000 46.12776 220 ARG C O 1
ATOM 5388 N N . SER C 1 199 ? -18.30065 -37.92392 38.18466 1.000 44.85429 221 SER C N 1
ATOM 5389 C CA . SER C 1 199 ? -18.96293 -37.24558 37.07895 1.000 49.69135 221 SER C CA 1
ATOM 5390 C C . SER C 1 199 ? -19.56525 -35.90682 37.48072 1.000 49.57006 221 SER C C 1
ATOM 5391 O O . SER C 1 199 ? -20.20170 -35.25632 36.64718 1.000 42.56229 221 SER C O 1
ATOM 5394 N N . ARG C 1 200 ? -19.38636 -35.48106 38.72871 1.000 40.65354 222 ARG C N 1
ATOM 5395 C CA . ARG C 1 200 ? -19.91835 -34.20657 39.21575 1.000 38.62829 222 ARG C CA 1
ATOM 5396 C C . ARG C 1 200 ? -18.84468 -33.42416 39.96506 1.000 36.23800 222 ARG C C 1
ATOM 5397 O O . ARG C 1 200 ? -18.97707 -33.14786 41.16426 1.000 35.36911 222 ARG C O 1
ATOM 5405 N N . PRO C 1 201 ? -17.76693 -33.03364 39.28564 1.000 33.14837 223 PRO C N 1
ATOM 5406 C CA . PRO C 1 201 ? -16.75565 -32.20169 39.94258 1.000 30.24383 223 PRO C CA 1
ATOM 5407 C C . PRO C 1 201 ? -17.25840 -30.77982 40.09895 1.000 28.40917 223 PRO C C 1
ATOM 5408 O O . PRO C 1 201 ? -18.16693 -30.33127 39.39821 1.000 28.99619 223 PRO C O 1
ATOM 5412 N N . PHE C 1 202 ? -16.65166 -30.06155 41.03835 1.000 26.47636 224 PHE C N 1
ATOM 5413 C CA . PHE C 1 202 ? -16.97503 -28.65554 41.20199 1.000 30.25564 224 PHE C CA 1
ATOM 5414 C C . PHE C 1 202 ? -15.71170 -27.87782 41.53050 1.000 22.58114 224 PHE C C 1
ATOM 5415 O O . PHE C 1 202 ? -14.70928 -28.43224 41.99737 1.000 22.47058 224 PHE C O 1
ATOM 5423 N N . GLY C 1 203 ? -15.78084 -26.57412 41.27123 1.000 22.16154 225 GLY C N 1
ATOM 5424 C CA . GLY C 1 203 ? -14.66455 -25.68666 41.51016 1.000 21.33168 225 GLY C CA 1
ATOM 5425 C C . GLY C 1 203 ? -15.08589 -24.31979 42.00974 1.000 18.53123 225 GLY C C 1
ATOM 5426 O O . GLY C 1 203 ? -16.07783 -23.74887 41.54857 1.000 23.80486 225 GLY C O 1
ATOM 5427 N N . TRP C 1 204 ? -14.31108 -23.78865 42.94579 1.000 18.25023 226 TRP C N 1
ATOM 5428 C CA . TRP C 1 204 ? -14.54741 -22.49917 43.57039 1.000 21.09802 226 TRP C CA 1
ATOM 5429 C C . TRP C 1 204 ? -13.38644 -21.56211 43.28052 1.000 18.21808 226 TRP C C 1
ATOM 5430 O O . TRP C 1 204 ? -12.23380 -21.99271 43.18647 1.000 20.00754 226 TRP C O 1
ATOM 5441 N N . PHE C 1 205 ? -13.68075 -20.26733 43.26158 1.000 19.90355 227 PHE C N 1
ATOM 5442 C CA . PHE C 1 205 ? -12.64209 -19.26139 43.46132 1.000 21.18554 227 PHE C CA 1
ATOM 5443 C C . PHE C 1 205 ? -13.30292 -18.10038 44.17981 1.000 15.47504 227 PHE C C 1
ATOM 5444 O O . PHE C 1 205 ? -14.28165 -17.54333 43.66940 1.000 18.83483 227 PHE C O 1
ATOM 5452 N N . VAL C 1 206 ? -12.82334 -17.77862 45.38990 1.000 19.12526 228 VAL C N 1
ATOM 5453 C CA . VAL C 1 206 ? -13.46273 -16.76157 46.21656 1.000 16.26823 228 VAL C CA 1
ATOM 5454 C C . VAL C 1 206 ? -12.40215 -15.82491 46.76943 1.000 16.61036 228 VAL C C 1
ATOM 5455 O O . VAL C 1 206 ? -11.28783 -16.24485 47.08578 1.000 19.37095 228 VAL C O 1
ATOM 5459 N N . GLY C 1 207 ? -12.76378 -14.55275 46.93520 1.000 18.99711 229 GLY C N 1
ATOM 5460 C CA . GLY C 1 207 ? -11.80547 -13.62783 47.53245 1.000 21.21208 229 GLY C CA 1
ATOM 5461 C C . GLY C 1 207 ? -12.22448 -12.17790 47.40053 1.000 18.69603 229 GLY C C 1
ATOM 5462 O O . GLY C 1 207 ? -13.41501 -11.86247 47.35354 1.000 19.33456 229 GLY C O 1
ATOM 5463 N N . TRP C 1 208 ? -11.22406 -11.29777 47.34893 1.000 20.43981 230 TRP C N 1
ATOM 5464 C CA . TRP C 1 208 ? -11.46927 -9.89294 47.07315 1.000 20.64825 230 TRP C CA 1
ATOM 5465 C C . TRP C 1 208 ? -10.45347 -9.37798 46.06195 1.000 21.42659 230 TRP C C 1
ATOM 5466 O O . TRP C 1 208 ? -9.51083 -10.07243 45.67630 1.000 27.36467 230 TRP C O 1
ATOM 5477 N N . ALA C 1 209 ? -10.66988 -8.14328 45.61207 1.000 28.58275 231 ALA C N 1
ATOM 5478 C CA . ALA C 1 209 ? -9.80379 -7.55125 44.60350 1.000 26.75494 231 ALA C CA 1
ATOM 5479 C C . ALA C 1 209 ? -9.81825 -6.03877 44.75277 1.000 29.14865 231 ALA C C 1
ATOM 5480 O O . ALA C 1 209 ? -10.82052 -5.45181 45.17130 1.000 27.86904 231 ALA C O 1
ATOM 5482 N N . GLU C 1 210 ? -8.69692 -5.41385 44.39150 1.000 33.92725 232 GLU C N 1
ATOM 5483 C CA . GLU C 1 210 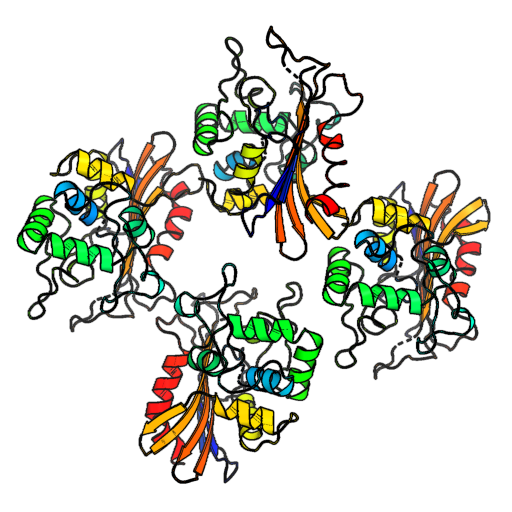? -8.50622 -3.97749 44.54794 1.000 39.57035 232 GLU C CA 1
ATOM 5484 C C . GLU C 1 210 ? -8.04091 -3.37574 43.22790 1.000 39.16709 232 GLU C C 1
ATOM 5485 O O . GLU C 1 210 ? -7.13005 -3.90960 42.58533 1.000 34.77120 232 GLU C O 1
ATOM 5491 N N . ARG C 1 211 ? -8.67551 -2.27651 42.82044 1.000 40.80761 233 ARG C N 1
ATOM 5492 C CA . ARG C 1 211 ? -8.21023 -1.47308 41.69130 1.000 43.98627 233 ARG C CA 1
ATOM 5493 C C . ARG C 1 211 ? -8.42717 -0.00721 42.03979 1.000 45.89293 233 ARG C C 1
ATOM 5494 O O . ARG C 1 211 ? -9.57231 0.45213 42.09825 1.000 46.98160 233 ARG C O 1
ATOM 5502 N N . GLU C 1 212 ? -7.33107 0.71783 42.27860 1.000 60.36688 234 GLU C N 1
ATOM 5503 C CA . GLU C 1 212 ? -7.35763 2.17060 42.47259 1.000 70.42783 234 GLU C CA 1
ATOM 5504 C C . GLU C 1 212 ? -8.18374 2.55789 43.69899 1.000 74.77933 234 GLU C C 1
ATOM 5505 O O . GLU C 1 212 ? -9.00961 3.47133 43.65773 1.000 80.57523 234 GLU C O 1
ATOM 5511 N N . GLY C 1 213 ? -7.95066 1.85487 44.80711 1.000 73.67384 235 GLY C N 1
ATOM 5512 C CA . GLY C 1 213 ? -8.70039 2.07654 46.02426 1.000 67.49751 235 GLY C CA 1
ATOM 5513 C C . GLY C 1 213 ? -10.08945 1.48006 46.04034 1.000 63.04464 235 GLY C C 1
ATOM 5514 O O . GLY C 1 213 ? -10.65054 1.28456 47.12478 1.000 66.56487 235 GLY C O 1
ATOM 5515 N N . GLN C 1 214 ? -10.67238 1.20024 44.87797 1.000 54.73006 236 GLN C N 1
ATOM 5516 C CA . GLN C 1 214 ? -11.93078 0.47363 44.82925 1.000 47.76986 236 GLN C CA 1
ATOM 5517 C C . GLN C 1 214 ? -11.69688 -0.98275 45.21189 1.000 42.45749 236 GLN C C 1
ATOM 5518 O O . GLN C 1 214 ? -10.73090 -1.60869 44.77233 1.000 39.85480 236 GLN C O 1
ATOM 5524 N N . HIS C 1 215 ? -12.57357 -1.52107 46.05211 1.000 33.21995 237 HIS C N 1
ATOM 5525 C CA . HIS C 1 215 ? -12.48255 -2.91359 46.45723 1.000 29.55461 237 HIS C CA 1
ATOM 5526 C C . HIS C 1 215 ? -13.76792 -3.63539 46.09262 1.000 29.56556 237 HIS C C 1
ATOM 5527 O O . HIS C 1 215 ? -14.86357 -3.07926 46.22806 1.000 34.15330 237 HIS C O 1
ATOM 5534 N N . ILE C 1 216 ? -13.62758 -4.88108 45.64647 1.000 25.95097 238 ILE C N 1
ATOM 5535 C CA . ILE C 1 216 ? -14.75978 -5.75492 45.38059 1.000 24.69891 238 ILE C CA 1
ATOM 5536 C C . ILE C 1 216 ? -14.55197 -7.05916 46.14010 1.000 22.83716 238 ILE C C 1
ATOM 5537 O O . ILE C 1 216 ? -13.42941 -7.42516 46.48636 1.000 22.76105 238 ILE C O 1
ATOM 5542 N N . VAL C 1 217 ? -15.66026 -7.75688 46.40162 1.000 23.11483 239 VAL C N 1
ATOM 5543 C CA . VAL C 1 217 ? -15.65872 -9.11204 46.95162 1.000 22.62138 239 VAL C CA 1
ATOM 5544 C C . VAL C 1 217 ? -16.31410 -10.02298 45.91759 1.000 26.13562 239 VAL C C 1
ATOM 5545 O O . VAL C 1 217 ? -17.24502 -9.60020 45.22453 1.000 27.06177 239 VAL C O 1
ATOM 5549 N N . PHE C 1 218 ? -15.82287 -11.25928 45.78779 1.000 21.53415 240 PHE C N 1
ATOM 5550 C CA . PHE C 1 218 ? -16.35805 -12.13339 44.74801 1.000 18.61598 240 PHE C CA 1
ATOM 5551 C C . PHE C 1 218 ? -16.35700 -13.59327 45.18264 1.000 18.72811 240 PHE C C 1
ATOM 5552 O O . PHE C 1 218 ? -15.56800 -14.01845 46.02935 1.000 24.65306 240 PHE C O 1
ATOM 5560 N N . ALA C 1 219 ? -17.24776 -14.35879 44.55176 1.000 17.50068 241 ALA C N 1
ATOM 5561 C CA . ALA C 1 219 ? -17.28455 -15.80838 44.66496 1.000 17.42710 241 ALA C CA 1
ATOM 5562 C C . ALA C 1 219 ? -17.74865 -16.37196 43.33075 1.000 22.31704 241 ALA C C 1
ATOM 5563 O O . ALA C 1 219 ? -18.77627 -15.94060 42.80282 1.000 25.36016 241 ALA C O 1
ATOM 5565 N N . ARG C 1 220 ? -16.98653 -17.31035 42.77757 1.000 20.34779 242 ARG C N 1
ATOM 5566 C CA . ARG C 1 220 ? -17.40175 -18.04980 41.59731 1.000 19.30791 242 ARG C CA 1
ATOM 5567 C C . ARG C 1 220 ? -17.43894 -19.53817 41.91981 1.000 19.02927 242 ARG C C 1
ATOM 5568 O O . ARG C 1 220 ? -16.55846 -20.05481 42.60802 1.000 19.74362 242 ARG C O 1
ATOM 5576 N N . LEU C 1 221 ? -18.47723 -20.21649 41.43871 1.000 23.82799 243 LEU C N 1
ATOM 5577 C CA . LEU C 1 221 ? -18.66354 -21.64470 41.67018 1.000 19.96333 243 LEU C CA 1
ATOM 5578 C C . LEU C 1 221 ? -19.18747 -22.27101 40.38987 1.000 26.46797 243 LEU C C 1
ATOM 5579 O O . LEU C 1 221 ? -20.23279 -21.85068 39.88633 1.000 26.32260 243 LEU C O 1
ATOM 5584 N N . ARG C 1 222 ? -18.45974 -23.25984 39.86561 1.000 24.25520 244 ARG C N 1
ATOM 5585 C CA . ARG C 1 222 ? -18.90525 -24.08027 38.74589 1.000 28.14343 244 ARG C CA 1
ATOM 5586 C C . ARG C 1 222 ? -19.13436 -25.49392 39.26095 1.000 30.13486 244 ARG C C 1
ATOM 5587 O O . ARG C 1 222 ? -18.21535 -26.10982 39.80971 1.000 26.80386 244 ARG C O 1
ATOM 5595 N N . VAL C 1 223 ? -20.35586 -25.99665 39.10928 1.000 28.68766 245 VAL C N 1
ATOM 5596 C CA . VAL C 1 223 ? -20.67888 -27.38298 39.43824 1.000 29.25113 245 VAL C CA 1
ATOM 5597 C C . VAL C 1 223 ? -21.04133 -28.08248 38.13509 1.000 30.66587 245 VAL C C 1
ATOM 5598 O O . VAL C 1 223 ? -21.99182 -27.67964 37.45109 1.000 31.37999 245 VAL C O 1
ATOM 5602 N N . ALA C 1 224 ? -20.27573 -29.10862 37.78168 1.000 28.21980 246 ALA C N 1
ATOM 5603 C CA . ALA C 1 224 ? -20.41583 -29.78836 36.50240 1.000 30.21453 246 ALA C CA 1
ATOM 5604 C C . ALA C 1 224 ? -21.22929 -31.06919 36.65520 1.000 36.46294 246 ALA C C 1
ATOM 5605 O O . ALA C 1 224 ? -21.36215 -31.62405 37.74972 1.000 33.07483 246 ALA C O 1
ATOM 5607 N N . ASP C 1 225 ? -21.79359 -31.52359 35.53438 1.000 38.95522 247 ASP C N 1
ATOM 5608 C CA . ASP C 1 225 ? -22.49550 -32.79881 35.47164 1.000 41.28128 247 ASP C CA 1
ATOM 5609 C C . ASP C 1 225 ? -21.76346 -33.83196 34.62845 1.000 44.80125 247 ASP C C 1
ATOM 5610 O O . ASP C 1 225 ? -22.28097 -34.94056 34.43794 1.000 48.76097 247 ASP C O 1
ATOM 5615 N N . LYS C 1 226 ? -20.57944 -33.50342 34.12151 1.000 38.40028 248 LYS C N 1
ATOM 5616 C CA . LYS C 1 226 ? -19.74527 -34.42986 33.37703 1.000 39.74758 248 LYS C CA 1
ATOM 5617 C C . LYS C 1 226 ? -18.32169 -34.35825 33.90972 1.000 39.25928 248 LYS C C 1
ATOM 5618 O O . LYS C 1 226 ? -17.91708 -33.33253 34.46867 1.000 37.24861 248 LYS C O 1
ATOM 5621 N N . PRO C 1 227 ? -17.54682 -35.43618 33.77540 1.000 41.35728 249 PRO C N 1
ATOM 5622 C CA . PRO C 1 227 ? -16.17954 -35.42329 34.31009 1.000 41.27390 249 PRO C CA 1
ATOM 5623 C C . PRO C 1 227 ? -15.33939 -34.32601 33.67086 1.000 45.47212 249 PRO C C 1
ATOM 5624 O O . PRO C 1 227 ? -15.54111 -33.94892 32.51317 1.000 41.21504 249 PRO C O 1
ATOM 5628 N N . SER C 1 228 ? -14.39262 -33.80740 34.44970 1.000 39.35573 250 SER C N 1
ATOM 5629 C CA . SER C 1 228 ? -13.48700 -32.75517 34.01296 1.000 38.79959 250 SER C CA 1
ATOM 5630 C C . SER C 1 228 ? -12.07918 -33.31331 33.85335 1.000 43.23542 250 SER C C 1
ATOM 5631 O O . SER C 1 228 ? -11.63333 -34.14569 34.65229 1.000 43.03126 250 SER C O 1
ATOM 5634 N N . SER C 1 229 ? -11.38230 -32.85058 32.81356 1.000 46.83409 251 SER C N 1
ATOM 5635 C CA . SER C 1 229 ? -10.01141 -33.27665 32.56759 1.000 49.80399 251 SER C CA 1
ATOM 5636 C C . SER C 1 229 ? -9.00817 -32.60379 33.49441 1.000 49.37862 251 SER C C 1
ATOM 5637 O O . SER C 1 229 ? -7.87318 -33.07809 33.60573 1.000 54.06631 251 SER C O 1
ATOM 5640 N N . GLU C 1 230 ? -9.39745 -31.52198 34.16026 1.000 47.44876 252 GLU C N 1
ATOM 5641 C CA . GLU C 1 230 ? -8.48947 -30.71229 34.95532 1.000 48.91765 252 GLU C CA 1
ATOM 5642 C C . GLU C 1 230 ? -9.20028 -30.23550 36.21492 1.000 40.32571 252 GLU C C 1
ATOM 5643 O O . GLU C 1 230 ? -10.42663 -30.07464 36.21479 1.000 38.92389 252 GLU C O 1
ATOM 5649 N N . PRO C 1 231 ? -8.45976 -30.01310 37.30202 1.000 43.09312 253 PRO C N 1
ATOM 5650 C CA . PRO C 1 231 ? -9.09116 -29.54858 38.54609 1.000 34.70037 253 PRO C CA 1
ATOM 5651 C C . PRO C 1 231 ? -9.84842 -28.24562 38.33156 1.000 33.19401 253 PRO C C 1
ATOM 5652 O O . PRO C 1 231 ? -9.30846 -27.27168 37.80294 1.000 32.67220 253 PRO C O 1
ATOM 5656 N N . LEU C 1 232 ? -11.11466 -28.23133 38.75931 1.000 29.06362 254 LEU C N 1
ATOM 5657 C CA . LEU C 1 232 ? -12.00324 -27.14231 38.36022 1.000 28.61756 254 LEU C CA 1
ATOM 5658 C C . LEU C 1 232 ? -11.68431 -25.84196 39.08654 1.000 28.13506 254 LEU C C 1
ATOM 5659 O O . LEU C 1 232 ? -11.90492 -24.76076 38.52722 1.000 31.51704 254 LEU C O 1
ATOM 5664 N N . GLY C 1 233 ? -11.14673 -25.91692 40.30541 1.000 22.29571 255 GLY C N 1
ATOM 5665 C CA . GLY C 1 233 ? -10.83642 -24.73044 41.07079 1.000 26.24908 255 GLY C CA 1
ATOM 5666 C C . GLY C 1 233 ? -9.87177 -23.80120 40.36428 1.000 23.24122 255 GLY C C 1
ATOM 5667 O O . GLY C 1 233 ? -10.18302 -22.63490 40.09170 1.000 23.54122 255 GLY C O 1
ATOM 5668 N N . PRO C 1 234 ? -8.66465 -24.29323 40.07410 1.000 28.07542 256 PRO C N 1
ATOM 5669 C CA . PRO C 1 234 ? -7.74236 -23.50488 39.23717 1.000 29.80424 256 PRO C CA 1
ATOM 5670 C C . PRO C 1 234 ? -8.32137 -23.12895 37.88204 1.000 26.30243 256 PRO C C 1
ATOM 5671 O O . PRO C 1 234 ? -7.97005 -22.07197 37.34180 1.000 31.84226 256 PRO C O 1
ATOM 5675 N N . ALA C 1 235 ? -9.19957 -23.95721 37.31329 1.000 31.56581 257 ALA C N 1
ATOM 5676 C CA . ALA C 1 235 ? -9.80221 -23.61729 36.02420 1.000 32.86713 257 ALA C CA 1
ATOM 5677 C C . ALA C 1 235 ? -10.74206 -22.42986 36.16385 1.000 30.46672 257 ALA C C 1
ATOM 5678 O O . ALA C 1 235 ? -10.68481 -21.47797 35.37468 1.000 26.99023 257 ALA C O 1
ATOM 5680 N N . VAL C 1 236 ? -11.61574 -22.47297 37.17446 1.000 25.34481 258 VAL C N 1
ATOM 5681 C CA . VAL C 1 236 ? -12.50548 -21.35874 37.46675 1.000 26.88830 258 VAL C CA 1
ATOM 5682 C C . VAL C 1 236 ? -11.71394 -20.10413 37.81129 1.000 21.19187 258 VAL C C 1
ATOM 5683 O O . VAL C 1 236 ? -12.11995 -18.98907 37.45896 1.000 22.25801 258 VAL C O 1
ATOM 5687 N N A ARG C 1 237 ? -10.57312 -20.25650 38.48984 0.495 21.87289 259 ARG C N 1
ATOM 5688 N N B ARG C 1 237 ? -10.56727 -20.25956 38.47859 0.505 21.88867 259 ARG C N 1
ATOM 5689 C CA A ARG C 1 237 ? -9.75119 -19.09709 38.82445 0.495 24.83342 259 ARG C CA 1
ATOM 5690 C CA B ARG C 1 237 ? -9.74683 -19.10407 38.82961 0.505 24.93845 259 ARG C CA 1
ATOM 5691 C C A ARG C 1 237 ? -9.21904 -18.42090 37.57017 0.495 24.88775 259 ARG C C 1
ATOM 5692 C C B ARG C 1 237 ? -9.19577 -18.42032 37.58558 0.505 24.90434 259 ARG C C 1
ATOM 5693 O O A ARG C 1 237 ? -9.35459 -17.20295 37.40195 0.495 25.41588 259 ARG C O 1
ATOM 5694 O O B ARG C 1 237 ? -9.29742 -17.19645 37.43867 0.505 25.45526 259 ARG C O 1
ATOM 5709 N N . ASP C 1 238 ? -8.58634 -19.19731 36.68667 1.000 26.63130 260 ASP C N 1
ATOM 5710 C CA . ASP C 1 238 ? -8.03393 -18.62217 35.46352 1.000 37.73599 260 ASP C CA 1
ATOM 5711 C C . ASP C 1 238 ? -9.10995 -17.91331 34.64830 1.000 35.77609 260 ASP C C 1
ATOM 5712 O O . ASP C 1 238 ? -8.86555 -16.83967 34.08228 1.000 33.64985 260 ASP C O 1
ATOM 5717 N N . ALA C 1 239 ? -10.31413 -18.49141 34.59505 1.000 34.23249 261 ALA C N 1
ATOM 5718 C CA . ALA C 1 239 ? -11.41519 -17.85657 33.88091 1.000 35.40630 261 ALA C CA 1
ATOM 5719 C C . ALA C 1 239 ? -11.85878 -16.57398 34.56594 1.000 27.10501 261 ALA C C 1
ATOM 5720 O O . ALA C 1 239 ? -12.24787 -15.61426 33.89195 1.000 28.82920 261 ALA C O 1
ATOM 5722 N N . PHE C 1 240 ? -11.80005 -16.52790 35.89644 1.000 30.85068 262 PHE C N 1
ATOM 5723 C CA . PHE C 1 240 ? -12.22708 -15.31960 36.58947 1.000 33.60968 262 PHE C CA 1
ATOM 5724 C C . PHE C 1 240 ? -11.22299 -14.18547 36.40480 1.000 27.07003 262 PHE C C 1
ATOM 5725 O O . PHE C 1 240 ? -11.61645 -13.01999 36.27572 1.000 28.34624 262 PHE C O 1
ATOM 5733 N N . LEU C 1 241 ? -9.92286 -14.50033 36.39974 1.000 28.00929 263 LEU C N 1
ATOM 5734 C CA . LEU C 1 241 ? -8.91683 -13.46403 36.18178 1.000 30.56333 263 LEU C CA 1
ATOM 5735 C C . LEU C 1 241 ? -8.99165 -12.89304 34.76647 1.000 41.20481 263 LEU C C 1
ATOM 5736 O O . LEU C 1 241 ? -8.59661 -11.74486 34.54065 1.000 39.75372 263 LEU C O 1
ATOM 5741 N N . ARG C 1 242 ? -9.48638 -13.67345 33.80580 1.000 33.62634 264 ARG C N 1
ATOM 5742 C CA . ARG C 1 242 ? -9.73189 -13.13224 32.47173 1.000 41.31117 264 ARG C CA 1
ATOM 5743 C C . ARG C 1 242 ? -10.95968 -12.22437 32.44702 1.000 36.87020 264 ARG C C 1
ATOM 5744 O O . ARG C 1 242 ? -10.96979 -11.20833 31.74249 1.000 42.33277 264 ARG C O 1
ATOM 5752 N N . ASP C 1 243 ? -11.99488 -12.56461 33.21555 1.000 37.14562 265 ASP C N 1
ATOM 5753 C CA . ASP C 1 243 ? -13.28974 -11.89081 33.14228 1.000 44.33371 265 ASP C CA 1
ATOM 5754 C C . ASP C 1 243 ? -13.41903 -10.67195 34.04984 1.000 41.11861 265 ASP C C 1
ATOM 5755 O O . ASP C 1 243 ? -14.33476 -9.86519 33.84210 1.000 36.21605 265 ASP C O 1
ATOM 5760 N N . ILE C 1 244 ? -12.53631 -10.50895 35.03788 1.000 33.48236 266 ILE C N 1
ATOM 5761 C CA . ILE C 1 244 ? -12.82098 -9.57400 36.12570 1.000 33.50411 266 ILE C CA 1
ATOM 5762 C C . ILE C 1 244 ? -12.83150 -8.12929 35.62857 1.000 39.50340 266 ILE C C 1
ATOM 5763 O O . ILE C 1 244 ? -13.64962 -7.31495 36.07662 1.000 38.21115 266 ILE C O 1
ATOM 5768 N N . ALA C 1 245 ? -11.94099 -7.78668 34.69332 1.000 39.70623 267 ALA C N 1
ATOM 5769 C CA . ALA C 1 245 ? -11.88023 -6.40786 34.22073 1.000 43.72003 267 ALA C CA 1
ATOM 5770 C C . ALA C 1 245 ? -13.21604 -5.96725 33.63781 1.000 45.52769 267 ALA C C 1
ATOM 5771 O O . ALA C 1 245 ? -13.63043 -4.81632 33.81550 1.000 50.97124 267 ALA C O 1
ATOM 5773 N N . ARG C 1 246 ? -13.91018 -6.87407 32.95195 1.000 48.32126 268 ARG C N 1
ATOM 5774 C CA . ARG C 1 246 ? -15.19425 -6.55935 32.33745 1.000 46.73730 268 ARG C CA 1
ATOM 5775 C C . ARG C 1 246 ? -16.36126 -6.74546 33.29499 1.000 47.24273 268 ARG C C 1
ATOM 5776 O O . ARG C 1 246 ? -17.36066 -6.02402 33.18364 1.000 51.39111 268 ARG C O 1
ATOM 5784 N N . LEU C 1 247 ? -16.26289 -7.70308 34.22469 1.000 42.90359 269 LEU C N 1
ATOM 5785 C CA . LEU C 1 247 ? -17.32514 -7.88492 35.21023 1.000 43.05286 269 LEU C CA 1
ATOM 5786 C C . LEU C 1 247 ? -17.43531 -6.67476 36.12571 1.000 41.11529 269 LEU C C 1
ATOM 5787 O O . LEU C 1 247 ? -18.54393 -6.21727 36.42701 1.000 50.64960 269 LEU C O 1
ATOM 5792 N N . ALA C 1 248 ? -16.29582 -6.12179 36.55006 1.000 41.56606 270 ALA C N 1
ATOM 5793 C CA . ALA C 1 248 ? -16.25841 -5.03710 37.52417 1.000 50.35286 270 ALA C CA 1
ATOM 5794 C C . ALA C 1 248 ? -16.21341 -3.64850 36.88964 1.000 64.49496 270 ALA C C 1
ATOM 5795 O O . ALA C 1 248 ? -15.60867 -2.73198 37.46457 1.000 68.89501 270 ALA C O 1
ATOM 5797 N N . VAL C 1 249 ? -16.83533 -3.45645 35.72069 1.000 77.04724 271 VAL C N 1
ATOM 5798 C CA . VAL C 1 249 ? -16.97635 -2.11352 35.16396 1.000 89.33375 271 VAL C CA 1
ATOM 5799 C C . VAL C 1 249 ? -18.22090 -1.40819 35.67512 1.000 98.63950 271 VAL C C 1
ATOM 5800 O O . VAL C 1 249 ? -18.42273 -0.22518 35.36825 1.000 106.28470 271 VAL C O 1
ATOM 5804 N N . HIS C 1 250 ? -19.06050 -2.09333 36.44694 1.000 98.62444 272 HIS C N 1
ATOM 5805 C CA . HIS C 1 250 ? -20.34616 -1.56360 36.87572 1.000 105.44734 272 HIS C CA 1
ATOM 5806 C C . HIS C 1 250 ? -20.29930 -0.93234 38.26115 1.000 104.26690 272 HIS C C 1
ATOM 5807 O O . HIS C 1 250 ? -21.34323 -0.50249 38.76333 1.000 112.13479 272 HIS C O 1
ATOM 5814 N N . ARG C 1 251 ? -19.12169 -0.86890 38.88214 1.000 92.66737 273 ARG C N 1
ATOM 5815 C CA . ARG C 1 251 ? -18.91775 -0.17176 40.15331 1.000 85.25727 273 ARG C CA 1
ATOM 5816 C C . ARG C 1 251 ? -19.88970 -0.62028 41.24304 1.000 83.71825 273 ARG C C 1
ATOM 5817 O O . ARG C 1 251 ? -20.46532 0.20604 41.95536 1.000 86.88083 273 ARG C O 1
ATOM 5819 N N . SER D 1 6 ? 35.98011 13.47333 38.83196 1.000 99.50932 28 SER D N 1
ATOM 5820 C CA . SER D 1 6 ? 36.06470 12.25708 38.03067 1.000 92.66900 28 SER D CA 1
ATOM 5821 C C . SER D 1 6 ? 35.13135 11.17303 38.55823 1.000 85.60316 28 SER D C 1
ATOM 5822 O O . SER D 1 6 ? 35.57730 10.09963 38.96846 1.000 85.30339 28 SER D O 1
ATOM 5825 N N . GLN D 1 7 ? 33.83201 11.45707 38.54446 1.000 76.66876 29 GLN D N 1
ATOM 5826 C CA . GLN D 1 7 ? 32.82442 10.48233 38.95678 1.000 68.04921 29 GLN D CA 1
ATOM 5827 C C . GLN D 1 7 ? 32.48623 9.48701 37.85025 1.000 57.10498 29 GLN D C 1
ATOM 5828 O O . GLN D 1 7 ? 31.31463 9.16954 37.63724 1.000 60.80755 29 GLN D O 1
ATOM 5834 N N . ALA D 1 8 ? 33.49369 8.98489 37.13767 1.000 47.08189 30 ALA D N 1
ATOM 5835 C CA . ALA D 1 8 ? 33.30077 8.09933 35.99723 1.000 48.93429 30 ALA D CA 1
ATOM 5836 C C . ALA D 1 8 ? 33.45769 6.64473 36.41860 1.000 45.85364 30 ALA D C 1
ATOM 5837 O O . ALA D 1 8 ? 34.30154 6.32020 37.25886 1.000 46.03051 30 ALA D O 1
ATOM 5839 N N . PHE D 1 9 ? 32.65545 5.76771 35.81931 1.000 40.48923 31 PHE D N 1
ATOM 5840 C CA . PHE D 1 9 ? 32.73772 4.34754 36.13929 1.000 39.05049 31 PHE D CA 1
ATOM 5841 C C . PHE D 1 9 ? 31.99590 3.54453 35.07860 1.000 41.58287 31 PHE D C 1
ATOM 5842 O O . PHE D 1 9 ? 31.22905 4.08346 34.27378 1.000 35.53940 31 PHE D O 1
ATOM 5850 N N . GLU D 1 10 ? 32.22649 2.23569 35.10645 1.000 41.18342 32 GLU D N 1
ATOM 5851 C CA . GLU D 1 10 ? 31.56147 1.29755 34.21509 1.000 39.36478 32 GLU D CA 1
ATOM 5852 C C . GLU D 1 10 ? 31.17588 0.06735 35.02083 1.000 32.14285 32 GLU D C 1
ATOM 5853 O O . GLU D 1 10 ? 31.98860 -0.44911 35.78751 1.000 36.28745 32 GLU D O 1
ATOM 5859 N N A CYS D 1 11 ? 29.96735 -0.43259 34.79086 0.584 29.92677 33 CYS D N 1
ATOM 5860 N N B CYS D 1 11 ? 29.91923 -0.35316 34.90964 0.416 29.51677 33 CYS D N 1
ATOM 5861 C CA A CYS D 1 11 ? 29.46002 -1.60754 35.48207 0.584 25.75972 33 CYS D CA 1
ATOM 5862 C CA B CYS D 1 11 ? 29.47896 -1.63420 35.44116 0.416 27.48315 33 CYS D CA 1
ATOM 5863 C C A CYS D 1 11 ? 28.83204 -2.55432 34.46919 0.584 24.54583 33 CYS D C 1
ATOM 5864 C C B CYS D 1 11 ? 29.04103 -2.53359 34.30176 0.416 25.77077 33 CYS D C 1
ATOM 5865 O O A CYS D 1 11 ? 28.01564 -2.13075 33.64751 0.584 25.48952 33 CYS D O 1
ATOM 5866 O O B CYS D 1 11 ? 28.54935 -2.07304 33.26949 0.416 24.03467 33 CYS D O 1
ATOM 5871 N N . THR D 1 12 ? 29.22982 -3.82592 34.51337 1.000 24.37751 34 THR D N 1
ATOM 5872 C CA . THR D 1 12 ? 28.68585 -4.85511 33.64403 1.000 29.18708 34 THR D CA 1
ATOM 5873 C C . THR D 1 12 ? 28.29308 -6.00855 34.54457 1.000 33.99393 34 THR D C 1
ATOM 5874 O O . THR D 1 12 ? 29.11257 -6.47231 35.33881 1.000 33.56945 34 THR D O 1
ATOM 5878 N N . LEU D 1 13 ? 27.04110 -6.44293 34.45281 1.000 23.18845 35 LEU D N 1
ATOM 5879 C CA . LEU D 1 13 ? 26.55641 -7.55988 35.24963 1.000 23.50110 35 LEU D CA 1
ATOM 5880 C C . LEU D 1 13 ? 25.84697 -8.52471 34.31733 1.000 26.52782 35 LEU D C 1
ATOM 5881 O O . LEU D 1 13 ? 24.99322 -8.11105 33.52748 1.000 21.88525 35 LEU D O 1
ATOM 5886 N N . VAL D 1 14 ? 26.22880 -9.79500 34.37445 1.000 22.32411 36 VAL D N 1
ATOM 5887 C CA . VAL D 1 14 ? 25.59176 -10.83566 33.57283 1.000 23.25317 36 VAL D CA 1
ATOM 5888 C C . VAL D 1 14 ? 25.27733 -11.98513 34.51138 1.000 22.98156 36 VAL D C 1
ATOM 5889 O O . VAL D 1 14 ? 26.17166 -12.47928 35.20297 1.000 23.48184 36 VAL D O 1
ATOM 5893 N N . THR D 1 15 ? 24.01560 -12.40927 34.54504 1.000 22.02755 37 THR D N 1
ATOM 5894 C CA . THR D 1 15 ? 23.59332 -13.46121 35.45934 1.000 24.14210 37 THR D CA 1
ATOM 5895 C C . THR D 1 15 ? 22.90315 -14.56903 34.68581 1.000 23.88081 37 THR D C 1
ATOM 5896 O O . THR D 1 15 ? 22.34222 -14.34185 33.61311 1.000 24.35496 37 THR D O 1
ATOM 5900 N N . SER D 1 16 ? 22.95754 -15.77540 35.23561 1.000 24.55815 38 SER D N 1
ATOM 5901 C CA . SER D 1 16 ? 22.38374 -16.93947 34.57537 1.000 34.83583 38 SER D CA 1
ATOM 5902 C C . SER D 1 16 ? 20.94258 -17.13173 35.02363 1.000 39.92952 38 SER D C 1
ATOM 5903 O O . SER D 1 16 ? 20.66827 -17.23422 36.22170 1.000 38.16622 38 SER D O 1
ATOM 5906 N N . ILE D 1 17 ? 20.02433 -17.18690 34.05909 1.000 35.20769 39 ILE D N 1
ATOM 5907 C CA . ILE D 1 17 ? 18.63610 -17.50136 34.38560 1.000 38.65595 39 ILE D CA 1
ATOM 5908 C C . ILE D 1 17 ? 18.53227 -18.90129 34.97979 1.000 44.93564 39 ILE D C 1
ATOM 5909 O O . ILE D 1 17 ? 17.87113 -19.11197 36.00369 1.000 51.19654 39 ILE D O 1
ATOM 5914 N N . GLU D 1 18 ? 19.20013 -19.87820 34.35578 1.000 47.64803 40 GLU D N 1
ATOM 5915 C CA . GLU D 1 18 ? 19.03061 -21.27008 34.76939 1.000 49.14567 40 GLU D CA 1
ATOM 5916 C C . GLU D 1 18 ? 19.60370 -21.52713 36.16137 1.000 52.80415 40 GLU D C 1
ATOM 5917 O O . GLU D 1 18 ? 19.02414 -22.29208 36.94071 1.000 53.38184 40 GLU D O 1
ATOM 5923 N N . THR D 1 19 ? 20.73961 -20.90946 36.49372 1.000 52.37606 41 THR D N 1
ATOM 5924 C CA . THR D 1 19 ? 21.39975 -21.17465 37.76720 1.000 56.76758 41 THR D CA 1
ATOM 5925 C C . THR D 1 19 ? 21.23612 -20.05601 38.79028 1.000 55.46155 41 THR D C 1
ATOM 5926 O O . THR D 1 19 ? 21.42250 -20.30532 39.98768 1.000 57.46824 41 THR D O 1
ATOM 5930 N N . GLY D 1 20 ? 20.89604 -18.84147 38.35698 1.000 46.25608 42 GLY D N 1
ATOM 5931 C CA . GLY D 1 20 ? 20.81199 -17.69411 39.23911 1.000 43.62137 42 GLY D CA 1
ATOM 5932 C C . GLY D 1 20 ? 22.13745 -17.05098 39.58722 1.000 41.66631 42 GLY D C 1
ATOM 5933 O O . GLY D 1 20 ? 22.14525 -15.94312 40.14340 1.000 36.95285 42 GLY D O 1
ATOM 5934 N N . ALA D 1 21 ? 23.25637 -17.69296 39.26816 1.000 38.07017 43 ALA D N 1
ATOM 5935 C CA . ALA D 1 21 ? 24.55734 -17.23381 39.72073 1.000 38.23999 43 ALA D CA 1
ATOM 5936 C C . ALA D 1 21 ? 25.04247 -16.04934 38.89267 1.000 39.55982 43 ALA D C 1
ATOM 5937 O O . ALA D 1 21 ? 24.57391 -15.79713 37.78033 1.000 35.78058 43 ALA D O 1
ATOM 5939 N N . VAL D 1 22 ? 25.99212 -15.30850 39.46437 1.000 39.28918 44 VAL D N 1
ATOM 5940 C CA . VAL D 1 22 ? 26.74676 -14.34266 38.68010 1.000 35.90743 44 VAL D CA 1
ATOM 5941 C C . VAL D 1 22 ? 27.54790 -15.09980 37.63119 1.000 28.16831 44 VAL D C 1
ATOM 5942 O O . VAL D 1 22 ? 28.18459 -16.11746 37.92680 1.000 30.01261 44 VAL D O 1
ATOM 5946 N N . ILE D 1 23 ? 27.49246 -14.63097 36.39138 1.000 26.83104 45 ILE D N 1
ATOM 5947 C CA . ILE D 1 23 ? 28.39149 -15.13782 35.36163 1.000 28.65688 45 ILE D CA 1
ATOM 5948 C C . ILE D 1 23 ? 29.61035 -14.24184 35.22313 1.000 28.33971 45 ILE D C 1
ATOM 5949 O O . ILE D 1 23 ? 30.75100 -14.70742 35.24718 1.000 30.23457 45 ILE D O 1
ATOM 5954 N N . ASN D 1 24 ? 29.38525 -12.94232 35.07999 1.000 28.95490 46 ASN D N 1
ATOM 5955 C CA . ASN D 1 24 ? 30.47868 -11.98674 35.04315 1.000 31.47458 46 ASN D CA 1
ATOM 5956 C C . ASN D 1 24 ? 29.97120 -10.67805 35.61815 1.000 27.48687 46 ASN D C 1
ATOM 5957 O O . ASN D 1 24 ? 28.89331 -10.21253 35.24407 1.000 32.95916 46 ASN D O 1
ATOM 5962 N N . GLN D 1 25 ? 30.74316 -10.09663 36.53051 1.000 29.21071 47 GLN D N 1
ATOM 5963 C CA . GLN D 1 25 ? 30.41083 -8.79709 37.09596 1.000 27.70648 47 GLN D CA 1
ATOM 5964 C C . GLN D 1 25 ? 31.67234 -7.95253 37.13616 1.000 29.42237 47 GLN D C 1
ATOM 5965 O O . GLN D 1 25 ? 32.66682 -8.35491 37.74417 1.000 31.49830 47 GLN D O 1
ATOM 5971 N N . GLN D 1 26 ? 31.62854 -6.78906 36.49430 1.000 28.81135 48 GLN D N 1
ATOM 5972 C CA . GLN D 1 26 ? 32.71520 -5.82190 36.53911 1.000 34.89155 48 GLN D CA 1
ATOM 5973 C C . GLN D 1 26 ? 32.19705 -4.54932 37.18982 1.000 34.42420 48 GLN D C 1
ATOM 5974 O O . GLN D 1 26 ? 31.18985 -3.98843 36.74741 1.000 31.19027 48 GLN D O 1
ATOM 5980 N N . GLY D 1 27 ? 32.87849 -4.10253 38.23932 1.000 32.24036 49 GLY D N 1
ATOM 5981 C CA . GLY D 1 27 ? 32.42661 -2.96544 39.01020 1.000 33.76957 49 GLY D CA 1
ATOM 5982 C C . GLY D 1 27 ? 31.39332 -3.35046 40.05548 1.000 35.58780 49 GLY D C 1
ATOM 5983 O O . GLY D 1 27 ? 30.90329 -4.48112 40.11972 1.000 30.68467 49 GLY D O 1
ATOM 5984 N N . ALA D 1 28 ? 31.05520 -2.36633 40.89613 1.000 33.81849 50 ALA D N 1
ATOM 5985 C CA . ALA D 1 28 ? 30.18705 -2.61272 42.04479 1.000 39.37307 50 ALA D CA 1
ATOM 5986 C C . ALA D 1 28 ? 28.74317 -2.85937 41.63259 1.000 41.78277 50 ALA D C 1
ATOM 5987 O O . ALA D 1 28 ? 28.03964 -3.63314 42.29626 1.000 37.82706 50 ALA D O 1
ATOM 5989 N N . CYS D 1 29 ? 28.28496 -2.18798 40.56833 1.000 30.03770 51 CYS D N 1
ATOM 5990 C CA . CYS D 1 29 ? 26.97838 -2.37790 39.93717 1.000 34.25542 51 CYS D CA 1
ATOM 5991 C C . CYS D 1 29 ? 25.80874 -2.00502 40.84185 1.000 29.87560 51 CYS D C 1
ATOM 5992 O O . CYS D 1 29 ? 24.66956 -2.39960 40.57607 1.000 32.73143 51 CYS D O 1
ATOM 5995 N N . ASP D 1 30 ? 26.05092 -1.21374 41.88453 1.000 27.28025 52 ASP D N 1
ATOM 5996 C CA . ASP D 1 30 ? 25.01093 -0.88147 42.84703 1.000 38.28655 52 ASP D CA 1
ATOM 5997 C C . ASP D 1 30 ? 24.62862 0.59028 42.86002 1.000 36.18351 52 ASP D C 1
ATOM 5998 O O . ASP D 1 30 ? 23.65331 0.94797 43.52774 1.000 33.89456 52 ASP D O 1
ATOM 6003 N N . GLN D 1 31 ? 25.35069 1.45152 42.14799 1.000 35.02600 53 GLN D N 1
ATOM 6004 C CA . GLN D 1 31 ? 25.00087 2.86604 42.12898 1.000 37.70581 53 GLN D CA 1
ATOM 6005 C C . GLN D 1 31 ? 23.82992 3.11901 41.18157 1.000 35.24734 53 GLN D C 1
ATOM 6006 O O . GLN D 1 31 ? 23.77428 2.57600 40.07242 1.000 34.77840 53 GLN D O 1
ATOM 6012 N N . ARG D 1 32 ? 22.88348 3.93977 41.63550 1.000 27.96221 54 ARG D N 1
ATOM 6013 C CA . ARG D 1 32 ? 21.65647 4.21641 40.89479 1.000 29.24749 54 ARG D CA 1
ATOM 6014 C C . ARG D 1 32 ? 21.80714 5.45401 40.01916 1.000 25.34100 54 ARG D C 1
ATOM 6015 O O . ARG D 1 32 ? 22.35848 6.46887 40.44956 1.000 27.99585 54 ARG D O 1
ATOM 6023 N N A VAL D 1 33 ? 21.28257 5.36258 38.79313 0.473 23.58343 55 VAL D N 1
ATOM 6024 N N B VAL D 1 33 ? 21.32494 5.36641 38.78209 0.527 23.60772 55 VAL D N 1
ATOM 6025 C CA A VAL D 1 33 ? 21.31358 6.43646 37.80480 0.473 27.30367 55 VAL D CA 1
ATOM 6026 C CA B VAL D 1 33 ? 21.24464 6.52429 37.90134 0.527 26.88943 55 VAL D CA 1
ATOM 6027 C C A VAL D 1 33 ? 19.97212 6.42824 37.07430 0.473 22.10229 55 VAL D C 1
ATOM 6028 C C B VAL D 1 33 ? 19.90829 6.47624 37.17381 0.527 22.18731 55 VAL D C 1
ATOM 6029 O O A VAL D 1 33 ? 19.29558 5.39741 37.01163 0.473 22.99569 55 VAL D O 1
ATOM 6030 O O B VAL D 1 33 ? 19.19919 5.46952 37.18829 0.527 22.63156 55 VAL D O 1
ATOM 6037 N N . ALA D 1 34 ? 19.56910 7.58975 36.54666 1.000 22.59131 56 ALA D N 1
ATOM 6038 C CA . ALA D 1 34 ? 18.32582 7.67517 35.78221 1.000 21.39092 56 ALA D CA 1
ATOM 6039 C C . ALA D 1 34 ? 18.27977 6.57742 34.71808 1.000 21.31469 56 ALA D C 1
ATOM 6040 O O . ALA D 1 34 ? 19.29039 6.34002 34.04002 1.000 21.11233 56 ALA D O 1
ATOM 6042 N N . PRO D 1 35 ? 17.15677 5.86040 34.56951 1.000 21.75389 57 PRO D N 1
ATOM 6043 C CA . PRO D 1 35 ? 17.10516 4.78487 33.55997 1.000 21.67828 57 PRO D CA 1
ATOM 6044 C C . PRO D 1 35 ? 17.12219 5.29819 32.13552 1.000 20.23798 57 PRO D C 1
ATOM 6045 O O . PRO D 1 35 ? 17.53279 4.55090 31.23355 1.000 24.48856 57 PRO D O 1
ATOM 6049 N N . ALA D 1 36 ? 16.70444 6.54607 31.91313 1.000 20.61415 58 ALA D N 1
ATOM 6050 C CA . ALA D 1 36 ? 16.54494 7.09432 30.57087 1.000 24.58282 58 ALA D CA 1
ATOM 6051 C C . ALA D 1 36 ? 15.67179 6.15507 29.73639 1.000 25.37397 58 ALA D C 1
ATOM 6052 O O . ALA D 1 36 ? 14.68007 5.61766 30.24832 1.000 25.08754 58 ALA D O 1
ATOM 6054 N N . SER D 1 37 ? 16.03505 5.90990 28.47405 1.000 20.83517 59 SER D N 1
ATOM 6055 C CA . SER D 1 37 ? 15.15560 5.12723 27.60537 1.000 20.14345 59 SER D CA 1
ATOM 6056 C C . SER D 1 37 ? 15.05516 3.65595 27.99148 1.000 22.22912 59 SER D C 1
ATOM 6057 O O . SER D 1 37 ? 14.20065 2.96064 27.43352 1.000 20.38300 59 SER D O 1
ATOM 6060 N N . THR D 1 38 ? 15.86756 3.15344 28.93198 1.000 18.78776 60 THR D N 1
ATOM 6061 C CA . THR D 1 38 ? 15.60202 1.79657 29.39431 1.000 13.52767 60 THR D CA 1
ATOM 6062 C C . THR D 1 38 ? 14.28322 1.71710 30.13906 1.000 18.16405 60 THR D C 1
ATOM 6063 O O . THR D 1 38 ? 13.75077 0.61305 30.30930 1.000 20.62672 60 THR D O 1
ATOM 6067 N N . PHE D 1 39 ? 13.75063 2.85622 30.58861 1.000 13.85359 61 PHE D N 1
ATOM 6068 C CA . PHE D 1 39 ? 12.47519 2.86439 31.29271 1.000 16.28069 61 PHE D CA 1
ATOM 6069 C C . PHE D 1 39 ? 11.33170 2.50295 30.35486 1.000 17.16498 61 PHE D C 1
ATOM 6070 O O . PHE D 1 39 ? 10.23473 2.20539 30.80107 1.000 19.10354 61 PHE D O 1
ATOM 6090 N N . VAL D 1 41 ? 10.95895 -0.14124 28.95031 1.000 23.50295 63 VAL D N 1
ATOM 6091 C CA . VAL D 1 41 ? 10.58081 -1.53583 29.19061 1.000 20.04051 63 VAL D CA 1
ATOM 6092 C C . VAL D 1 41 ? 9.51053 -1.64480 30.28781 1.000 18.18921 63 VAL D C 1
ATOM 6093 O O . VAL D 1 41 ? 8.44758 -2.19570 30.02398 1.000 22.13406 63 VAL D O 1
ATOM 6097 N N . PRO D 1 42 ? 9.74845 -1.13804 31.50576 1.000 19.13675 64 PRO D N 1
ATOM 6098 C CA . PRO D 1 42 ? 8.64322 -1.14056 32.48346 1.000 15.83629 64 PRO D CA 1
ATOM 6099 C C . PRO D 1 42 ? 7.45336 -0.31011 32.03272 1.000 14.67838 64 PRO D C 1
ATOM 6100 O O . PRO D 1 42 ? 6.30633 -0.66483 32.32883 1.000 20.10094 64 PRO D O 1
ATOM 6104 N N . LEU D 1 43 ? 7.68481 0.77348 31.28847 1.000 21.86547 65 LEU D N 1
ATOM 6105 C CA . LEU D 1 43 ? 6.56528 1.59535 30.84278 1.000 23.09100 65 LEU D CA 1
ATOM 6106 C C . LEU D 1 43 ? 5.65357 0.81770 29.90163 1.000 20.16332 65 LEU D C 1
ATOM 6107 O O . LEU D 1 43 ? 4.42335 0.92027 29.98894 1.000 24.26593 65 LEU D O 1
ATOM 6112 N N . ALA D 1 44 ? 6.23742 0.03210 28.99531 1.000 17.02527 66 ALA D N 1
ATOM 6113 C CA . ALA D 1 44 ? 5.41961 -0.79612 28.10674 1.000 15.04962 66 ALA D CA 1
ATOM 6114 C C . ALA D 1 44 ? 4.62545 -1.81473 28.90458 1.000 17.77918 66 ALA D C 1
ATOM 6115 O O . ALA D 1 44 ? 3.44238 -2.05982 28.63466 1.000 18.43887 66 ALA D O 1
ATOM 6117 N N . LEU D 1 45 ? 5.27589 -2.42384 29.88825 1.000 22.10406 67 LEU D N 1
ATOM 6118 C CA . LEU D 1 45 ? 4.60039 -3.35612 30.77250 1.000 22.29793 67 LEU D CA 1
ATOM 6119 C C . LEU D 1 45 ? 3.41110 -2.69735 31.45733 1.000 26.64238 67 LEU D C 1
ATOM 6120 O O . LEU D 1 45 ? 2.31470 -3.27044 31.52970 1.000 23.34990 67 LEU D O 1
ATOM 6125 N N . ILE D 1 46 ? 3.62294 -1.49011 31.98319 1.000 24.55737 68 ILE D N 1
ATOM 6126 C CA . ILE D 1 46 ? 2.53166 -0.72086 32.56248 1.000 28.53339 68 ILE D CA 1
ATOM 6127 C C . ILE D 1 46 ? 1.47134 -0.43181 31.50700 1.000 20.72745 68 ILE D C 1
ATOM 6128 O O . ILE D 1 46 ? 0.26744 -0.58313 31.75327 1.000 28.59942 68 ILE D O 1
ATOM 6133 N N . GLY D 1 47 ? 1.90719 -0.01334 30.31833 1.000 24.00137 69 GLY D N 1
ATOM 6134 C CA . GLY D 1 47 ? 0.96094 0.30523 29.25719 1.000 24.64897 69 GLY D CA 1
ATOM 6135 C C . GLY D 1 47 ? 0.10947 -0.87922 28.84049 1.000 24.19869 69 GLY D C 1
ATOM 6136 O O . GLY D 1 47 ? -1.10233 -0.74391 28.64531 1.000 26.96670 69 GLY D O 1
ATOM 6137 N N . TYR D 1 48 ? 0.72572 -2.05725 28.69402 1.000 25.84431 70 TYR D N 1
ATOM 6138 C CA . TYR D 1 48 ? -0.04866 -3.23452 28.30293 1.000 24.93990 70 TYR D CA 1
ATOM 6139 C C . TYR D 1 48 ? -0.98556 -3.68144 29.41685 1.000 26.71998 70 TYR D C 1
ATOM 6140 O O . TYR D 1 48 ? -2.15378 -3.99304 29.15716 1.000 25.70636 70 TYR D O 1
ATOM 6149 N N . ASP D 1 49 ? -0.49669 -3.72471 30.66246 1.000 21.97336 71 ASP D N 1
ATOM 6150 C CA . ASP D 1 49 ? -1.35180 -4.16739 31.76029 1.000 25.69597 71 ASP D CA 1
ATOM 6151 C C . ASP D 1 49 ? -2.54087 -3.23510 31.92058 1.000 25.38805 71 ASP D C 1
ATOM 6152 O O . ASP D 1 49 ? -3.67318 -3.69135 32.10937 1.000 29.36338 71 ASP D O 1
ATOM 6157 N N . ALA D 1 50 ? -2.30811 -1.92430 31.79609 1.000 24.70183 72 ALA D N 1
ATOM 6158 C CA . ALA D 1 50 ? -3.38324 -0.95024 31.93076 1.000 26.34618 72 ALA D CA 1
ATOM 6159 C C . ALA D 1 50 ? -4.40513 -1.04727 30.80888 1.000 29.16106 72 ALA D C 1
ATOM 6160 O O . ALA D 1 50 ? -5.53862 -0.59179 30.98730 1.000 33.11766 72 ALA D O 1
ATOM 6162 N N . GLY D 1 51 ? -4.04002 -1.63001 29.66968 1.000 31.88346 73 GLY D N 1
ATOM 6163 C CA . GLY D 1 51 ? -4.94233 -1.71750 28.54373 1.000 35.47440 73 GLY D CA 1
ATOM 6164 C C . GLY D 1 51 ? -4.83833 -0.57738 27.55430 1.000 29.61315 73 GLY D C 1
ATOM 6165 O O . GLY D 1 51 ? -5.63193 -0.52635 26.60522 1.000 32.14341 73 GLY D O 1
ATOM 6166 N N . ILE D 1 52 ? -3.89617 0.34232 27.75253 1.000 32.63776 74 ILE D N 1
ATOM 6167 C CA . ILE D 1 52 ? -3.68372 1.42763 26.80389 1.000 27.53740 74 ILE D CA 1
ATOM 6168 C C . ILE D 1 52 ? -2.95051 0.92254 25.56688 1.000 26.66751 74 ILE D C 1
ATOM 6169 O O . ILE D 1 52 ? -3.30265 1.27487 24.43523 1.000 28.85074 74 ILE D O 1
ATOM 6174 N N . LEU D 1 53 ? -1.92405 0.09869 25.75619 1.000 22.82980 75 LEU D N 1
ATOM 6175 C CA . LEU D 1 53 ? -1.27495 -0.58340 24.64693 1.000 26.67315 75 LEU D CA 1
ATOM 6176 C C . LEU D 1 53 ? -1.94600 -1.93271 24.43291 1.000 31.85924 75 LEU D C 1
ATOM 6177 O O . LEU D 1 53 ? -2.27896 -2.63396 25.39488 1.000 29.07651 75 LEU D O 1
ATOM 6182 N N . LEU D 1 54 ? -2.14288 -2.29379 23.16578 1.000 27.72222 76 LEU D N 1
ATOM 6183 C CA . LEU D 1 54 ? -2.94147 -3.45968 22.80823 1.000 32.65884 76 LEU D CA 1
ATOM 6184 C C . LEU D 1 54 ? -2.10879 -4.63164 22.31285 1.000 33.16628 76 LEU D C 1
ATOM 6185 O O . LEU D 1 54 ? -2.25498 -5.74530 22.82448 1.000 30.72263 76 LEU D O 1
ATOM 6190 N N . ASP D 1 55 ? -1.24242 -4.41628 21.32379 1.000 33.84526 77 ASP D N 1
ATOM 6191 C CA . ASP D 1 55 ? -0.32039 -5.45460 20.88130 1.000 31.98263 77 ASP D CA 1
ATOM 6192 C C . ASP D 1 55 ? 0.94970 -4.81625 20.33301 1.000 30.05674 77 ASP D C 1
ATOM 6193 O O . ASP D 1 55 ? 1.28563 -3.68648 20.70103 1.000 26.48090 77 ASP D O 1
ATOM 6198 N N . ASP D 1 56 ? 1.66257 -5.51974 19.45079 1.000 26.17156 78 ASP D N 1
ATOM 6199 C CA . ASP D 1 56 ? 2.92055 -4.98255 18.94194 1.000 28.93969 78 ASP D CA 1
ATOM 6200 C C . ASP D 1 56 ? 2.71910 -3.85047 17.93865 1.000 28.87638 78 ASP D C 1
ATOM 6201 O O . ASP D 1 56 ? 3.64420 -3.06254 17.72192 1.000 31.01543 78 ASP D O 1
ATOM 6206 N N . LYS D 1 57 ? 1.54575 -3.74159 17.31814 1.000 32.10071 79 LYS D N 1
ATOM 6207 C CA . LYS D 1 57 ? 1.31976 -2.72286 16.29845 1.000 28.82834 79 LYS D CA 1
ATOM 6208 C C . LYS D 1 57 ? 0.29432 -1.67355 16.70478 1.000 32.20887 79 LYS D C 1
ATOM 6209 O O . LYS D 1 57 ? 0.06443 -0.72719 15.94482 1.000 28.13369 79 LYS D O 1
ATOM 6215 N N . THR D 1 58 ? -0.30627 -1.79440 17.89170 1.000 31.87627 80 THR D N 1
ATOM 6216 C CA . THR D 1 58 ? -1.47068 -0.99910 18.26153 1.000 33.51764 80 THR D CA 1
ATOM 6217 C C . THR D 1 58 ? -1.32990 -0.55512 19.71443 1.000 28.91573 80 THR D C 1
ATOM 6218 O O . THR D 1 58 ? -1.02979 -1.39174 20.58373 1.000 34.21530 80 THR D O 1
ATOM 6222 N N . PRO D 1 59 ? -1.55900 0.73233 20.02611 1.000 26.63613 81 PRO D N 1
ATOM 6223 C CA . PRO D 1 59 ? -2.01623 1.79930 19.12872 1.000 34.21407 81 PRO D CA 1
ATOM 6224 C C . PRO D 1 59 ? -0.89908 2.49330 18.34867 1.000 34.11593 81 PRO D C 1
ATOM 6225 O O . PRO D 1 59 ? 0.22145 2.63352 18.83831 1.000 32.86347 81 PRO D O 1
ATOM 6229 N N . ALA D 1 60 ? -1.22245 2.93829 17.13915 1.000 34.28576 82 ALA D N 1
ATOM 6230 C CA . ALA D 1 60 ? -0.31903 3.74395 16.33146 1.000 32.85352 82 ALA D CA 1
ATOM 6231 C C . ALA D 1 60 ? -0.74369 5.20053 16.46217 1.000 36.59042 82 ALA D C 1
ATOM 6232 O O . ALA D 1 60 ? -1.86546 5.55812 16.09148 1.000 38.20597 82 ALA D O 1
ATOM 6234 N N . TRP D 1 61 ? 0.14278 6.02416 17.00484 1.000 33.15924 83 TRP D N 1
ATOM 6235 C CA . TRP D 1 61 ? -0.10378 7.43773 17.23144 1.000 33.61650 83 TRP D CA 1
ATOM 6236 C C . TRP D 1 61 ? 0.76622 8.25456 16.28926 1.000 35.24366 83 TRP D C 1
ATOM 6237 O O . TRP D 1 61 ? 1.87859 7.85033 15.94019 1.000 39.73280 83 TRP D O 1
ATOM 6248 N N . ASP D 1 62 ? 0.26159 9.41434 15.88922 1.000 33.89177 84 ASP D N 1
ATOM 6249 C CA . ASP D 1 62 ? 0.95224 10.27125 14.93663 1.000 47.24675 84 ASP D CA 1
ATOM 6250 C C . ASP D 1 62 ? 1.52846 11.47577 15.66033 1.000 44.73254 84 ASP D C 1
ATOM 6251 O O . ASP D 1 62 ? 0.82482 12.13120 16.43577 1.000 44.34845 84 ASP D O 1
ATOM 6256 N N . TRP D 1 63 ? 2.80116 11.76675 15.40121 1.000 40.77036 85 TRP D N 1
ATOM 6257 C CA . TRP D 1 63 ? 3.37257 13.02564 15.85628 1.000 39.46498 85 TRP D CA 1
ATOM 6258 C C . TRP D 1 63 ? 2.62377 14.19489 15.23293 1.000 46.71643 85 TRP D C 1
ATOM 6259 O O . TRP D 1 63 ? 2.38096 14.21733 14.02287 1.000 44.74814 85 TRP D O 1
ATOM 6270 N N . LYS D 1 64 ? 2.26889 15.17261 16.06272 1.000 50.99966 86 LYS D N 1
ATOM 6271 C CA . LYS D 1 64 ? 1.61135 16.38829 15.61328 1.000 51.70331 86 LYS D CA 1
ATOM 6272 C C . LYS D 1 64 ? 2.40937 17.60851 16.06076 1.000 47.52258 86 LYS D C 1
ATOM 6273 O O . LYS D 1 64 ? 3.11458 17.55444 17.07414 1.000 48.52280 86 LYS D O 1
ATOM 6279 N N . PRO D 1 65 ? 2.33155 18.71637 15.32043 1.000 47.48605 87 PRO D N 1
ATOM 6280 C CA . PRO D 1 65 ? 3.13679 19.89251 15.66940 1.000 44.56209 87 PRO D CA 1
ATOM 6281 C C . PRO D 1 65 ? 2.79525 20.41647 17.05386 1.000 48.63711 87 PRO D C 1
ATOM 6282 O O . PRO D 1 65 ? 1.66031 20.30674 17.52335 1.000 50.82712 87 PRO D O 1
ATOM 6286 N N . GLY D 1 66 ? 3.80051 21.00099 17.70407 1.000 48.79338 88 GLY D N 1
ATOM 6287 C CA . GLY D 1 66 ? 3.69296 21.45706 19.06905 1.000 51.66236 88 GLY D CA 1
ATOM 6288 C C . GLY D 1 66 ? 4.20361 20.46952 20.09916 1.000 49.21590 88 GLY D C 1
ATOM 6289 O O . GLY D 1 66 ? 4.45293 20.86247 21.24429 1.000 54.58581 88 GLY D O 1
ATOM 6290 N N . THR D 1 67 ? 4.36857 19.20484 19.72060 1.000 44.06467 89 THR D N 1
ATOM 6291 C CA . THR D 1 67 ? 4.85659 18.17322 20.62611 1.000 44.40027 89 THR D CA 1
ATOM 6292 C C . THR D 1 67 ? 6.37647 18.10547 20.54676 1.000 44.17103 89 THR D C 1
ATOM 6293 O O . THR D 1 67 ? 6.93914 17.97731 19.45454 1.000 40.73412 89 THR D O 1
ATOM 6297 N N . GLU D 1 68 ? 7.03579 18.18705 21.70159 1.000 41.19917 90 GLU D N 1
ATOM 6298 C CA . GLU D 1 68 ? 8.49104 18.09356 21.73537 1.000 45.00470 90 GLU D CA 1
ATOM 6299 C C . GLU D 1 68 ? 8.95513 16.75516 21.16984 1.000 41.78353 90 GLU D C 1
ATOM 6300 O O . GLU D 1 68 ? 8.48968 15.69092 21.59172 1.000 35.01596 90 GLU D O 1
ATOM 6306 N N . ALA D 1 69 ? 9.87487 16.81337 20.20708 1.000 38.78979 91 ALA D N 1
ATOM 6307 C CA . ALA D 1 69 ? 10.40636 15.61244 19.57617 1.000 42.57214 91 ALA D CA 1
ATOM 6308 C C . ALA D 1 69 ? 11.60728 15.98336 18.72168 1.000 42.12378 91 ALA D C 1
ATOM 6309 O O . ALA D 1 69 ? 11.59840 17.01799 18.05008 1.000 44.39836 91 ALA D O 1
ATOM 6311 N N . ARG D 1 70 ? 12.62765 15.12929 18.73720 1.000 35.66951 92 ARG D N 1
ATOM 6312 C CA . ARG D 1 70 ? 13.70279 15.27980 17.77177 1.000 47.51666 92 ARG D CA 1
ATOM 6313 C C . ARG D 1 70 ? 13.18023 14.98112 16.36716 1.000 50.37965 92 ARG D C 1
ATOM 6314 O O . ARG D 1 70 ? 12.11269 14.38745 16.18820 1.000 45.52453 92 ARG D O 1
ATOM 6322 N N . ALA D 1 71 ? 13.95060 15.41189 15.36148 1.000 51.01486 93 ALA D N 1
ATOM 6323 C CA . ALA D 1 71 ? 13.45866 15.40872 13.98489 1.000 50.16005 93 ALA D CA 1
ATOM 6324 C C . ALA D 1 71 ? 13.11341 14.00471 13.50109 1.000 45.49180 93 ALA D C 1
ATOM 6325 O O . ALA D 1 71 ? 12.10266 13.81183 12.81302 1.000 44.33115 93 ALA D O 1
ATOM 6327 N N . GLN D 1 72 ? 13.93740 13.01058 13.84016 1.000 41.08722 94 GLN D N 1
ATOM 6328 C CA . GLN D 1 72 ? 13.68058 11.65785 13.35893 1.000 40.48755 94 GLN D CA 1
ATOM 6329 C C . GLN D 1 72 ? 12.52735 10.98194 14.08535 1.000 42.92496 94 GLN D C 1
ATOM 6330 O O . GLN D 1 72 ? 12.13022 9.88198 13.68955 1.000 41.37093 94 GLN D O 1
ATOM 6336 N N . ASP D 1 73 ? 11.98920 11.60232 15.12936 1.000 36.36185 95 ASP D N 1
ATOM 6337 C CA . ASP D 1 73 ? 10.85592 11.06099 15.86401 1.000 36.73450 95 ASP D CA 1
ATOM 6338 C C . ASP D 1 73 ? 9.51758 11.55060 15.33520 1.000 37.15172 95 ASP D C 1
ATOM 6339 O O . ASP D 1 73 ? 8.47691 11.08496 15.81107 1.000 34.25279 95 ASP D O 1
ATOM 6344 N N . ARG D 1 74 ? 9.51862 12.46668 14.36341 1.000 43.08419 96 ARG D N 1
ATOM 6345 C CA . ARG D 1 74 ? 8.29591 13.13186 13.91336 1.000 42.14707 96 ARG D CA 1
ATOM 6346 C C . ARG D 1 74 ? 7.67459 12.31321 12.78771 1.000 39.01754 96 ARG D C 1
ATOM 6347 O O . ARG D 1 74 ? 7.75941 12.64393 11.60155 1.000 46.18975 96 ARG D O 1
ATOM 6355 N N . LYS D 1 75 ? 7.01464 11.23429 13.18974 1.000 39.13052 97 LYS D N 1
ATOM 6356 C CA . LYS D 1 75 ? 6.43550 10.26275 12.27503 1.000 43.80115 97 LYS D CA 1
ATOM 6357 C C . LYS D 1 75 ? 5.35335 9.50540 13.03447 1.000 44.89973 97 LYS D C 1
ATOM 6358 O O . LYS D 1 75 ? 5.11236 9.75490 14.21953 1.000 31.79316 97 LYS D O 1
ATOM 6364 N N . THR D 1 76 ? 4.69672 8.57744 12.34197 1.000 35.94096 98 THR D N 1
ATOM 6365 C CA . THR D 1 76 ? 3.80301 7.64372 13.01533 1.000 33.56133 98 THR D CA 1
ATOM 6366 C C . THR D 1 76 ? 4.61943 6.64688 13.83413 1.000 32.34124 98 THR D C 1
ATOM 6367 O O . THR D 1 76 ? 5.68342 6.19318 13.40644 1.000 35.96547 98 THR D O 1
ATOM 6371 N N . VAL D 1 77 ? 4.13368 6.32531 15.03236 1.000 30.94036 99 VAL D N 1
ATOM 6372 C CA . VAL D 1 77 ? 4.85236 5.45563 15.96117 1.000 30.12681 99 VAL D CA 1
ATOM 6373 C C . VAL D 1 77 ? 3.87154 4.46230 16.57425 1.000 30.73535 99 VAL D C 1
ATOM 6374 O O . VAL D 1 77 ? 2.77311 4.84555 16.99045 1.000 30.55063 99 VAL D O 1
ATOM 6378 N N . ASP D 1 78 ? 4.26540 3.18082 16.62315 1.000 30.58894 100 ASP D N 1
ATOM 6379 C CA . ASP D 1 78 ? 3.47811 2.14837 17.29343 1.000 25.74229 100 ASP D CA 1
ATOM 6380 C C . ASP D 1 78 ? 4.35779 1.53990 18.38825 1.000 21.61252 100 ASP D C 1
ATOM 6381 O O . ASP D 1 78 ? 5.48527 2.01018 18.57466 1.000 27.56594 100 ASP D O 1
ATOM 6386 N N . PRO D 1 79 ? 3.89971 0.54508 19.16133 1.000 21.16840 101 PRO D N 1
ATOM 6387 C CA . PRO D 1 79 ? 4.75817 0.05239 20.26119 1.000 24.10505 101 PRO D CA 1
ATOM 6388 C C . PRO D 1 79 ? 6.10259 -0.49866 19.80796 1.000 25.80435 101 PRO D C 1
ATOM 6389 O O . PRO D 1 79 ? 7.10425 -0.34492 20.52205 1.000 25.08693 101 PRO D O 1
ATOM 6393 N N . THR D 1 80 ? 6.15162 -1.16387 18.65272 1.000 23.34577 102 THR D N 1
ATOM 6394 C CA . THR D 1 80 ? 7.41844 -1.71177 18.17226 1.000 23.79775 102 THR D CA 1
ATOM 6395 C C . THR D 1 80 ? 8.40079 -0.60455 17.80706 1.000 26.42634 102 THR D C 1
ATOM 6396 O O . THR D 1 80 ? 9.58554 -0.66773 18.15447 1.000 28.19479 102 THR D O 1
ATOM 6400 N N . ILE D 1 81 ? 7.93433 0.39854 17.06411 1.000 24.21605 103 ILE D N 1
ATOM 6401 C CA . ILE D 1 81 ? 8.80413 1.50693 16.67193 1.000 23.29128 103 ILE D CA 1
ATOM 6402 C C . ILE D 1 81 ? 9.22370 2.29965 17.90191 1.000 22.19981 103 ILE D C 1
ATOM 6403 O O . ILE D 1 81 ? 10.36536 2.76735 18.00416 1.000 23.14115 103 ILE D O 1
ATOM 6408 N N . TRP D 1 82 ? 8.28183 2.50104 18.82389 1.000 21.08624 104 TRP D N 1
ATOM 6409 C CA . TRP D 1 82 ? 8.55326 3.19513 20.07962 1.000 22.44147 104 TRP D CA 1
ATOM 6410 C C . TRP D 1 82 ? 9.79817 2.63940 20.75663 1.000 21.26485 104 TRP D C 1
ATOM 6411 O O . TRP D 1 82 ? 10.70489 3.39508 21.11631 1.000 22.53075 104 TRP D O 1
ATOM 6422 N N . GLU D 1 83 ? 9.88646 1.30784 20.88771 1.000 22.76654 105 GLU D N 1
ATOM 6423 C CA . GLU D 1 83 ? 11.03387 0.71723 21.57929 1.000 28.24822 105 GLU D CA 1
ATOM 6424 C C . GLU D 1 83 ? 12.28548 0.71809 20.70879 1.000 29.78631 105 GLU D C 1
ATOM 6425 O O . GLU D 1 83 ? 13.38046 0.99566 21.20728 1.000 24.98984 105 GLU D O 1
ATOM 6431 N N . GLN D 1 84 ? 12.15317 0.39546 19.41361 1.000 24.53570 106 GLN D N 1
ATOM 6432 C CA . GLN D 1 84 ? 13.33388 0.29453 18.56163 1.000 23.38298 106 GLN D CA 1
ATOM 6433 C C . GLN D 1 84 ? 13.98666 1.65372 18.34825 1.000 25.10030 106 GLN D C 1
ATOM 6434 O O . GLN D 1 84 ? 15.21816 1.75732 18.30561 1.000 25.76714 106 GLN D O 1
ATOM 6440 N N . ASP D 1 85 ? 13.18310 2.70182 18.18192 1.000 25.60686 107 ASP D N 1
ATOM 6441 C CA . ASP D 1 85 ? 13.70539 4.03017 17.90572 1.000 29.26590 107 ASP D CA 1
ATOM 6442 C C . ASP D 1 85 ? 13.74805 4.92152 19.14099 1.000 27.24710 107 ASP D C 1
ATOM 6443 O O . ASP D 1 85 ? 14.15878 6.07932 19.02674 1.000 27.84088 107 ASP D O 1
ATOM 6448 N N . SER D 1 86 ? 13.34813 4.41552 20.31217 1.000 24.80170 108 SER D N 1
ATOM 6449 C CA . SER D 1 86 ? 13.35601 5.18808 21.55653 1.000 22.57100 108 SER D CA 1
ATOM 6450 C C . SER D 1 86 ? 12.66069 6.53786 21.38091 1.000 23.86944 108 SER D C 1
ATOM 6451 O O . SER D 1 86 ? 13.26335 7.60284 21.51688 1.000 33.72372 108 SER D O 1
ATOM 6454 N N . VAL D 1 87 ? 11.36525 6.47943 21.09249 1.000 23.30160 109 VAL D N 1
ATOM 6455 C CA . VAL D 1 87 ? 10.57798 7.67645 20.80820 1.000 22.88871 109 VAL D CA 1
ATOM 6456 C C . VAL D 1 87 ? 10.01968 8.21998 22.12397 1.000 25.94889 109 VAL D C 1
ATOM 6457 O O . VAL D 1 87 ? 9.04157 7.70407 22.66879 1.000 24.13018 109 VAL D O 1
ATOM 6461 N N . LEU D 1 88 ? 10.62602 9.30549 22.61387 1.000 24.41386 110 LEU D N 1
ATOM 6462 C CA . LEU D 1 88 ? 10.25798 9.85870 23.91388 1.000 24.38305 110 LEU D CA 1
ATOM 6463 C C . LEU D 1 88 ? 8.82341 10.39529 23.93802 1.000 24.63346 110 LEU D C 1
ATOM 6464 O O . LEU D 1 88 ? 8.11198 10.21827 24.93423 1.000 26.86006 110 LEU D O 1
ATOM 6469 N N . TRP D 1 89 ? 8.37631 11.07009 22.87224 1.000 23.17655 111 TRP D N 1
ATOM 6470 C CA . TRP D 1 89 ? 7.03394 11.65539 22.93219 1.000 23.33250 111 TRP D CA 1
ATOM 6471 C C . TRP D 1 89 ? 5.96181 10.57881 23.06691 1.000 24.26569 111 TRP D C 1
ATOM 6472 O O . TRP D 1 89 ? 4.90681 10.82587 23.66031 1.000 25.02998 111 TRP D O 1
ATOM 6483 N N . TYR D 1 90 ? 6.22377 9.37357 22.55697 1.000 27.14571 112 TYR D N 1
ATOM 6484 C CA . TYR D 1 90 ? 5.27277 8.27823 22.71853 1.000 28.16940 112 TYR D CA 1
ATOM 6485 C C . TYR D 1 90 ? 5.17760 7.84750 24.17817 1.000 21.16441 112 TYR D C 1
ATOM 6486 O O . TYR D 1 90 ? 4.08475 7.55127 24.67932 1.000 23.15326 112 TYR D O 1
ATOM 6495 N N . SER D 1 91 ? 6.31642 7.79328 24.87119 1.000 20.36440 113 SER D N 1
ATOM 6496 C CA . SER D 1 91 ? 6.30043 7.53938 26.30931 1.000 18.18802 113 SER D CA 1
ATOM 6497 C C . SER D 1 91 ? 5.43682 8.55608 27.04067 1.000 21.21299 113 SER D C 1
ATOM 6498 O O . SER D 1 91 ? 4.64462 8.19262 27.91679 1.000 20.10866 113 SER D O 1
ATOM 6501 N N . ARG D 1 92 ? 5.56180 9.83409 26.67857 1.000 20.88208 114 ARG D N 1
ATOM 6502 C CA . ARG D 1 92 ? 4.83538 10.88644 27.38300 1.000 20.73037 114 ARG D CA 1
ATOM 6503 C C . ARG D 1 92 ? 3.34364 10.88304 27.06122 1.000 28.21840 114 ARG D C 1
ATOM 6504 O O . ARG D 1 92 ? 2.53018 11.26357 27.91314 1.000 28.11652 114 ARG D O 1
ATOM 6512 N N . GLU D 1 93 ? 2.95410 10.48031 25.84732 1.000 27.94809 115 GLU D N 1
ATOM 6513 C CA . GLU D 1 93 ? 1.52756 10.32019 25.59259 1.000 24.75487 115 GLU D CA 1
ATOM 6514 C C . GLU D 1 93 ? 0.96866 9.13165 26.36527 1.000 23.15005 115 GLU D C 1
ATOM 6515 O O . GLU D 1 93 ? -0.19097 9.16083 26.79608 1.000 28.95953 115 GLU D O 1
ATOM 6521 N N . LEU D 1 94 ? 1.78594 8.09853 26.58096 1.000 21.57132 116 LEU D N 1
ATOM 6522 C CA . LEU D 1 94 ? 1.35484 6.96542 27.39517 1.000 23.17508 116 LEU D CA 1
ATOM 6523 C C . LEU D 1 94 ? 1.16107 7.36726 28.85872 1.000 23.26637 116 LEU D C 1
ATOM 6524 O O . LEU D 1 94 ? 0.15567 7.00251 29.48185 1.000 27.14455 116 LEU D O 1
ATOM 6529 N N . THR D 1 95 ? 2.10724 8.11610 29.43605 1.000 21.85048 117 THR D N 1
ATOM 6530 C CA . THR D 1 95 ? 1.92913 8.49472 30.84146 1.000 20.13157 117 THR D CA 1
ATOM 6531 C C . THR D 1 95 ? 0.83009 9.53285 31.00639 1.000 23.00974 117 THR D C 1
ATOM 6532 O O . THR D 1 95 ? 0.15289 9.55372 32.04081 1.000 27.90148 117 THR D O 1
ATOM 6536 N N . ARG D 1 96 ? 0.63884 10.40216 30.00828 1.000 23.53337 118 ARG D N 1
ATOM 6537 C CA . ARG D 1 96 ? -0.50590 11.30348 30.03923 1.000 24.57135 118 ARG D CA 1
ATOM 6538 C C . ARG D 1 96 ? -1.80931 10.52329 30.14056 1.000 29.30309 118 ARG D C 1
ATOM 6539 O O . ARG D 1 96 ? -2.71772 10.91085 30.88347 1.000 26.86648 118 ARG D O 1
ATOM 6547 N N . ARG D 1 97 ? -1.92190 9.41999 29.39348 1.000 27.40481 119 ARG D N 1
ATOM 6548 C CA . ARG D 1 97 ? -3.14827 8.63017 29.41675 1.000 29.65922 119 ARG D CA 1
ATOM 6549 C C . ARG D 1 97 ? -3.25652 7.77653 30.67317 1.000 24.88819 119 ARG D C 1
ATOM 6550 O O . ARG D 1 97 ? -4.36899 7.51817 31.14286 1.000 32.01041 119 ARG D O 1
ATOM 6558 N N . LEU D 1 98 ? -2.12793 7.31559 31.21491 1.000 23.04559 120 LEU D N 1
ATOM 6559 C CA . LEU D 1 98 ? -2.15769 6.62769 32.50233 1.000 24.57549 120 LEU D CA 1
ATOM 6560 C C . LEU D 1 98 ? -2.61402 7.56586 33.61125 1.000 25.01553 120 LEU D C 1
ATOM 6561 O O . LEU D 1 98 ? -3.47284 7.21416 34.42906 1.000 26.30825 120 LEU D O 1
ATOM 6566 N N . GLY D 1 99 ? -2.04917 8.76898 33.65401 1.000 25.11658 121 GLY D N 1
ATOM 6567 C CA . GLY D 1 99 ? -2.31167 9.68530 34.73504 1.000 24.83488 121 GLY D CA 1
ATOM 6568 C C . GLY D 1 99 ? -1.37928 9.42956 35.90278 1.000 23.99332 121 GLY D C 1
ATOM 6569 O O . GLY D 1 99 ? -0.82220 8.33688 36.05530 1.000 23.74726 121 GLY D O 1
ATOM 6570 N N . PRO D 1 100 ? -1.21088 10.42938 36.77061 1.000 25.20132 122 PRO D N 1
ATOM 6571 C CA . PRO D 1 100 ? -0.17882 10.31132 37.81491 1.000 23.37740 122 PRO D CA 1
ATOM 6572 C C . PRO D 1 100 ? -0.52762 9.31311 38.90611 1.000 30.11858 122 PRO D C 1
ATOM 6573 O O . PRO D 1 100 ? 0.38482 8.71913 39.49185 1.000 29.68561 122 PRO D O 1
ATOM 6577 N N . GLU D 1 101 ? -1.81145 9.12011 39.21342 1.000 28.54338 123 GLU D N 1
ATOM 6578 C CA . GLU D 1 101 ? -2.17238 8.15976 40.25158 1.000 32.12842 123 GLU D CA 1
ATOM 6579 C C . GLU D 1 101 ? -1.75437 6.74734 39.85179 1.000 37.11953 123 GLU D C 1
ATOM 6580 O O . GLU D 1 101 ? -1.01819 6.07109 40.58149 1.000 30.55298 123 GLU D O 1
ATOM 6586 N N . LYS D 1 102 ? -2.20014 6.29503 38.67909 1.000 32.33531 124 LYS D N 1
ATOM 6587 C CA . LYS D 1 102 ? -1.88817 4.93978 38.23611 1.000 28.37994 124 LYS D CA 1
ATOM 6588 C C . LYS D 1 102 ? -0.39611 4.76550 37.96978 1.000 24.46432 124 LYS D C 1
ATOM 6589 O O . LYS D 1 102 ? 0.17763 3.72111 38.29856 1.000 27.43681 124 LYS D O 1
ATOM 6595 N N . PHE D 1 103 ? 0.24395 5.77481 37.36811 1.000 25.63980 125 PHE D N 1
ATOM 6596 C CA . PHE D 1 103 ? 1.67146 5.70036 37.06029 1.000 22.48837 125 PHE D CA 1
ATOM 6597 C C . PHE D 1 103 ? 2.49155 5.49000 38.32995 1.000 22.00913 125 PHE D C 1
ATOM 6598 O O . PHE D 1 103 ? 3.33918 4.59146 38.39691 1.000 24.42808 125 PHE D O 1
ATOM 6606 N N . ALA D 1 104 ? 2.21693 6.28604 39.36634 1.000 24.35025 126 ALA D N 1
ATOM 6607 C CA . ALA D 1 104 ? 2.94761 6.14068 40.62370 1.000 26.02879 126 ALA D CA 1
ATOM 6608 C C . ALA D 1 104 ? 2.66156 4.79549 41.28444 1.000 21.50702 126 ALA D C 1
ATOM 6609 O O . ALA D 1 104 ? 3.58021 4.15029 41.79854 1.000 23.50060 126 ALA D O 1
ATOM 6611 N N . ALA D 1 105 ? 1.40377 4.34252 41.25833 1.000 22.74403 127 ALA D N 1
ATOM 6612 C CA . ALA D 1 105 ? 1.06333 3.05689 41.86818 1.000 25.71998 127 ALA D CA 1
ATOM 6613 C C . ALA D 1 105 ? 1.77393 1.90451 41.16743 1.000 25.78489 127 ALA D C 1
ATOM 6614 O O . ALA D 1 105 ? 2.34595 1.02103 41.82229 1.000 27.74953 127 ALA D O 1
ATOM 6616 N N . TYR D 1 106 ? 1.72093 1.88440 39.83148 1.000 19.44536 128 TYR D N 1
ATOM 6617 C CA . TYR D 1 106 ? 2.41186 0.84971 39.06343 1.000 22.66033 128 TYR D CA 1
ATOM 6618 C C . TYR D 1 106 ? 3.90351 0.81985 39.37633 1.000 24.19552 128 TYR D C 1
ATOM 6619 O O . TYR D 1 106 ? 4.47821 -0.24781 39.61341 1.000 26.71687 128 TYR D O 1
ATOM 6628 N N . VAL D 1 107 ? 4.55472 1.98426 39.36959 1.000 21.69079 129 VAL D N 1
ATOM 6629 C CA . VAL D 1 107 ? 5.99907 2.01139 39.57628 1.000 22.68775 129 VAL D CA 1
ATOM 6630 C C . VAL D 1 107 ? 6.34377 1.53095 40.98088 1.000 24.90458 129 VAL D C 1
ATOM 6631 O O . VAL D 1 107 ? 7.31737 0.79587 41.17656 1.000 22.56714 129 VAL D O 1
ATOM 6635 N N . LYS D 1 108 ? 5.53576 1.91259 41.97684 1.000 25.58595 130 LYS D N 1
ATOM 6636 C CA . LYS D 1 108 ? 5.75391 1.42359 43.33038 1.000 28.75172 130 LYS D CA 1
ATOM 6637 C C . LYS D 1 108 ? 5.50558 -0.07720 43.42164 1.000 27.39226 130 LYS D C 1
ATOM 6638 O O . LYS D 1 108 ? 6.27841 -0.80038 44.06169 1.000 29.41092 130 LYS D O 1
ATOM 6644 N N . ARG D 1 109 ? 4.43108 -0.56067 42.79177 1.000 21.19558 131 ARG D N 1
ATOM 6645 C CA . ARG D 1 109 ? 4.09859 -1.98092 42.88266 1.000 25.92579 131 ARG D CA 1
ATOM 6646 C C . ARG D 1 109 ? 5.20701 -2.83688 42.29599 1.000 31.60352 131 ARG D C 1
ATOM 6647 O O . ARG D 1 109 ? 5.55515 -3.88501 42.84996 1.000 27.77540 131 ARG D O 1
ATOM 6655 N N . LEU D 1 110 ? 5.76873 -2.40401 41.16820 1.000 25.41820 132 LEU D N 1
ATOM 6656 C CA . LEU D 1 110 ? 6.88669 -3.11294 40.56323 1.000 35.04712 132 LEU D CA 1
ATOM 6657 C C . LEU D 1 110 ? 8.14986 -3.02910 41.41184 1.000 37.17784 132 LEU D C 1
ATOM 6658 O O . LEU D 1 110 ? 9.06045 -3.84174 41.22233 1.000 32.89485 132 LEU D O 1
ATOM 6663 N N . GLY D 1 111 ? 8.22083 -2.07855 42.34065 1.000 30.04309 133 GLY D N 1
ATOM 6664 C CA . GLY D 1 111 ? 9.45757 -1.85126 43.08399 1.000 32.02413 133 GLY D CA 1
ATOM 6665 C C . GLY D 1 111 ? 10.64068 -1.55474 42.18379 1.000 33.93460 133 GLY D C 1
ATOM 6666 O O . GLY D 1 111 ? 11.73211 -2.09993 42.38768 1.000 34.49912 133 GLY D O 1
ATOM 6667 N N . TYR D 1 112 ? 10.44659 -0.69965 41.18712 1.000 25.50329 134 TYR D N 1
ATOM 6668 C CA . TYR D 1 112 ? 11.46531 -0.42666 40.17391 1.000 18.86768 134 TYR D CA 1
ATOM 6669 C C . TYR D 1 112 ? 12.38169 0.68473 40.67361 1.000 22.79825 134 TYR D C 1
ATOM 6670 O O . TYR D 1 112 ? 11.95843 1.83856 40.78515 1.000 26.87239 134 TYR D O 1
ATOM 6679 N N . GLY D 1 113 ? 13.63664 0.34191 40.96268 1.000 27.14562 135 GLY D N 1
ATOM 6680 C CA . GLY D 1 113 ? 14.58848 1.34669 41.41211 1.000 31.88208 135 GLY D CA 1
ATOM 6681 C C . GLY D 1 113 ? 14.14545 2.01453 42.69910 1.000 30.55926 135 GLY D C 1
ATOM 6682 O O . GLY D 1 113 ? 13.59970 1.37573 43.60716 1.000 25.12016 135 GLY D O 1
ATOM 6683 N N . ASN D 1 114 ? 14.36790 3.32854 42.78422 1.000 24.42260 136 ASN D N 1
ATOM 6684 C CA . ASN D 1 114 ? 13.86799 4.07394 43.93107 1.000 17.75307 136 ASN D CA 1
ATOM 6685 C C . ASN D 1 114 ? 12.36742 4.32810 43.86330 1.000 27.07891 136 ASN D C 1
ATOM 6686 O O . ASN D 1 114 ? 11.80515 4.85725 44.83077 1.000 22.46235 136 ASN D O 1
ATOM 6691 N N . ALA D 1 115 ? 11.71605 3.94306 42.76272 1.000 21.88199 137 ALA D N 1
ATOM 6692 C CA . ALA D 1 115 ? 10.25518 3.97667 42.60946 1.000 28.65364 137 ALA D CA 1
ATOM 6693 C C . ALA D 1 115 ? 9.67364 5.37907 42.78568 1.000 32.38402 137 ALA D C 1
ATOM 6694 O O . ALA D 1 115 ? 8.55050 5.53487 43.27146 1.000 30.93493 137 ALA D O 1
ATOM 6696 N N . ASP D 1 116 ? 10.40986 6.41414 42.38727 1.000 25.65425 138 ASP D N 1
ATOM 6697 C CA . ASP D 1 116 ? 10.00068 7.79633 42.62861 1.000 23.89460 138 ASP D CA 1
ATOM 6698 C C . ASP D 1 116 ? 9.75758 8.47858 41.28562 1.000 23.50425 138 ASP D C 1
ATOM 6699 O O . ASP D 1 116 ? 10.71162 8.81276 40.57546 1.000 22.30251 138 ASP D O 1
ATOM 6704 N N . VAL D 1 117 ? 8.48664 8.70782 40.94742 1.000 26.33470 139 VAL D N 1
ATOM 6705 C CA . VAL D 1 117 ? 8.17461 9.40521 39.70042 1.000 30.02377 139 VAL D CA 1
ATOM 6706 C C . VAL D 1 117 ? 7.46784 10.72033 40.01056 1.000 32.40933 139 VAL D C 1
ATOM 6707 O O . VAL D 1 117 ? 6.71773 11.25005 39.18151 1.000 31.41091 139 VAL D O 1
ATOM 6711 N N . SER D 1 118 ? 7.73522 11.27564 41.19582 1.000 23.56045 140 SER D N 1
ATOM 6712 C CA . SER D 1 118 ? 7.12534 12.53932 41.58269 1.000 24.51739 140 SER D CA 1
ATOM 6713 C C . SER D 1 118 ? 7.74290 13.73225 40.86537 1.000 29.78762 140 SER D C 1
ATOM 6714 O O . SER D 1 118 ? 7.14497 14.81313 40.86525 1.000 35.45638 140 SER D O 1
ATOM 6717 N N . GLY D 1 119 ? 8.91873 13.56912 40.26616 1.000 24.50545 141 GLY D N 1
ATOM 6718 C CA . GLY D 1 119 ? 9.57310 14.67946 39.60396 1.000 30.05220 141 GLY D CA 1
ATOM 6719 C C . GLY D 1 119 ? 10.29358 15.60108 40.57430 1.000 32.61286 141 GLY D C 1
ATOM 6720 O O . GLY D 1 119 ? 10.56678 15.26049 41.73347 1.000 31.16191 141 GLY D O 1
ATOM 6721 N N . GLU D 1 120 ? 10.59272 16.82415 40.07789 1.000 30.43718 142 GLU D N 1
ATOM 6722 C CA . GLU D 1 120 ? 11.33057 17.83082 40.82876 1.000 33.19097 142 GLU D CA 1
ATOM 6723 C C . GLU D 1 120 ? 10.39163 18.81428 41.53220 1.000 32.83369 142 GLU D C 1
ATOM 6724 O O . GLU D 1 120 ? 9.26633 19.05112 41.07989 1.000 41.96509 142 GLU D O 1
ATOM 6730 N N . PRO D 1 121 ? 10.83561 19.40256 42.63862 1.000 37.11198 143 PRO D N 1
ATOM 6731 C CA . PRO D 1 121 ? 10.02041 20.42893 43.30384 1.000 44.10950 143 PRO D CA 1
ATOM 6732 C C . PRO D 1 121 ? 9.77118 21.63508 42.40557 1.000 45.90202 143 PRO D C 1
ATOM 6733 O O . PRO D 1 121 ? 10.67700 22.13792 41.73805 1.000 41.48595 143 PRO D O 1
ATOM 6737 N N . GLY D 1 122 ? 8.51936 22.09343 42.39513 1.000 45.65465 144 GLY D N 1
ATOM 6738 C CA . GLY D 1 122 ? 8.13433 23.29544 41.68933 1.000 41.88464 144 GLY D CA 1
ATOM 6739 C C . GLY D 1 122 ? 7.97950 23.16230 40.19031 1.000 45.68716 144 GLY D C 1
ATOM 6740 O O . GLY D 1 122 ? 7.72214 24.17404 39.52374 1.000 55.25513 144 GLY D O 1
ATOM 6741 N N . LYS D 1 123 ? 8.11472 21.95728 39.63094 1.000 37.41802 145 LYS D N 1
ATOM 6742 C CA . LYS D 1 123 ? 8.10022 21.78565 38.18717 1.000 44.11273 145 LYS D CA 1
ATOM 6743 C C . LYS D 1 123 ? 6.96332 20.92101 37.66447 1.000 46.39687 145 LYS D C 1
ATOM 6744 O O . LYS D 1 123 ? 6.61587 21.05274 36.48512 1.000 55.36435 145 LYS D O 1
ATOM 6750 N N . ASN D 1 124 ? 6.37535 20.05744 38.49478 1.000 36.54480 146 ASN D N 1
ATOM 6751 C CA . ASN D 1 124 ? 5.34755 19.10847 38.06318 1.000 30.33983 146 ASN D CA 1
ATOM 6752 C C . ASN D 1 124 ? 5.80334 18.33662 36.82572 1.000 27.77662 146 ASN D C 1
ATOM 6753 O O . ASN D 1 124 ? 5.08988 18.24091 35.82797 1.000 34.59103 146 ASN D O 1
ATOM 6758 N N . ASN D 1 125 ? 7.01486 17.78653 36.88266 1.000 27.55441 147 ASN D N 1
ATOM 6759 C CA . ASN D 1 125 ? 7.57803 17.10517 35.71971 1.000 26.32399 147 ASN D CA 1
ATOM 6760 C C . ASN D 1 125 ? 7.75050 15.60335 35.93675 1.000 25.90621 147 ASN D C 1
ATOM 6761 O O . ASN D 1 125 ? 8.58931 14.97041 35.29074 1.000 26.00452 147 ASN D O 1
ATOM 6766 N N . GLY D 1 126 ? 6.93139 15.00531 36.80335 1.000 26.39623 148 GLY D N 1
ATOM 6767 C CA . GLY D 1 126 ? 7.05091 13.57866 37.04751 1.000 26.43020 148 GLY D CA 1
ATOM 6768 C C . GLY D 1 126 ? 6.51958 12.70875 35.92699 1.000 25.88246 148 GLY D C 1
ATOM 6769 O O . GLY D 1 126 ? 7.05842 11.62728 35.67928 1.000 26.25018 148 GLY D O 1
ATOM 6770 N N . LEU D 1 127 ? 5.45050 13.14326 35.25500 1.000 24.13680 149 LEU D N 1
ATOM 6771 C CA . LEU D 1 127 ? 4.89720 12.36770 34.15173 1.000 31.01970 149 LEU D CA 1
ATOM 6772 C C . LEU D 1 127 ? 5.72895 12.48703 32.88649 1.000 28.02165 149 LEU D C 1
ATOM 6773 O O . LEU D 1 127 ? 5.59645 11.64945 31.98526 1.000 27.44460 149 LEU D O 1
ATOM 6778 N N . THR D 1 128 ? 6.57586 13.50673 32.79891 1.000 25.84978 150 THR D N 1
ATOM 6779 C CA . THR D 1 128 ? 7.29838 13.80296 31.57084 1.000 28.48247 150 THR D CA 1
ATOM 6780 C C . THR D 1 128 ? 8.80543 13.64915 31.68148 1.000 27.27310 150 THR D C 1
ATOM 6781 O O . THR D 1 128 ? 9.45638 13.40892 30.66286 1.000 26.47363 150 THR D O 1
ATOM 6785 N N . HIS D 1 129 ? 9.38455 13.77877 32.88201 1.000 22.04541 151 HIS D N 1
ATOM 6786 C CA . HIS D 1 129 ? 10.83222 13.80940 33.00823 1.000 26.17464 151 HIS D CA 1
ATOM 6787 C C . HIS D 1 129 ? 11.39502 12.92436 34.11551 1.000 21.39673 151 HIS D C 1
ATOM 6788 O O . HIS D 1 129 ? 12.61402 12.93003 34.31615 1.000 25.93329 151 HIS D O 1
ATOM 6795 N N . SER D 1 130 ? 10.56401 12.16160 34.83097 1.000 21.55400 152 SER D N 1
ATOM 6796 C CA . SER D 1 130 ? 11.07217 11.43654 35.99551 1.000 25.05322 152 SER D CA 1
ATOM 6797 C C . SER D 1 130 ? 12.14577 10.42726 35.60329 1.000 21.56753 152 SER D C 1
ATOM 6798 O O . SER D 1 130 ? 13.17798 10.32259 36.27171 1.000 20.38528 152 SER D O 1
ATOM 6801 N N . TRP D 1 131 ? 11.93297 9.68077 34.51413 1.000 23.96865 153 TRP D N 1
ATOM 6802 C CA . TRP D 1 131 ? 12.91892 8.67888 34.11285 1.000 24.32414 153 TRP D CA 1
ATOM 6803 C C . TRP D 1 131 ? 14.12313 9.26464 33.39025 1.000 18.39858 153 TRP D C 1
ATOM 6804 O O . TRP D 1 131 ? 15.04599 8.51072 33.04617 1.000 19.61535 153 TRP D O 1
ATOM 6815 N N . LEU D 1 132 ? 14.15029 10.57079 33.14493 1.000 23.02588 154 LEU D N 1
ATOM 6816 C CA . LEU D 1 132 ? 15.26123 11.18409 32.43296 1.000 28.78210 154 LEU D CA 1
ATOM 6817 C C . LEU D 1 132 ? 16.23120 11.90230 33.35935 1.000 27.58485 154 LEU D C 1
ATOM 6818 O O . LEU D 1 132 ? 17.28935 12.34056 32.89833 1.000 31.39803 154 LEU D O 1
ATOM 6823 N N . GLY D 1 133 ? 15.90009 12.02942 34.64402 1.000 25.90409 155 GLY D N 1
ATOM 6824 C CA . GLY D 1 133 ? 16.76526 12.71144 35.58351 1.000 22.55797 155 GLY D CA 1
ATOM 6825 C C . GLY D 1 133 ? 16.00859 13.45004 36.67142 1.000 28.39008 155 GLY D C 1
ATOM 6826 O O . GLY D 1 133 ? 16.61756 13.90943 37.64525 1.000 28.53096 155 GLY D O 1
ATOM 6827 N N . ALA D 1 134 ? 14.67878 13.55136 36.54015 1.000 21.91796 156 ALA D N 1
ATOM 6828 C CA . ALA D 1 134 ? 13.91956 14.37900 37.47997 1.000 21.65597 156 ALA D CA 1
ATOM 6829 C C . ALA D 1 134 ? 13.66721 13.71407 38.82970 1.000 22.34618 156 ALA D C 1
ATOM 6830 O O . ALA D 1 134 ? 13.42923 14.43556 39.80363 1.000 27.73382 156 ALA D O 1
ATOM 6832 N N . SER D 1 135 ? 13.69254 12.37745 38.92157 1.000 22.69797 157 SER D N 1
ATOM 6833 C CA . SER D 1 135 ? 13.52659 11.73570 40.22669 1.000 25.97688 157 SER D CA 1
ATOM 6834 C C . SER D 1 135 ? 13.79792 10.23502 40.23465 1.000 27.48503 157 SER D C 1
ATOM 6835 O O . SER D 1 135 ? 14.28844 9.70432 41.23796 1.000 24.66158 157 SER D O 1
ATOM 6838 N N . LEU D 1 136 ? 13.46393 9.53026 39.15321 1.000 20.11777 158 LEU D N 1
ATOM 6839 C CA . LEU D 1 136 ? 13.53218 8.07266 39.16386 1.000 20.33202 158 LEU D CA 1
ATOM 6840 C C . LEU D 1 136 ? 14.95216 7.61012 38.86569 1.000 25.95850 158 LEU D C 1
ATOM 6841 O O . LEU D 1 136 ? 15.57262 8.08372 37.91088 1.000 16.62363 158 LEU D O 1
ATOM 6846 N N . THR D 1 137 ? 15.48221 6.70709 39.69697 1.000 21.95621 159 THR D N 1
ATOM 6847 C CA . THR D 1 137 ? 16.79746 6.11964 39.45971 1.000 22.79333 159 THR D CA 1
ATOM 6848 C C . THR D 1 137 ? 16.72091 4.61292 39.64627 1.000 19.09925 159 THR D C 1
ATOM 6849 O O . THR D 1 137 ? 15.80903 4.09177 40.29666 1.000 21.01798 159 THR D O 1
ATOM 6853 N N . VAL D 1 138 ? 17.71445 3.91932 39.09005 1.000 16.87127 160 VAL D N 1
ATOM 6854 C CA . VAL D 1 138 ? 17.78657 2.46361 39.17115 1.000 18.45550 160 VAL D CA 1
ATOM 6855 C C . VAL D 1 138 ? 19.24587 2.04852 39.01511 1.000 25.23300 160 VAL D C 1
ATOM 6856 O O . VAL D 1 138 ? 20.01548 2.69370 38.30024 1.000 22.11728 160 VAL D O 1
ATOM 6860 N N . SER D 1 139 ? 19.63109 0.95608 39.69062 1.000 25.12259 161 SER D N 1
ATOM 6861 C CA . SER D 1 139 ? 21.00350 0.47420 39.57538 1.000 20.55127 161 SER D CA 1
ATOM 6862 C C . SER D 1 139 ? 21.09017 -0.70135 38.60780 1.000 29.44843 161 SER D C 1
ATOM 6863 O O . SER D 1 139 ? 20.07237 -1.31297 38.26261 1.000 20.63454 161 SER D O 1
ATOM 6866 N N . PRO D 1 140 ? 22.29729 -1.02793 38.12128 1.000 27.25625 162 PRO D N 1
ATOM 6867 C CA . PRO D 1 140 ? 22.43118 -2.22093 37.26205 1.000 21.52125 162 PRO D CA 1
ATOM 6868 C C . PRO D 1 140 ? 21.93547 -3.50444 37.90636 1.000 26.94715 162 PRO D C 1
ATOM 6869 O O . PRO D 1 140 ? 21.31757 -4.32584 37.21578 1.000 26.95460 162 PRO D O 1
ATOM 6873 N N . VAL D 1 141 ? 22.20139 -3.71800 39.20326 1.000 23.38691 163 VAL D N 1
ATOM 6874 C CA . VAL D 1 141 ? 21.69988 -4.93506 39.83229 1.000 24.78134 163 VAL D CA 1
ATOM 6875 C C . VAL D 1 141 ? 20.17287 -4.92490 39.87857 1.000 24.37120 163 VAL D C 1
ATOM 6876 O O . VAL D 1 141 ? 19.53390 -5.96849 39.69428 1.000 24.75543 163 VAL D O 1
ATOM 6880 N N . GLU D 1 142 ? 19.56150 -3.75030 40.06440 1.000 23.82902 164 GLU D N 1
ATOM 6881 C CA . GLU D 1 142 ? 18.10330 -3.66718 40.05502 1.000 23.89009 164 GLU D CA 1
ATOM 6882 C C . GLU D 1 142 ? 17.51474 -3.86821 38.65435 1.000 25.90766 164 GLU D C 1
ATOM 6883 O O . GLU D 1 142 ? 16.41182 -4.41143 38.52147 1.000 23.99433 164 GLU D O 1
ATOM 6889 N N . GLN D 1 143 ? 18.21902 -3.43067 37.60737 1.000 20.95060 165 GLN D N 1
ATOM 6890 C CA . GLN D 1 143 ? 17.76590 -3.69833 36.23848 1.000 31.92106 165 GLN D CA 1
ATOM 6891 C C . GLN D 1 143 ? 17.76753 -5.19111 35.93909 1.000 24.46892 165 GLN D C 1
ATOM 6892 O O . GLN D 1 143 ? 16.83270 -5.71091 35.32411 1.000 19.40255 165 GLN D O 1
ATOM 6898 N N . VAL D 1 144 ? 18.81255 -5.89168 36.36853 1.000 21.59928 166 VAL D N 1
ATOM 6899 C CA . VAL D 1 144 ? 18.86501 -7.33844 36.19130 1.000 21.46240 166 VAL D CA 1
ATOM 6900 C C . VAL D 1 144 ? 17.70835 -8.01735 36.91626 1.000 24.20302 166 VAL D C 1
ATOM 6901 O O . VAL D 1 144 ? 17.05928 -8.91839 36.36691 1.000 22.39780 166 VAL D O 1
ATOM 6905 N N . GLY D 1 145 ? 17.41312 -7.58421 38.14974 1.000 23.44044 167 GLY D N 1
ATOM 6906 C CA . GLY D 1 145 ? 16.32877 -8.21028 38.89418 1.000 27.34518 167 GLY D CA 1
ATOM 6907 C C . GLY D 1 145 ? 14.97909 -8.02969 38.22430 1.000 27.19494 167 GLY D C 1
ATOM 6908 O O . GLY D 1 145 ? 14.18191 -8.96682 38.13055 1.000 24.29458 167 GLY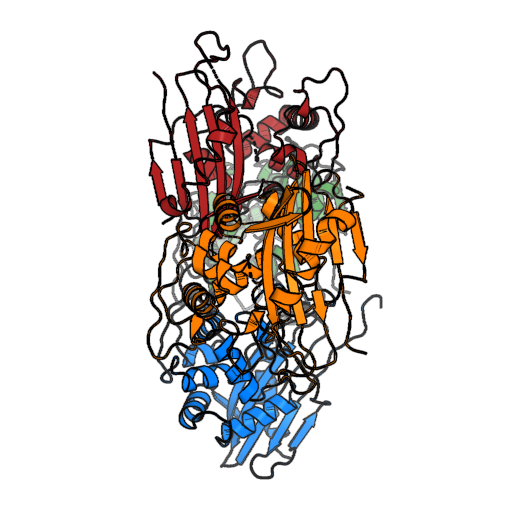 D O 1
ATOM 6909 N N . PHE D 1 146 ? 14.70326 -6.81520 37.75448 1.000 22.57975 168 PHE D N 1
ATOM 6910 C CA . PHE D 1 146 ? 13.46653 -6.55921 37.02246 1.000 23.28414 168 PHE D CA 1
ATOM 6911 C C . PHE D 1 146 ? 13.37937 -7.41464 35.75669 1.000 20.45974 168 PHE D C 1
ATOM 6912 O O . PHE D 1 146 ? 12.33491 -8.00958 35.46331 1.000 20.80929 168 PHE D O 1
ATOM 6920 N N . ILE D 1 147 ? 14.46537 -7.48061 34.98458 1.000 20.13447 169 ILE D N 1
ATOM 6921 C CA . ILE D 1 147 ? 14.42850 -8.24556 33.73539 1.000 21.61845 169 ILE D CA 1
ATOM 6922 C C . ILE D 1 147 ? 14.30795 -9.73741 34.02241 1.000 22.34683 169 ILE D C 1
ATOM 6923 O O . ILE D 1 147 ? 13.63056 -10.47265 33.29188 1.000 21.85492 169 ILE D O 1
ATOM 6928 N N . ARG D 1 148 ? 14.97943 -10.21896 35.06997 1.000 20.98470 170 ARG D N 1
ATOM 6929 C CA . ARG D 1 148 ? 14.84807 -11.62773 35.42743 1.000 22.27187 170 ARG D CA 1
ATOM 6930 C C . ARG D 1 148 ? 13.38902 -11.97938 35.70168 1.000 27.79172 170 ARG D C 1
ATOM 6931 O O . ARG D 1 148 ? 12.85205 -12.94832 35.14621 1.000 24.48939 170 ARG D O 1
ATOM 6939 N N . ARG D 1 149 ? 12.71477 -11.16949 36.52213 1.000 23.26834 171 ARG D N 1
ATOM 6940 C CA A ARG D 1 149 ? 11.31460 -11.43333 36.84177 0.356 25.02982 171 ARG D CA 1
ATOM 6941 C CA B ARG D 1 149 ? 11.31880 -11.45319 36.83729 0.644 24.94712 171 ARG D CA 1
ATOM 6942 C C . ARG D 1 149 ? 10.42668 -11.31785 35.60501 1.000 25.81403 171 ARG D C 1
ATOM 6943 O O . ARG D 1 149 ? 9.51015 -12.12481 35.40938 1.000 22.82591 171 ARG D O 1
ATOM 6958 N N . LEU D 1 150 ? 10.67958 -10.31588 34.75803 1.000 23.19774 172 LEU D N 1
ATOM 6959 C CA . LEU D 1 150 ? 9.91086 -10.18219 33.52060 1.000 25.28323 172 LEU D CA 1
ATOM 6960 C C . LEU D 1 150 ? 10.04381 -11.42873 32.65039 1.000 26.91975 172 LEU D C 1
ATOM 6961 O O . LEU D 1 150 ? 9.05112 -11.92175 32.10107 1.000 25.49093 172 LEU D O 1
ATOM 6966 N N . LEU D 1 151 ? 11.26312 -11.96035 32.52821 1.000 29.13776 173 LEU D N 1
ATOM 6967 C CA . LEU D 1 151 ? 11.47683 -13.17226 31.74234 1.000 28.43045 173 LEU D CA 1
ATOM 6968 C C . LEU D 1 151 ? 10.66434 -14.33700 32.28818 1.000 33.02743 173 LEU D C 1
ATOM 6969 O O . LEU D 1 151 ? 10.19091 -15.18599 31.52488 1.000 29.78950 173 LEU D O 1
ATOM 6974 N N . ALA D 1 152 ? 10.50713 -14.40566 33.60830 1.000 33.71254 174 ALA D N 1
ATOM 6975 C CA . ALA D 1 152 ? 9.81805 -15.51719 34.24251 1.000 36.41020 174 ALA D CA 1
ATOM 6976 C C . ALA D 1 152 ? 8.31826 -15.29440 34.38382 1.000 33.12208 174 ALA D C 1
ATOM 6977 O O . ALA D 1 152 ? 7.62008 -16.19712 34.85276 1.000 36.22495 174 ALA D O 1
ATOM 6979 N N . GLY D 1 153 ? 7.80098 -14.13429 33.98354 1.000 32.29762 175 GLY D N 1
ATOM 6980 C CA . GLY D 1 153 ? 6.39874 -13.85955 34.23670 1.000 34.75982 175 GLY D CA 1
ATOM 6981 C C . GLY D 1 153 ? 6.06628 -13.65744 35.69852 1.000 38.56033 175 GLY D C 1
ATOM 6982 O O . GLY D 1 153 ? 4.90824 -13.81748 36.10011 1.000 32.52368 175 GLY D O 1
ATOM 6983 N N . ASN D 1 154 ? 7.05624 -13.30373 36.51277 1.000 35.53426 176 ASN D N 1
ATOM 6984 C CA . ASN D 1 154 ? 6.87403 -13.18206 37.94646 1.000 34.23253 176 ASN D CA 1
ATOM 6985 C C . ASN D 1 154 ? 6.70957 -11.74045 38.40827 1.000 30.27745 176 ASN D C 1
ATOM 6986 O O . ASN D 1 154 ? 6.68398 -11.49499 39.61559 1.000 23.59679 176 ASN D O 1
ATOM 6991 N N . LEU D 1 155 ? 6.59920 -10.78207 37.48808 1.000 23.07788 177 LEU D N 1
ATOM 6992 C CA . LEU D 1 155 ? 6.29485 -9.41827 37.90469 1.000 24.19255 177 LEU D CA 1
ATOM 6993 C C . LEU D 1 155 ? 4.84988 -9.31991 38.40084 1.000 26.53349 177 LEU D C 1
ATOM 6994 O O . LEU D 1 155 ? 3.97493 -10.05384 37.93699 1.000 24.64031 177 LEU D O 1
ATOM 6999 N N . PRO D 1 156 ? 4.57413 -8.41910 39.36224 1.000 26.60038 178 PRO D N 1
ATOM 7000 C CA . PRO D 1 156 ? 3.20351 -8.28969 39.88607 1.000 27.00239 178 PRO D CA 1
ATOM 7001 C C . PRO D 1 156 ? 2.24919 -7.57966 38.92969 1.000 23.29521 178 PRO D C 1
ATOM 7002 O O . PRO D 1 156 ? 1.57315 -6.61799 39.31340 1.000 24.76550 178 PRO D O 1
ATOM 7006 N N . VAL D 1 157 ? 2.19983 -8.03222 37.67451 1.000 28.42088 179 VAL D N 1
ATOM 7007 C CA . VAL D 1 157 ? 1.20344 -7.60615 36.69909 1.000 22.83766 179 VAL D CA 1
ATOM 7008 C C . VAL D 1 157 ? 0.73105 -8.83810 35.93270 1.000 20.17087 179 VAL D C 1
ATOM 7009 O O . VAL D 1 157 ? 1.20098 -9.95621 36.16263 1.000 19.22244 179 VAL D O 1
ATOM 7013 N N . SER D 1 158 ? -0.21406 -8.62736 35.01542 1.000 23.11165 180 SER D N 1
ATOM 7014 C CA . SER D 1 158 ? -0.79567 -9.74141 34.27567 1.000 24.98132 180 SER D CA 1
ATOM 7015 C C . SER D 1 158 ? 0.26942 -10.45800 33.45436 1.000 24.32918 180 SER D C 1
ATOM 7016 O O . SER D 1 158 ? 1.22760 -9.85323 32.97157 1.000 25.40836 180 SER D O 1
ATOM 7019 N N . ARG D 1 159 ? 0.08468 -11.77135 33.30447 1.000 28.30432 181 ARG D N 1
ATOM 7020 C CA . ARG D 1 159 ? 1.00601 -12.58350 32.51793 1.000 29.06932 181 ARG D CA 1
ATOM 7021 C C . ARG D 1 159 ? 1.03727 -12.12426 31.06345 1.000 33.28766 181 ARG D C 1
ATOM 7022 O O . ARG D 1 159 ? 2.10725 -12.04607 30.44485 1.000 24.97032 181 ARG D O 1
ATOM 7030 N N . ASP D 1 160 ? -0.13116 -11.80151 30.50712 1.000 33.27499 182 ASP D N 1
ATOM 7031 C CA . ASP D 1 160 ? -0.19704 -11.35236 29.12207 1.000 35.61361 182 ASP D CA 1
ATOM 7032 C C . ASP D 1 160 ? 0.61013 -10.07792 28.90276 1.000 29.34432 182 ASP D C 1
ATOM 7033 O O . ASP D 1 160 ? 1.30420 -9.94508 27.88472 1.000 26.68826 182 ASP D O 1
ATOM 7038 N N . ALA D 1 161 ? 0.53935 -9.12717 29.84324 1.000 23.45408 183 ALA D N 1
ATOM 7039 C CA . ALA D 1 161 ? 1.30042 -7.89266 29.67471 1.000 23.87770 183 ALA D CA 1
ATOM 7040 C C . ALA D 1 161 ? 2.79878 -8.15514 29.65521 1.000 22.40969 183 ALA D C 1
ATOM 7041 O O . ALA D 1 161 ? 3.53853 -7.48170 28.92798 1.000 22.67603 183 ALA D O 1
ATOM 7043 N N . GLN D 1 162 ? 3.26794 -9.12586 30.43854 1.000 27.09074 184 GLN D N 1
ATOM 7044 C CA . GLN D 1 162 ? 4.69184 -9.43835 30.43300 1.000 23.73518 184 GLN D CA 1
ATOM 7045 C C . GLN D 1 162 ? 5.11722 -10.07828 29.11104 1.000 22.58772 184 GLN D C 1
ATOM 7046 O O . GLN D 1 162 ? 6.17094 -9.73236 28.56291 1.000 22.21521 184 GLN D O 1
ATOM 7052 N N . ALA D 1 163 ? 4.30430 -10.98618 28.56322 1.000 19.18541 185 ALA D N 1
ATOM 7053 C CA . ALA D 1 163 ? 4.63308 -11.55205 27.25592 1.000 23.54153 185 ALA D CA 1
ATOM 7054 C C . ALA D 1 163 ? 4.61893 -10.47754 26.17420 1.000 22.05903 185 ALA D C 1
ATOM 7055 O O . ALA D 1 163 ? 5.49185 -10.45267 25.29541 1.000 21.10237 185 ALA D O 1
ATOM 7057 N N . LYS D 1 164 ? 3.64863 -9.56450 26.23388 1.000 18.49767 186 LYS D N 1
ATOM 7058 C CA . LYS D 1 164 ? 3.57115 -8.51943 25.21773 1.000 25.23867 186 LYS D CA 1
ATOM 7059 C C . LYS D 1 164 ? 4.77134 -7.58606 25.29443 1.000 23.25061 186 LYS D C 1
ATOM 7060 O O . LYS D 1 164 ? 5.29500 -7.15178 24.25978 1.000 22.28456 186 LYS D O 1
ATOM 7066 N N . THR D 1 165 ? 5.21580 -7.26059 26.51287 1.000 21.27772 187 THR D N 1
ATOM 7067 C CA . THR D 1 165 ? 6.40227 -6.42575 26.68062 1.000 17.59981 187 THR D CA 1
ATOM 7068 C C . THR D 1 165 ? 7.64069 -7.11400 26.13181 1.000 17.94481 187 THR D C 1
ATOM 7069 O O . THR D 1 165 ? 8.45588 -6.48858 25.44230 1.000 20.94079 187 THR D O 1
ATOM 7073 N N . ARG D 1 166 ? 7.80724 -8.40502 26.43335 1.000 18.47230 188 ARG D N 1
ATOM 7074 C CA . ARG D 1 166 ? 8.98103 -9.11038 25.93874 1.000 26.72068 188 ARG D CA 1
ATOM 7075 C C . ARG D 1 166 ? 8.99857 -9.13964 24.41818 1.000 26.56672 188 ARG D C 1
ATOM 7076 O O . ARG D 1 166 ? 10.07606 -9.16469 23.81110 1.000 28.48121 188 ARG D O 1
ATOM 7084 N N . ALA D 1 167 ? 7.82047 -9.10344 23.78362 1.000 23.95801 189 ALA D N 1
ATOM 7085 C CA . ALA D 1 167 ? 7.76487 -9.21198 22.33385 1.000 26.95982 189 ALA D CA 1
ATOM 7086 C C . ALA D 1 167 ? 8.21582 -7.94146 21.62486 1.000 27.79715 189 ALA D C 1
ATOM 7087 O O . ALA D 1 167 ? 8.53499 -8.01095 20.43749 1.000 24.50861 189 ALA D O 1
ATOM 7089 N N . ILE D 1 168 ? 8.25680 -6.78808 22.29906 1.000 23.43363 190 ILE D N 1
ATOM 7090 C CA . ILE D 1 168 ? 8.65313 -5.55786 21.61609 1.000 23.26328 190 ILE D CA 1
ATOM 7091 C C . ILE D 1 168 ? 10.01786 -5.04898 22.06963 1.000 17.46698 190 ILE D C 1
ATOM 7092 O O . ILE D 1 168 ? 10.42541 -3.95981 21.66072 1.000 21.95249 190 ILE D O 1
ATOM 7097 N N . VAL D 1 169 ? 10.74419 -5.80379 22.88541 1.000 21.34648 191 VAL D N 1
ATOM 7098 C CA . VAL D 1 169 ? 12.13064 -5.41062 23.17572 1.000 15.39873 191 VAL D CA 1
ATOM 7099 C C . VAL D 1 169 ? 12.99064 -5.68148 21.94369 1.000 20.19398 191 VAL D C 1
ATOM 7100 O O . VAL D 1 169 ? 12.91865 -6.78636 21.37984 1.000 23.62445 191 VAL D O 1
ATOM 7104 N N . PRO D 1 170 ? 13.80235 -4.72061 21.48324 1.000 23.39695 192 PRO D N 1
ATOM 7105 C CA . PRO D 1 170 ? 14.56936 -4.91731 20.24143 1.000 24.42050 192 PRO D CA 1
ATOM 7106 C C . PRO D 1 170 ? 15.49590 -6.12092 20.32788 1.000 28.40242 192 PRO D C 1
ATOM 7107 O O . PRO D 1 170 ? 15.97862 -6.48538 21.40357 1.000 28.12028 192 PRO D O 1
ATOM 7111 N N . VAL D 1 171 ? 15.74044 -6.74222 19.17509 1.000 22.20248 193 VAL D N 1
ATOM 7112 C CA . VAL D 1 171 ? 16.56977 -7.93814 19.09384 1.000 21.75000 193 VAL D CA 1
ATOM 7113 C C . VAL D 1 171 ? 17.82082 -7.64421 18.27218 1.000 23.02022 193 VAL D C 1
ATOM 7114 O O . VAL D 1 171 ? 17.75697 -6.99876 17.21736 1.000 22.16219 193 VAL D O 1
ATOM 7118 N N . PHE D 1 172 ? 18.95856 -8.12498 18.76878 1.000 19.24273 194 PHE D N 1
ATOM 7119 C CA . PHE D 1 172 ? 20.25045 -7.97902 18.12571 1.000 28.30772 194 PHE D CA 1
ATOM 7120 C C . PHE D 1 172 ? 20.92200 -9.33982 18.09042 1.000 29.68226 194 PHE D C 1
ATOM 7121 O O . PHE D 1 172 ? 20.60980 -10.22926 18.88632 1.000 24.23989 194 PHE D O 1
ATOM 7129 N N . TYR D 1 173 ? 21.84246 -9.50917 17.15035 1.000 23.57753 195 TYR D N 1
ATOM 7130 C CA . TYR D 1 173 ? 22.52954 -10.78120 17.00110 1.000 28.20577 195 TYR D CA 1
ATOM 7131 C C . TYR D 1 173 ? 24.02380 -10.57839 17.18758 1.000 27.01622 195 TYR D C 1
ATOM 7132 O O . TYR D 1 173 ? 24.63549 -9.72982 16.52998 1.000 42.71757 195 TYR D O 1
ATOM 7141 N N . ALA D 1 174 ? 24.59518 -11.35498 18.09132 1.000 26.64317 196 ALA D N 1
ATOM 7142 C CA . ALA D 1 174 ? 25.96510 -11.23968 18.54416 1.000 26.78867 196 ALA D CA 1
ATOM 7143 C C . ALA D 1 174 ? 26.70576 -12.51530 18.18329 1.000 24.67246 196 ALA D C 1
ATOM 7144 O O . ALA D 1 174 ? 26.07720 -13.54621 17.91777 1.000 31.45462 196 ALA D O 1
ATOM 7146 N N . PRO D 1 175 ? 28.03630 -12.48837 18.15728 1.000 27.24829 197 PRO D N 1
ATOM 7147 C CA . PRO D 1 175 ? 28.78299 -13.67289 17.71374 1.000 30.64381 197 PRO D CA 1
ATOM 7148 C C . PRO D 1 175 ? 28.45145 -14.91479 18.52957 1.000 32.99041 197 PRO D C 1
ATOM 7149 O O . PRO D 1 175 ? 27.96841 -14.84096 19.65870 1.000 32.75461 197 PRO D O 1
ATOM 7153 N N . GLU D 1 176 ? 28.68465 -16.06972 17.89952 1.000 32.03730 198 GLU D N 1
ATOM 7154 C CA . GLU D 1 176 ? 28.44177 -17.38913 18.47901 1.000 27.53825 198 GLU D CA 1
ATOM 7155 C C . GLU D 1 1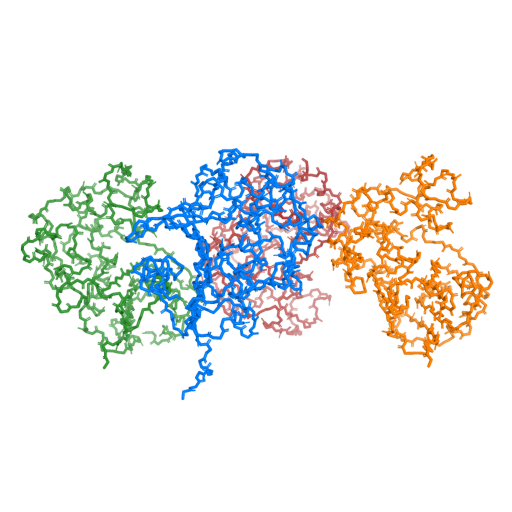76 ? 26.96009 -17.63687 18.76233 1.000 30.87007 198 GLU D C 1
ATOM 7156 O O . GLU D 1 176 ? 26.60857 -18.34325 19.71481 1.000 34.29547 198 GLU D O 1
ATOM 7162 N N . SER D 1 177 ? 26.08363 -17.06591 17.93095 1.000 28.69095 199 SER D N 1
ATOM 7163 C CA . SER D 1 177 ? 24.64874 -17.35019 17.91254 1.000 33.51554 199 SER D CA 1
ATOM 7164 C C . SER D 1 177 ? 23.89516 -16.78270 19.11655 1.000 31.65499 199 SER D C 1
ATOM 7165 O O . SER D 1 177 ? 22.78089 -17.22622 19.41462 1.000 32.00989 199 SER D O 1
ATOM 7168 N N . TRP D 1 178 ? 24.45148 -15.79250 19.81116 1.000 22.98245 200 TRP D N 1
ATOM 7169 C CA . TRP D 1 178 ? 23.69876 -15.12066 20.85856 1.000 24.72412 200 TRP D CA 1
ATOM 7170 C C . TRP D 1 178 ? 22.60969 -14.25303 20.24119 1.000 29.83949 200 TRP D C 1
ATOM 7171 O O . TRP D 1 178 ? 22.89568 -13.35014 19.44710 1.000 29.79224 200 TRP D O 1
ATOM 7182 N N . SER D 1 179 ? 21.36230 -14.55569 20.58021 1.000 24.78244 201 SER D N 1
ATOM 7183 C CA . SER D 1 179 ? 20.23659 -13.67499 20.30204 1.000 26.69845 201 SER D CA 1
ATOM 7184 C C . SER D 1 179 ? 20.04894 -12.76481 21.51026 1.000 29.53674 201 SER D C 1
ATOM 7185 O O . SER D 1 179 ? 19.78618 -13.24596 22.61934 1.000 21.29264 201 SER D O 1
ATOM 7188 N N . VAL D 1 180 ? 20.20694 -11.46142 21.30157 1.000 23.85295 202 VAL D N 1
ATOM 7189 C CA . VAL D 1 180 ? 20.26206 -10.48493 22.38357 1.000 21.27589 202 VAL D CA 1
ATOM 7190 C C . VAL D 1 180 ? 19.01258 -9.61786 22.32181 1.000 22.17290 202 VAL D C 1
ATOM 7191 O O . VAL D 1 180 ? 18.72426 -9.00320 21.28472 1.000 23.29731 202 VAL D O 1
ATOM 7195 N N . HIS D 1 181 ? 18.27150 -9.56038 23.43912 1.000 16.91408 203 HIS D N 1
ATOM 7196 C CA . HIS D 1 181 ? 17.06936 -8.74079 23.54262 1.000 17.60444 203 HIS D CA 1
ATOM 7197 C C . HIS D 1 181 ? 17.35859 -7.62192 24.52461 1.000 22.88126 203 HIS D C 1
ATOM 7198 O O . HIS D 1 181 ? 17.38798 -7.85933 25.73309 1.000 22.68339 203 HIS D O 1
ATOM 7205 N N . GLY D 1 182 ? 17.55231 -6.40238 24.02361 1.000 20.96051 204 GLY D N 1
ATOM 7206 C CA . GLY D 1 182 ? 17.94295 -5.32861 24.91955 1.000 20.25634 204 GLY D CA 1
ATOM 7207 C C . GLY D 1 182 ? 17.44616 -3.94976 24.54075 1.000 23.12290 204 GLY D C 1
ATOM 7208 O O . GLY D 1 182 ? 17.06176 -3.68234 23.39382 1.000 20.07185 204 GLY D O 1
ATOM 7209 N N . LYS D 1 183 ? 17.50755 -3.05569 25.53291 1.000 17.78224 205 LYS D N 1
ATOM 7210 C CA . LYS D 1 183 ? 17.04056 -1.68218 25.40231 1.000 16.92086 205 LYS D CA 1
ATOM 7211 C C . LYS D 1 183 ? 18.14813 -0.74069 25.85684 1.000 13.62605 205 LYS D C 1
ATOM 7212 O O . LYS D 1 183 ? 18.72485 -0.92691 26.93591 1.000 18.68440 205 LYS D O 1
ATOM 7218 N N . THR D 1 184 ? 18.44746 0.25074 25.03782 1.000 23.50398 206 THR D N 1
ATOM 7219 C CA . THR D 1 184 ? 19.45481 1.24325 25.35595 1.000 18.68882 206 THR D CA 1
ATOM 7220 C C . THR D 1 184 ? 18.85370 2.42313 26.11522 1.000 21.52066 206 THR D C 1
ATOM 7221 O O . THR D 1 184 ? 17.66096 2.71096 26.01796 1.000 19.37725 206 THR D O 1
ATOM 7225 N N . GLY D 1 185 ? 19.72231 3.13410 26.84478 1.000 19.66339 207 GLY D N 1
ATOM 7226 C CA . GLY D 1 185 ? 19.38385 4.42304 27.42043 1.000 21.92126 207 GLY D CA 1
ATOM 7227 C C . GLY D 1 185 ? 20.55446 5.38684 27.39173 1.000 18.55235 207 GLY D C 1
ATOM 7228 O O . GLY D 1 185 ? 21.69774 4.98281 27.62077 1.000 26.48801 207 GLY D O 1
ATOM 7229 N N . THR D 1 186 ? 20.28671 6.66374 27.10855 1.000 20.33018 208 THR D N 1
ATOM 7230 C CA . THR D 1 186 ? 21.30510 7.70160 27.07594 1.000 21.96383 208 THR D CA 1
ATOM 7231 C C . THR D 1 186 ? 20.81821 8.90144 27.87582 1.000 28.01018 208 THR D C 1
ATOM 7232 O O . THR D 1 186 ? 19.64638 9.28333 27.78834 1.000 26.98014 208 THR D O 1
ATOM 7236 N N . GLY D 1 187 ? 21.71249 9.49129 28.65731 1.000 25.26919 209 GLY D N 1
ATOM 7237 C CA . GLY D 1 187 ? 21.34635 10.67354 29.40646 1.000 27.63683 209 GLY D CA 1
ATOM 7238 C C . GLY D 1 187 ? 22.55857 11.44399 29.87720 1.000 30.34252 209 GLY D C 1
ATOM 7239 O O . GLY D 1 187 ? 23.68186 11.21218 29.42580 1.000 29.43471 209 GLY D O 1
ATOM 7240 N N . PHE D 1 188 ? 22.30723 12.38716 30.78811 1.000 31.87913 210 PHE D N 1
ATOM 7241 C CA . PHE D 1 188 ? 23.35250 13.15869 31.44058 1.000 36.62712 210 PHE D CA 1
ATOM 7242 C C . PHE D 1 188 ? 23.14894 13.11625 32.94589 1.000 40.29042 210 PHE D C 1
ATOM 7243 O O . PHE D 1 188 ? 22.01757 13.21251 33.43044 1.000 42.72984 210 PHE D O 1
ATOM 7259 N N . ARG D 1 190 ? 23.41529 14.88026 36.62186 1.000 52.70167 212 ARG D N 1
ATOM 7260 C CA . ARG D 1 190 ? 23.04982 16.23414 37.01310 1.000 59.67807 212 ARG D CA 1
ATOM 7261 C C . ARG D 1 190 ? 24.11733 16.86032 37.90100 1.000 65.04399 212 ARG D C 1
ATOM 7262 O O . ARG D 1 190 ? 24.83209 16.16762 38.62972 1.000 65.02587 212 ARG D O 1
ATOM 7270 N N . ASP D 1 191 ? 24.21064 18.19046 37.83391 1.000 68.57123 213 ASP D N 1
ATOM 7271 C CA . ASP D 1 191 ? 25.17661 18.93684 38.63154 1.000 74.29570 213 ASP D CA 1
ATOM 7272 C C . ASP D 1 191 ? 24.61095 19.29930 40.00030 1.000 76.10071 213 ASP D C 1
ATOM 7273 O O . ASP D 1 191 ? 23.79976 18.55834 40.56468 1.000 75.30207 213 ASP D O 1
ATOM 7278 N N . GLU D 1 192 ? 25.03323 20.44592 40.53693 1.000 85.79992 214 GLU D N 1
ATOM 7279 C CA . GLU D 1 192 ? 24.61253 20.84831 41.87471 1.000 90.23706 214 GLU D CA 1
ATOM 7280 C C . GLU D 1 192 ? 23.25271 21.53828 41.86007 1.000 93.81510 214 GLU D C 1
ATOM 7281 O O . GLU D 1 192 ? 22.46409 21.37572 42.79796 1.000 96.49656 214 GLU D O 1
ATOM 7283 N N . LYS D 1 193 ? 22.96040 22.30663 40.81158 1.000 92.31787 215 LYS D N 1
ATOM 7284 C CA . LYS D 1 193 ? 21.71167 23.05017 40.70491 1.000 88.73454 215 LYS D CA 1
ATOM 7285 C C . LYS D 1 193 ? 20.59971 22.25901 40.02325 1.000 82.17022 215 LYS D C 1
ATOM 7286 O O . LYS D 1 193 ? 19.53378 22.82301 39.75345 1.000 82.64199 215 LYS D O 1
ATOM 7288 N N . GLY D 1 194 ? 20.82217 20.97782 39.73461 1.000 74.10196 216 GLY D N 1
ATOM 7289 C CA . GLY D 1 194 ? 19.79088 20.15625 39.13330 1.000 70.87570 216 GLY D CA 1
ATOM 7290 C C . GLY D 1 194 ? 19.69755 20.22644 37.62655 1.000 72.93147 216 GLY D C 1
ATOM 7291 O O . GLY D 1 194 ? 18.68851 19.79395 37.06025 1.000 66.20281 216 GLY D O 1
ATOM 7292 N N . ASN D 1 195 ? 20.72881 20.76483 36.94615 1.000 78.43933 217 ASN D N 1
ATOM 7293 C CA . ASN D 1 195 ? 20.71604 20.84876 35.49383 1.000 80.47298 217 ASN D CA 1
ATOM 7294 C C . ASN D 1 195 ? 21.55586 19.73292 34.87984 1.000 73.58899 217 ASN D C 1
ATOM 7295 O O . ASN D 1 195 ? 22.47100 19.21027 35.52376 1.000 73.40400 217 ASN D O 1
ATOM 7300 N N . PRO D 1 196 ? 21.26360 19.33331 33.64143 1.000 67.59480 218 PRO D N 1
ATOM 7301 C CA . PRO D 1 196 ? 22.09635 18.31741 32.98824 1.000 55.96832 218 PRO D CA 1
ATOM 7302 C C . PRO D 1 196 ? 23.53275 18.79504 32.83179 1.000 56.34167 218 PRO D C 1
ATOM 7303 O O . PRO D 1 196 ? 23.79436 19.94605 32.47409 1.000 62.78114 218 PRO D O 1
ATOM 7307 N N . ASP D 1 197 ? 24.46531 17.89600 33.12877 1.000 54.07810 219 ASP D N 1
ATOM 7308 C CA . ASP D 1 197 ? 25.89878 18.16231 33.03726 1.000 55.59111 219 ASP D CA 1
ATOM 7309 C C . ASP D 1 197 ? 26.39313 17.49585 31.75643 1.000 53.13087 219 ASP D C 1
ATOM 7310 O O . ASP D 1 197 ? 26.61127 16.28251 31.72181 1.000 49.51277 219 ASP D O 1
ATOM 7315 N N . ARG D 1 198 ? 26.57590 18.29385 30.69993 1.000 51.13691 220 ARG D N 1
ATOM 7316 C CA . ARG D 1 198 ? 26.87475 17.72785 29.38845 1.000 55.78251 220 ARG D CA 1
ATOM 7317 C C . ARG D 1 198 ? 28.23738 17.04881 29.31751 1.000 53.77676 220 ARG D C 1
ATOM 7318 O O . ARG D 1 198 ? 28.48665 16.30839 28.35918 1.000 55.40601 220 ARG D O 1
ATOM 7326 N N . SER D 1 199 ? 29.11714 17.27231 30.28907 1.000 49.39264 221 SER D N 1
ATOM 7327 C CA . SER D 1 199 ? 30.38469 16.56014 30.35155 1.000 49.21067 221 SER D CA 1
ATOM 7328 C C . SER D 1 199 ? 30.29616 15.27237 31.16622 1.000 52.13614 221 SER D C 1
ATOM 7329 O O . SER D 1 199 ? 31.32885 14.64745 31.42565 1.000 46.23561 221 SER D O 1
ATOM 7332 N N . ARG D 1 200 ? 29.09624 14.86607 31.57987 1.000 43.53285 222 ARG D N 1
ATOM 7333 C CA . ARG D 1 200 ? 28.88544 13.60162 32.28554 1.000 40.68270 222 ARG D CA 1
ATOM 7334 C C . ARG D 1 200 ? 27.72851 12.84480 31.64558 1.000 40.65500 222 ARG D C 1
ATOM 7335 O O . ARG D 1 200 ? 26.68322 12.63408 32.27320 1.000 40.09849 222 ARG D O 1
ATOM 7343 N N . PRO D 1 201 ? 27.88389 12.40779 30.39719 1.000 35.69974 223 PRO D N 1
ATOM 7344 C CA . PRO D 1 201 ? 26.87221 11.53206 29.80488 1.000 32.53018 223 PRO D CA 1
ATOM 7345 C C . PRO D 1 201 ? 26.96994 10.14329 30.40928 1.000 30.14000 223 PRO D C 1
ATOM 7346 O O . PRO D 1 201 ? 28.00983 9.73339 30.92161 1.000 33.55834 223 PRO D O 1
ATOM 7350 N N . PHE D 1 202 ? 25.86476 9.41411 30.34651 1.000 27.77518 224 PHE D N 1
ATOM 7351 C CA . PHE D 1 202 ? 25.87397 8.00436 30.68511 1.000 28.38074 224 PHE D CA 1
ATOM 7352 C C . PHE D 1 202 ? 25.10895 7.23407 29.62051 1.000 24.17569 224 PHE D C 1
ATOM 7353 O O . PHE D 1 202 ? 24.25182 7.78077 28.91958 1.000 23.33769 224 PHE D O 1
ATOM 7361 N N . GLY D 1 203 ? 25.43754 5.95126 29.50876 1.000 21.65737 225 GLY D N 1
ATOM 7362 C CA . GLY D 1 203 ? 24.79002 5.06576 28.55911 1.000 24.61257 225 GLY D CA 1
ATOM 7363 C C . GLY D 1 203 ? 24.45823 3.73860 29.21237 1.000 24.47175 225 GLY D C 1
ATOM 7364 O O . GLY D 1 203 ? 25.24088 3.23304 30.02384 1.000 23.94424 225 GLY D O 1
ATOM 7365 N N . TRP D 1 204 ? 23.29059 3.19031 28.87423 1.000 20.19889 226 TRP D N 1
ATOM 7366 C CA . TRP D 1 204 ? 22.77037 1.92701 29.37581 1.000 21.16934 226 TRP D CA 1
ATOM 7367 C C . TRP D 1 204 ? 22.54849 0.96503 28.21598 1.000 16.57706 226 TRP D C 1
ATOM 7368 O O . TRP D 1 204 ? 22.16142 1.37900 27.11919 1.000 17.13488 226 TRP D O 1
ATOM 7379 N N . PHE D 1 205 ? 22.70837 -0.32571 28.48831 1.000 16.49948 227 PHE D N 1
ATOM 7380 C CA . PHE D 1 205 ? 22.13225 -1.36522 27.64073 1.000 17.30929 227 PHE D CA 1
ATOM 7381 C C . PHE D 1 205 ? 21.76296 -2.53768 28.53350 1.000 18.58577 227 PHE D C 1
ATOM 7382 O O . PHE D 1 205 ? 22.63285 -3.12192 29.17426 1.000 21.38708 227 PHE D O 1
ATOM 7390 N N . VAL D 1 206 ? 20.48212 -2.88095 28.57530 1.000 20.47148 228 VAL D N 1
ATOM 7391 C CA . VAL D 1 206 ? 19.99156 -3.88800 29.50121 1.000 23.56284 228 VAL D CA 1
ATOM 7392 C C . VAL D 1 206 ? 19.09595 -4.84406 28.72867 1.000 23.22449 228 VAL D C 1
ATOM 7393 O O . VAL D 1 206 ? 18.42949 -4.45962 27.76590 1.000 16.95154 228 VAL D O 1
ATOM 7397 N N . GLY D 1 207 ? 19.08158 -6.09892 29.15477 1.000 27.92766 229 GLY D N 1
ATOM 7398 C CA . GLY D 1 207 ? 18.19195 -7.05344 28.51422 1.000 26.03346 229 GLY D CA 1
ATOM 7399 C C . GLY D 1 207 ? 18.50473 -8.47195 28.92867 1.000 21.68574 229 GLY D C 1
ATOM 7400 O O . GLY D 1 207 ? 19.02898 -8.71860 30.02040 1.000 20.71306 229 GLY D O 1
ATOM 7401 N N . TRP D 1 208 ? 18.14303 -9.40293 28.05358 1.000 20.07590 230 TRP D N 1
ATOM 7402 C CA . TRP D 1 208 ? 18.46547 -10.80295 28.24000 1.000 15.92169 230 TRP D CA 1
ATOM 7403 C C . TRP D 1 208 ? 19.00394 -11.35296 26.92805 1.000 24.49382 230 TRP D C 1
ATOM 7404 O O . TRP D 1 208 ? 18.88636 -10.72784 25.87393 1.000 25.77001 230 TRP D O 1
ATOM 7415 N N . ALA D 1 209 ? 19.61565 -12.52668 26.99315 1.000 22.62458 231 ALA D N 1
ATOM 7416 C CA . ALA D 1 209 ? 20.11040 -13.14672 25.77204 1.000 25.23349 231 ALA D CA 1
ATOM 7417 C C . ALA D 1 209 ? 19.95438 -14.65268 25.88658 1.000 27.37347 231 ALA D C 1
ATOM 7418 O O . ALA D 1 209 ? 19.85345 -15.20487 26.98458 1.000 28.00055 231 ALA D O 1
ATOM 7420 N N . GLU D 1 210 ? 19.91903 -15.30499 24.72871 1.000 24.24330 232 GLU D N 1
ATOM 7421 C CA . GLU D 1 210 ? 19.65656 -16.73012 24.61358 1.000 30.81735 232 GLU D CA 1
ATOM 7422 C C . GLU D 1 210 ? 20.65256 -17.34926 23.64354 1.000 29.09165 232 GLU D C 1
ATOM 7423 O O . GLU D 1 210 ? 20.97185 -16.75883 22.60615 1.000 30.13060 232 GLU D O 1
ATOM 7429 N N . ARG D 1 211 ? 21.14266 -18.53903 23.98562 1.000 25.77012 233 ARG D N 1
ATOM 7430 C CA . ARG D 1 211 ? 22.01443 -19.30542 23.09747 1.000 29.41440 233 ARG D CA 1
ATOM 7431 C C . ARG D 1 211 ? 21.88294 -20.77862 23.44225 1.000 35.66406 233 ARG D C 1
ATOM 7432 O O . ARG D 1 211 ? 22.22725 -21.18217 24.55717 1.000 41.49816 233 ARG D O 1
ATOM 7440 N N . GLU D 1 212 ? 21.38958 -21.57265 22.48923 1.000 42.63836 234 GLU D N 1
ATOM 7441 C CA . GLU D 1 212 ? 21.30214 -23.02615 22.64022 1.000 47.45512 234 GLU D CA 1
ATOM 7442 C C . GLU D 1 212 ? 20.52100 -23.42025 23.89186 1.000 49.31250 234 GLU D C 1
ATOM 7443 O O . GLU D 1 212 ? 20.90640 -24.32912 24.62889 1.000 48.98773 234 GLU D O 1
ATOM 7449 N N . GLY D 1 213 ? 19.41104 -22.72699 24.13755 1.000 47.53011 235 GLY D N 1
ATOM 7450 C CA . GLY D 1 213 ? 18.54655 -23.03000 25.25382 1.000 46.17482 235 GLY D CA 1
ATOM 7451 C C . GLY D 1 213 ? 18.89740 -22.33323 26.55491 1.000 45.49564 235 GLY D C 1
ATOM 7452 O O . GLY D 1 213 ? 18.03367 -22.22423 27.43164 1.000 44.90765 235 GLY D O 1
ATOM 7453 N N . GLN D 1 214 ? 20.13288 -21.86378 26.70805 1.000 39.78863 236 GLN D N 1
ATOM 7454 C CA . GLN D 1 214 ? 20.55179 -21.14973 27.90616 1.000 35.65818 236 GLN D CA 1
ATOM 7455 C C . GLN D 1 214 ? 20.21693 -19.66979 27.79021 1.000 33.90866 236 GLN D C 1
ATOM 7456 O O . GLN D 1 214 ? 20.42021 -19.05494 26.74052 1.000 40.74625 236 GLN D O 1
ATOM 7458 N N . HIS D 1 215 ? 19.71905 -19.09732 28.87954 1.000 31.45078 237 HIS D N 1
ATOM 7459 C CA . HIS D 1 215 ? 19.34891 -17.69158 28.92883 1.000 26.55529 237 HIS D CA 1
ATOM 7460 C C . HIS D 1 215 ? 20.20228 -16.97045 29.96190 1.000 29.67822 237 HIS D C 1
ATOM 7461 O O . HIS D 1 215 ? 20.48725 -17.51600 31.03286 1.000 29.24918 237 HIS D O 1
ATOM 7468 N N . ILE D 1 216 ? 20.59510 -15.73876 29.63889 1.000 23.00914 238 ILE D N 1
ATOM 7469 C CA . ILE D 1 216 ? 21.29951 -14.86105 30.56577 1.000 21.71065 238 ILE D CA 1
ATOM 7470 C C . ILE D 1 216 ? 20.54958 -13.53872 30.63256 1.000 21.32836 238 ILE D C 1
ATOM 7471 O O . ILE D 1 216 ? 19.75668 -13.20553 29.75405 1.000 24.50134 238 ILE D O 1
ATOM 7476 N N . VAL D 1 217 ? 20.78524 -12.79122 31.70847 1.000 22.05329 239 VAL D N 1
ATOM 7477 C CA . VAL D 1 217 ? 20.22683 -11.45353 31.86811 1.000 21.24664 239 VAL D CA 1
ATOM 7478 C C . VAL D 1 217 ? 21.37918 -10.51535 32.19620 1.000 20.09225 239 VAL D C 1
ATOM 7479 O O . VAL D 1 217 ? 22.33046 -10.91674 32.86877 1.000 22.79705 239 VAL D O 1
ATOM 7483 N N . PHE D 1 218 ? 21.33772 -9.29332 31.66737 1.000 17.20514 240 PHE D N 1
ATOM 7484 C CA . PHE D 1 218 ? 22.49892 -8.42060 31.78765 1.000 20.61571 240 PHE D CA 1
ATOM 7485 C C . PHE D 1 218 ? 22.08566 -6.96346 31.94967 1.000 17.91948 240 PHE D C 1
ATOM 7486 O O . PHE D 1 218 ? 20.97413 -6.55758 31.59841 1.000 17.73957 240 PHE D O 1
ATOM 7494 N N . ALA D 1 219 ? 23.04387 -6.17416 32.41587 1.000 19.20717 241 ALA D N 1
ATOM 7495 C CA . ALA D 1 219 ? 22.94334 -4.72412 32.44459 1.000 22.21701 241 ALA D CA 1
ATOM 7496 C C . ALA D 1 219 ? 24.35755 -4.17849 32.35503 1.000 21.13948 241 ALA D C 1
ATOM 7497 O O . ALA D 1 219 ? 25.25896 -4.67556 33.03434 1.000 25.23481 241 ALA D O 1
ATOM 7499 N N . ARG D 1 220 ? 24.55392 -3.19074 31.49855 1.000 18.92504 242 ARG D N 1
ATOM 7500 C CA . ARG D 1 220 ? 25.81892 -2.48470 31.42128 1.000 20.17470 242 ARG D CA 1
ATOM 7501 C C . ARG D 1 220 ? 25.50664 -1.00586 31.50932 1.000 15.90971 242 ARG D C 1
ATOM 7502 O O . ARG D 1 220 ? 24.57896 -0.52466 30.85256 1.000 20.52619 242 ARG D O 1
ATOM 7510 N N . LEU D 1 221 ? 26.26038 -0.30719 32.34544 1.000 23.77966 243 LEU D N 1
ATOM 7511 C CA . LEU D 1 221 ? 26.11241 1.12345 32.54173 1.000 26.36016 243 LEU D CA 1
ATOM 7512 C C . LEU D 1 221 ? 27.49803 1.74116 32.47585 1.000 18.89826 243 LEU D C 1
ATOM 7513 O O . LEU D 1 221 ? 28.41221 1.29591 33.18061 1.000 22.66606 243 LEU D O 1
ATOM 7518 N N . ARG D 1 222 ? 27.65789 2.73707 31.60426 1.000 23.59163 244 ARG D N 1
ATO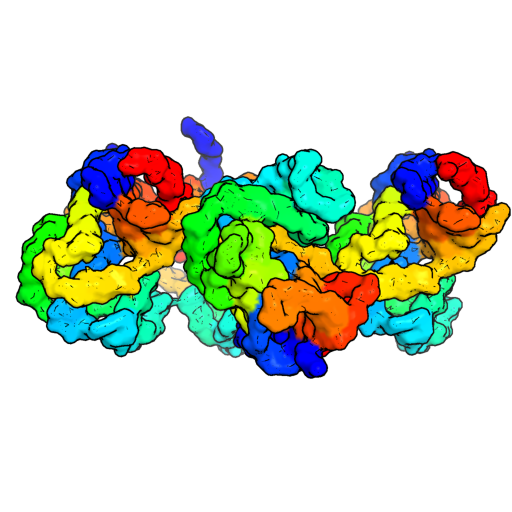M 7519 C CA . ARG D 1 222 ? 28.87333 3.53756 31.51552 1.000 24.91144 244 ARG D CA 1
ATOM 7520 C C . ARG D 1 222 ? 28.52521 4.97510 31.87649 1.000 24.98040 244 ARG D C 1
ATOM 7521 O O . ARG D 1 222 ? 27.61395 5.55870 31.28556 1.000 24.98097 244 ARG D O 1
ATOM 7529 N N . VAL D 1 223 ? 29.23314 5.53660 32.85152 1.000 28.37410 245 VAL D N 1
ATOM 7530 C CA . VAL D 1 223 ? 29.09514 6.94219 33.22175 1.000 28.91949 245 VAL D CA 1
ATOM 7531 C C . VAL D 1 223 ? 30.43125 7.60566 32.94272 1.000 27.88502 245 VAL D C 1
ATOM 7532 O O . VAL D 1 223 ? 31.44536 7.24076 33.54492 1.000 29.16273 245 VAL D O 1
ATOM 7536 N N . ALA D 1 224 ? 30.43974 8.55659 32.01707 1.000 33.98544 246 ALA D N 1
ATOM 7537 C CA . ALA D 1 224 ? 31.66546 9.20705 31.58124 1.000 35.90030 246 ALA D CA 1
ATOM 7538 C C . ALA D 1 224 ? 31.88841 10.50336 32.35266 1.000 37.93288 246 ALA D C 1
ATOM 7539 O O . ALA D 1 224 ? 30.97464 11.04578 32.98224 1.000 39.30126 246 ALA D O 1
ATOM 7541 N N . ASP D 1 225 ? 33.13288 10.99029 32.30669 1.000 39.32184 247 ASP D N 1
ATOM 7542 C CA . ASP D 1 225 ? 33.48428 12.29693 32.85301 1.000 40.76516 247 ASP D CA 1
ATOM 7543 C C . ASP D 1 225 ? 33.99548 13.25204 31.77974 1.000 43.38938 247 ASP D C 1
ATOM 7544 O O . ASP D 1 225 ? 34.57114 14.29417 32.11146 1.000 45.78338 247 ASP D O 1
ATOM 7549 N N . LYS D 1 226 ? 33.81029 12.91534 30.50798 1.000 44.39802 248 LYS D N 1
ATOM 7550 C CA . LYS D 1 226 ? 34.07378 13.77860 29.37075 1.000 47.05664 248 LYS D CA 1
ATOM 7551 C C . LYS D 1 226 ? 32.85820 13.77069 28.45691 1.000 42.40858 248 LYS D C 1
ATOM 7552 O O . LYS D 1 226 ? 32.11954 12.78324 28.41398 1.000 39.31034 248 LYS D O 1
ATOM 7558 N N . PRO D 1 227 ? 32.61676 14.85753 27.72729 1.000 44.59250 249 PRO D N 1
ATOM 7559 C CA . PRO D 1 227 ? 31.53780 14.84268 26.73425 1.000 43.51299 249 PRO D CA 1
ATOM 7560 C C . PRO D 1 227 ? 31.81761 13.81757 25.64447 1.000 46.92046 249 PRO D C 1
ATOM 7561 O O . PRO D 1 227 ? 32.96954 13.51500 25.32622 1.000 44.34421 249 PRO D O 1
ATOM 7565 N N . SER D 1 228 ? 30.74399 13.27421 25.07646 1.000 42.82963 250 SER D N 1
ATOM 7566 C CA . SER D 1 228 ? 30.83179 12.25433 24.04017 1.000 41.33494 250 SER D CA 1
ATOM 7567 C C . SER D 1 228 ? 30.28516 12.79757 22.72884 1.000 45.36713 250 SER D C 1
ATOM 7568 O O . SER D 1 228 ? 29.30276 13.54493 22.71724 1.000 46.62761 250 SER D O 1
ATOM 7571 N N . SER D 1 229 ? 30.91574 12.40495 21.62195 1.000 45.76523 251 SER D N 1
ATOM 7572 C CA . SER D 1 229 ? 30.46559 12.86378 20.31453 1.000 52.89117 251 SER D CA 1
ATOM 7573 C C . SER D 1 229 ? 29.32991 12.01495 19.75215 1.000 52.31761 251 SER D C 1
ATOM 7574 O O . SER D 1 229 ? 28.60437 12.48475 18.86839 1.000 56.06109 251 SER D O 1
ATOM 7577 N N . GLU D 1 230 ? 29.16142 10.78525 20.24104 1.000 40.54107 252 GLU D N 1
ATOM 7578 C CA . GLU D 1 230 ? 28.09534 9.87979 19.84658 1.000 38.60633 252 GLU D CA 1
ATOM 7579 C C . GLU D 1 230 ? 27.26177 9.47751 21.06399 1.000 47.11095 252 GLU D C 1
ATOM 7580 O O . GLU D 1 230 ? 27.75985 9.49667 22.19561 1.000 44.39666 252 GLU D O 1
ATOM 7586 N N . PRO D 1 231 ? 25.98984 9.12598 20.86833 1.000 45.21259 253 PRO D N 1
ATOM 7587 C CA . PRO D 1 231 ? 25.14584 8.72580 22.00745 1.000 37.67600 253 PRO D CA 1
ATOM 7588 C C . PRO D 1 231 ? 25.69596 7.48859 22.71001 1.000 38.03753 253 PRO D C 1
ATOM 7589 O O . PRO D 1 231 ? 26.03756 6.49214 22.07139 1.000 37.63083 253 PRO D O 1
ATOM 7593 N N . LEU D 1 232 ? 25.76771 7.55101 24.04302 1.000 34.80981 254 LEU D N 1
ATOM 7594 C CA . LEU D 1 232 ? 26.50502 6.51949 24.77446 1.000 32.71905 254 LEU D CA 1
ATOM 7595 C C . LEU D 1 232 ? 25.75523 5.19535 24.81242 1.000 33.00271 254 LEU D C 1
ATOM 7596 O O . LEU D 1 232 ? 26.37759 4.12630 24.77926 1.000 31.74200 254 LEU D O 1
ATOM 7601 N N . GLY D 1 233 ? 24.42896 5.23848 24.90536 1.000 34.28583 255 GLY D N 1
ATOM 7602 C CA . GLY D 1 233 ? 23.63421 4.03215 24.95241 1.000 31.85263 255 GLY D CA 1
ATOM 7603 C C . GLY D 1 233 ? 23.89325 3.10256 23.77731 1.000 25.73711 255 GLY D C 1
ATOM 7604 O O . GLY D 1 233 ? 24.21859 1.92143 23.94671 1.000 22.98795 255 GLY D O 1
ATOM 7605 N N . PRO D 1 234 ? 23.74133 3.61660 22.55520 1.000 28.92060 256 PRO D N 1
ATOM 7606 C CA . PRO D 1 234 ? 24.13021 2.81574 21.38170 1.000 25.76632 256 PRO D CA 1
ATOM 7607 C C . PRO D 1 234 ? 25.58823 2.39002 21.39667 1.000 22.81736 256 PRO D C 1
ATOM 7608 O O . PRO D 1 234 ? 25.91062 1.29479 20.91616 1.000 25.48360 256 PRO D O 1
ATOM 7612 N N . ALA D 1 235 ? 26.48374 3.22312 21.92776 1.000 25.74279 257 ALA D N 1
ATOM 7613 C CA . ALA D 1 235 ? 27.88751 2.83395 21.99339 1.000 31.72052 257 ALA D CA 1
ATOM 7614 C C . ALA D 1 235 ? 28.08838 1.69728 22.98581 1.000 30.24873 257 ALA D C 1
ATOM 7615 O O . ALA D 1 235 ? 28.82603 0.74217 22.71097 1.000 25.31425 257 ALA D O 1
ATOM 7617 N N . VAL D 1 236 ? 27.42411 1.77937 24.14017 1.000 25.12941 258 VAL D N 1
ATOM 7618 C CA . VAL D 1 236 ? 27.49476 0.70951 25.13188 1.000 27.82195 258 VAL D CA 1
ATOM 7619 C C . VAL D 1 236 ? 26.91601 -0.58302 24.56891 1.000 22.09671 258 VAL D C 1
ATOM 7620 O O . VAL D 1 236 ? 27.44043 -1.67794 24.81194 1.000 22.31084 258 VAL D O 1
ATOM 7624 N N . ARG D 1 237 ? 25.81906 -0.48040 23.81971 1.000 21.19816 259 ARG D N 1
ATOM 7625 C CA A ARG D 1 237 ? 25.21923 -1.66996 23.22717 0.442 19.72857 259 ARG D CA 1
ATOM 7626 C CA B ARG D 1 237 ? 25.21858 -1.66881 23.22581 0.558 19.38695 259 ARG D CA 1
ATOM 7627 C C . ARG D 1 237 ? 26.17412 -2.34011 22.24766 1.000 22.17620 259 ARG D C 1
ATOM 7628 O O . ARG D 1 237 ? 26.32212 -3.56627 22.25488 1.000 19.35709 259 ARG D O 1
ATOM 7643 N N . ASP D 1 238 ? 26.83215 -1.55262 21.40134 1.000 24.87155 260 ASP D N 1
ATOM 7644 C CA . ASP D 1 238 ? 27.72226 -2.13712 20.40206 1.000 25.64867 260 ASP D CA 1
ATOM 7645 C C . ASP D 1 238 ? 28.89587 -2.85015 21.05790 1.000 21.16934 260 ASP D C 1
ATOM 7646 O O . ASP D 1 238 ? 29.29814 -3.93407 20.61910 1.000 26.42282 260 ASP D O 1
ATOM 7651 N N . ALA D 1 239 ? 29.46664 -2.25225 22.10402 1.000 28.04051 261 ALA D N 1
ATOM 7652 C CA . ALA D 1 239 ? 30.58719 -2.88882 22.78359 1.000 24.89214 261 ALA D CA 1
ATOM 7653 C C . ALA D 1 239 ? 30.14790 -4.17966 23.45984 1.000 22.42212 261 ALA D C 1
ATOM 7654 O O . ALA D 1 239 ? 30.84958 -5.19292 23.39207 1.000 26.90254 261 ALA D O 1
ATOM 7656 N N . PHE D 1 240 ? 28.97500 -4.16621 24.10089 1.000 24.90308 262 PHE D N 1
ATOM 7657 C CA . PHE D 1 240 ? 28.47179 -5.37504 24.74218 1.000 20.88914 262 PHE D CA 1
ATOM 7658 C C . PHE D 1 240 ? 28.24204 -6.49265 23.72853 1.000 28.84793 262 PHE D C 1
ATOM 7659 O O . PHE D 1 240 ? 28.55164 -7.65864 24.00233 1.000 27.29578 262 PHE D O 1
ATOM 7667 N N . LEU D 1 241 ? 27.69532 -6.16159 22.55146 1.000 25.46180 263 LEU D N 1
ATOM 7668 C CA . LEU D 1 241 ? 27.49065 -7.18909 21.53271 1.000 27.17184 263 LEU D CA 1
ATOM 7669 C C . LEU D 1 241 ? 28.81497 -7.80370 21.08258 1.000 24.29631 263 LEU D C 1
ATOM 7670 O O . LEU D 1 241 ? 28.88152 -9.01022 20.82092 1.000 29.21195 263 LEU D O 1
ATOM 7675 N N . ARG D 1 242 ? 29.88443 -7.01042 21.02004 1.000 26.65497 264 ARG D N 1
ATOM 7676 C CA A ARG D 1 242 ? 31.19556 -7.57077 20.71513 0.539 29.57793 264 ARG D CA 1
ATOM 7677 C CA B ARG D 1 242 ? 31.19482 -7.57310 20.71475 0.461 29.61679 264 ARG D CA 1
ATOM 7678 C C . ARG D 1 242 ? 31.78330 -8.34696 21.89055 1.000 33.20007 264 ARG D C 1
ATOM 7679 O O . ARG D 1 242 ? 32.68535 -9.16424 21.68733 1.000 37.65881 264 ARG D O 1
ATOM 7694 N N . ASP D 1 243 ? 31.29087 -8.12289 23.11299 1.000 27.65178 265 ASP D N 1
ATOM 7695 C CA . ASP D 1 243 ? 31.89656 -8.73724 24.29164 1.000 38.07008 265 ASP D CA 1
ATOM 7696 C C . ASP D 1 243 ? 31.12417 -9.92261 24.85663 1.000 33.12469 265 ASP D C 1
ATOM 7697 O O . ASP D 1 243 ? 31.69066 -10.67773 25.65808 1.000 29.62017 265 ASP D O 1
ATOM 7702 N N . ILE D 1 244 ? 29.86058 -10.11300 24.46885 1.000 30.06843 266 ILE D N 1
ATOM 7703 C CA . ILE D 1 244 ? 29.00732 -11.03695 25.21533 1.000 31.09294 266 ILE D CA 1
ATOM 7704 C C . ILE D 1 244 ? 29.46567 -12.48606 25.06301 1.000 29.80518 266 ILE D C 1
ATOM 7705 O O . ILE D 1 244 ? 29.32356 -13.28308 25.99852 1.000 32.97098 266 ILE D O 1
ATOM 7710 N N . ALA D 1 245 ? 30.02623 -12.85892 23.90269 1.000 29.74292 267 ALA D N 1
ATOM 7711 C CA . ALA D 1 245 ? 30.41244 -14.24987 23.68989 1.000 31.21362 267 ALA D CA 1
ATOM 7712 C C . ALA D 1 245 ? 31.48332 -14.68727 24.68173 1.000 44.05749 267 ALA D C 1
ATOM 7713 O O . ALA D 1 245 ? 31.42172 -15.79868 25.22156 1.000 44.87115 267 ALA D O 1
ATOM 7715 N N . ARG D 1 246 ? 32.47693 -13.83037 24.93431 1.000 42.78404 268 ARG D N 1
ATOM 7716 C CA . ARG D 1 246 ? 33.51307 -14.17535 25.90209 1.000 46.76745 268 ARG D CA 1
ATOM 7717 C C . ARG D 1 246 ? 33.06308 -13.90443 27.33246 1.000 41.34893 268 ARG D C 1
ATOM 7718 O O . ARG D 1 246 ? 33.52799 -14.57615 28.25877 1.000 48.23243 268 ARG D O 1
ATOM 7726 N N . LEU D 1 247 ? 32.16865 -12.93226 27.53550 1.000 34.73301 269 LEU D N 1
ATOM 7727 C CA . LEU D 1 247 ? 31.67771 -12.65827 28.88085 1.000 39.11903 269 LEU D CA 1
ATOM 7728 C C . LEU D 1 247 ? 30.85228 -13.82156 29.41041 1.000 42.21393 269 LEU D C 1
ATOM 7729 O O . LEU D 1 247 ? 31.01024 -14.22826 30.56661 1.000 44.94846 269 LEU D O 1
ATOM 7734 N N . ALA D 1 248 ? 29.98184 -14.38114 28.57249 1.000 38.49257 270 ALA D N 1
ATOM 7735 C CA . ALA D 1 248 ? 29.04050 -15.40167 29.01113 1.000 37.90133 270 ALA D CA 1
ATOM 7736 C C . ALA D 1 248 ? 29.66694 -16.78067 29.17486 1.000 42.80971 270 ALA D C 1
ATOM 7737 O O . ALA D 1 248 ? 28.98533 -17.69483 29.64611 1.000 48.59611 270 ALA D O 1
ATOM 7739 N N . VAL D 1 249 ? 30.92874 -16.96284 28.80471 1.000 45.66624 271 VAL D N 1
ATOM 7740 C CA . VAL D 1 249 ? 31.59104 -18.24787 29.02248 1.000 60.21538 271 VAL D CA 1
ATOM 7741 C C . VAL D 1 249 ? 32.67366 -18.09736 30.08043 1.000 69.37875 271 VAL D C 1
ATOM 7742 O O . VAL D 1 249 ? 32.58851 -18.69428 31.15306 1.000 72.58593 271 VAL D O 1
#